Protein AF-A0A4R8T4J6-F1 (afdb_monomer)

Solvent-accessible surface area (backbone atoms only — not comparable to full-atom values): 53348 Å² total; per-residue (Å²): 131,82,80,77,54,70,53,28,21,39,77,60,28,18,33,37,63,72,43,72,39,89,65,37,41,33,67,32,26,32,84,75,47,72,23,28,22,37,53,50,52,23,36,32,33,46,96,50,31,28,36,38,86,89,57,74,43,44,28,37,40,18,10,41,41,58,71,55,74,54,88,41,38,48,69,54,66,99,44,46,85,35,45,42,32,33,50,50,71,26,73,98,78,74,55,29,30,28,56,32,73,36,86,92,52,40,90,54,96,63,69,66,54,96,71,76,84,60,97,65,91,71,54,72,55,50,77,58,67,97,69,67,50,72,33,31,39,42,41,76,51,83,72,35,61,43,49,60,32,91,90,55,60,82,80,85,79,76,82,91,80,84,90,81,92,85,87,91,84,87,93,82,83,89,87,83,88,86,89,83,86,90,86,88,85,88,91,90,86,88,88,92,88,89,90,86,93,90,86,84,89,86,86,86,89,83,85,82,89,88,83,87,82,90,87,86,89,79,89,88,88,88,88,90,75,82,75,55,60,66,51,53,53,51,51,50,52,48,50,52,54,47,50,54,50,52,48,52,49,47,55,48,50,60,54,51,64,66,53,77,80,68,81,82,85,89,80,97,78,96,82,81,84,82,70,88,84,59,79,49,73,66,54,67,50,49,77,75,67,73,86,80,84,96,79,82,82,78,91,88,90,79,83,87,88,82,87,84,88,89,83,91,84,87,83,86,86,88,89,88,83,87,88,90,89,81,91,88,86,86,90,85,92,86,84,87,86,85,87,90,88,85,91,85,83,90,88,85,90,88,86,85,85,75,97,73,87,81,74,82,77,64,83,87,54,52,73,56,51,44,50,50,44,22,33,72,62,37,71,77,45,52,75,45,48,91,56,56,73,89,86,85,80,82,88,84,90,83,91,83,84,85,84,88,82,90,85,90,76,88,77,46,81,90,70,47,87,70,81,86,71,64,66,85,79,70,59,67,55,67,68,42,48,50,51,29,51,51,42,22,58,70,38,45,39,56,74,51,49,50,64,60,65,72,62,52,50,52,55,50,54,49,31,68,74,39,66,90,75,51,52,66,48,56,52,22,28,49,29,14,42,44,30,36,17,55,60,43,46,52,56,67,51,27,36,74,67,63,76,42,54,41,67,61,49,47,54,51,27,45,54,49,23,52,47,30,41,55,72,59,43,51,94,74,55,80,57,66,51,50,53,40,16,51,53,37,41,56,60,35,34,74,80,72,53,57,48,57,61,47,27,57,48,34,53,48,52,51,49,53,39,51,75,64,32,39,34,33,46,74,73,37,65,90,47,52,47,44,60,31,44,46,38,26,29,36,40,56,44,48,54,53,49,30,43,52,27,19,54,68,29,36,40,65,43,61,72,57,66,80,68,62,46,66,40,61,81,60,72,43,43,40,64,91,71,60,52,86,86,42,92,62,73,72,79,58,51,79,54,63,40,64,29,41,42,47,48,54,52,49,60,51,52,53,50,41,59,74,68,40,66,42,68,71,56,84,57,73,95,66,58,60,65,65,49,50,53,54,48,53,55,47,50,52,50,51,33,74,46,42,52,74,86,47,62,61,85,46,49,66,46,38,50,34,52,40,51,50,54,29,50,54,27,51,58,60,43,54,66,73,35,76,90,66,48,93,56,91,82,66,78,78,49,73,70,54,46,53,49,41,35,55,30,26,44,51,34,51,49,41,52,47,48,50,68,67,38,74,79,37,56,53,39,40,59,62,50,67,75,60,65,60,60,72,42,54,53,47,31,40,57,35,35,53,73,45,56,71,53,75,75,37,53,59,41,52,53,50,53,34,49,46,49,73,67,35,80,74,58,38,95,82,51,81,50,68,64,52,51,32,53,48,45,45,47,48,56,21,47,55,45,29,44,52,47,22,62,72,74,68,53,82,65,78,76,81,49,75,49,52,54,54,54,33,58,77,67,72,51,72,87,82,132

InterPro domains:
  IPR007219 Xylanolytic transcriptional activator, regulatory domain [PF04082] (438-601)
  IPR007219 Xylanolytic transcriptional activator, regulatory domain [SM00906] (550-624)

pLDDT: mean 70.42, std 26.75, range [21.83, 98.69]

Structure (mmCIF, N/CA/C/O backbone):
data_AF-A0A4R8T4J6-F1
#
_entry.id   AF-A0A4R8T4J6-F1
#
loop_
_atom_site.group_PDB
_atom_site.id
_atom_site.type_symbol
_atom_site.label_atom_id
_atom_site.label_alt_id
_atom_site.label_comp_id
_atom_site.label_asym_id
_atom_site.label_entity_id
_atom_site.label_seq_id
_atom_site.pdbx_PDB_ins_code
_atom_site.Cartn_x
_atom_site.Cartn_y
_atom_site.Cartn_z
_atom_site.occupancy
_atom_site.B_iso_or_equiv
_atom_site.auth_seq_id
_atom_site.auth_comp_id
_atom_site.auth_asym_id
_atom_site.auth_atom_id
_atom_site.pdbx_PDB_model_num
ATOM 1 N N . MET A 1 1 ? 1.995 12.870 -57.092 1.00 40.19 1 MET A N 1
ATOM 2 C CA . MET A 1 1 ? 1.483 12.886 -55.705 1.00 40.19 1 MET A CA 1
ATOM 3 C C . MET A 1 1 ? 2.524 12.260 -54.796 1.00 40.19 1 MET A C 1
ATOM 5 O O . MET A 1 1 ? 3.271 11.408 -55.267 1.00 40.19 1 MET A O 1
ATOM 9 N N . SER A 1 2 ? 2.595 12.687 -53.537 1.00 48.00 2 SER A N 1
ATOM 10 C CA . SER A 1 2 ? 3.350 11.988 -52.490 1.00 48.00 2 SER A CA 1
ATOM 11 C C . SER A 1 2 ? 2.804 10.565 -52.332 1.00 48.00 2 SER A C 1
ATOM 13 O O . SER A 1 2 ? 1.596 10.375 -52.454 1.00 48.00 2 SER A O 1
ATOM 15 N N . ARG A 1 3 ? 3.649 9.570 -52.037 1.00 67.12 3 ARG A N 1
ATOM 16 C CA . ARG A 1 3 ? 3.141 8.298 -51.498 1.00 67.12 3 ARG A CA 1
ATOM 17 C C . ARG A 1 3 ? 2.671 8.552 -50.066 1.00 67.12 3 ARG A C 1
ATOM 19 O O . ARG A 1 3 ? 3.445 9.087 -49.273 1.00 67.12 3 ARG A O 1
ATOM 26 N N . ALA A 1 4 ? 1.433 8.174 -49.760 1.00 78.50 4 ALA A N 1
ATOM 27 C CA . ALA A 1 4 ? 0.907 8.191 -48.402 1.00 78.50 4 ALA A CA 1
ATOM 28 C C . ALA A 1 4 ? 1.795 7.336 -47.483 1.00 78.50 4 ALA A C 1
ATOM 30 O O . ALA A 1 4 ? 2.231 6.246 -47.861 1.00 78.50 4 ALA A O 1
ATOM 31 N N . ASN A 1 5 ? 2.100 7.847 -46.290 1.00 83.44 5 ASN A N 1
ATOM 32 C CA . ASN A 1 5 ? 3.001 7.183 -45.352 1.00 83.44 5 ASN A CA 1
ATOM 33 C C . ASN A 1 5 ? 2.189 6.324 -44.361 1.00 83.44 5 ASN A C 1
ATOM 35 O O . ASN A 1 5 ? 1.427 6.911 -43.591 1.00 83.44 5 ASN A O 1
ATOM 39 N N . PRO A 1 6 ? 2.353 4.983 -44.315 1.00 82.69 6 PRO A N 1
ATOM 40 C CA . PRO A 1 6 ? 1.641 4.126 -43.359 1.00 82.69 6 PRO A CA 1
ATOM 41 C C . PRO A 1 6 ? 2.048 4.370 -41.899 1.00 82.69 6 PRO A C 1
ATOM 43 O O . PRO A 1 6 ? 1.320 3.982 -40.990 1.00 82.69 6 PRO A O 1
ATOM 46 N N . PHE A 1 7 ? 3.189 5.022 -41.656 1.00 85.75 7 PHE A N 1
ATOM 47 C CA . PHE A 1 7 ? 3.655 5.383 -40.317 1.00 85.75 7 PHE A CA 1
ATOM 48 C C . PHE A 1 7 ? 3.093 6.718 -39.810 1.00 85.75 7 PHE A C 1
ATOM 50 O O . PHE A 1 7 ? 3.453 7.125 -38.713 1.00 85.75 7 PHE A O 1
ATOM 57 N N . ILE A 1 8 ? 2.228 7.405 -40.565 1.00 87.88 8 ILE A N 1
ATOM 58 C CA . ILE A 1 8 ? 1.563 8.650 -40.144 1.00 87.88 8 ILE A CA 1
ATOM 59 C C . ILE A 1 8 ? 0.053 8.426 -40.141 1.00 87.88 8 ILE A C 1
ATOM 61 O O . ILE A 1 8 ? -0.495 7.976 -41.144 1.00 87.88 8 ILE A O 1
ATOM 65 N N . THR A 1 9 ? -0.627 8.779 -39.049 1.00 91.62 9 THR A N 1
ATOM 66 C CA . THR A 1 9 ? -2.097 8.772 -39.034 1.00 91.62 9 THR A CA 1
ATOM 67 C C . THR A 1 9 ? -2.641 10.024 -39.718 1.00 91.62 9 THR A C 1
ATOM 69 O O . THR A 1 9 ? -2.338 11.150 -39.319 1.00 91.62 9 THR A O 1
ATOM 72 N N . ASN A 1 10 ? -3.414 9.826 -40.786 1.00 91.75 10 ASN A N 1
ATOM 73 C CA . ASN A 1 10 ? -4.117 10.884 -41.506 1.00 91.75 10 ASN A CA 1
ATOM 74 C C . ASN A 1 10 ? -5.468 10.367 -42.018 1.00 91.75 10 ASN A C 1
ATOM 76 O O . ASN A 1 10 ? -5.585 9.192 -42.365 1.00 91.75 10 ASN A O 1
ATOM 80 N N . GLY A 1 11 ? -6.471 11.244 -42.060 1.00 92.50 11 GLY A N 1
ATOM 81 C CA . GLY A 1 11 ? -7.850 10.921 -42.426 1.00 92.50 11 GLY A CA 1
ATOM 82 C C . GLY A 1 11 ? -8.876 11.729 -41.627 1.00 92.50 11 GLY A C 1
ATOM 83 O O . GLY A 1 11 ? -8.525 12.516 -40.752 1.00 92.50 11 GLY A O 1
ATOM 84 N N . THR A 1 12 ? -10.154 11.530 -41.938 1.00 95.56 12 THR A N 1
ATOM 85 C CA . THR A 1 12 ? -11.301 11.952 -41.112 1.00 95.56 12 THR A CA 1
ATOM 86 C C . THR A 1 12 ? -11.946 10.693 -40.546 1.00 95.56 12 THR A C 1
ATOM 88 O O . THR A 1 12 ? -11.950 9.684 -41.241 1.00 95.56 12 THR A O 1
ATOM 91 N N . CYS A 1 13 ? -12.480 10.744 -39.327 1.00 96.88 13 CYS A N 1
ATOM 92 C CA . CYS A 1 13 ? -13.193 9.627 -38.709 1.00 96.88 13 CYS A CA 1
ATOM 93 C C . CYS A 1 13 ? -14.694 9.917 -38.602 1.00 96.88 13 CYS A C 1
ATOM 95 O O . CYS A 1 13 ? -15.096 11.058 -38.360 1.00 96.88 13 CYS A O 1
ATOM 97 N N . TYR A 1 14 ? -15.497 8.867 -38.742 1.00 96.44 14 TYR A N 1
ATOM 98 C CA . TYR A 1 14 ? -16.953 8.866 -38.682 1.00 96.44 14 TYR A CA 1
ATOM 99 C C . TYR A 1 14 ? -17.433 7.795 -37.699 1.00 96.44 14 TYR A C 1
ATOM 101 O O . TYR A 1 14 ? -16.811 6.734 -37.587 1.00 96.44 14 TYR A O 1
ATOM 109 N N . HIS A 1 15 ? -18.529 8.061 -36.986 1.00 94.00 15 HIS A N 1
ATOM 110 C CA . HIS A 1 15 ? -19.123 7.102 -36.042 1.00 94.00 15 HIS A CA 1
ATOM 111 C C . HIS A 1 15 ? -20.403 6.430 -36.550 1.00 94.00 15 HIS A C 1
ATOM 113 O O . HIS A 1 15 ? -20.803 5.394 -36.022 1.00 94.00 15 HIS A O 1
ATOM 119 N N . SER A 1 16 ? -21.028 7.023 -37.557 1.00 93.44 16 SER A N 1
ATOM 120 C CA . SER A 1 16 ? -22.105 6.484 -38.385 1.00 93.44 16 SER A CA 1
ATOM 121 C C . SER A 1 16 ? -22.071 7.241 -39.722 1.00 93.44 16 SER A C 1
ATOM 123 O O . SER A 1 16 ? -21.254 8.152 -39.895 1.00 93.44 16 SER A O 1
ATOM 125 N N . ALA A 1 17 ? -22.909 6.866 -40.692 1.00 94.38 17 ALA A N 1
ATOM 126 C CA . ALA A 1 17 ? -22.890 7.466 -42.028 1.00 94.38 17 ALA A CA 1
ATOM 127 C C . ALA A 1 17 ? -23.053 9.003 -41.975 1.00 94.38 17 ALA A C 1
ATOM 129 O O . ALA A 1 17 ? -24.080 9.519 -41.541 1.00 94.38 17 ALA A O 1
ATOM 130 N N . GLY A 1 18 ? -22.029 9.733 -42.425 1.00 91.94 18 GLY A N 1
ATOM 131 C CA . GLY A 1 18 ? -21.959 11.198 -42.424 1.00 91.94 18 GLY A CA 1
ATOM 132 C C . GLY A 1 18 ? -21.515 11.870 -41.112 1.00 91.94 18 GLY A C 1
ATOM 133 O O . GLY A 1 18 ? -20.998 12.989 -41.176 1.00 91.94 18 GLY A O 1
ATOM 134 N N . GLU A 1 19 ? -21.638 11.215 -39.953 1.00 94.12 19 GLU A N 1
ATOM 135 C CA . GLU A 1 19 ? -21.404 11.836 -38.636 1.00 94.12 19 GLU A CA 1
ATOM 136 C C . GLU A 1 19 ? -19.932 11.777 -38.202 1.00 94.12 19 GLU A C 1
ATOM 138 O O . GLU A 1 19 ? -19.387 10.712 -37.898 1.00 94.12 19 GLU A O 1
ATOM 143 N N . LYS A 1 20 ? -19.274 12.944 -38.182 1.00 94.19 20 LYS A N 1
ATOM 144 C CA . LYS A 1 20 ? -17.819 13.102 -37.994 1.00 94.19 20 LYS A CA 1
ATOM 145 C C . LYS A 1 20 ? -17.393 13.204 -36.532 1.00 94.19 20 LYS A C 1
ATOM 147 O O . LYS A 1 20 ? -18.050 13.868 -35.735 1.00 94.19 20 LYS A O 1
ATOM 152 N N . VAL A 1 21 ? -16.212 12.665 -36.218 1.00 91.00 21 VAL A N 1
ATOM 153 C CA . VAL A 1 21 ? -15.573 12.796 -34.898 1.00 91.00 21 VAL A CA 1
ATOM 154 C C . VAL A 1 21 ? -14.119 13.256 -35.026 1.00 91.00 21 VAL A C 1
ATOM 156 O O . VAL A 1 21 ? -13.239 12.484 -35.402 1.00 91.00 21 VAL A O 1
ATOM 159 N N . ASP A 1 22 ? -13.851 14.510 -34.648 1.00 88.19 22 ASP A N 1
ATOM 160 C CA . ASP A 1 22 ? -12.497 15.089 -34.642 1.00 88.19 22 ASP A CA 1
ATOM 161 C C . ASP A 1 22 ? -11.601 14.528 -33.518 1.00 88.19 22 ASP A C 1
ATOM 163 O O . ASP A 1 22 ? -10.372 14.625 -33.583 1.00 88.19 22 ASP A O 1
ATOM 167 N N . GLU A 1 23 ? -12.182 13.956 -32.459 1.00 89.38 23 GLU A N 1
ATOM 168 C CA . GLU A 1 23 ? -11.441 13.407 -31.310 1.00 89.38 23 GLU A CA 1
ATOM 169 C C . GLU A 1 23 ? -10.761 12.055 -31.584 1.00 89.38 23 GLU A C 1
ATOM 171 O O . GLU A 1 23 ? -9.955 11.591 -30.772 1.00 89.38 23 GLU A O 1
ATOM 176 N N . TRP A 1 24 ? -11.052 11.431 -32.726 1.00 95.12 24 TRP A N 1
ATOM 177 C CA . TRP A 1 24 ? -10.518 10.127 -33.112 1.00 95.12 24 TRP A CA 1
ATOM 178 C C . TRP A 1 24 ? -9.480 10.244 -34.221 1.00 95.12 24 TRP A C 1
ATOM 180 O O . TRP A 1 24 ? -9.455 11.219 -34.972 1.00 95.12 24 TRP A O 1
ATOM 190 N N . LEU A 1 25 ? -8.620 9.232 -34.323 1.00 97.12 25 LEU A N 1
ATOM 191 C CA . LEU A 1 25 ? -7.635 9.087 -35.390 1.00 97.12 25 LEU A CA 1
ATOM 192 C C . LEU A 1 25 ? -7.783 7.702 -36.040 1.00 97.12 25 LEU A C 1
ATOM 194 O O . LEU A 1 25 ? -8.064 6.729 -35.330 1.00 97.12 25 LEU A O 1
ATOM 198 N N . PRO A 1 26 ? -7.563 7.576 -37.361 1.00 96.94 26 PRO A N 1
ATOM 199 C CA . PRO A 1 26 ? -7.523 6.275 -38.011 1.00 96.94 26 PRO A CA 1
ATOM 200 C C . PRO A 1 26 ? -6.313 5.457 -37.543 1.00 96.94 26 PRO A C 1
ATOM 202 O O . PRO A 1 26 ? -5.217 5.992 -37.336 1.00 96.94 26 PRO A O 1
ATOM 205 N N . CYS A 1 27 ? -6.521 4.145 -37.424 1.00 95.56 27 CYS A N 1
ATOM 206 C CA . CYS A 1 27 ? -5.526 3.125 -37.090 1.00 95.56 27 CYS A CA 1
ATOM 207 C C . CYS A 1 27 ? -4.525 2.931 -38.246 1.00 95.56 27 CYS A C 1
ATOM 209 O O . CYS A 1 27 ? -4.580 1.956 -38.994 1.00 95.56 27 CYS A O 1
ATOM 211 N N . GLY A 1 28 ? -3.641 3.914 -38.428 1.00 91.75 28 GLY A N 1
ATOM 212 C CA . GLY A 1 28 ? -2.785 4.063 -39.605 1.00 91.75 28 GLY A CA 1
ATOM 213 C C . GLY A 1 28 ? -3.265 5.195 -40.518 1.00 91.75 28 GLY A C 1
ATOM 214 O O . GLY A 1 28 ? -3.910 6.139 -40.069 1.00 91.75 28 GLY A O 1
ATOM 215 N N . ASN A 1 29 ? -2.933 5.123 -41.806 1.00 92.38 29 ASN A N 1
ATOM 216 C CA . ASN A 1 29 ? -3.268 6.164 -42.780 1.00 92.38 29 ASN A CA 1
ATOM 217 C C . ASN A 1 29 ? -4.492 5.769 -43.625 1.00 92.38 29 ASN A C 1
ATOM 219 O O . ASN A 1 29 ? -4.452 4.736 -44.296 1.00 92.38 29 ASN A O 1
ATOM 223 N N . ALA A 1 30 ? -5.544 6.591 -43.627 1.00 92.19 30 ALA A N 1
ATOM 224 C CA . ALA A 1 30 ? -6.751 6.376 -44.432 1.00 92.19 30 ALA A CA 1
ATOM 225 C C . ALA A 1 30 ? -6.534 6.653 -45.937 1.00 92.19 30 ALA A C 1
ATOM 227 O O . ALA A 1 30 ? -7.271 6.148 -46.777 1.00 92.19 30 ALA A O 1
ATOM 228 N N . GLU A 1 31 ? -5.472 7.377 -46.317 1.00 88.19 31 GLU A N 1
ATOM 229 C CA . GLU A 1 31 ? -5.049 7.493 -47.726 1.00 88.19 31 GLU A CA 1
ATOM 230 C C . GLU A 1 31 ? -4.575 6.144 -48.314 1.00 88.19 31 GLU A C 1
ATOM 232 O O . GLU A 1 31 ? -4.390 6.021 -49.524 1.00 88.19 31 GLU A O 1
ATOM 237 N N . LEU A 1 32 ? -4.376 5.123 -47.468 1.00 87.00 32 LEU A N 1
ATOM 238 C CA . LEU A 1 32 ? -4.048 3.741 -47.839 1.00 87.00 32 LEU A CA 1
ATOM 239 C C . LEU A 1 32 ? -5.281 2.822 -47.697 1.00 87.00 32 LEU A C 1
ATOM 241 O O . LEU A 1 32 ? -5.187 1.704 -47.178 1.00 87.00 32 LEU A O 1
ATOM 245 N N . GLY A 1 33 ? -6.442 3.327 -48.122 1.0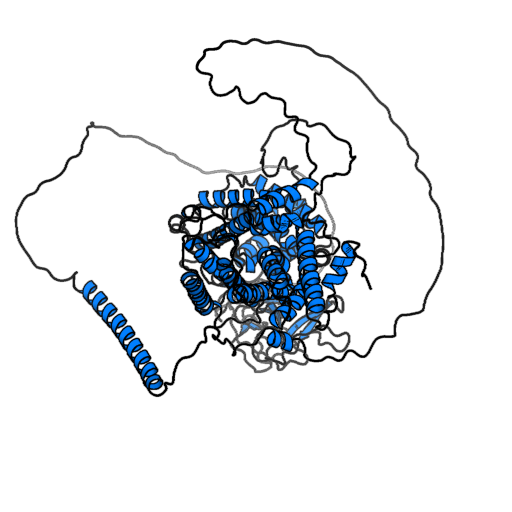0 90.44 33 GLY A N 1
ATOM 246 C CA . GLY A 1 33 ? -7.755 2.698 -47.953 1.00 90.44 33 GLY A CA 1
ATOM 247 C C . GLY A 1 33 ? -8.286 2.834 -46.527 1.00 90.44 33 GLY A C 1
ATOM 248 O O . GLY A 1 33 ? -7.547 3.204 -45.612 1.00 90.44 33 GLY A O 1
ATOM 249 N N . ASP A 1 34 ? -9.552 2.500 -46.310 1.00 94.44 34 ASP A N 1
ATOM 250 C CA . ASP A 1 34 ? -10.207 2.802 -45.040 1.00 94.44 34 ASP A CA 1
ATOM 251 C C . ASP A 1 34 ? -9.685 2.001 -43.840 1.00 94.44 34 ASP A C 1
ATOM 253 O O . ASP A 1 34 ? -9.088 0.923 -43.960 1.00 94.44 34 ASP A O 1
ATOM 257 N N . LYS A 1 35 ? -9.828 2.612 -42.662 1.00 95.31 35 LYS A N 1
ATOM 258 C CA . LYS A 1 35 ? -9.306 2.137 -41.378 1.00 95.31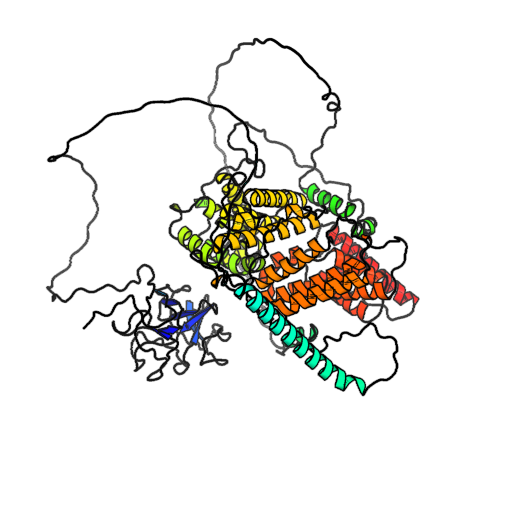 35 LYS A CA 1
ATOM 259 C C . LYS A 1 35 ? -10.375 2.283 -40.301 1.00 95.31 35 LYS A C 1
ATOM 261 O O . LYS A 1 35 ? -11.206 3.185 -40.361 1.00 95.31 35 LYS A O 1
ATOM 266 N N . THR A 1 36 ? -10.319 1.422 -39.290 1.00 97.00 36 THR A N 1
ATOM 267 C CA . THR A 1 36 ? -10.986 1.647 -37.999 1.00 97.00 36 THR A CA 1
ATOM 268 C C . THR A 1 36 ? -10.409 2.912 -37.344 1.00 97.00 36 THR A C 1
ATOM 270 O O . THR A 1 36 ? -9.251 3.260 -37.589 1.00 97.00 36 THR A O 1
ATOM 273 N N . CYS A 1 37 ? -11.200 3.605 -36.530 1.00 97.62 37 CYS A N 1
ATOM 274 C CA . CYS A 1 37 ? -10.812 4.806 -35.792 1.00 97.62 37 CYS A CA 1
ATOM 275 C C . CYS A 1 37 ? -11.010 4.618 -34.283 1.00 97.62 37 CYS A C 1
ATOM 277 O O . CYS A 1 37 ? -12.065 4.148 -33.860 1.00 97.62 37 CYS A O 1
ATOM 279 N N . CYS A 1 38 ? -10.030 5.064 -33.492 1.00 97.62 38 CYS A N 1
ATOM 280 C CA . CYS A 1 38 ? -10.050 5.060 -32.024 1.00 97.62 38 CYS A CA 1
ATOM 281 C C . CYS A 1 38 ? -9.703 6.459 -31.478 1.00 97.62 38 CYS A C 1
ATOM 283 O O . CYS A 1 38 ? -9.230 7.323 -32.223 1.00 97.62 38 CYS A O 1
ATOM 285 N N . GLN A 1 39 ? -9.914 6.702 -30.180 1.00 95.88 39 GLN A N 1
ATOM 286 C CA . GLN A 1 39 ? -9.585 7.979 -29.534 1.00 95.88 39 GLN A CA 1
ATOM 287 C C . GLN A 1 39 ? -8.088 8.324 -29.671 1.00 95.88 39 GLN A C 1
ATOM 289 O O . GLN A 1 39 ? -7.213 7.458 -29.649 1.00 95.88 39 GLN A O 1
ATOM 294 N N . ARG A 1 40 ? -7.775 9.620 -29.788 1.00 94.44 40 ARG A N 1
ATOM 295 C CA . ARG A 1 40 ? -6.399 10.149 -29.727 1.00 94.44 40 ARG A CA 1
ATOM 296 C C . ARG A 1 40 ? -5.641 9.612 -28.503 1.00 94.44 40 ARG A C 1
ATOM 298 O O . ARG A 1 40 ? -6.012 9.918 -27.373 1.00 94.44 40 ARG A O 1
ATOM 305 N N . GLY A 1 41 ? -4.540 8.899 -28.740 1.00 91.38 41 GLY A N 1
ATOM 306 C CA . GLY A 1 41 ? -3.703 8.287 -27.700 1.00 91.38 41 GLY A CA 1
ATOM 307 C C . GLY A 1 41 ? -4.065 6.846 -27.313 1.00 91.38 41 GLY A C 1
ATOM 308 O O . GLY A 1 41 ? -3.339 6.259 -26.512 1.00 91.38 41 GLY A O 1
ATOM 309 N N . ASP A 1 42 ? -5.121 6.258 -27.879 1.00 96.75 42 ASP A N 1
ATOM 310 C CA . ASP A 1 42 ? -5.523 4.876 -27.587 1.00 96.75 42 ASP A CA 1
ATOM 311 C C . ASP A 1 42 ? -4.817 3.838 -28.475 1.00 96.75 42 ASP A C 1
ATOM 313 O O . ASP A 1 42 ? -4.136 4.155 -29.457 1.00 96.75 42 ASP A O 1
ATOM 317 N N . LEU A 1 43 ? -4.980 2.569 -28.105 1.00 96.69 43 LEU A N 1
ATOM 318 C CA . LEU A 1 43 ? -4.387 1.422 -28.782 1.00 96.69 43 LEU A CA 1
ATOM 319 C C . LEU A 1 43 ? -5.437 0.729 -29.661 1.00 96.69 43 LEU A C 1
ATOM 321 O O . LEU A 1 43 ? -6.458 0.264 -29.158 1.00 96.69 43 LEU A O 1
ATOM 325 N N . CYS A 1 44 ? -5.191 0.647 -30.968 1.00 97.62 44 CYS A N 1
ATOM 326 C CA . CYS A 1 44 ? -6.013 -0.140 -31.886 1.00 97.62 44 CYS A CA 1
ATOM 327 C C . CYS A 1 44 ? -5.682 -1.634 -31.754 1.00 97.62 44 CYS A C 1
ATOM 329 O O . CYS A 1 44 ? -4.504 -2.002 -31.674 1.00 97.62 44 CYS A O 1
ATOM 331 N N . LEU A 1 45 ? -6.711 -2.482 -31.785 1.00 97.25 45 LEU A N 1
ATOM 332 C CA . LEU A 1 45 ? -6.632 -3.927 -31.559 1.00 97.25 45 LEU A CA 1
ATOM 333 C C . LEU A 1 45 ? -7.079 -4.748 -32.785 1.00 97.25 45 LEU A C 1
ATOM 335 O O . LEU A 1 45 ? -7.562 -4.200 -33.781 1.00 97.25 45 LEU A O 1
ATOM 339 N N . SER A 1 46 ? -6.983 -6.080 -32.684 1.00 94.69 46 SER A N 1
ATOM 340 C CA . SER A 1 46 ? -7.682 -7.017 -33.572 1.00 94.69 46 SER A CA 1
ATOM 341 C C . SER A 1 46 ? -9.204 -6.813 -33.543 1.00 94.69 46 SER A C 1
ATOM 343 O O . SER A 1 46 ? -9.765 -6.087 -32.716 1.00 94.69 46 SER A O 1
ATOM 345 N N . SER A 1 47 ? -9.891 -7.420 -34.515 1.00 95.06 47 SER A N 1
ATOM 346 C CA . SER A 1 47 ? -11.356 -7.398 -34.640 1.00 95.06 47 SER A CA 1
ATOM 347 C C . SER A 1 47 ? -12.016 -6.004 -34.704 1.00 95.06 47 SER A C 1
ATOM 349 O O . SER A 1 47 ? -13.234 -5.892 -34.572 1.00 95.06 47 SER A O 1
ATOM 351 N N . ARG A 1 48 ? -11.241 -4.954 -35.038 1.00 95.88 48 ARG A N 1
ATOM 352 C CA . ARG A 1 48 ? -11.671 -3.539 -35.161 1.00 95.88 48 ARG A CA 1
ATOM 353 C C . ARG A 1 48 ? -12.059 -2.900 -33.817 1.00 95.88 48 ARG A C 1
ATOM 355 O O . ARG A 1 48 ? -12.858 -1.965 -33.781 1.00 95.88 48 ARG A O 1
ATOM 362 N N . ALA A 1 49 ? -11.490 -3.401 -32.722 1.00 96.81 49 ALA A N 1
ATOM 363 C CA . ALA A 1 49 ? -11.661 -2.843 -31.386 1.00 96.81 49 ALA A CA 1
ATOM 364 C C . ALA A 1 49 ? -10.551 -1.842 -31.012 1.00 96.81 49 ALA A C 1
ATOM 366 O O . ALA A 1 49 ? -9.489 -1.769 -31.634 1.00 96.81 49 ALA A O 1
ATOM 367 N N . CYS A 1 50 ? -10.811 -1.083 -29.954 1.00 97.62 50 CYS A N 1
ATOM 368 C CA . CYS A 1 50 ? -9.939 -0.073 -29.371 1.00 97.62 50 CYS A CA 1
ATOM 369 C C . CYS A 1 50 ? -9.742 -0.364 -27.874 1.00 97.62 50 CYS A C 1
ATOM 371 O O . CYS A 1 50 ? -10.678 -0.820 -27.216 1.00 97.62 50 CYS A O 1
ATOM 373 N N . TYR A 1 51 ? -8.571 -0.058 -27.311 1.00 96.19 51 TYR A N 1
ATOM 374 C CA . TYR A 1 51 ? -8.324 -0.085 -25.864 1.00 96.19 51 TYR A CA 1
ATOM 375 C C . TYR A 1 51 ? -7.958 1.301 -25.331 1.00 96.19 51 TYR A C 1
ATOM 377 O O . TYR A 1 51 ? -6.989 1.919 -25.782 1.00 96.19 51 TYR A O 1
ATOM 385 N N . ASN A 1 52 ? -8.707 1.759 -24.324 1.00 94.94 52 ASN A N 1
ATOM 386 C CA . ASN A 1 52 ? -8.430 2.999 -23.614 1.00 94.94 52 ASN A CA 1
ATOM 387 C C . ASN A 1 52 ? -7.664 2.719 -22.315 1.00 94.94 52 ASN A C 1
ATOM 389 O O . ASN A 1 52 ? -8.252 2.349 -21.295 1.00 94.94 52 ASN A O 1
ATOM 393 N N . GLY A 1 53 ? -6.352 2.960 -22.323 1.00 77.44 53 GLY A N 1
ATOM 394 C CA . GLY A 1 53 ? -5.486 2.715 -21.162 1.00 77.44 53 GLY A CA 1
ATOM 395 C C . GLY A 1 53 ? -5.757 3.602 -19.939 1.00 77.44 53 GLY A C 1
ATOM 396 O O . GLY A 1 53 ? -5.286 3.283 -18.852 1.00 77.44 53 GLY A O 1
ATOM 397 N N . ARG A 1 54 ? -6.524 4.693 -20.085 1.00 85.31 54 ARG A N 1
ATOM 398 C CA . ARG A 1 54 ? -6.899 5.595 -18.981 1.00 85.31 54 ARG A CA 1
ATOM 399 C C . ARG A 1 54 ? -8.135 5.109 -18.220 1.00 85.31 54 ARG A C 1
ATOM 401 O O . ARG A 1 54 ? -8.217 5.318 -17.013 1.00 85.31 54 ARG A O 1
ATOM 408 N N . PHE A 1 55 ? -9.095 4.508 -18.918 1.00 84.44 55 PHE A N 1
ATOM 409 C CA . PHE A 1 55 ? -10.343 4.001 -18.341 1.00 84.44 55 PHE A CA 1
ATOM 410 C C . PHE A 1 55 ? -10.351 2.476 -18.155 1.00 84.44 55 PHE A C 1
ATOM 412 O O . PHE A 1 55 ? -11.245 1.961 -17.491 1.00 84.44 55 PHE A O 1
ATOM 419 N N . GLY A 1 56 ? -9.366 1.760 -18.711 1.00 83.38 56 GLY A N 1
ATOM 420 C CA . GLY A 1 56 ? -9.238 0.305 -18.593 1.00 83.38 56 GLY A CA 1
ATOM 421 C C . GLY A 1 56 ? -10.271 -0.476 -19.408 1.00 83.38 56 GLY A C 1
ATOM 422 O O . GLY A 1 56 ? -10.587 -1.608 -19.051 1.00 83.38 56 GLY A O 1
ATOM 423 N N . ILE A 1 57 ? -10.823 0.124 -20.470 1.00 90.00 57 ILE A N 1
ATOM 424 C CA . ILE A 1 57 ? -11.904 -0.467 -21.272 1.00 90.00 57 ILE A CA 1
ATOM 425 C C . ILE A 1 57 ? -11.459 -0.845 -22.684 1.00 90.00 57 ILE A C 1
ATOM 427 O O . ILE A 1 57 ? -10.707 -0.120 -23.337 1.00 90.00 57 ILE A O 1
ATOM 431 N N . THR A 1 58 ? -12.021 -1.947 -23.174 1.00 94.38 58 THR A N 1
ATOM 432 C CA . THR A 1 58 ? -12.074 -2.286 -24.599 1.00 94.38 58 THR A CA 1
ATOM 433 C C . THR A 1 58 ? -13.392 -1.757 -25.172 1.00 94.38 58 THR A C 1
ATOM 435 O O . THR A 1 58 ? -14.425 -1.832 -24.503 1.00 94.38 58 THR A O 1
ATOM 438 N N . TYR A 1 59 ? -13.383 -1.194 -26.380 1.00 94.94 59 TYR A N 1
ATOM 439 C CA . TYR A 1 59 ? -14.563 -0.570 -26.990 1.00 94.94 59 TYR A CA 1
ATOM 440 C C . TYR A 1 59 ? -14.557 -0.630 -28.524 1.00 94.94 59 TYR A C 1
ATOM 442 O O . TYR A 1 59 ? -13.520 -0.844 -29.152 1.00 94.94 59 TYR A O 1
ATOM 450 N N . LEU A 1 60 ? -15.729 -0.418 -29.122 1.00 95.12 60 LEU A N 1
ATOM 451 C CA . LEU A 1 60 ? -15.917 -0.092 -30.536 1.00 95.12 60 LEU A CA 1
ATOM 452 C C . LEU A 1 60 ? -16.203 1.402 -30.690 1.00 95.12 60 LEU A C 1
ATOM 454 O O . LEU A 1 60 ? -16.894 1.978 -29.851 1.00 95.12 60 LEU A O 1
ATOM 458 N N . ALA A 1 61 ? -15.729 2.009 -31.778 1.00 94.94 61 ALA A N 1
ATOM 459 C CA . ALA A 1 61 ? -15.978 3.415 -32.098 1.00 94.94 61 ALA A CA 1
ATOM 460 C C . ALA A 1 61 ? -16.423 3.609 -33.555 1.00 94.94 61 ALA A C 1
ATOM 462 O O . ALA A 1 61 ? -17.625 3.575 -33.828 1.00 94.94 61 ALA A O 1
ATOM 463 N N . GLY A 1 62 ? -15.484 3.792 -34.490 1.00 95.50 62 GLY A N 1
ATOM 464 C CA . GLY A 1 62 ? -15.824 4.137 -35.872 1.00 95.50 62 GLY A CA 1
ATOM 465 C C . GLY A 1 62 ? -14.760 3.795 -36.911 1.00 95.50 62 GLY A C 1
ATOM 466 O O . GLY A 1 62 ? -13.915 2.927 -36.692 1.00 95.50 62 GLY A O 1
ATOM 467 N N . CYS A 1 63 ? -14.806 4.472 -38.056 1.00 97.06 63 CYS A N 1
ATOM 468 C CA . CYS A 1 63 ? -13.912 4.254 -39.199 1.00 97.06 63 CYS A CA 1
ATOM 469 C C . CYS A 1 63 ? -13.712 5.529 -40.030 1.00 97.06 63 CYS A C 1
ATOM 471 O O . CYS A 1 63 ? -14.317 6.559 -39.745 1.00 97.06 63 CYS A O 1
ATOM 473 N N . SER A 1 64 ? -12.856 5.477 -41.052 1.00 96.81 64 SER A N 1
ATOM 474 C CA . SER A 1 64 ? -12.614 6.606 -41.961 1.00 96.81 64 SER A CA 1
ATOM 475 C C . SER A 1 64 ? -13.599 6.741 -43.128 1.00 96.81 64 SER A C 1
ATOM 477 O O . SER A 1 64 ? -13.614 7.786 -43.781 1.00 96.81 64 SER A O 1
ATOM 479 N N . ASP A 1 65 ? -14.434 5.728 -43.362 1.00 96.75 65 ASP A N 1
ATOM 480 C CA . ASP A 1 65 ? -15.411 5.714 -44.450 1.00 96.75 65 ASP A CA 1
ATOM 481 C C . ASP A 1 65 ? -16.604 6.643 -44.129 1.00 96.75 65 ASP A C 1
ATOM 483 O O . ASP A 1 65 ? -17.285 6.423 -43.121 1.00 96.75 65 ASP A O 1
ATOM 487 N N . PRO A 1 66 ? -16.897 7.661 -44.966 1.00 95.50 66 PRO A N 1
ATOM 488 C CA . PRO A 1 66 ? -18.036 8.556 -44.769 1.00 95.50 66 PRO A CA 1
ATOM 489 C C . PRO A 1 66 ? -19.407 7.877 -44.888 1.00 95.50 66 PRO A C 1
ATOM 491 O O . PRO A 1 66 ? -20.374 8.411 -44.345 1.00 95.50 66 PRO A O 1
ATOM 494 N N . GLU A 1 67 ? -19.524 6.745 -45.589 1.00 95.06 67 GLU A N 1
ATOM 495 C CA . GLU A 1 67 ? -20.788 6.009 -45.751 1.00 95.06 67 GLU A CA 1
ATOM 496 C C . GLU A 1 67 ? -20.994 4.934 -44.664 1.00 95.06 67 GLU A C 1
ATOM 498 O O . GLU A 1 67 ? -22.098 4.408 -44.530 1.00 95.06 67 GLU A O 1
ATOM 503 N N . TYR A 1 68 ? -19.970 4.656 -43.844 1.00 94.81 68 TYR A N 1
ATOM 504 C CA . TYR A 1 68 ? -19.959 3.623 -42.794 1.00 94.81 68 TYR A CA 1
ATOM 505 C C . TYR A 1 68 ? -20.340 2.213 -43.311 1.00 94.81 68 TYR A C 1
ATOM 507 O O . TYR A 1 68 ? -20.931 1.401 -42.601 1.00 94.81 68 TYR A O 1
ATOM 515 N N . ALA A 1 69 ? -20.007 1.918 -44.570 1.00 93.50 69 ALA A N 1
ATOM 516 C CA . ALA A 1 69 ? -20.316 0.675 -45.275 1.00 93.50 69 ALA A CA 1
ATOM 517 C C . ALA A 1 69 ? -19.084 -0.232 -45.484 1.00 93.50 69 ALA A C 1
ATOM 519 O O . ALA A 1 69 ? -19.233 -1.416 -45.793 1.00 93.50 69 ALA A O 1
ATOM 520 N N . HIS A 1 70 ? -17.868 0.300 -45.329 1.00 95.50 70 HIS A N 1
ATOM 521 C CA . HIS A 1 70 ? -16.617 -0.437 -45.494 1.00 95.50 70 HIS A CA 1
ATOM 522 C C . HIS A 1 70 ? -16.365 -1.448 -44.359 1.00 95.50 70 HIS A C 1
ATOM 524 O O . HIS A 1 70 ? -16.665 -1.199 -43.193 1.00 95.50 70 HIS A O 1
ATOM 530 N N . GLU A 1 71 ? -15.718 -2.577 -44.665 1.00 92.56 71 GLU A N 1
ATOM 531 C CA . GLU A 1 71 ? -15.470 -3.672 -43.707 1.00 92.56 71 GLU A CA 1
ATOM 532 C C . GLU A 1 71 ? -14.637 -3.274 -42.473 1.00 92.56 71 GLU A C 1
ATOM 534 O O . GLU A 1 71 ? -14.738 -3.903 -41.419 1.00 92.56 71 GLU A O 1
ATOM 539 N N . SER A 1 72 ? -13.849 -2.199 -42.564 1.00 92.31 72 SER A N 1
ATOM 540 C CA . SER A 1 72 ? -13.089 -1.639 -41.438 1.00 92.31 72 SER A CA 1
ATOM 541 C C . SER A 1 72 ? -13.963 -0.929 -40.395 1.00 92.31 72 SER A C 1
ATOM 543 O O . SER A 1 72 ? -13.467 -0.603 -39.314 1.00 92.31 72 SER A O 1
ATOM 545 N N . CYS A 1 73 ? -15.235 -0.671 -40.700 1.00 94.81 73 CYS A N 1
ATOM 546 C CA . CYS A 1 73 ? -16.193 -0.080 -39.776 1.00 94.81 73 CYS A CA 1
ATOM 547 C C . CYS A 1 73 ? -16.686 -1.129 -38.763 1.00 94.81 73 CYS A C 1
ATOM 549 O O . CYS A 1 73 ? -17.095 -2.223 -39.161 1.00 94.81 73 CYS A O 1
ATOM 551 N N . PRO A 1 74 ? -16.611 -0.850 -37.448 1.00 93.75 74 PRO A N 1
ATOM 552 C CA . PRO A 1 74 ? -17.075 -1.783 -36.431 1.00 93.75 74 PRO A CA 1
ATOM 553 C C . PRO A 1 74 ? -18.605 -1.764 -36.315 1.00 93.75 74 PRO A C 1
ATOM 555 O O . PRO A 1 74 ? -19.225 -0.696 -36.264 1.00 93.75 74 PRO A O 1
ATOM 558 N N . ASP A 1 75 ? -19.206 -2.951 -36.227 1.00 90.25 75 ASP A N 1
ATOM 559 C CA . ASP A 1 75 ? -20.642 -3.115 -35.997 1.00 90.25 75 ASP A CA 1
ATOM 560 C C . ASP A 1 75 ? -20.964 -2.970 -34.500 1.00 90.25 75 ASP A C 1
ATOM 562 O O . ASP A 1 75 ? -20.493 -3.748 -33.669 1.00 90.25 75 ASP A O 1
ATOM 566 N N . LYS A 1 76 ? -21.765 -1.955 -34.161 1.00 89.38 76 LYS A N 1
ATOM 567 C CA . LYS A 1 76 ? -22.246 -1.671 -32.796 1.00 89.38 76 LYS A CA 1
ATOM 568 C C . LYS A 1 76 ? -23.641 -2.259 -32.530 1.00 89.38 76 LYS A C 1
ATOM 570 O O . LYS A 1 76 ? -24.221 -2.009 -31.473 1.00 89.38 76 LYS A O 1
ATOM 575 N N . GLY A 1 77 ? -24.197 -3.032 -33.464 1.00 84.94 77 GLY A N 1
ATOM 576 C CA . GLY A 1 77 ? -25.502 -3.673 -33.345 1.00 84.94 77 GLY A CA 1
ATOM 577 C C . GLY A 1 77 ? -26.622 -2.653 -33.082 1.00 84.94 77 GLY A C 1
ATOM 578 O O . GLY A 1 77 ? -26.721 -1.667 -33.811 1.00 84.94 77 GLY A O 1
ATOM 579 N N . PRO A 1 78 ? -27.455 -2.830 -32.032 1.00 82.94 78 PRO A N 1
ATOM 580 C CA . PRO A 1 78 ? -28.527 -1.891 -31.679 1.00 82.94 78 PRO A CA 1
ATOM 581 C C . PRO A 1 78 ? -28.076 -0.456 -31.361 1.00 82.94 78 PRO A C 1
ATOM 583 O O . PRO A 1 78 ? -28.925 0.423 -31.240 1.00 82.94 78 PRO A O 1
ATOM 586 N N . TRP A 1 79 ? -26.771 -0.215 -31.201 1.00 85.56 79 TRP A N 1
ATOM 587 C CA . TRP A 1 79 ? -26.198 1.082 -30.837 1.00 85.56 79 TRP A CA 1
ATOM 588 C C . TRP A 1 79 ? -25.383 1.705 -31.983 1.00 85.56 79 TRP A C 1
ATOM 590 O O . TRP A 1 79 ? -24.423 2.432 -31.731 1.00 85.56 79 TRP A O 1
ATOM 600 N N . SER A 1 80 ? -25.764 1.441 -33.242 1.00 83.38 80 SER A N 1
ATOM 601 C CA . SER A 1 80 ? -25.200 2.062 -34.459 1.00 83.38 80 SER A CA 1
ATOM 602 C C . SER A 1 80 ? -25.004 3.575 -34.334 1.00 83.38 80 SER A C 1
ATOM 604 O O . SER A 1 80 ? -23.973 4.114 -34.736 1.00 83.38 80 SER A O 1
ATOM 606 N N . ASP A 1 81 ? -25.992 4.235 -33.734 1.00 82.62 81 ASP A N 1
ATOM 607 C CA . ASP A 1 81 ? -26.109 5.689 -33.660 1.00 82.62 81 ASP A CA 1
ATOM 608 C C . ASP A 1 81 ? -25.281 6.278 -32.503 1.00 82.62 81 ASP A C 1
ATOM 610 O O . ASP A 1 81 ? -24.983 7.473 -32.497 1.00 82.62 81 ASP A O 1
ATOM 614 N N . GLN A 1 82 ? -24.881 5.454 -31.524 1.00 88.31 82 GLN A N 1
ATOM 615 C CA . GLN A 1 82 ? -23.972 5.884 -30.461 1.00 88.31 82 GLN A CA 1
ATOM 616 C C . GLN A 1 82 ? -22.558 6.021 -31.045 1.00 88.31 82 GLN A C 1
ATOM 618 O O . GLN A 1 82 ? -22.121 5.146 -31.801 1.00 88.31 82 GLN A O 1
ATOM 623 N N . PRO A 1 83 ? -21.795 7.074 -30.696 1.00 91.44 83 PRO A N 1
ATOM 624 C CA . PRO A 1 83 ? -20.412 7.188 -31.130 1.00 91.44 83 PRO A CA 1
ATOM 625 C C . PRO A 1 83 ? -19.593 5.935 -30.805 1.00 91.44 83 PRO A C 1
ATOM 627 O O . PRO A 1 83 ? -18.975 5.355 -31.695 1.00 91.44 83 PRO A O 1
ATOM 630 N N . TRP A 1 84 ? -19.668 5.451 -29.567 1.00 93.31 84 TRP A N 1
ATOM 631 C CA . TRP A 1 84 ? -18.909 4.295 -29.104 1.00 93.31 84 TRP A CA 1
ATOM 632 C C . TRP A 1 84 ? -19.782 3.312 -28.315 1.00 93.31 84 TRP A C 1
ATOM 634 O O . TRP A 1 84 ? -20.854 3.667 -27.831 1.00 93.31 84 TRP A O 1
ATOM 644 N N . SER A 1 85 ? -19.306 2.076 -28.172 1.00 91.56 85 SER A N 1
ATOM 645 C CA . SER A 1 85 ? -19.907 1.048 -27.315 1.00 91.56 85 SER A CA 1
ATOM 646 C C . SER A 1 85 ? -18.798 0.274 -26.602 1.00 91.56 85 SER A C 1
ATOM 648 O O . SER A 1 85 ? -17.839 -0.162 -27.240 1.00 91.56 85 SER A O 1
ATOM 650 N N . GLY A 1 86 ? -18.898 0.127 -25.278 1.00 90.50 86 GLY A N 1
ATOM 651 C CA . GLY A 1 86 ? -17.977 -0.709 -24.504 1.00 90.50 86 GLY A CA 1
ATOM 652 C C . GLY A 1 86 ? -18.113 -2.191 -24.864 1.00 90.50 86 GLY A C 1
ATOM 653 O O . GLY A 1 86 ? -19.166 -2.625 -25.326 1.00 90.50 86 GLY A O 1
ATOM 654 N N . LEU A 1 87 ? -17.055 -2.970 -24.646 1.00 90.75 87 LEU A N 1
ATOM 655 C CA . LEU A 1 87 ? -17.006 -4.404 -24.934 1.00 90.75 87 LEU A CA 1
ATOM 656 C C . LEU A 1 87 ? -16.687 -5.221 -23.676 1.00 90.75 87 LEU A C 1
ATOM 658 O O . LEU A 1 87 ? -15.792 -4.866 -22.909 1.00 90.75 87 LEU A O 1
ATOM 662 N N . VAL A 1 88 ? -17.357 -6.365 -23.515 1.00 89.44 88 VAL A N 1
ATOM 663 C CA . VAL A 1 88 ? -17.041 -7.371 -22.484 1.00 89.44 88 VAL A CA 1
ATOM 664 C C . VAL A 1 88 ? -16.947 -8.771 -23.098 1.00 89.44 88 VAL A C 1
ATOM 666 O O . VAL A 1 88 ? -17.686 -9.105 -24.025 1.00 89.44 88 VAL A O 1
ATOM 669 N N . TYR A 1 89 ? -16.017 -9.592 -22.602 1.00 90.88 89 TYR A N 1
ATOM 670 C CA . TYR A 1 89 ? -15.769 -10.944 -23.107 1.00 90.88 89 TYR A CA 1
ATOM 671 C C . TYR A 1 89 ? -16.515 -12.016 -22.299 1.00 90.88 89 TYR A C 1
ATOM 673 O O . TYR A 1 89 ? -16.342 -12.143 -21.084 1.00 90.88 89 TYR A O 1
ATOM 681 N N . CYS A 1 90 ? -17.301 -12.844 -22.986 1.00 83.31 90 CYS A N 1
ATOM 682 C CA . CYS A 1 90 ? -18.196 -13.838 -22.397 1.00 83.31 90 CYS A CA 1
ATOM 683 C C . CYS A 1 90 ? -17.521 -15.192 -22.137 1.00 83.31 90 CYS A C 1
ATOM 685 O O . CYS A 1 90 ? -17.951 -16.248 -22.623 1.00 83.31 90 CYS A O 1
ATOM 687 N N . ASN A 1 91 ? -16.462 -15.161 -21.323 1.00 76.12 91 ASN A N 1
ATOM 688 C CA . ASN A 1 91 ? -15.784 -16.358 -20.825 1.00 76.12 91 ASN A CA 1
ATOM 689 C C . ASN A 1 91 ? -16.780 -17.298 -20.117 1.00 76.12 91 ASN A C 1
ATOM 691 O O . ASN A 1 91 ? -17.636 -16.852 -19.353 1.00 76.12 91 ASN A O 1
ATOM 695 N N . GLY A 1 92 ? -16.693 -18.601 -20.391 1.00 64.75 92 GLY A N 1
ATOM 696 C CA . GLY A 1 92 ? -17.548 -19.622 -19.773 1.00 64.75 92 GLY A CA 1
ATOM 697 C C . GLY A 1 92 ? -19.030 -19.600 -20.181 1.00 64.75 92 GLY A C 1
ATOM 698 O O . GLY A 1 92 ? -19.789 -20.435 -19.696 1.00 64.75 92 GLY A O 1
ATOM 699 N N . THR A 1 93 ? -19.458 -18.690 -21.067 1.00 67.25 93 THR A N 1
ATOM 700 C CA . THR A 1 93 ? -20.848 -18.623 -21.573 1.00 67.25 93 THR A CA 1
ATOM 701 C C . THR A 1 93 ? -20.953 -18.643 -23.098 1.00 67.25 93 THR A C 1
ATOM 703 O O . THR A 1 93 ? -21.910 -19.221 -23.614 1.00 67.25 93 THR A O 1
ATOM 706 N N . SER A 1 94 ? -19.982 -18.086 -23.832 1.00 71.50 94 SER A N 1
ATOM 707 C 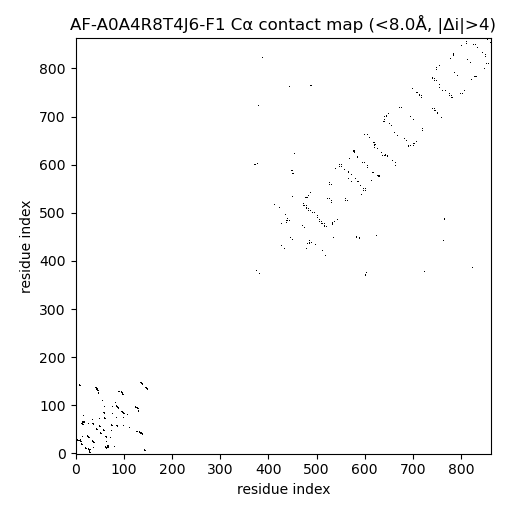CA . SER A 1 94 ? -19.887 -18.292 -25.290 1.00 71.50 94 SER A CA 1
ATOM 708 C C . SER A 1 94 ? -18.512 -18.097 -25.931 1.00 71.50 94 SER A C 1
ATOM 710 O O . SER A 1 94 ? -18.352 -18.501 -27.078 1.00 71.50 94 SER A O 1
ATOM 712 N N . ASN A 1 95 ? -17.522 -17.540 -25.223 1.00 83.44 95 ASN A N 1
ATOM 713 C CA . ASN A 1 95 ? -16.219 -17.154 -25.789 1.00 83.44 95 ASN A CA 1
ATOM 714 C C . ASN A 1 95 ? -16.330 -16.120 -26.932 1.00 83.44 95 ASN A C 1
ATOM 716 O O . ASN A 1 95 ? -15.560 -16.135 -27.888 1.00 83.44 95 ASN A O 1
ATOM 720 N N . GLU A 1 96 ? -17.303 -15.216 -26.821 1.00 89.94 96 GLU A N 1
ATOM 721 C CA . GLU A 1 96 ? -17.533 -14.097 -27.741 1.00 89.94 96 GLU A CA 1
ATOM 722 C C . GLU A 1 96 ? -17.337 -12.759 -27.017 1.00 89.94 96 GLU A C 1
ATOM 724 O O . GLU A 1 96 ? -17.478 -12.678 -25.794 1.00 89.94 96 GLU A O 1
ATOM 729 N N . TRP A 1 97 ? -17.097 -11.691 -27.775 1.00 91.06 97 TRP A N 1
ATOM 730 C CA . TRP A 1 97 ? -17.183 -10.318 -27.286 1.00 91.06 97 TRP A CA 1
ATOM 731 C C . TRP A 1 97 ? -18.586 -9.761 -27.545 1.00 91.06 97 TRP A C 1
ATOM 733 O O . TRP A 1 97 ? -19.110 -9.864 -28.659 1.00 91.06 97 TRP A O 1
ATOM 743 N N . VAL A 1 98 ? -19.200 -9.156 -26.527 1.00 89.19 98 VAL A N 1
ATOM 744 C CA . VAL A 1 98 ? -20.516 -8.507 -26.633 1.00 89.19 98 VAL A CA 1
ATOM 745 C C . VAL A 1 98 ? -20.412 -7.004 -26.409 1.00 89.19 98 VAL A C 1
ATOM 747 O O . VAL A 1 98 ? -19.624 -6.545 -25.581 1.00 89.19 98 VAL A O 1
ATOM 750 N N . GLY A 1 99 ? -21.214 -6.251 -27.163 1.00 87.50 99 GLY A N 1
ATOM 751 C CA . GLY A 1 99 ? -21.335 -4.801 -27.022 1.00 87.50 99 GLY A CA 1
ATOM 752 C C . GLY A 1 99 ? -22.195 -4.401 -25.824 1.00 87.50 99 GLY A C 1
ATOM 753 O O . GLY A 1 99 ? -23.095 -5.140 -25.412 1.00 87.50 99 GLY A O 1
ATOM 754 N N . CYS A 1 100 ? -21.930 -3.211 -25.294 1.00 82.62 100 CYS A N 1
ATOM 755 C CA . CYS A 1 100 ? -22.585 -2.651 -24.120 1.00 82.62 100 CYS A CA 1
ATOM 756 C C . CYS A 1 100 ? -23.143 -1.252 -24.408 1.00 82.62 100 CYS A C 1
ATOM 758 O O . CYS A 1 100 ? -22.432 -0.376 -24.914 1.00 82.62 100 CYS A O 1
ATOM 760 N N . GLU A 1 101 ? -24.400 -1.022 -24.034 1.00 80.81 101 GLU A N 1
ATOM 761 C CA . GLU A 1 101 ? -25.053 0.288 -24.107 1.00 80.81 101 GLU A CA 1
ATOM 762 C C . GLU A 1 101 ? -24.379 1.305 -23.177 1.00 80.81 101 GLU A C 1
ATOM 764 O O . GLU A 1 101 ? -24.077 0.973 -22.034 1.00 80.81 101 GLU A O 1
ATOM 769 N N . GLN A 1 102 ? -24.171 2.540 -23.645 1.00 84.00 102 GLN A N 1
ATOM 770 C CA . GLN A 1 102 ? -23.590 3.630 -22.846 1.00 84.00 102 GLN A CA 1
ATOM 771 C C . GLN A 1 102 ? -24.665 4.654 -22.452 1.00 84.00 102 GLN A C 1
ATOM 773 O O . GLN A 1 102 ? -24.584 5.836 -22.788 1.00 84.00 102 GLN A O 1
ATOM 778 N N . ALA A 1 103 ? -25.718 4.181 -21.780 1.00 72.06 103 ALA A N 1
ATOM 779 C CA . ALA A 1 103 ? -26.921 4.951 -21.460 1.00 72.06 103 ALA A CA 1
ATOM 780 C C . ALA A 1 103 ? -26.654 6.212 -20.612 1.00 72.06 103 ALA A C 1
ATOM 782 O O . ALA A 1 103 ? -27.392 7.192 -20.728 1.00 72.06 103 ALA A O 1
ATOM 783 N N . ALA A 1 104 ? -25.612 6.221 -19.774 1.00 67.94 104 ALA A N 1
ATOM 784 C CA . ALA A 1 104 ? -25.291 7.367 -18.929 1.00 67.94 104 ALA A CA 1
ATOM 785 C C . ALA A 1 104 ? -24.562 8.496 -19.682 1.00 67.94 104 ALA A C 1
ATOM 787 O O . ALA A 1 104 ? -24.766 9.671 -19.358 1.00 67.94 104 ALA A O 1
ATOM 788 N N . ARG A 1 105 ? -23.676 8.165 -20.639 1.00 73.06 105 ARG A N 1
ATOM 789 C CA . ARG A 1 105 ? -22.778 9.118 -21.339 1.00 73.06 105 ARG A CA 1
ATOM 790 C C . ARG A 1 105 ? -22.417 8.672 -22.774 1.00 73.06 105 ARG A C 1
ATOM 792 O O . ARG A 1 105 ? -21.236 8.504 -23.082 1.00 73.06 105 ARG A O 1
ATOM 799 N N . PRO A 1 106 ? -23.383 8.540 -23.701 1.00 76.69 106 PRO A N 1
ATOM 800 C CA . PRO A 1 106 ? -23.121 7.941 -25.016 1.00 76.69 106 PRO A CA 1
ATOM 801 C C . PRO A 1 106 ? -22.177 8.772 -25.903 1.00 76.69 106 PRO A C 1
ATOM 803 O O . PRO A 1 106 ? -21.493 8.233 -26.768 1.00 76.69 106 PRO A O 1
ATOM 806 N N . THR A 1 107 ? -22.101 10.090 -25.695 1.00 78.88 107 THR A N 1
ATOM 807 C CA . THR A 1 107 ? -21.356 11.025 -26.560 1.00 78.88 107 THR A CA 1
ATOM 808 C C . THR A 1 107 ? -19.898 11.262 -26.160 1.00 78.88 107 THR A C 1
ATOM 810 O O . THR A 1 107 ? -19.219 12.059 -26.802 1.00 78.88 107 THR A O 1
ATOM 813 N N . THR A 1 108 ? -19.403 10.659 -25.077 1.00 82.56 108 THR A N 1
ATOM 814 C CA . THR A 1 108 ? -18.048 10.934 -24.569 1.00 82.56 108 THR A CA 1
ATOM 815 C C . THR A 1 108 ? -17.440 9.667 -23.995 1.00 82.56 108 THR A C 1
ATOM 817 O O . THR A 1 108 ? -18.058 9.026 -23.151 1.00 82.56 108 THR A O 1
ATOM 820 N N . LEU A 1 109 ? -16.229 9.318 -24.432 1.00 85.25 109 LEU A N 1
ATOM 821 C CA . LEU A 1 109 ? -15.530 8.129 -23.952 1.00 85.25 109 LEU A CA 1
ATOM 822 C C . LEU A 1 109 ? -15.183 8.283 -22.460 1.00 85.25 109 LEU A C 1
ATOM 824 O O . LEU A 1 109 ? -14.468 9.208 -22.067 1.00 85.25 109 LEU A O 1
ATOM 828 N N . THR A 1 110 ? -15.701 7.377 -21.633 1.00 83.62 110 THR A N 1
ATOM 829 C CA . THR A 1 110 ? -15.434 7.284 -20.188 1.00 83.62 110 THR A CA 1
ATOM 830 C C . THR A 1 110 ? -15.222 5.822 -19.790 1.00 83.62 110 THR A C 1
ATOM 832 O O . THR A 1 110 ? -15.163 4.950 -20.650 1.00 83.62 110 THR A O 1
ATOM 835 N N . SER A 1 111 ? -15.150 5.516 -18.490 1.00 79.75 111 SER A N 1
ATOM 836 C CA . SER A 1 111 ? -15.489 4.169 -18.013 1.00 79.75 111 SER A CA 1
ATOM 837 C C . SER A 1 111 ? -16.849 3.748 -18.580 1.00 79.75 111 SER A C 1
ATOM 839 O O . SER A 1 111 ? -17.773 4.568 -18.588 1.00 79.75 111 SER A O 1
ATOM 841 N N . ALA A 1 112 ? -16.959 2.505 -19.047 1.00 70.31 112 ALA A N 1
ATOM 842 C CA . ALA A 1 112 ? -18.189 1.979 -19.627 1.00 70.31 112 ALA A CA 1
ATOM 843 C C . ALA A 1 112 ? -19.254 1.686 -18.561 1.00 70.31 112 ALA A C 1
ATOM 845 O O . ALA A 1 112 ? -18.924 1.315 -17.431 1.00 70.31 112 ALA A O 1
ATOM 846 N N . ASP A 1 113 ? -20.527 1.822 -18.936 1.00 76.56 113 ASP A N 1
ATOM 847 C CA . ASP A 1 113 ? -21.654 1.410 -18.096 1.00 76.56 113 ASP A CA 1
ATOM 848 C C . ASP A 1 113 ? -21.619 -0.109 -17.823 1.00 76.56 113 ASP A C 1
ATOM 850 O O . ASP A 1 113 ? -21.190 -0.914 -18.656 1.00 76.56 113 ASP A O 1
ATOM 854 N N . ALA A 1 114 ? -22.048 -0.512 -16.622 1.00 68.25 114 ALA A N 1
ATOM 855 C CA . ALA A 1 114 ? -21.815 -1.855 -16.086 1.00 68.25 114 ALA A CA 1
ATOM 856 C C . ALA A 1 114 ? -22.654 -2.950 -16.779 1.00 68.25 114 ALA A C 1
ATOM 858 O O . ALA A 1 114 ? -23.785 -3.239 -16.381 1.00 68.25 114 ALA A O 1
ATOM 859 N N . CYS A 1 115 ? -22.064 -3.600 -17.782 1.00 73.12 115 CYS A N 1
ATOM 860 C CA . CYS A 1 115 ? -22.658 -4.698 -18.541 1.00 73.12 115 CYS A CA 1
ATOM 861 C C . CYS A 1 115 ? -22.148 -6.090 -18.123 1.00 73.12 115 CYS A C 1
ATOM 863 O O . CYS A 1 115 ? -21.036 -6.257 -17.626 1.00 73.12 115 CYS A O 1
ATOM 865 N N . TRP A 1 116 ? -22.982 -7.108 -18.357 1.00 75.38 116 TRP A N 1
ATOM 866 C CA . TRP A 1 116 ? -22.736 -8.511 -18.006 1.00 75.38 116 TRP A CA 1
ATOM 867 C C . TRP A 1 116 ? -23.276 -9.411 -19.120 1.00 75.38 116 TRP A C 1
ATOM 869 O O . TRP A 1 116 ? -24.299 -9.081 -19.716 1.00 75.38 116 TRP A O 1
ATOM 879 N N . CYS A 1 117 ? -22.642 -10.557 -19.378 1.00 78.81 117 CYS A N 1
ATOM 880 C CA . CYS A 1 117 ? -23.065 -11.498 -20.421 1.00 78.81 117 CYS A CA 1
ATOM 881 C C . CYS A 1 117 ? -24.396 -12.200 -20.069 1.00 78.81 117 CYS A C 1
ATOM 883 O O . CYS A 1 117 ? -24.408 -13.037 -19.161 1.00 78.81 117 CYS A O 1
ATOM 885 N N . PRO A 1 118 ? -25.515 -11.921 -20.770 1.00 59.25 118 PRO A N 1
ATOM 886 C CA . PRO A 1 118 ? -26.805 -12.541 -20.479 1.00 59.25 118 PRO A CA 1
ATOM 887 C C . PRO A 1 118 ? -26.916 -13.931 -21.122 1.00 59.25 118 PRO A C 1
ATOM 889 O O . PRO A 1 118 ? -26.344 -14.193 -22.183 1.00 59.25 118 PRO A O 1
ATOM 892 N N . GLN A 1 119 ? -27.714 -14.819 -20.521 1.00 54.00 119 GLN A N 1
ATOM 893 C CA . GLN A 1 119 ? -27.959 -16.162 -21.070 1.00 54.00 119 GLN A CA 1
ATOM 894 C C . GLN A 1 119 ? -28.894 -16.167 -22.296 1.00 54.00 119 GLN A C 1
ATOM 896 O O . GLN A 1 119 ? -28.877 -17.122 -23.070 1.00 54.00 119 GLN A O 1
ATOM 901 N N . THR A 1 120 ? -29.683 -15.110 -22.508 1.00 54.75 120 THR A N 1
ATOM 902 C CA . THR A 1 120 ? -30.580 -14.936 -23.663 1.00 54.75 120 THR A CA 1
ATOM 903 C C . THR A 1 120 ? -30.554 -13.487 -24.160 1.00 54.75 120 THR A C 1
ATOM 905 O O . THR A 1 120 ? -30.351 -12.570 -23.371 1.00 54.75 120 THR A O 1
ATOM 908 N N . SER A 1 121 ? -30.743 -13.293 -25.475 1.00 58.69 121 SER A N 1
ATOM 909 C CA . SER A 1 121 ? -30.678 -11.997 -26.187 1.00 58.69 121 SER A CA 1
ATOM 910 C C . SER A 1 121 ? -29.447 -11.138 -25.842 1.00 58.69 121 SER A C 1
ATOM 912 O O . SER A 1 121 ? -29.517 -10.244 -25.004 1.00 58.69 121 SER A O 1
ATOM 914 N N . ARG A 1 122 ? -28.324 -11.392 -26.531 1.00 68.44 122 ARG A N 1
ATOM 915 C CA . ARG A 1 122 ? -27.076 -10.614 -26.430 1.00 68.44 122 ARG A CA 1
ATOM 916 C C . ARG A 1 122 ? -26.666 -10.045 -27.791 1.00 68.44 122 ARG A C 1
ATOM 918 O O . ARG A 1 122 ? -26.796 -10.739 -28.798 1.00 68.44 122 ARG A O 1
ATOM 925 N N . THR A 1 123 ? -26.123 -8.829 -27.810 1.00 73.19 123 THR A N 1
ATOM 926 C CA . THR A 1 123 ? -25.465 -8.250 -28.993 1.00 73.19 123 THR A CA 1
ATOM 927 C C . THR A 1 123 ? -24.038 -8.783 -29.073 1.00 73.19 123 THR A C 1
ATOM 929 O O . THR A 1 123 ? -23.140 -8.233 -28.438 1.00 73.19 123 THR A O 1
ATOM 932 N N . VAL A 1 124 ? -23.816 -9.863 -29.824 1.00 84.81 124 VAL A N 1
ATOM 933 C CA . VAL A 1 124 ? -22.453 -10.304 -30.164 1.00 84.81 124 VAL A CA 1
ATOM 934 C C . VAL A 1 124 ? -21.841 -9.277 -31.112 1.00 84.81 124 VAL A C 1
ATOM 936 O O . VAL A 1 124 ? -22.400 -9.022 -32.172 1.00 84.81 124 VAL A O 1
ATOM 939 N N . ALA A 1 125 ? -20.709 -8.695 -30.722 1.00 87.69 125 ALA A N 1
ATOM 940 C CA . ALA A 1 125 ? -19.941 -7.783 -31.562 1.00 87.69 125 ALA A CA 1
ATOM 941 C C . ALA A 1 125 ? -19.031 -8.567 -32.521 1.00 87.69 125 ALA A C 1
ATOM 943 O O . ALA A 1 125 ? -18.972 -8.280 -33.715 1.00 87.69 125 ALA A O 1
ATOM 944 N N . PHE A 1 126 ? -18.328 -9.576 -31.995 1.00 91.38 126 PHE A N 1
ATOM 945 C CA . PHE A 1 126 ? -17.498 -10.515 -32.755 1.00 91.38 126 PHE A CA 1
ATOM 946 C C . PHE A 1 126 ? -17.083 -11.714 -31.883 1.00 91.38 126 PHE A C 1
ATOM 948 O O . PHE A 1 126 ? -17.199 -11.686 -30.656 1.00 91.38 126 PHE A O 1
ATOM 955 N N . ALA A 1 127 ? -16.569 -12.767 -32.520 1.00 90.62 127 ALA A N 1
ATOM 956 C CA . ALA A 1 127 ? -15.906 -13.886 -31.855 1.00 90.62 127 ALA A CA 1
ATOM 957 C C . ALA A 1 127 ? -14.397 -13.806 -32.136 1.00 90.62 127 ALA A C 1
ATOM 959 O O . ALA A 1 127 ? -13.985 -13.830 -33.293 1.00 90.62 127 ALA A O 1
ATOM 960 N N . ASP A 1 128 ? -13.597 -13.678 -31.080 1.00 91.25 128 ASP A N 1
ATOM 961 C CA . ASP A 1 128 ? -12.131 -13.579 -31.096 1.00 91.25 128 ASP A CA 1
ATOM 962 C C . ASP A 1 128 ? -11.616 -14.042 -29.714 1.00 91.25 128 ASP A C 1
ATOM 964 O O . ASP A 1 128 ? -12.415 -14.307 -28.810 1.00 91.25 128 ASP A O 1
ATOM 968 N N . ALA A 1 129 ? -10.304 -14.158 -29.525 1.00 88.19 129 ALA A N 1
ATOM 969 C CA . ALA A 1 129 ? -9.701 -14.556 -28.257 1.00 88.19 129 ALA A CA 1
ATOM 970 C C . ALA A 1 129 ? -10.054 -13.604 -27.092 1.00 88.19 129 ALA A C 1
ATOM 972 O O . ALA A 1 129 ? -10.377 -12.431 -27.278 1.00 88.19 129 ALA A O 1
ATOM 973 N N . SER A 1 130 ? -9.923 -14.099 -25.855 1.00 86.31 130 SER A N 1
ATOM 974 C CA . SER A 1 130 ? -10.119 -13.310 -24.623 1.00 86.31 130 SER A CA 1
ATOM 975 C C . SER A 1 130 ? -9.095 -12.185 -24.426 1.00 86.31 130 SER A C 1
ATOM 977 O O . SER A 1 130 ? -9.285 -11.318 -23.573 1.00 86.31 130 SER A O 1
ATOM 979 N N . VAL A 1 131 ? -8.009 -12.209 -25.199 1.00 88.81 131 VAL A N 1
ATOM 980 C CA . VAL A 1 131 ? -6.999 -11.158 -25.310 1.00 88.81 131 VAL A CA 1
ATOM 981 C C . VAL A 1 131 ? -6.860 -10.861 -26.796 1.00 88.81 131 VAL A C 1
ATOM 983 O O . VAL A 1 131 ? -6.449 -11.732 -27.558 1.00 88.81 131 VAL A O 1
ATOM 986 N N . LEU A 1 132 ? -7.240 -9.651 -27.196 1.00 92.81 132 LEU A N 1
ATOM 987 C CA . LEU A 1 132 ? -7.134 -9.182 -28.576 1.00 92.81 132 LEU A CA 1
ATOM 988 C C . LEU A 1 132 ? -5.687 -8.794 -28.887 1.00 92.81 132 LEU A C 1
ATOM 990 O O . LEU A 1 132 ? -4.965 -8.324 -28.004 1.00 92.81 132 LEU A O 1
ATOM 994 N N . GLU A 1 133 ? -5.256 -8.972 -30.135 1.00 94.38 133 GLU A N 1
ATOM 995 C CA . GLU A 1 133 ? -3.905 -8.566 -30.525 1.00 94.38 133 GLU A CA 1
ATOM 996 C C . GLU A 1 133 ? -3.794 -7.041 -30.558 1.00 94.38 133 GLU A C 1
ATOM 998 O O . GLU A 1 133 ? -4.679 -6.352 -31.063 1.00 94.38 133 GLU A O 1
ATOM 1003 N N . ASN A 1 134 ? -2.677 -6.505 -30.073 1.00 94.12 134 ASN A N 1
ATOM 1004 C CA . ASN A 1 134 ? -2.354 -5.095 -30.246 1.00 94.12 134 ASN A CA 1
ATOM 1005 C C . ASN A 1 134 ? -1.887 -4.874 -31.694 1.00 94.12 134 ASN A C 1
ATOM 1007 O O . ASN A 1 134 ? -0.953 -5.541 -32.135 1.00 94.12 134 ASN A O 1
ATOM 1011 N N . VAL A 1 135 ? -2.478 -3.916 -32.415 1.00 94.06 135 VAL A N 1
ATOM 1012 C CA . VAL A 1 135 ? -2.175 -3.662 -33.838 1.00 94.06 135 VAL A CA 1
ATOM 1013 C C . VAL A 1 135 ? -1.344 -2.391 -34.012 1.00 94.06 135 VAL A C 1
ATOM 1015 O O . VAL A 1 135 ? -0.252 -2.422 -34.586 1.00 94.06 135 VAL A O 1
ATOM 1018 N N . VAL A 1 136 ? -1.833 -1.255 -33.500 1.00 94.81 136 VAL A N 1
ATOM 1019 C CA . VAL A 1 136 ? -1.160 0.045 -33.652 1.00 94.81 136 VAL A CA 1
ATOM 1020 C C . VAL A 1 136 ? -1.528 1.020 -32.534 1.00 94.81 136 VAL A C 1
ATOM 1022 O O . VAL A 1 136 ? -2.700 1.254 -32.253 1.00 94.81 136 VAL A O 1
ATOM 1025 N N . GLN A 1 137 ? -0.515 1.606 -31.898 1.00 95.19 137 GLN A N 1
ATOM 1026 C CA . GLN A 1 137 ? -0.669 2.656 -30.892 1.00 95.19 137 GLN A CA 1
ATOM 1027 C C . GLN A 1 137 ? -0.794 4.020 -31.583 1.00 95.19 137 GLN A C 1
ATOM 1029 O O . GLN A 1 137 ? 0.072 4.408 -32.380 1.00 95.19 137 GLN A O 1
ATOM 1034 N N . LEU A 1 138 ? -1.858 4.760 -31.262 1.00 95.69 138 LEU A N 1
ATOM 1035 C CA . LEU A 1 138 ? -2.113 6.083 -31.825 1.00 95.69 138 LEU A CA 1
ATOM 1036 C C . LEU A 1 138 ? -1.355 7.189 -31.070 1.00 95.69 138 LEU A C 1
ATOM 1038 O O . LEU A 1 138 ? -1.208 7.120 -29.847 1.00 95.69 138 LEU A O 1
ATOM 1042 N N . PRO A 1 139 ? -0.918 8.253 -31.768 1.00 92.56 139 PRO A N 1
ATOM 1043 C CA . PRO A 1 139 ? -0.489 9.500 -31.146 1.00 92.56 139 PRO A CA 1
ATOM 1044 C C . PRO A 1 139 ? -1.696 10.317 -30.650 1.00 92.56 139 PRO A C 1
ATOM 1046 O O . PRO A 1 139 ? -2.853 10.006 -30.925 1.00 92.56 139 PRO A O 1
ATOM 1049 N N . THR A 1 140 ? -1.436 11.427 -29.960 1.00 91.69 140 THR A N 1
ATOM 1050 C CA . THR A 1 140 ? -2.478 12.355 -29.478 1.00 91.69 140 THR A CA 1
ATOM 1051 C C . THR A 1 140 ? -2.940 13.385 -30.525 1.00 91.69 140 THR A C 1
ATOM 1053 O O . THR A 1 140 ? -3.897 14.130 -30.289 1.00 91.69 140 THR A O 1
ATOM 1056 N N . ALA A 1 141 ? -2.294 13.438 -31.696 1.00 88.81 141 ALA A N 1
ATOM 1057 C CA . ALA A 1 141 ? -2.571 14.410 -32.754 1.00 88.81 141 ALA A CA 1
ATOM 1058 C C . ALA A 1 141 ? -2.500 13.802 -34.167 1.00 88.81 141 ALA A C 1
ATOM 1060 O O . ALA A 1 141 ? -1.592 13.033 -34.484 1.00 88.81 141 ALA A O 1
ATOM 1061 N N . LEU A 1 142 ? -3.432 14.217 -35.031 1.00 89.75 142 LEU A N 1
ATOM 1062 C CA . LEU A 1 142 ? -3.455 13.894 -36.462 1.00 89.75 142 LEU A CA 1
ATOM 1063 C C . LEU A 1 142 ? -2.168 14.377 -37.157 1.00 89.75 142 LEU A C 1
ATOM 1065 O O . LEU A 1 142 ? -1.578 15.380 -36.753 1.00 89.75 142 LEU A O 1
ATOM 1069 N N . GLY A 1 143 ? -1.715 13.661 -38.186 1.00 86.44 143 GLY A N 1
ATOM 1070 C CA . GLY A 1 143 ? -0.469 13.951 -38.903 1.00 86.44 143 GLY A CA 1
ATOM 1071 C C . GLY A 1 143 ? 0.809 13.557 -38.148 1.00 86.44 143 GLY A C 1
ATOM 1072 O O . GLY A 1 143 ? 1.904 13.738 -38.678 1.00 86.44 143 GLY A O 1
ATOM 1073 N N . SER A 1 144 ? 0.690 13.001 -36.938 1.00 89.31 144 SER A N 1
ATOM 1074 C CA . SER A 1 144 ? 1.821 12.475 -36.161 1.00 89.31 144 SER A CA 1
ATOM 1075 C C . SER A 1 144 ? 2.099 11.003 -36.483 1.00 89.31 144 SER A C 1
ATOM 1077 O O . SER A 1 144 ? 1.287 10.316 -37.110 1.00 89.31 144 SER A O 1
ATOM 1079 N N . SER A 1 145 ? 3.257 10.505 -36.047 1.00 86.62 145 SER A N 1
ATOM 1080 C CA . SER A 1 145 ? 3.649 9.111 -36.257 1.00 86.62 145 SER A CA 1
ATOM 1081 C C . SER A 1 145 ? 2.843 8.130 -35.401 1.00 86.62 145 SER A C 1
ATOM 1083 O O . SER A 1 145 ? 2.666 8.366 -34.206 1.00 86.62 145 SER A O 1
ATOM 1085 N N . VAL A 1 146 ? 2.425 7.009 -35.991 1.00 87.75 146 VAL A N 1
ATOM 1086 C CA . VAL A 1 146 ? 1.859 5.850 -35.278 1.00 87.75 146 VAL A CA 1
ATOM 1087 C C . VAL A 1 146 ? 2.942 4.816 -34.962 1.00 87.75 146 VAL A C 1
ATOM 1089 O O . VAL A 1 146 ? 3.929 4.711 -35.693 1.00 87.75 146 VAL A O 1
ATOM 1092 N N . ILE A 1 147 ? 2.748 4.027 -33.902 1.00 89.31 147 ILE A N 1
ATOM 1093 C CA . ILE A 1 147 ? 3.659 2.935 -33.528 1.00 89.31 147 ILE A CA 1
ATOM 1094 C C . ILE A 1 147 ? 2.957 1.603 -33.811 1.00 89.31 147 ILE A C 1
ATOM 1096 O O . ILE A 1 147 ? 2.067 1.184 -33.072 1.00 89.31 147 ILE A O 1
ATOM 1100 N N . TRP A 1 148 ? 3.340 0.962 -34.915 1.00 89.31 148 TRP A N 1
ATOM 1101 C CA . TRP A 1 148 ? 2.864 -0.371 -35.296 1.00 89.31 148 TRP A CA 1
ATOM 1102 C C . TRP A 1 148 ? 3.477 -1.448 -34.404 1.00 89.31 148 TRP A C 1
ATOM 1104 O O . TRP A 1 148 ? 4.659 -1.378 -34.063 1.00 89.31 148 TRP A O 1
ATOM 1114 N N . GLN A 1 149 ? 2.682 -2.458 -34.066 1.00 89.69 149 GLN A N 1
ATOM 1115 C CA . GLN A 1 149 ? 3.142 -3.610 -33.297 1.00 89.69 149 GLN A CA 1
ATOM 1116 C C . GLN A 1 149 ? 3.876 -4.626 -34.197 1.00 89.69 149 GLN A C 1
ATOM 1118 O O . GLN A 1 149 ? 3.678 -4.624 -35.420 1.00 89.69 149 GLN A O 1
ATOM 1123 N N . PRO A 1 150 ? 4.742 -5.495 -33.636 1.00 79.06 150 PRO A N 1
ATOM 1124 C CA . PRO A 1 150 ? 5.435 -6.528 -34.405 1.00 79.06 150 PRO A CA 1
ATOM 1125 C C . PRO A 1 150 ? 4.457 -7.398 -35.209 1.00 79.06 150 PRO A C 1
ATOM 1127 O O . PRO A 1 150 ? 3.418 -7.805 -34.703 1.00 79.06 150 PRO A O 1
ATOM 1130 N N . GLY A 1 151 ? 4.776 -7.659 -36.479 1.00 81.12 151 GLY A N 1
ATOM 1131 C CA . GLY A 1 151 ? 3.906 -8.398 -37.408 1.00 81.12 151 GLY A CA 1
ATOM 1132 C C . GLY A 1 151 ? 2.811 -7.562 -38.087 1.00 81.12 151 GLY A C 1
ATOM 1133 O O . GLY A 1 151 ? 2.465 -7.856 -39.227 1.00 81.12 151 GLY A O 1
ATOM 1134 N N . HIS A 1 152 ? 2.340 -6.475 -37.465 1.00 86.31 152 HIS A N 1
ATOM 1135 C CA . HIS A 1 152 ? 1.225 -5.649 -37.966 1.00 86.31 152 HIS A CA 1
ATOM 1136 C C . HIS A 1 152 ? 1.637 -4.480 -38.881 1.00 86.31 152 HIS A C 1
ATOM 1138 O O . HIS A 1 152 ? 0.790 -3.727 -39.354 1.00 86.31 152 HIS A O 1
ATOM 1144 N N . VAL A 1 153 ? 2.933 -4.316 -39.172 1.00 82.19 153 VAL A N 1
ATOM 1145 C CA . VAL A 1 153 ? 3.452 -3.243 -40.043 1.00 82.19 153 VAL A CA 1
ATOM 1146 C C . VAL A 1 153 ? 2.948 -3.410 -41.494 1.00 82.19 153 VAL A C 1
ATOM 1148 O O . VAL A 1 153 ? 3.242 -4.434 -42.116 1.00 82.19 153 VAL A O 1
ATOM 1151 N N . PRO A 1 154 ? 2.271 -2.408 -42.098 1.00 79.00 154 PRO A N 1
ATOM 1152 C CA . PRO A 1 154 ? 1.761 -2.513 -43.464 1.00 79.00 154 PRO A CA 1
ATOM 1153 C C . PRO A 1 154 ? 2.857 -2.761 -44.510 1.00 79.00 154 PRO A C 1
ATOM 1155 O O . PRO A 1 154 ? 3.822 -2.001 -44.627 1.00 79.00 154 PRO A O 1
ATOM 1158 N N . SER A 1 155 ? 2.675 -3.802 -45.325 1.00 60.66 155 SER A N 1
ATOM 1159 C CA . SER A 1 155 ? 3.600 -4.142 -46.410 1.00 60.66 155 SER A CA 1
ATOM 1160 C C . SER A 1 155 ? 3.573 -3.092 -47.526 1.00 60.66 155 SER A C 1
ATOM 1162 O O . SER A 1 155 ? 2.559 -2.887 -48.191 1.00 60.66 155 SER A O 1
ATOM 1164 N N . LEU A 1 156 ? 4.714 -2.440 -47.764 1.00 56.47 156 LEU A N 1
ATOM 1165 C CA . LEU A 1 156 ? 4.896 -1.436 -48.818 1.00 56.47 156 LEU A CA 1
ATOM 1166 C C . LEU A 1 156 ? 4.969 -2.094 -50.209 1.00 56.47 156 LEU A C 1
ATOM 1168 O O . LEU A 1 156 ? 6.053 -2.389 -50.714 1.00 56.47 156 LEU A O 1
ATOM 1172 N N . ILE A 1 157 ? 3.809 -2.313 -50.832 1.00 44.97 157 ILE A N 1
ATOM 1173 C CA . ILE A 1 157 ? 3.691 -2.979 -52.138 1.00 44.97 157 ILE A CA 1
ATOM 1174 C C . ILE A 1 157 ? 4.455 -2.220 -53.249 1.00 44.97 157 ILE A C 1
ATOM 1176 O O . ILE A 1 157 ? 4.317 -1.006 -53.451 1.00 44.97 157 ILE A O 1
ATOM 1180 N N . GLN A 1 158 ? 5.288 -2.970 -53.978 1.00 39.44 158 GLN A N 1
ATOM 1181 C CA . GLN A 1 158 ? 5.967 -2.537 -55.203 1.00 39.44 158 GLN A CA 1
ATOM 1182 C C . GLN A 1 158 ? 4.979 -2.474 -56.388 1.00 39.44 158 GLN A C 1
ATOM 1184 O O . GLN A 1 158 ? 3.976 -3.181 -56.365 1.00 39.44 158 GLN A O 1
ATOM 1189 N N . PRO A 1 159 ? 5.220 -1.624 -57.407 1.00 36.91 159 PRO A N 1
ATOM 1190 C CA . PRO A 1 159 ? 4.300 -1.474 -58.538 1.00 36.91 159 PRO A CA 1
ATOM 1191 C C . PRO A 1 159 ? 4.175 -2.749 -59.386 1.00 36.91 159 PRO A C 1
ATOM 1193 O O . PRO A 1 159 ? 5.052 -3.613 -59.369 1.00 36.91 159 PRO A O 1
ATOM 1196 N N . ASP A 1 160 ? 3.081 -2.823 -60.142 1.00 32.56 160 ASP A N 1
ATOM 1197 C CA . ASP A 1 160 ? 2.601 -4.012 -60.846 1.00 32.56 160 ASP A CA 1
ATOM 1198 C C . ASP A 1 160 ? 3.631 -4.710 -61.745 1.00 32.56 160 ASP A C 1
ATOM 1200 O O . ASP A 1 160 ? 4.282 -4.095 -62.591 1.00 32.56 160 ASP A O 1
ATOM 1204 N N . THR A 1 161 ? 3.635 -6.043 -61.685 1.00 31.44 161 THR A N 1
ATOM 1205 C CA . THR A 1 161 ? 3.869 -6.882 -62.869 1.00 31.44 161 THR A CA 1
ATOM 1206 C C . THR A 1 161 ? 2.773 -7.945 -62.961 1.00 31.44 161 THR A C 1
ATOM 1208 O O . THR A 1 161 ? 2.376 -8.544 -61.964 1.00 31.44 161 THR A O 1
ATOM 1211 N N . THR A 1 162 ? 2.219 -8.123 -64.161 1.00 28.98 162 THR A N 1
ATOM 1212 C CA . THR A 1 162 ? 1.037 -8.956 -64.429 1.00 28.98 162 THR A CA 1
ATOM 1213 C C . THR A 1 162 ? 1.343 -10.464 -64.397 1.00 28.98 162 THR A C 1
ATOM 1215 O O . THR A 1 162 ? 2.489 -10.873 -64.595 1.00 28.98 162 THR A O 1
ATOM 1218 N N . PRO A 1 163 ? 0.336 -11.323 -64.139 1.00 42.81 163 PRO A N 1
ATOM 1219 C CA . PRO A 1 163 ? 0.567 -12.723 -63.792 1.00 42.81 163 PRO A CA 1
ATOM 1220 C C . PRO A 1 163 ? 0.940 -13.598 -64.994 1.00 42.81 163 PRO A C 1
ATOM 1222 O O . PRO A 1 163 ? 0.429 -13.424 -66.099 1.00 42.81 163 PRO A O 1
ATOM 1225 N N . THR A 1 164 ? 1.753 -14.626 -64.741 1.00 29.31 164 THR A N 1
ATOM 1226 C CA . THR A 1 164 ? 1.931 -15.782 -65.636 1.00 29.31 164 THR A CA 1
ATOM 1227 C C . THR A 1 164 ? 1.633 -17.060 -64.852 1.00 29.31 164 THR A C 1
ATOM 1229 O O . THR A 1 164 ? 2.204 -17.287 -63.789 1.00 29.31 164 THR A O 1
ATOM 1232 N N . SER A 1 165 ? 0.712 -17.881 -65.355 1.00 32.41 165 SER A N 1
ATOM 1233 C CA . SER A 1 165 ? 0.276 -19.140 -64.737 1.00 32.41 165 SER A CA 1
ATOM 1234 C C . SER A 1 165 ? 1.216 -20.301 -65.103 1.00 32.41 165 SER A C 1
ATOM 1236 O O . SER A 1 165 ? 1.739 -20.365 -66.213 1.00 32.41 165 SER A O 1
ATOM 1238 N N . THR A 1 166 ? 1.508 -21.235 -64.192 1.00 29.34 166 THR A N 1
ATOM 1239 C CA . THR A 1 166 ? 0.921 -22.599 -64.057 1.00 29.34 166 THR A CA 1
ATOM 1240 C C . THR A 1 166 ? 1.955 -23.488 -63.304 1.00 29.34 166 THR A C 1
ATOM 1242 O O . THR A 1 166 ? 3.069 -23.020 -63.075 1.00 29.34 166 THR A O 1
ATOM 1245 N N . PRO A 1 167 ? 1.695 -24.774 -62.982 1.00 37.38 167 PRO A N 1
ATOM 1246 C CA . PRO A 1 167 ? 0.713 -25.320 -62.034 1.00 37.38 167 PRO A CA 1
ATOM 1247 C C . PRO A 1 167 ? 1.396 -26.156 -60.896 1.00 37.38 167 PRO A C 1
ATOM 1249 O O . PRO A 1 167 ? 2.613 -26.330 -60.922 1.00 37.38 167 PRO A O 1
ATOM 1252 N N . PRO A 1 168 ? 0.671 -26.689 -59.883 1.00 49.53 168 PRO A N 1
ATOM 1253 C CA . PRO A 1 168 ? 1.291 -27.255 -58.667 1.00 49.53 168 PRO A CA 1
ATOM 1254 C C . PRO A 1 168 ? 1.426 -28.797 -58.623 1.00 49.53 168 PRO A C 1
ATOM 1256 O O . PRO A 1 168 ? 0.537 -29.523 -59.070 1.00 49.53 168 PRO A O 1
ATOM 1259 N N . THR A 1 169 ? 2.499 -29.317 -58.002 1.00 29.84 169 THR A N 1
ATOM 1260 C CA . THR A 1 169 ? 2.633 -30.711 -57.485 1.00 29.84 169 THR A CA 1
ATOM 1261 C C . THR A 1 169 ? 3.765 -30.797 -56.408 1.00 29.84 169 THR A C 1
ATOM 1263 O O . THR A 1 169 ? 4.353 -29.753 -56.128 1.00 29.84 169 THR A O 1
ATOM 1266 N N . PRO A 1 170 ? 4.001 -31.910 -55.662 1.00 35.44 170 PRO A N 1
ATOM 1267 C CA . PRO A 1 170 ? 3.815 -31.922 -54.197 1.00 35.44 170 PRO A CA 1
ATOM 1268 C C . PRO A 1 170 ? 5.117 -32.228 -53.385 1.00 35.44 170 PRO A C 1
ATOM 1270 O O . PRO A 1 170 ? 6.185 -32.332 -53.987 1.00 35.44 170 PRO A O 1
ATOM 1273 N N . PRO A 1 171 ? 5.093 -32.353 -52.033 1.00 51.72 171 PRO A N 1
ATOM 1274 C CA . PRO A 1 171 ? 6.318 -32.344 -51.218 1.00 51.72 171 PRO A CA 1
ATOM 1275 C C . PRO A 1 171 ? 6.963 -33.725 -50.979 1.00 51.72 171 PRO A C 1
ATOM 1277 O O . PRO A 1 171 ? 6.267 -34.728 -50.823 1.00 51.72 171 PRO A O 1
ATOM 1280 N N . ALA A 1 172 ? 8.296 -33.739 -50.838 1.00 28.09 172 ALA A N 1
ATOM 1281 C CA . ALA A 1 172 ? 9.088 -34.829 -50.251 1.00 28.09 172 ALA A CA 1
ATOM 1282 C C . ALA A 1 172 ? 10.396 -34.263 -49.638 1.00 28.09 172 ALA A C 1
ATOM 1284 O O . ALA A 1 172 ? 11.160 -33.603 -50.333 1.00 28.09 172 ALA A O 1
ATOM 1285 N N . THR A 1 173 ? 10.542 -34.239 -48.309 1.00 28.00 173 THR A N 1
ATOM 1286 C CA . THR A 1 173 ? 11.269 -35.204 -47.440 1.00 28.00 173 THR A CA 1
ATOM 1287 C C . THR A 1 173 ? 12.805 -35.056 -47.394 1.00 28.00 173 THR A C 1
ATOM 1289 O O . THR A 1 173 ? 13.490 -35.104 -48.405 1.00 28.00 173 THR A O 1
ATOM 1292 N N . SER A 1 174 ? 13.310 -34.928 -46.160 1.00 33.16 174 SER A N 1
ATOM 1293 C CA . SER A 1 174 ? 14.691 -35.045 -45.639 1.00 33.16 174 SER A CA 1
ATOM 1294 C C . SER A 1 174 ? 15.829 -35.597 -46.520 1.00 33.16 174 SER A C 1
ATOM 1296 O O . SER A 1 174 ? 15.692 -36.681 -47.084 1.00 33.16 174 SER A O 1
ATOM 1298 N N . LEU A 1 175 ? 17.030 -35.015 -46.360 1.00 27.22 175 LEU A N 1
ATOM 1299 C CA . LEU A 1 175 ? 18.243 -35.740 -45.916 1.00 27.22 175 LEU A CA 1
ATOM 1300 C C . LEU A 1 175 ? 19.369 -34.775 -45.469 1.00 27.22 175 LEU A C 1
ATOM 1302 O O . LEU A 1 175 ? 19.389 -33.607 -45.844 1.00 27.22 175 LEU A O 1
ATOM 1306 N N . THR A 1 176 ? 20.300 -35.280 -44.657 1.00 29.73 176 THR A N 1
ATOM 1307 C CA . THR A 1 176 ? 21.543 -34.629 -44.182 1.00 29.73 176 THR A CA 1
ATOM 1308 C C . THR A 1 176 ? 22.749 -35.539 -44.516 1.00 29.73 176 THR A C 1
ATOM 1310 O O . THR A 1 176 ? 22.540 -36.616 -45.076 1.00 29.73 176 THR A O 1
ATOM 1313 N N . PRO A 1 177 ? 23.991 -35.218 -44.104 1.00 50.78 177 PRO A N 1
ATOM 1314 C CA . PRO A 1 177 ? 24.828 -34.071 -44.479 1.00 50.78 177 PRO A CA 1
ATOM 1315 C C . PRO A 1 177 ? 26.096 -34.521 -45.264 1.00 50.78 177 PRO A C 1
ATOM 1317 O O . PRO A 1 177 ? 26.310 -35.716 -45.457 1.00 50.78 177 PRO A O 1
ATOM 1320 N N . GLY A 1 178 ? 26.981 -33.600 -45.678 1.00 27.56 178 GLY A N 1
ATOM 1321 C CA . GLY A 1 178 ? 28.290 -33.972 -46.251 1.00 27.56 178 GLY A CA 1
ATOM 1322 C C . GLY A 1 178 ? 29.268 -32.807 -46.481 1.00 27.56 178 GLY A C 1
ATOM 1323 O O . GLY A 1 178 ? 28.872 -31.747 -46.959 1.00 27.56 178 GLY A O 1
ATOM 1324 N N . ASP A 1 179 ? 30.544 -33.015 -46.146 1.00 27.53 179 ASP A N 1
ATOM 1325 C CA . ASP A 1 179 ? 31.635 -32.028 -46.222 1.00 27.53 179 ASP A CA 1
ATOM 1326 C C . ASP A 1 179 ? 32.332 -31.955 -47.599 1.00 27.53 179 ASP A C 1
ATOM 1328 O O . ASP A 1 179 ? 32.452 -32.975 -48.275 1.00 27.53 179 ASP A O 1
ATOM 1332 N N . THR A 1 180 ? 32.903 -30.792 -47.971 1.00 29.02 180 THR A N 1
ATOM 1333 C CA . THR A 1 180 ? 34.377 -30.558 -48.111 1.00 29.02 180 THR A CA 1
ATOM 1334 C C . THR A 1 180 ? 34.779 -29.331 -48.975 1.00 29.02 180 THR A C 1
ATOM 1336 O O . THR A 1 180 ? 34.739 -29.365 -50.194 1.00 29.02 180 THR A O 1
ATOM 1339 N N . SER A 1 181 ? 35.285 -28.281 -48.305 1.00 27.36 181 SER A N 1
ATOM 1340 C CA . SER A 1 181 ? 36.542 -27.518 -48.563 1.00 27.36 181 SER A CA 1
ATOM 1341 C C . SER A 1 181 ? 36.988 -26.962 -49.949 1.00 27.36 181 SER A C 1
ATOM 1343 O O . SER A 1 181 ? 36.947 -27.646 -50.963 1.00 27.36 181 SER A O 1
ATOM 1345 N N . VAL A 1 182 ? 37.713 -25.819 -49.878 1.00 27.61 182 VAL A N 1
ATOM 1346 C CA . VAL A 1 182 ? 38.600 -25.172 -50.901 1.00 27.61 182 VAL A CA 1
ATOM 1347 C C . VAL A 1 182 ? 37.821 -24.437 -52.029 1.00 27.61 182 VAL A C 1
ATOM 1349 O O . VAL A 1 182 ? 36.868 -24.974 -52.567 1.00 27.61 182 VAL A O 1
ATOM 1352 N N . THR A 1 183 ? 38.081 -23.175 -52.429 1.00 26.98 183 THR A N 1
ATOM 1353 C CA . THR A 1 183 ? 39.355 -22.431 -52.633 1.00 26.98 183 THR A CA 1
ATOM 1354 C C . THR A 1 183 ? 39.195 -20.898 -52.458 1.00 26.98 183 THR A C 1
ATOM 1356 O O . THR A 1 183 ? 38.108 -20.373 -52.679 1.00 26.98 183 THR A O 1
ATOM 1359 N N . SER A 1 184 ? 40.280 -20.167 -52.147 1.00 28.42 184 SER A N 1
ATOM 1360 C CA . SER A 1 184 ? 40.350 -18.680 -52.102 1.00 28.42 184 SER A CA 1
ATOM 1361 C C . SER A 1 184 ? 40.879 -18.045 -53.409 1.00 28.42 184 SER A C 1
ATOM 1363 O O . SER A 1 184 ? 41.431 -18.759 -54.247 1.00 28.42 184 SER A O 1
ATOM 1365 N N . PRO A 1 185 ? 40.772 -16.708 -53.585 1.00 40.03 185 PRO A N 1
ATOM 1366 C CA . PRO A 1 185 ? 41.981 -15.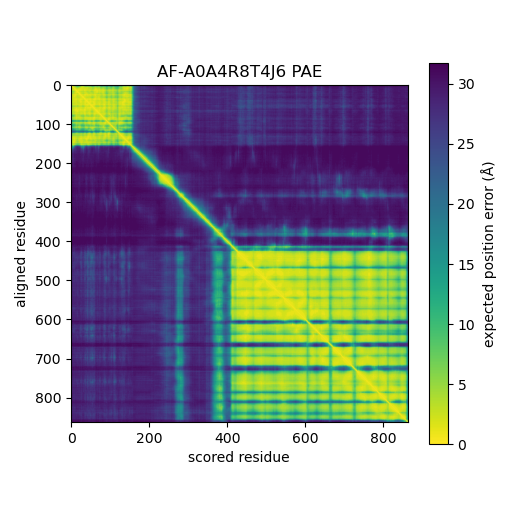843 -53.548 1.00 40.03 185 PRO A CA 1
ATOM 1367 C C . PRO A 1 185 ? 41.802 -14.536 -52.719 1.00 40.03 185 PRO A C 1
ATOM 1369 O O . PRO A 1 185 ? 40.749 -13.914 -52.757 1.00 40.03 185 PRO A O 1
ATOM 1372 N N . THR A 1 186 ? 42.756 -14.154 -51.853 1.00 27.47 186 THR A N 1
ATOM 1373 C CA . THR A 1 186 ? 43.858 -13.170 -52.101 1.00 27.47 186 THR A CA 1
ATOM 1374 C C . THR A 1 186 ? 43.384 -11.693 -52.123 1.00 27.47 186 THR A C 1
ATOM 1376 O O . THR A 1 186 ? 42.833 -11.254 -53.122 1.00 27.47 186 THR A O 1
ATOM 1379 N N . VAL A 1 187 ? 43.417 -10.909 -51.027 1.00 28.91 187 VAL A N 1
ATOM 1380 C CA . VAL A 1 187 ? 44.559 -10.304 -50.267 1.00 28.91 187 VAL A CA 1
ATOM 1381 C C . VAL A 1 187 ? 45.217 -9.076 -50.934 1.00 28.91 187 VAL A C 1
ATOM 1383 O O . VAL A 1 187 ? 45.939 -9.238 -51.911 1.00 28.91 187 VAL A O 1
ATOM 1386 N N . VAL A 1 188 ? 45.083 -7.885 -50.309 1.00 26.11 188 VAL A N 1
ATOM 1387 C CA . VAL A 1 188 ? 46.010 -6.721 -50.409 1.00 26.11 188 VAL A CA 1
ATOM 1388 C C . VAL A 1 188 ? 46.001 -5.886 -49.104 1.00 26.11 188 VAL A C 1
ATOM 1390 O O . VAL A 1 188 ? 44.957 -5.369 -48.725 1.00 26.11 188 VAL A O 1
ATOM 1393 N N . GLN A 1 189 ? 47.164 -5.725 -48.453 1.00 30.97 189 GLN A N 1
ATOM 1394 C CA . GLN A 1 189 ? 47.542 -4.762 -47.380 1.00 30.97 189 GLN A CA 1
ATOM 1395 C C . GLN A 1 189 ? 49.052 -4.972 -47.059 1.00 30.97 189 GLN A C 1
ATOM 1397 O O . GLN A 1 189 ? 49.565 -6.028 -47.435 1.00 30.97 189 GLN A O 1
ATOM 1402 N N . PRO A 1 190 ? 49.761 -4.128 -46.267 1.00 54.50 190 PRO A N 1
ATOM 1403 C CA . PRO A 1 190 ? 49.727 -2.666 -46.069 1.00 54.50 190 PRO A CA 1
ATOM 1404 C C . PRO A 1 190 ? 51.155 -2.041 -46.242 1.00 54.50 190 PRO A C 1
ATOM 1406 O O . PRO A 1 190 ? 52.051 -2.705 -46.764 1.00 54.50 190 PRO A O 1
ATOM 1409 N N . PRO A 1 191 ? 51.401 -0.773 -45.836 1.00 43.69 191 PRO A N 1
ATOM 1410 C CA . PRO A 1 191 ? 52.504 -0.457 -44.880 1.00 43.69 191 PRO A CA 1
ATOM 1411 C C . PRO A 1 191 ? 52.116 0.640 -43.841 1.00 43.69 191 PRO A C 1
ATOM 1413 O O . PRO A 1 191 ? 51.430 1.587 -44.205 1.00 43.69 191 PRO A O 1
ATOM 1416 N N . THR A 1 192 ? 52.308 0.525 -42.512 1.00 29.70 192 THR A N 1
ATOM 1417 C CA . THR A 1 192 ? 53.515 0.515 -41.618 1.00 29.70 192 THR A CA 1
ATOM 1418 C C . THR A 1 192 ? 54.064 1.897 -41.157 1.00 29.70 192 THR A C 1
ATOM 1420 O O . THR A 1 192 ? 53.814 2.923 -41.775 1.00 29.70 192 THR A O 1
ATOM 1423 N N . SER A 1 193 ? 54.728 1.921 -39.984 1.00 32.16 193 SER A N 1
ATOM 1424 C CA . SER A 1 193 ? 55.071 3.075 -39.097 1.00 32.16 193 SER A CA 1
ATOM 1425 C C . SER A 1 193 ? 56.575 3.023 -38.661 1.00 32.16 193 SER A C 1
ATOM 1427 O O . SER A 1 193 ? 57.316 2.342 -39.371 1.00 32.16 193 SER A O 1
ATOM 1429 N N . PRO A 1 194 ? 57.104 3.539 -37.505 1.00 51.09 194 PRO A N 1
ATOM 1430 C CA . PRO A 1 194 ? 56.768 4.695 -36.628 1.00 51.09 194 PRO A CA 1
ATOM 1431 C C . PRO A 1 194 ? 57.843 5.849 -36.414 1.00 51.09 194 PRO A C 1
ATOM 1433 O O . PRO A 1 194 ? 57.808 6.770 -37.221 1.00 51.09 194 PRO A O 1
ATOM 1436 N N . PRO A 1 195 ? 58.687 5.945 -35.334 1.00 56.91 195 PRO A N 1
ATOM 1437 C CA . PRO A 1 195 ? 58.835 7.110 -34.398 1.00 56.91 195 PRO A CA 1
ATOM 1438 C C . PRO A 1 195 ? 60.262 7.791 -34.456 1.00 56.91 195 PRO A C 1
ATOM 1440 O O . PRO A 1 195 ? 60.863 7.610 -35.514 1.00 56.91 195 PRO A O 1
ATOM 1443 N N . PRO A 1 196 ? 60.894 8.515 -33.456 1.00 51.38 196 PRO A N 1
ATOM 1444 C CA . PRO A 1 196 ? 60.569 8.800 -32.023 1.00 51.38 196 PRO A CA 1
ATOM 1445 C C . PRO A 1 196 ? 61.008 10.154 -31.331 1.00 51.38 196 PRO A C 1
ATOM 1447 O O . PRO A 1 196 ? 61.755 10.946 -31.883 1.00 51.38 196 PRO A O 1
ATOM 1450 N N . LEU A 1 197 ? 60.591 10.313 -30.050 1.00 31.16 197 LEU A N 1
ATOM 1451 C CA . LEU A 1 197 ? 61.197 10.978 -28.844 1.00 31.16 197 LEU A CA 1
ATOM 1452 C C . LEU A 1 197 ? 61.814 12.415 -28.826 1.00 31.16 197 LEU A C 1
ATOM 1454 O O . LEU A 1 197 ? 62.609 12.791 -29.677 1.00 31.16 197 LEU A O 1
ATOM 1458 N N . GLY A 1 198 ? 61.616 13.128 -27.692 1.00 27.47 198 GLY A N 1
ATOM 1459 C CA . GLY A 1 198 ? 62.460 14.265 -27.246 1.00 27.47 198 GLY A CA 1
ATOM 1460 C C . GLY A 1 198 ? 62.011 15.008 -25.957 1.00 27.47 198 GLY A C 1
ATOM 1461 O O . GLY A 1 198 ? 61.006 15.707 -25.967 1.00 27.47 198 GLY A O 1
ATOM 1462 N N . GLN A 1 199 ? 62.789 14.908 -24.868 1.00 30.52 199 GLN A N 1
ATOM 1463 C CA . GLN A 1 199 ? 62.767 15.732 -23.624 1.00 30.52 199 GLN A CA 1
ATOM 1464 C C . GLN A 1 199 ? 64.234 16.191 -23.354 1.00 30.52 199 GLN A C 1
ATOM 1466 O O . GLN A 1 199 ? 65.104 15.563 -23.970 1.00 30.52 199 GLN A O 1
ATOM 1471 N N . PRO A 1 200 ? 64.588 17.201 -22.503 1.00 42.00 200 PRO A N 1
ATOM 1472 C CA . PRO A 1 200 ? 64.333 17.191 -21.039 1.00 42.00 200 PRO A CA 1
ATOM 1473 C C . PRO A 1 200 ? 64.326 18.587 -20.315 1.00 42.00 200 PRO A C 1
ATOM 1475 O O . PRO A 1 200 ? 64.291 19.627 -20.965 1.00 42.00 200 PRO A O 1
ATOM 1478 N N . THR A 1 201 ? 64.474 18.581 -18.969 1.00 28.50 201 THR A N 1
ATOM 1479 C CA . THR A 1 201 ? 65.020 19.652 -18.064 1.00 28.50 201 THR A CA 1
ATOM 1480 C C . THR A 1 201 ? 64.206 20.963 -17.843 1.00 28.50 201 THR A C 1
ATOM 1482 O O . THR A 1 201 ? 63.528 21.420 -18.751 1.00 28.50 201 THR A O 1
ATOM 1485 N N . ASP A 1 202 ? 64.197 21.629 -16.664 1.00 26.98 202 ASP A N 1
ATOM 1486 C CA . ASP A 1 202 ? 64.962 21.407 -15.409 1.00 26.98 202 ASP A CA 1
ATOM 1487 C C . ASP A 1 202 ? 64.337 21.972 -14.085 1.00 26.98 202 ASP A C 1
ATOM 1489 O O . ASP A 1 202 ? 63.475 22.842 -14.109 1.00 26.98 202 ASP A O 1
ATOM 1493 N N . THR A 1 203 ? 64.886 21.518 -12.941 1.00 28.11 203 THR A N 1
ATOM 1494 C CA . THR A 1 203 ? 65.097 22.206 -11.629 1.00 28.11 203 THR A CA 1
ATOM 1495 C C . THR A 1 203 ? 63.923 22.648 -10.703 1.00 28.11 203 THR A C 1
ATOM 1497 O O . THR A 1 203 ? 63.402 23.755 -10.761 1.00 28.11 203 THR A O 1
ATOM 1500 N N . ALA A 1 204 ? 63.646 21.783 -9.712 1.00 27.30 204 ALA A N 1
ATOM 1501 C CA . ALA A 1 204 ? 63.612 21.990 -8.239 1.00 27.30 204 ALA A CA 1
ATOM 1502 C C . ALA A 1 204 ? 62.905 23.180 -7.495 1.00 27.30 204 ALA A C 1
ATOM 1504 O O . ALA A 1 204 ? 63.426 24.284 -7.409 1.00 27.30 204 ALA A O 1
ATOM 1505 N N . ALA A 1 205 ? 61.907 22.791 -6.673 1.00 27.47 205 ALA A N 1
ATOM 1506 C CA . ALA A 1 205 ? 61.837 22.937 -5.191 1.00 27.47 205 ALA A CA 1
ATOM 1507 C C . ALA A 1 205 ? 61.396 24.236 -4.434 1.00 27.47 205 ALA A C 1
ATOM 1509 O O . ALA A 1 205 ? 61.652 25.364 -4.824 1.00 27.47 205 ALA A O 1
ATOM 1510 N N . ALA A 1 206 ? 60.849 23.971 -3.225 1.00 27.97 206 ALA A N 1
ATOM 1511 C CA . ALA A 1 206 ? 60.791 24.790 -1.988 1.00 27.97 206 ALA A CA 1
ATOM 1512 C C . ALA A 1 206 ? 59.642 25.811 -1.707 1.00 27.97 206 ALA A C 1
ATOM 1514 O O . ALA A 1 206 ? 59.756 27.000 -1.956 1.00 27.97 206 ALA A O 1
ATOM 1515 N N . GLN A 1 207 ? 58.619 25.309 -0.990 1.00 26.75 207 GLN A N 1
ATOM 1516 C CA . GLN A 1 207 ? 58.046 25.812 0.289 1.00 26.75 207 GLN A CA 1
ATOM 1517 C C . GLN A 1 207 ? 57.427 27.230 0.486 1.00 26.75 207 GLN A C 1
ATOM 1519 O O . GLN A 1 207 ? 57.947 28.268 0.106 1.00 26.75 207 GLN A O 1
ATOM 1524 N N . SER A 1 208 ? 56.373 27.218 1.324 1.00 26.88 208 SER A N 1
ATOM 1525 C CA . SER A 1 208 ? 55.880 28.271 2.245 1.00 26.88 208 SER A CA 1
ATOM 1526 C C . SER A 1 208 ? 55.339 29.615 1.715 1.00 26.88 208 SER A C 1
ATOM 1528 O O . SER A 1 208 ? 56.059 30.558 1.415 1.00 26.88 208 SER A O 1
ATOM 1530 N N . SER A 1 209 ? 54.012 29.717 1.817 1.00 27.56 209 SER A N 1
ATOM 1531 C CA . SER A 1 209 ? 53.185 30.904 2.099 1.00 27.56 209 SER A CA 1
ATOM 1532 C C . SER A 1 209 ? 53.840 32.133 2.763 1.00 27.56 209 SER A C 1
ATOM 1534 O O . SER A 1 209 ? 54.456 32.002 3.821 1.00 27.56 209 SER A O 1
ATOM 1536 N N . SER A 1 210 ? 53.453 33.341 2.325 1.00 26.38 210 SER A N 1
ATOM 1537 C CA . SER A 1 210 ? 52.677 34.289 3.164 1.00 26.38 210 SER A CA 1
ATOM 1538 C C . SER A 1 210 ? 52.186 35.525 2.372 1.00 26.38 210 SER A C 1
ATOM 1540 O O . SER A 1 210 ? 52.387 35.632 1.166 1.00 26.38 210 SER A O 1
ATOM 1542 N N . SER A 1 211 ? 51.430 36.397 3.042 1.00 27.81 211 SER A N 1
ATOM 1543 C CA . SER A 1 211 ? 50.531 37.426 2.499 1.00 27.81 211 SER A CA 1
ATOM 1544 C C . SER A 1 211 ? 51.079 38.865 2.445 1.00 27.81 211 SER A C 1
ATOM 1546 O O . SER A 1 211 ? 51.637 39.326 3.436 1.00 27.81 211 SER A O 1
ATOM 1548 N N . GLY A 1 212 ? 50.644 39.639 1.438 1.00 26.02 212 GLY A N 1
ATOM 1549 C CA . GLY A 1 212 ? 50.048 40.978 1.658 1.00 26.02 212 GLY A CA 1
ATOM 1550 C C . GLY A 1 212 ? 50.889 42.251 1.408 1.00 26.02 212 GLY A C 1
ATOM 1551 O O . GLY A 1 212 ? 52.085 42.285 1.663 1.00 26.02 212 GLY A O 1
ATOM 1552 N N . GLY A 1 213 ? 50.204 43.328 0.977 1.00 25.09 213 GLY A N 1
ATOM 1553 C CA . GLY A 1 213 ? 50.742 44.685 0.708 1.00 25.09 213 GLY A CA 1
ATOM 1554 C C . GLY A 1 213 ? 50.884 44.977 -0.802 1.00 25.09 213 GLY A C 1
ATOM 1555 O O . GLY A 1 213 ? 51.521 44.190 -1.486 1.00 25.09 213 GLY A O 1
ATOM 1556 N N . MET A 1 214 ? 50.262 45.968 -1.474 1.00 28.70 214 MET A N 1
ATOM 1557 C CA . MET A 1 214 ? 49.885 47.379 -1.184 1.00 28.70 214 MET A CA 1
ATOM 1558 C C . MET A 1 214 ? 51.087 48.327 -0.998 1.00 28.70 214 MET A C 1
ATOM 1560 O O . MET A 1 214 ? 51.991 47.986 -0.251 1.00 28.70 214 MET A O 1
ATOM 1564 N N . SER A 1 215 ? 51.144 49.550 -1.560 1.00 27.58 215 SER A N 1
ATOM 1565 C CA . SER A 1 215 ? 50.318 50.287 -2.564 1.00 27.58 215 SER A CA 1
ATOM 1566 C C . SER A 1 215 ? 51.156 51.485 -3.113 1.00 27.58 215 SER A C 1
ATOM 1568 O O . SER A 1 215 ? 52.308 51.603 -2.712 1.00 27.58 215 SER A O 1
ATOM 1570 N N . SER A 1 216 ? 50.749 52.418 -3.993 1.00 29.09 216 SER A N 1
ATOM 1571 C CA . SER A 1 216 ? 49.475 52.806 -4.651 1.00 29.09 216 SER A CA 1
ATOM 1572 C C . SER A 1 216 ? 49.783 53.490 -6.012 1.00 29.09 216 SER A C 1
ATOM 1574 O O . SER A 1 216 ? 50.950 53.721 -6.317 1.00 29.09 216 SER A O 1
ATOM 1576 N N . SER A 1 217 ? 48.823 53.791 -6.902 1.00 28.88 217 SER A N 1
ATOM 1577 C CA . SER A 1 217 ? 48.211 55.138 -7.106 1.00 28.88 217 SER A CA 1
ATOM 1578 C C . SER A 1 217 ? 47.746 55.251 -8.585 1.00 28.88 217 SER A C 1
ATOM 1580 O O . SER A 1 217 ? 48.271 54.515 -9.413 1.00 28.88 217 SER A O 1
ATOM 1582 N N . ALA A 1 218 ? 46.812 56.105 -9.033 1.00 29.53 218 ALA A N 1
ATOM 1583 C CA . ALA A 1 218 ? 45.654 56.744 -8.390 1.00 29.53 218 ALA A CA 1
ATOM 1584 C C . ALA A 1 218 ? 44.605 57.168 -9.464 1.00 29.53 218 ALA A C 1
ATOM 1586 O O . ALA A 1 218 ? 44.992 57.550 -10.559 1.00 29.53 218 ALA A O 1
ATOM 1587 N N . ILE A 1 219 ? 43.307 57.089 -9.110 1.00 32.03 219 ILE A N 1
ATOM 1588 C CA . ILE A 1 219 ? 42.140 57.947 -9.478 1.00 32.03 219 ILE A CA 1
ATOM 1589 C C . ILE A 1 219 ? 42.125 58.599 -10.892 1.00 32.03 219 ILE A C 1
ATOM 1591 O O . ILE A 1 219 ? 43.006 59.384 -11.211 1.00 32.03 219 ILE A O 1
ATOM 1595 N N . GLY A 1 220 ? 41.102 58.465 -11.755 1.00 27.38 220 GLY A N 1
ATOM 1596 C CA . GLY A 1 220 ? 39.705 57.991 -11.598 1.00 27.38 220 GLY A CA 1
ATOM 1597 C C . GLY A 1 220 ? 38.689 59.071 -12.058 1.00 27.38 220 GLY A C 1
ATOM 1598 O O . GLY A 1 220 ? 39.067 60.229 -12.169 1.00 27.38 220 GLY A O 1
ATOM 1599 N N . ALA A 1 221 ? 37.395 58.825 -12.317 1.00 33.53 221 ALA A N 1
ATOM 1600 C CA . ALA A 1 221 ? 36.601 57.592 -12.474 1.00 33.53 221 ALA A CA 1
ATOM 1601 C C . ALA A 1 221 ? 35.185 57.937 -13.038 1.00 33.53 221 ALA A C 1
ATOM 1603 O O . ALA A 1 221 ? 34.716 59.055 -12.836 1.00 33.53 221 ALA A O 1
ATOM 1604 N N . ILE A 1 222 ? 34.466 56.988 -13.666 1.00 31.83 222 ILE A N 1
ATOM 1605 C CA . ILE A 1 222 ? 33.011 57.071 -13.968 1.00 31.83 222 ILE A CA 1
ATOM 1606 C C . ILE A 1 222 ? 32.314 55.790 -13.480 1.00 31.83 222 ILE A C 1
ATOM 1608 O O . ILE A 1 222 ? 32.849 54.694 -13.632 1.00 31.83 222 ILE A O 1
ATOM 1612 N N . ILE A 1 223 ? 31.126 55.930 -12.879 1.00 40.75 223 ILE A N 1
ATOM 1613 C CA . ILE A 1 223 ? 30.361 54.853 -12.227 1.00 40.75 223 ILE A CA 1
ATOM 1614 C C . ILE A 1 223 ? 28.890 54.951 -12.654 1.00 40.75 223 ILE A C 1
ATOM 1616 O O . ILE A 1 223 ? 28.300 56.021 -12.533 1.00 40.75 223 ILE A O 1
ATOM 1620 N N . GLY A 1 224 ? 28.268 53.840 -13.074 1.00 33.41 224 GLY A N 1
ATOM 1621 C CA . GLY A 1 224 ? 26.811 53.792 -13.271 1.00 33.41 224 GLY A CA 1
ATOM 1622 C C . GLY A 1 224 ? 26.293 52.645 -14.144 1.00 33.41 224 GLY A C 1
ATOM 1623 O O . GLY A 1 224 ? 26.117 52.832 -15.340 1.00 33.41 224 GLY A O 1
ATOM 1624 N N . ALA A 1 225 ? 25.995 51.484 -13.542 1.00 36.50 225 ALA A N 1
ATOM 1625 C CA . ALA A 1 225 ? 25.177 50.430 -14.175 1.00 36.50 225 ALA A CA 1
ATOM 1626 C C . ALA A 1 225 ? 24.600 49.408 -13.168 1.00 36.50 225 ALA A C 1
ATOM 1628 O O . ALA A 1 225 ? 23.408 49.115 -13.177 1.00 36.50 225 ALA A O 1
ATOM 1629 N N . VAL A 1 226 ? 25.439 48.859 -12.280 1.00 42.50 226 VAL A N 1
ATOM 1630 C CA . VAL A 1 226 ? 25.167 47.546 -11.647 1.00 42.50 226 VAL A CA 1
ATOM 1631 C C . VAL A 1 226 ? 24.283 47.597 -10.385 1.00 42.50 226 VAL A C 1
ATOM 1633 O O . VAL A 1 226 ? 23.655 46.601 -10.041 1.00 42.50 226 VAL A O 1
ATOM 1636 N N . LEU A 1 227 ? 24.160 48.742 -9.702 1.00 39.16 227 LEU A N 1
ATOM 1637 C CA . LEU A 1 227 ? 23.395 48.840 -8.441 1.00 39.16 227 LEU A CA 1
ATOM 1638 C C . LEU A 1 227 ? 21.894 49.160 -8.608 1.00 39.16 227 LEU A C 1
ATOM 1640 O O . LEU A 1 227 ? 21.155 49.116 -7.628 1.00 39.16 227 LEU A O 1
ATOM 1644 N N . GLY A 1 228 ? 21.420 49.457 -9.824 1.00 35.38 228 GLY A N 1
ATOM 1645 C CA . GLY A 1 228 ? 20.013 49.813 -10.060 1.00 35.38 228 GLY A CA 1
ATOM 1646 C C . GLY A 1 228 ? 19.049 48.621 -9.999 1.00 35.38 228 GLY A C 1
ATOM 1647 O O . GLY A 1 228 ? 18.038 48.670 -9.298 1.00 35.38 228 GLY A O 1
ATOM 1648 N N . GLY A 1 229 ? 19.368 47.533 -10.711 1.00 39.69 229 GLY A N 1
ATOM 1649 C CA . GLY A 1 229 ? 18.451 46.402 -10.912 1.00 39.69 229 GLY A CA 1
ATOM 1650 C C . GLY A 1 229 ? 18.012 45.723 -9.611 1.00 39.69 229 GLY A C 1
ATOM 1651 O O . GLY A 1 229 ? 16.817 45.537 -9.382 1.00 39.69 229 GLY A O 1
ATOM 1652 N N . SER A 1 230 ? 18.960 45.425 -8.720 1.00 48.56 230 SER A N 1
ATOM 1653 C CA . SER A 1 230 ? 18.688 44.754 -7.442 1.00 48.56 230 SER A CA 1
ATOM 1654 C C . SER A 1 230 ? 17.753 45.562 -6.537 1.00 48.56 230 SER A C 1
ATOM 1656 O O . SER A 1 230 ? 16.871 44.988 -5.899 1.00 48.56 230 SER A O 1
ATOM 1658 N N . VAL A 1 231 ? 17.900 46.893 -6.513 1.00 50.09 231 VAL A N 1
ATOM 1659 C CA . VAL A 1 231 ? 17.031 47.782 -5.726 1.00 50.09 231 VAL A CA 1
ATOM 1660 C C . VAL A 1 231 ? 15.635 47.853 -6.339 1.00 50.09 231 VAL A C 1
ATOM 1662 O O . VAL A 1 231 ? 14.658 47.745 -5.604 1.00 50.09 231 VAL A O 1
ATOM 1665 N N . VAL A 1 232 ? 15.510 47.957 -7.667 1.00 54.69 232 VAL A N 1
ATOM 1666 C CA . VAL A 1 232 ? 14.198 47.958 -8.340 1.00 54.69 232 VAL A CA 1
ATOM 1667 C C . VAL A 1 232 ? 13.449 46.644 -8.102 1.00 54.69 232 VAL A C 1
ATOM 1669 O O . VAL A 1 232 ? 12.267 46.682 -7.771 1.00 54.69 232 VAL A O 1
ATOM 1672 N N . ILE A 1 233 ? 14.122 45.490 -8.176 1.00 60.44 233 ILE A N 1
ATOM 1673 C CA . ILE A 1 233 ? 13.504 44.181 -7.902 1.00 60.44 233 ILE A CA 1
ATOM 1674 C C . ILE A 1 233 ? 13.069 44.071 -6.431 1.00 60.44 233 ILE A C 1
ATOM 1676 O O . ILE A 1 233 ? 11.944 43.644 -6.163 1.00 60.44 233 ILE A O 1
ATOM 1680 N N . PHE A 1 234 ? 13.894 44.513 -5.473 1.00 60.66 234 PHE A N 1
ATOM 1681 C CA . PHE A 1 234 ? 13.507 44.525 -4.055 1.00 60.66 234 PHE A CA 1
ATOM 1682 C C . PHE A 1 234 ? 12.353 45.490 -3.760 1.00 60.66 234 PHE A C 1
ATOM 1684 O O . PHE A 1 234 ? 11.434 45.124 -3.031 1.00 60.66 234 PHE A O 1
ATOM 1691 N N . VAL A 1 235 ? 12.355 46.694 -4.340 1.00 67.94 235 VAL A N 1
ATOM 1692 C CA . VAL A 1 235 ? 11.274 47.678 -4.172 1.00 67.94 235 VAL A CA 1
ATOM 1693 C C . VAL A 1 235 ? 9.982 47.185 -4.819 1.00 67.94 235 VAL A C 1
ATOM 1695 O O . VAL A 1 235 ? 8.927 47.309 -4.201 1.00 67.94 235 VAL A O 1
ATOM 1698 N N . LEU A 1 236 ? 10.038 46.567 -6.003 1.00 64.00 236 LEU A N 1
ATOM 1699 C CA . LEU A 1 236 ? 8.868 45.997 -6.673 1.00 64.00 236 LEU A CA 1
ATOM 1700 C C . LEU A 1 236 ? 8.308 44.797 -5.894 1.00 64.00 236 LEU A C 1
ATOM 1702 O O . LEU A 1 236 ? 7.109 44.747 -5.630 1.00 64.00 236 LEU A O 1
ATOM 1706 N N . GLY A 1 237 ? 9.167 43.877 -5.444 1.00 61.31 237 GLY A N 1
ATOM 1707 C CA . GLY A 1 237 ? 8.776 42.748 -4.594 1.00 61.31 237 GLY A CA 1
ATOM 1708 C C . GLY A 1 237 ? 8.198 43.191 -3.245 1.00 61.31 237 GLY A C 1
ATOM 1709 O O . GLY A 1 237 ? 7.201 42.634 -2.783 1.00 61.31 237 GLY A O 1
ATOM 1710 N N . TRP A 1 238 ? 8.757 44.243 -2.638 1.00 73.88 238 TRP A N 1
ATOM 1711 C CA . TRP A 1 238 ? 8.224 44.865 -1.424 1.00 73.88 238 TRP A CA 1
ATOM 1712 C C . TRP A 1 238 ? 6.885 45.564 -1.676 1.00 73.88 238 TRP A C 1
ATOM 1714 O O . TRP A 1 238 ? 5.968 45.391 -0.877 1.00 73.88 238 TRP A O 1
ATOM 1724 N N . PHE A 1 239 ? 6.714 46.273 -2.797 1.00 64.62 239 PHE A N 1
ATOM 1725 C CA . PHE A 1 239 ? 5.432 46.875 -3.177 1.00 64.62 239 PHE A CA 1
ATOM 1726 C C . PHE A 1 239 ? 4.358 45.823 -3.453 1.00 64.62 239 PHE A C 1
ATOM 1728 O O . PHE A 1 239 ? 3.238 45.984 -2.980 1.00 64.62 239 PHE A O 1
ATOM 1735 N N . ILE A 1 240 ? 4.679 44.731 -4.153 1.00 65.31 240 ILE A N 1
ATOM 1736 C CA . ILE A 1 240 ? 3.752 43.612 -4.384 1.00 65.31 240 ILE A CA 1
ATOM 1737 C C . ILE A 1 240 ? 3.374 42.970 -3.044 1.00 65.31 240 ILE A C 1
ATOM 1739 O O . ILE A 1 240 ? 2.190 42.866 -2.727 1.00 65.31 240 ILE A O 1
ATOM 1743 N N . ARG A 1 241 ? 4.357 42.632 -2.198 1.00 59.41 241 ARG A N 1
ATOM 1744 C CA . ARG A 1 241 ? 4.121 42.050 -0.866 1.00 59.41 241 ARG A CA 1
ATOM 1745 C C . ARG A 1 241 ? 3.287 42.972 0.028 1.00 59.41 241 ARG A C 1
ATOM 1747 O O . ARG A 1 241 ? 2.364 42.495 0.685 1.00 59.41 241 ARG A O 1
ATOM 1754 N N . ARG A 1 242 ? 3.565 44.279 0.020 1.00 62.69 242 ARG A N 1
ATOM 1755 C CA . ARG A 1 242 ? 2.810 45.296 0.765 1.00 62.69 242 ARG A CA 1
ATOM 1756 C C . ARG A 1 242 ? 1.396 45.466 0.214 1.00 62.69 242 ARG A C 1
ATOM 1758 O O . ARG A 1 242 ? 0.463 45.502 1.000 1.00 62.69 242 ARG A O 1
ATOM 1765 N N . ARG A 1 243 ? 1.208 45.475 -1.109 1.00 57.22 243 ARG A N 1
ATOM 1766 C CA . ARG A 1 243 ? -0.114 45.561 -1.754 1.00 57.22 243 ARG A CA 1
ATOM 1767 C C . ARG A 1 243 ? -0.958 44.312 -1.486 1.00 57.22 243 ARG A C 1
ATOM 1769 O O . ARG A 1 243 ? -2.145 44.448 -1.224 1.00 57.22 243 ARG A O 1
ATOM 1776 N N . CYS A 1 244 ? -0.357 43.121 -1.435 1.00 54.06 244 CYS A N 1
ATOM 1777 C CA . CYS A 1 244 ? -1.022 41.901 -0.964 1.00 54.06 244 CYS A CA 1
ATOM 1778 C C . CYS A 1 244 ? -1.356 41.945 0.538 1.00 54.06 244 CYS A C 1
ATOM 1780 O O . CYS A 1 244 ? -2.407 41.450 0.938 1.00 54.06 244 CYS A O 1
ATOM 1782 N N . GLN A 1 245 ? -0.500 42.535 1.381 1.00 58.09 245 GLN A N 1
ATOM 1783 C CA . GLN A 1 245 ? -0.802 42.731 2.805 1.00 58.09 245 GLN A CA 1
ATOM 1784 C C . GLN A 1 245 ? -1.907 43.773 3.030 1.00 58.09 245 GLN A C 1
ATOM 1786 O O . GLN A 1 245 ? -2.775 43.546 3.866 1.00 58.09 245 GLN A O 1
ATOM 1791 N N . ASP A 1 246 ? -1.925 44.867 2.269 1.00 59.62 246 ASP A N 1
ATOM 1792 C CA . ASP A 1 246 ? -2.967 45.892 2.353 1.00 59.62 246 ASP A CA 1
ATOM 1793 C C . ASP A 1 246 ? -4.296 45.413 1.735 1.00 59.62 246 ASP A C 1
ATOM 1795 O O . ASP A 1 246 ? -5.350 45.756 2.264 1.00 59.62 246 ASP A O 1
ATOM 1799 N N . ASN A 1 247 ? -4.287 44.548 0.708 1.00 51.56 247 ASN A N 1
ATOM 1800 C CA . ASN A 1 247 ? -5.500 43.842 0.264 1.00 51.56 247 ASN A CA 1
ATOM 1801 C C . ASN A 1 247 ? -6.032 42.900 1.350 1.00 51.56 247 ASN A C 1
ATOM 1803 O O . ASN A 1 247 ? -7.196 43.016 1.713 1.00 51.56 247 ASN A O 1
ATOM 1807 N N . ARG A 1 248 ? -5.181 42.059 1.957 1.00 49.22 248 ARG A N 1
ATOM 1808 C CA . ARG A 1 248 ? -5.597 41.191 3.076 1.00 49.22 248 ARG A CA 1
ATOM 1809 C C . ARG A 1 248 ? -6.103 41.979 4.282 1.00 49.22 248 ARG A C 1
ATOM 1811 O O . ARG A 1 248 ? -7.044 41.552 4.936 1.00 49.22 248 ARG A O 1
ATOM 1818 N N . ARG A 1 249 ? -5.532 43.155 4.561 1.00 52.69 249 ARG A N 1
ATOM 1819 C CA . ARG A 1 249 ? -6.048 44.074 5.589 1.00 52.69 249 ARG A CA 1
ATOM 1820 C C . ARG A 1 249 ? -7.388 44.689 5.206 1.00 52.69 249 ARG A C 1
ATOM 1822 O O . ARG A 1 249 ? -8.220 44.854 6.085 1.00 52.69 249 ARG A O 1
ATOM 1829 N N . ARG A 1 250 ? -7.623 45.008 3.929 1.00 49.34 250 ARG A N 1
ATOM 1830 C CA . ARG A 1 250 ? -8.938 45.460 3.442 1.00 49.34 250 ARG A CA 1
ATOM 1831 C C . ARG A 1 250 ? -9.974 44.348 3.555 1.00 49.34 250 ARG A C 1
ATOM 1833 O O . ARG A 1 250 ? -11.014 44.592 4.143 1.00 49.34 250 ARG A O 1
ATOM 1840 N N . GLU A 1 251 ? -9.651 43.134 3.118 1.00 46.91 251 GLU A N 1
ATOM 1841 C CA . GLU A 1 251 ? -10.479 41.932 3.294 1.00 46.91 251 GLU A CA 1
ATOM 1842 C C . GLU A 1 251 ? -10.803 41.696 4.784 1.00 46.91 251 GLU A C 1
ATOM 1844 O O . GLU A 1 251 ? -11.964 41.520 5.141 1.00 46.91 251 GLU A O 1
ATOM 1849 N N . GLN A 1 252 ? -9.814 41.795 5.682 1.00 44.25 252 GLN A N 1
ATOM 1850 C CA . GLN A 1 252 ? -10.029 41.671 7.130 1.00 44.25 252 GLN A CA 1
ATOM 1851 C C . GLN A 1 252 ? -10.836 42.828 7.741 1.00 44.25 252 GLN A C 1
ATOM 1853 O O . GLN A 1 252 ? -11.670 42.572 8.602 1.00 44.25 252 GLN A O 1
ATOM 1858 N N . HIS A 1 253 ? -10.649 44.079 7.310 1.00 42.12 253 HIS A N 1
ATOM 1859 C CA . HIS A 1 253 ? -11.486 45.203 7.756 1.00 42.12 253 HIS A CA 1
ATOM 1860 C C . HIS A 1 253 ? -12.918 45.116 7.214 1.00 42.12 253 HIS A C 1
ATOM 1862 O O . HIS A 1 253 ? -13.847 45.552 7.887 1.00 42.12 253 HIS A O 1
ATOM 1868 N N . GLN A 1 254 ? -13.103 44.545 6.025 1.00 40.31 254 GLN A N 1
ATOM 1869 C CA . GLN A 1 254 ? -14.407 44.365 5.395 1.00 40.31 254 GLN A CA 1
ATOM 1870 C C . GLN A 1 254 ? -15.187 43.208 6.038 1.00 40.31 254 GLN A C 1
ATOM 1872 O O . GLN A 1 254 ? -16.390 43.330 6.210 1.00 40.31 254 GLN A O 1
ATOM 1877 N N . LEU A 1 255 ? -14.501 42.156 6.504 1.00 40.75 255 LEU A N 1
ATOM 1878 C CA . LEU A 1 255 ? -15.077 41.122 7.378 1.00 40.75 255 LEU A CA 1
ATOM 1879 C C . LEU A 1 255 ? -15.364 41.658 8.797 1.00 40.75 255 LEU A C 1
ATOM 1881 O O . LEU A 1 255 ? -16.463 41.491 9.318 1.00 40.75 255 LEU A O 1
ATOM 1885 N N . SER A 1 256 ? -14.405 42.365 9.405 1.00 35.94 256 SER A N 1
ATOM 1886 C CA . SER A 1 256 ? -14.536 42.919 10.763 1.00 35.94 256 SER A CA 1
ATOM 1887 C C . SER A 1 256 ? -15.602 44.018 10.880 1.00 35.94 256 SER A C 1
ATOM 1889 O O . SER A 1 256 ? -16.099 44.257 11.980 1.00 35.94 256 SER A O 1
ATOM 1891 N N . GLY A 1 257 ? -15.941 44.700 9.780 1.00 34.56 257 GLY A N 1
ATOM 1892 C CA . GLY A 1 257 ? -16.954 45.759 9.754 1.00 34.56 257 GLY A CA 1
ATOM 1893 C C . GLY A 1 257 ? -18.391 45.255 9.926 1.00 34.56 257 GLY A C 1
ATOM 1894 O O . GLY A 1 257 ? -19.232 45.997 10.438 1.00 34.56 257 GLY A O 1
ATOM 1895 N N . ASP A 1 258 ? -18.664 44.000 9.556 1.00 35.78 258 ASP A N 1
ATOM 1896 C CA . ASP A 1 258 ? -19.979 43.373 9.736 1.00 35.78 258 ASP A CA 1
ATOM 1897 C C . ASP A 1 258 ? -20.124 42.680 11.108 1.00 35.78 258 ASP A C 1
ATOM 1899 O O . ASP A 1 258 ? -21.229 42.634 11.657 1.00 35.78 258 ASP A O 1
ATOM 1903 N N . GLU A 1 259 ? -19.027 42.223 11.728 1.00 32.97 259 GLU A N 1
ATOM 1904 C CA . GLU A 1 259 ? -19.055 41.632 13.080 1.00 32.97 259 GLU A CA 1
ATOM 1905 C C . GLU A 1 259 ? -19.365 42.653 14.192 1.00 32.97 259 GLU A C 1
ATOM 1907 O O . GLU A 1 259 ? -20.056 42.328 15.162 1.00 32.97 259 GLU A O 1
ATOM 1912 N N . GLU A 1 260 ? -18.907 43.906 14.076 1.00 31.58 260 GLU A N 1
ATOM 1913 C CA . GLU A 1 260 ? -18.985 44.879 15.183 1.00 31.58 260 GLU A CA 1
ATOM 1914 C C . GLU A 1 260 ? -20.428 45.288 15.568 1.00 31.58 260 GLU A C 1
ATOM 1916 O O . GLU A 1 260 ? -20.662 45.841 16.645 1.00 31.58 260 GLU A O 1
ATOM 1921 N N . LYS A 1 261 ? -21.434 44.934 14.755 1.00 32.06 261 LYS A N 1
ATOM 1922 C CA . LYS A 1 261 ? -22.860 45.178 15.043 1.00 32.06 261 LYS A CA 1
ATOM 1923 C C . LYS A 1 261 ? -23.569 44.076 15.843 1.00 32.06 261 LYS A C 1
ATOM 1925 O O . LYS A 1 261 ? -24.752 44.247 16.146 1.00 32.06 261 LYS A O 1
ATOM 1930 N N . ARG A 1 262 ? -22.913 42.966 16.216 1.00 31.59 262 ARG A N 1
ATOM 1931 C CA . ARG A 1 262 ? -23.535 41.901 17.037 1.00 31.59 262 ARG A CA 1
ATOM 1932 C C . ARG A 1 262 ? -22.631 41.388 18.163 1.00 31.59 262 ARG A C 1
ATOM 1934 O O . ARG A 1 262 ? -21.900 40.421 18.004 1.00 31.59 262 ARG A O 1
ATOM 1941 N N . LYS A 1 263 ? -22.797 41.963 19.359 1.00 29.33 263 LYS A N 1
ATOM 1942 C CA . LYS A 1 263 ? -22.420 41.333 20.640 1.00 29.33 263 LYS A CA 1
ATOM 1943 C C . LYS A 1 263 ? -23.683 41.037 21.447 1.00 29.33 263 LYS A C 1
ATOM 1945 O O . LYS A 1 263 ? -24.541 41.911 21.570 1.00 29.33 263 LYS A O 1
ATOM 1950 N N . PRO A 1 264 ? -23.778 39.842 22.046 1.00 29.17 264 PRO A N 1
ATOM 1951 C CA . PRO A 1 264 ? -23.846 39.819 23.506 1.00 29.17 264 PRO A CA 1
ATOM 1952 C C . PRO A 1 264 ? -22.924 38.777 24.170 1.00 29.17 264 PRO A C 1
ATOM 1954 O O . PRO A 1 264 ? -22.280 37.958 23.531 1.00 29.17 264 PRO A O 1
ATOM 1957 N N . LYS A 1 265 ? -22.871 38.900 25.499 1.00 26.16 265 LYS A N 1
ATOM 1958 C CA . LYS A 1 265 ? -22.104 38.182 26.533 1.00 26.16 265 LYS A CA 1
ATOM 1959 C C . LYS A 1 265 ? -21.703 36.713 26.268 1.00 26.16 265 LYS A C 1
ATOM 1961 O O . LYS A 1 265 ? -22.525 35.881 25.913 1.00 26.16 265 LYS A O 1
ATOM 1966 N N . MET A 1 266 ? -20.457 36.422 26.648 1.00 31.75 266 MET A N 1
ATOM 1967 C CA . MET A 1 266 ? -19.828 35.106 26.847 1.00 31.75 266 MET A CA 1
ATOM 1968 C C . MET A 1 266 ? -20.586 34.194 27.833 1.00 31.75 266 MET A C 1
ATOM 1970 O O . MET A 1 266 ? -20.923 34.638 28.935 1.00 31.75 266 MET A O 1
ATOM 1974 N N . PRO A 1 267 ? -20.744 32.905 27.484 1.00 26.27 267 PRO A N 1
ATOM 1975 C CA . PRO A 1 267 ? -20.527 31.810 28.432 1.00 26.27 267 PRO A CA 1
ATOM 1976 C C . PRO A 1 267 ? -19.629 30.692 27.848 1.00 26.27 267 PRO A C 1
ATOM 1978 O O . PRO A 1 267 ? -18.964 30.863 26.830 1.00 26.27 267 PRO A O 1
ATOM 1981 N N . SER A 1 268 ? -19.552 29.566 28.556 1.00 27.05 268 SER A N 1
ATOM 1982 C CA . SER A 1 268 ? -18.606 28.461 28.370 1.00 27.05 268 SER A CA 1
ATOM 1983 C C . SER A 1 268 ? -18.945 27.487 27.230 1.00 27.05 268 SER A C 1
ATOM 1985 O O . SER A 1 268 ? -19.700 26.540 27.446 1.00 27.05 268 SER A O 1
ATOM 1987 N N . GLU A 1 269 ? -18.288 27.621 26.076 1.00 24.41 269 GLU A N 1
ATOM 1988 C CA . GLU A 1 269 ? -18.210 26.561 25.059 1.00 24.41 269 GLU A CA 1
ATOM 1989 C C . GLU A 1 269 ? -16.777 26.410 24.525 1.00 24.41 269 GLU A C 1
ATOM 1991 O O . GLU A 1 269 ? -16.203 27.336 23.959 1.00 24.41 269 GLU A O 1
ATOM 1996 N N . LEU A 1 270 ? -16.197 25.218 24.699 1.00 26.95 270 LEU A N 1
ATOM 1997 C CA . LEU A 1 270 ? -14.894 24.818 24.138 1.00 26.95 270 LEU A CA 1
ATOM 1998 C C . LEU A 1 270 ? -15.030 23.520 23.310 1.00 26.95 270 LEU A C 1
ATOM 2000 O O . LEU A 1 270 ? -14.104 22.722 23.202 1.00 26.95 270 LEU A O 1
ATOM 2004 N N . ALA A 1 271 ? -16.234 23.289 22.774 1.00 27.14 271 ALA A N 1
ATOM 2005 C CA . ALA A 1 271 ? -16.682 22.009 22.225 1.00 27.14 271 ALA A CA 1
ATOM 2006 C C . ALA A 1 271 ? -17.469 22.152 20.903 1.00 27.14 271 ALA A C 1
ATOM 2008 O O . ALA A 1 271 ? -18.358 21.352 20.626 1.00 27.14 271 ALA A O 1
ATOM 2009 N N . ALA A 1 272 ? -17.153 23.161 20.080 1.00 25.81 272 ALA A N 1
ATOM 2010 C CA . ALA A 1 272 ? -17.833 23.394 18.803 1.00 25.81 272 ALA A CA 1
ATOM 2011 C C . ALA A 1 272 ? -16.887 23.893 17.690 1.00 25.81 272 ALA A C 1
ATOM 2013 O O . ALA A 1 272 ? -16.718 25.090 17.480 1.00 25.81 272 ALA A O 1
ATOM 2014 N N . PHE A 1 273 ? -16.337 22.957 16.910 1.00 23.27 273 PHE A N 1
ATOM 2015 C CA . PHE A 1 273 ? -16.005 23.190 15.498 1.00 23.27 273 PHE A CA 1
ATOM 2016 C C . PHE A 1 273 ? -16.840 22.207 14.658 1.00 23.27 273 PHE A C 1
ATOM 2018 O O . PHE A 1 273 ? -16.410 21.074 14.430 1.00 23.27 273 PHE A O 1
ATOM 2025 N N . PRO A 1 274 ? -18.072 22.580 14.263 1.00 29.56 274 PRO A N 1
ATOM 2026 C CA . PRO A 1 274 ? -18.978 21.667 13.578 1.00 29.56 274 PRO A CA 1
ATOM 2027 C C . PRO A 1 274 ? -18.576 21.495 12.108 1.00 29.56 274 PRO A C 1
ATOM 2029 O O . PRO A 1 274 ? -18.725 22.407 11.298 1.00 29.56 274 PRO A O 1
ATOM 2032 N N . TRP A 1 275 ? -18.145 20.290 11.734 1.00 36.69 275 TRP A N 1
ATOM 2033 C CA . TRP A 1 275 ? -17.939 19.877 10.337 1.00 36.69 275 TRP A CA 1
ATOM 2034 C C . TRP A 1 275 ? -19.247 19.427 9.652 1.00 36.69 275 TRP A C 1
ATOM 2036 O O . TRP A 1 275 ? -19.219 18.675 8.683 1.00 36.69 275 TRP A O 1
ATOM 2046 N N . ALA A 1 276 ? -20.398 19.903 10.143 1.00 26.20 276 ALA A N 1
ATOM 2047 C CA . ALA A 1 276 ? -21.760 19.444 9.838 1.00 26.20 276 ALA A CA 1
ATOM 2048 C C . ALA A 1 276 ? -22.289 19.840 8.435 1.00 26.20 276 ALA A C 1
ATOM 2050 O O . ALA A 1 276 ? -23.437 20.247 8.282 1.00 26.20 276 ALA A O 1
ATOM 2051 N N . GLY A 1 277 ? -21.432 19.755 7.417 1.00 26.92 277 GLY A N 1
ATOM 2052 C CA . GLY A 1 277 ? -21.731 20.010 6.004 1.00 26.92 277 GLY A CA 1
ATOM 2053 C C . GLY A 1 277 ? -21.006 19.061 5.040 1.00 26.92 277 GLY A C 1
ATOM 2054 O O . GLY A 1 277 ? -20.988 19.314 3.839 1.00 26.92 277 GLY A O 1
ATOM 2055 N N . MET A 1 278 ? -20.393 17.990 5.552 1.00 31.84 278 MET A N 1
ATOM 2056 C CA . MET A 1 278 ? -19.967 16.824 4.772 1.00 31.84 278 MET A CA 1
ATOM 2057 C C . MET A 1 278 ? -20.662 15.580 5.331 1.00 31.84 278 MET A C 1
ATOM 2059 O O . MET A 1 278 ? -20.847 15.517 6.550 1.00 31.84 278 MET A O 1
ATOM 2063 N N . PRO A 1 279 ? -21.026 14.604 4.478 1.00 27.50 279 PRO A N 1
ATOM 2064 C CA . PRO A 1 279 ? -21.781 13.437 4.907 1.00 27.50 279 PRO A CA 1
ATOM 2065 C C . PRO A 1 279 ? -21.051 12.667 6.006 1.00 27.50 279 PRO A C 1
ATOM 2067 O O . PRO A 1 279 ? -19.851 12.384 5.918 1.00 27.50 279 PRO A O 1
ATOM 2070 N N . SER A 1 280 ? -21.796 12.317 7.049 1.00 34.12 280 SER A N 1
ATOM 2071 C CA . SER A 1 280 ? -21.345 11.390 8.078 1.00 34.12 280 SER A CA 1
ATOM 2072 C C . SER A 1 280 ? -21.061 10.006 7.482 1.00 34.12 280 SER A C 1
ATOM 2074 O O . SER A 1 280 ? -21.522 9.656 6.394 1.00 34.12 280 SER A O 1
ATOM 2076 N N . VAL A 1 281 ? -20.342 9.158 8.224 1.00 39.09 281 VAL A N 1
ATOM 2077 C CA . VAL A 1 281 ? -20.114 7.758 7.811 1.00 39.09 281 VAL A CA 1
ATOM 2078 C C . VAL A 1 281 ? -21.444 7.011 7.594 1.00 39.09 281 VAL A C 1
ATOM 2080 O O . VAL A 1 281 ? -21.518 6.156 6.719 1.00 39.09 281 VAL A O 1
ATOM 2083 N N . ALA A 1 282 ? -22.516 7.393 8.301 1.00 33.28 282 ALA A N 1
ATOM 2084 C CA . ALA A 1 282 ? -23.853 6.836 8.100 1.00 33.28 282 ALA A CA 1
ATOM 2085 C C . ALA A 1 282 ? -24.486 7.249 6.755 1.00 33.28 282 ALA A C 1
ATOM 2087 O O . ALA A 1 282 ? -25.185 6.448 6.144 1.00 33.28 282 ALA A O 1
ATOM 2088 N N . GLU A 1 283 ? -24.213 8.455 6.249 1.00 32.47 283 GLU A N 1
ATOM 2089 C CA . GLU A 1 283 ? -24.663 8.897 4.918 1.00 32.47 283 GLU A CA 1
ATOM 2090 C C . GLU A 1 283 ? -23.861 8.223 3.793 1.00 32.47 283 GLU A C 1
ATOM 2092 O O . GLU A 1 283 ? -24.441 7.822 2.785 1.00 32.47 283 GLU A O 1
ATOM 2097 N N . LEU A 1 284 ? -22.557 7.995 3.995 1.00 35.25 284 LEU A N 1
ATOM 2098 C CA . LEU A 1 284 ? -21.743 7.165 3.092 1.00 35.25 284 LEU A CA 1
ATOM 2099 C C . LEU A 1 284 ? -22.226 5.701 3.069 1.00 35.25 284 LEU A C 1
ATOM 2101 O O . LEU A 1 284 ? -22.228 5.065 2.018 1.00 35.25 284 LEU A O 1
ATOM 2105 N N . GLN A 1 285 ? -22.700 5.172 4.202 1.00 36.22 285 GLN A N 1
ATOM 2106 C CA . GLN A 1 285 ? -23.339 3.852 4.276 1.00 36.22 285 GLN A CA 1
ATOM 2107 C C . GLN A 1 285 ? -24.763 3.838 3.682 1.00 36.22 285 GLN A C 1
ATOM 2109 O O . GLN A 1 285 ? -25.184 2.812 3.144 1.00 36.22 285 GLN A O 1
ATOM 2114 N N . ALA A 1 286 ? -25.505 4.950 3.738 1.00 30.59 286 ALA A N 1
ATOM 2115 C CA . ALA A 1 286 ? -26.880 5.041 3.237 1.00 30.59 286 ALA A CA 1
ATOM 2116 C C . ALA A 1 286 ? -26.973 4.841 1.715 1.00 30.59 286 ALA A C 1
ATOM 2118 O O . ALA A 1 286 ? -27.892 4.165 1.251 1.00 30.59 286 ALA A O 1
ATOM 2119 N N . GLY A 1 287 ? -25.986 5.324 0.950 1.00 29.41 287 GLY A N 1
ATOM 2120 C CA . GLY A 1 287 ? -25.885 5.071 -0.497 1.00 29.41 287 GLY A CA 1
ATOM 2121 C C . GLY A 1 287 ? -25.788 3.582 -0.874 1.00 29.41 287 GLY A C 1
ATOM 2122 O O . GLY A 1 287 ? -26.107 3.210 -1.997 1.00 29.41 287 GLY A O 1
ATOM 2123 N N . SER A 1 288 ? -25.420 2.716 0.077 1.00 29.33 288 SER A N 1
ATOM 2124 C CA . SER A 1 288 ? -25.320 1.258 -0.094 1.00 29.33 288 SER A CA 1
ATOM 2125 C C . SER A 1 288 ? -26.614 0.501 0.272 1.00 29.33 288 SER A C 1
ATOM 2127 O O . SER A 1 288 ? -26.682 -0.720 0.146 1.00 29.33 288 SER A O 1
ATOM 2129 N N . ARG A 1 289 ? -27.665 1.194 0.744 1.00 28.83 289 ARG A N 1
ATOM 2130 C CA . ARG A 1 289 ? -28.936 0.583 1.197 1.00 28.83 289 ARG A CA 1
ATOM 2131 C C . ARG A 1 289 ? -30.150 0.985 0.342 1.00 28.83 289 ARG A C 1
ATOM 2133 O O . ARG A 1 289 ? -31.256 1.157 0.850 1.00 28.83 289 ARG A O 1
ATOM 2140 N N . GLY A 1 290 ? -29.945 1.087 -0.974 1.00 22.98 290 GLY A N 1
ATOM 2141 C CA . GLY A 1 290 ? -31.004 1.228 -1.983 1.00 22.98 290 GLY A CA 1
ATOM 2142 C C . GLY A 1 290 ? -31.652 -0.119 -2.339 1.00 22.98 290 GLY A C 1
ATOM 2143 O O . GLY A 1 290 ? -31.049 -0.939 -3.019 1.00 22.98 290 GLY A O 1
ATOM 2144 N N . ALA A 1 291 ? -32.873 -0.335 -1.852 1.00 25.58 291 ALA A N 1
ATOM 2145 C CA . ALA A 1 291 ? -33.677 -1.561 -1.924 1.00 25.58 291 ALA A CA 1
ATOM 2146 C C . ALA A 1 291 ? -33.558 -2.469 -3.178 1.00 25.58 291 ALA A C 1
ATOM 2148 O O . ALA A 1 291 ? -33.933 -2.082 -4.283 1.00 25.58 291 ALA A O 1
ATOM 2149 N N . VAL A 1 292 ? -33.273 -3.757 -2.939 1.00 23.42 292 VAL A N 1
ATOM 2150 C CA . VAL A 1 292 ? -33.852 -4.890 -3.691 1.00 23.42 292 VAL A CA 1
ATOM 2151 C C . VAL A 1 292 ? -34.467 -5.863 -2.678 1.00 23.42 292 VAL A C 1
ATOM 2153 O O . VAL A 1 292 ? -33.913 -6.078 -1.600 1.00 23.42 292 VAL A O 1
ATOM 2156 N N . ASN A 1 293 ? -35.652 -6.396 -2.982 1.00 23.53 293 ASN A N 1
ATOM 2157 C CA . ASN A 1 293 ? -36.503 -7.091 -2.014 1.00 23.53 293 ASN A CA 1
ATOM 2158 C C . ASN A 1 293 ? -36.200 -8.604 -1.944 1.00 23.53 293 ASN A C 1
ATOM 2160 O O . ASN A 1 293 ? -36.355 -9.312 -2.938 1.00 23.53 293 ASN A O 1
ATOM 2164 N N . LEU A 1 294 ? -35.802 -9.113 -0.772 1.00 24.06 294 LEU A N 1
ATOM 2165 C CA . LEU A 1 294 ? -35.470 -10.530 -0.558 1.00 24.06 294 LEU A CA 1
ATOM 2166 C C . LEU A 1 294 ? -36.715 -11.382 -0.266 1.00 24.06 294 LEU A C 1
ATOM 2168 O O . LEU A 1 294 ? -36.979 -11.748 0.879 1.00 24.06 294 LEU A O 1
ATOM 2172 N N . GLN A 1 295 ? -37.458 -11.750 -1.313 1.00 24.30 295 GLN A N 1
ATOM 2173 C CA . GLN A 1 295 ? -38.477 -12.799 -1.216 1.00 24.30 295 GLN A CA 1
ATOM 2174 C C . GLN A 1 295 ? -38.708 -13.527 -2.552 1.00 24.30 295 GLN A C 1
ATOM 2176 O O . GLN A 1 295 ? -39.651 -13.202 -3.258 1.00 24.30 295 GLN A O 1
ATOM 2181 N N . TRP A 1 296 ? -37.860 -14.515 -2.867 1.00 22.77 296 TRP A N 1
ATOM 2182 C CA . TRP A 1 296 ? -38.146 -15.759 -3.620 1.00 22.77 296 TRP A CA 1
ATOM 2183 C C . TRP A 1 296 ? -36.902 -16.678 -3.544 1.00 22.77 296 TRP A C 1
ATOM 2185 O O . TRP A 1 296 ? -35.816 -16.197 -3.235 1.00 22.77 296 TRP A O 1
ATOM 2195 N N . GLN A 1 297 ? -37.060 -17.984 -3.806 1.00 22.34 297 GLN A N 1
ATOM 2196 C CA . GLN A 1 297 ? -36.032 -19.049 -3.705 1.00 22.34 297 GLN A CA 1
ATOM 2197 C C . GLN A 1 297 ? -35.636 -19.525 -2.285 1.00 22.34 297 GLN A C 1
ATOM 2199 O O . GLN A 1 297 ? -34.472 -19.564 -1.892 1.00 22.34 297 GLN A O 1
ATOM 2204 N N . ARG A 1 298 ? -36.623 -20.068 -1.563 1.00 23.48 298 ARG A N 1
ATOM 2205 C CA . ARG A 1 298 ? -36.511 -21.484 -1.151 1.00 23.48 298 ARG A CA 1
ATOM 2206 C C . ARG A 1 298 ? -37.226 -22.341 -2.204 1.00 23.48 298 ARG A C 1
ATOM 2208 O O . ARG A 1 298 ? -37.958 -21.779 -3.010 1.00 23.48 298 ARG A O 1
ATOM 2215 N N . GLU A 1 299 ? -37.006 -23.656 -2.167 1.00 24.80 299 GLU A N 1
ATOM 2216 C CA . GLU A 1 299 ? -37.550 -24.647 -3.118 1.00 24.80 299 GLU A CA 1
ATOM 2217 C C . GLU A 1 299 ? -36.999 -24.527 -4.554 1.00 24.80 299 GLU A C 1
ATOM 2219 O O . GLU A 1 299 ? -37.652 -23.982 -5.431 1.00 24.80 299 GLU A O 1
ATOM 2224 N N . VAL A 1 300 ? -35.791 -25.060 -4.789 1.00 26.20 300 VAL A N 1
ATOM 2225 C CA . VAL A 1 300 ? -35.515 -26.192 -5.712 1.00 26.20 300 VAL A CA 1
ATOM 2226 C C . VAL A 1 300 ? -34.140 -26.758 -5.329 1.00 26.20 300 VAL A C 1
ATOM 2228 O O . VAL A 1 300 ? -33.142 -26.084 -5.549 1.00 26.20 300 VAL A O 1
ATOM 2231 N N . PHE A 1 301 ? -34.110 -27.958 -4.738 1.00 23.94 301 PHE A N 1
ATOM 2232 C CA . PHE A 1 301 ? -33.078 -29.012 -4.855 1.00 23.94 301 PHE A CA 1
ATOM 2233 C C . PHE A 1 301 ? -33.292 -30.053 -3.743 1.00 23.94 301 PHE A C 1
ATOM 2235 O O . PHE A 1 301 ? -32.622 -30.043 -2.713 1.00 23.94 301 PHE A O 1
ATOM 2242 N N . ASP A 1 302 ? -34.251 -30.951 -3.967 1.00 22.12 302 ASP A N 1
ATOM 2243 C CA . ASP A 1 302 ? -34.311 -32.259 -3.311 1.00 22.12 302 ASP A CA 1
ATOM 2244 C C . ASP A 1 302 ? -34.827 -33.299 -4.325 1.00 22.12 302 ASP A C 1
ATOM 2246 O O . ASP A 1 302 ? -35.517 -32.948 -5.285 1.00 22.12 302 ASP A O 1
ATOM 2250 N N . ASP A 1 303 ? -34.474 -34.555 -4.067 1.00 21.83 303 ASP A N 1
ATOM 2251 C CA . ASP A 1 303 ? -34.731 -35.792 -4.814 1.00 21.83 303 ASP A CA 1
ATOM 2252 C C . ASP A 1 303 ? -34.105 -35.954 -6.225 1.00 21.83 303 ASP A C 1
ATOM 2254 O O . ASP A 1 303 ? -33.821 -35.010 -6.958 1.00 21.83 303 ASP A O 1
ATOM 2258 N N . SER A 1 304 ? -33.912 -37.227 -6.599 1.00 24.81 304 SER A N 1
ATOM 2259 C CA . SER A 1 304 ? -33.233 -37.755 -7.794 1.00 24.81 304 SER A CA 1
ATOM 2260 C C . SER A 1 304 ? -31.701 -37.515 -7.843 1.00 24.81 304 SER A C 1
ATOM 2262 O O . SER A 1 304 ? -31.231 -36.407 -8.063 1.00 24.81 304 SER A O 1
ATOM 2264 N N . ASN A 1 305 ? -30.836 -38.534 -7.709 1.00 24.67 305 ASN A N 1
ATOM 2265 C CA . ASN A 1 305 ? -31.121 -39.970 -7.599 1.00 24.67 305 ASN A CA 1
ATOM 2266 C C . ASN A 1 305 ? -30.019 -40.757 -6.850 1.00 24.67 305 ASN A C 1
ATOM 2268 O O . ASN A 1 305 ? -28.914 -40.263 -6.632 1.00 24.67 305 ASN A O 1
ATOM 2272 N N . ARG A 1 306 ? -30.323 -42.003 -6.459 1.00 24.36 306 ARG A N 1
ATOM 2273 C CA . ARG A 1 306 ? -29.461 -42.909 -5.677 1.00 24.36 306 ARG A CA 1
ATOM 2274 C C . ARG A 1 306 ? -28.991 -44.123 -6.493 1.00 24.36 306 ARG A C 1
ATOM 2276 O O . ARG A 1 306 ? -29.734 -44.646 -7.316 1.00 24.36 306 ARG A O 1
ATOM 2283 N N . GLY A 1 307 ? -27.833 -44.674 -6.119 1.00 23.59 307 GLY A N 1
ATOM 2284 C CA . GLY A 1 307 ? -27.333 -45.982 -6.579 1.00 23.59 307 GLY A CA 1
ATOM 2285 C C . GLY A 1 307 ? -26.416 -45.915 -7.812 1.00 23.59 307 GLY A C 1
ATOM 2286 O O . GLY A 1 307 ? -26.433 -44.936 -8.543 1.00 23.59 307 GLY A O 1
ATOM 2287 N N . VAL A 1 308 ? -25.567 -46.915 -8.084 1.00 26.08 308 VAL A N 1
ATOM 2288 C CA . VAL A 1 308 ? -25.461 -48.270 -7.491 1.00 26.08 308 VAL A CA 1
ATOM 2289 C C . VAL A 1 308 ? -23.996 -48.614 -7.131 1.00 26.08 308 VAL A C 1
ATOM 2291 O O . VAL A 1 308 ? -23.054 -47.963 -7.568 1.00 26.08 308 VAL A O 1
ATOM 2294 N N . SER A 1 309 ? -23.819 -49.612 -6.264 1.00 24.55 309 SER A N 1
ATOM 2295 C CA . SER A 1 309 ? -22.592 -50.005 -5.553 1.00 24.55 309 SER A CA 1
ATOM 2296 C C . SER A 1 309 ? -21.588 -50.899 -6.303 1.00 24.55 309 SER A C 1
ATOM 2298 O O . SER A 1 309 ? -22.005 -51.816 -7.009 1.00 24.55 309 SER A O 1
ATOM 2300 N N . GLY A 1 310 ? -20.315 -50.844 -5.875 1.00 23.89 310 GLY A N 1
ATOM 2301 C CA . GLY A 1 310 ? -19.626 -52.049 -5.361 1.00 23.89 310 GLY A CA 1
ATOM 2302 C C . GLY A 1 310 ? -18.231 -52.394 -5.917 1.00 23.89 310 GLY A C 1
ATOM 2303 O O . GLY A 1 310 ? -17.997 -52.295 -7.115 1.00 23.89 310 GLY A O 1
ATOM 2304 N N . GLY A 1 311 ? -17.339 -52.905 -5.047 1.00 24.52 311 GLY A N 1
ATOM 2305 C CA . GLY A 1 311 ? -16.153 -53.685 -5.454 1.00 24.52 311 GLY A CA 1
ATOM 2306 C C . GLY A 1 311 ? -14.852 -53.455 -4.663 1.00 24.52 311 GLY A C 1
ATOM 2307 O O . GLY A 1 311 ? -14.058 -52.593 -5.019 1.00 24.52 311 GLY A O 1
ATOM 2308 N N . ASP A 1 312 ? -14.566 -54.289 -3.656 1.00 24.77 312 ASP A N 1
ATOM 2309 C CA . ASP A 1 312 ? -13.229 -54.401 -3.039 1.00 24.77 312 ASP A CA 1
ATOM 2310 C C . ASP A 1 312 ? -12.185 -55.052 -3.968 1.00 24.77 312 ASP A C 1
ATOM 2312 O O . ASP A 1 312 ? -12.520 -56.015 -4.665 1.00 24.77 312 ASP A O 1
ATOM 2316 N N . ARG A 1 313 ? -10.897 -54.665 -3.831 1.00 25.23 313 ARG A N 1
ATOM 2317 C CA . ARG A 1 313 ? -9.751 -55.581 -3.541 1.00 25.23 313 ARG A CA 1
ATOM 2318 C C . ARG A 1 313 ? -8.371 -54.894 -3.521 1.00 25.23 313 ARG A C 1
ATOM 2320 O O . ARG A 1 313 ? -8.037 -54.107 -4.396 1.00 25.23 313 ARG A O 1
ATOM 2327 N N . LYS A 1 314 ? -7.511 -55.318 -2.580 1.00 25.83 314 LYS A N 1
ATOM 2328 C CA . LYS A 1 314 ? -6.032 -55.201 -2.650 1.00 25.83 314 LYS A CA 1
ATOM 2329 C C . LYS A 1 314 ? -5.443 -56.428 -3.373 1.00 25.83 314 LYS A C 1
ATOM 2331 O O . LYS A 1 314 ? -6.029 -57.508 -3.261 1.00 25.83 314 LYS A O 1
ATOM 2336 N N . PRO A 1 315 ? -4.271 -56.316 -4.027 1.00 28.73 315 PRO A N 1
ATOM 2337 C CA . PRO A 1 315 ? -3.062 -56.974 -3.480 1.00 28.73 315 PRO A CA 1
ATOM 2338 C C . PRO A 1 315 ? -1.756 -56.154 -3.689 1.00 28.73 315 PRO A C 1
ATOM 2340 O O . PRO A 1 315 ? -1.602 -55.474 -4.690 1.00 28.73 315 PRO A O 1
ATOM 2343 N N . LYS A 1 316 ? -0.891 -56.022 -2.669 1.00 24.08 316 LYS A N 1
ATOM 2344 C CA . LYS A 1 316 ? 0.375 -56.770 -2.404 1.00 24.08 316 LYS A CA 1
ATOM 2345 C C . LYS A 1 316 ? 1.574 -56.491 -3.342 1.00 24.08 316 LYS A C 1
ATOM 2347 O O . LYS A 1 316 ? 1.483 -56.646 -4.550 1.00 24.08 316 LYS A O 1
ATOM 2352 N N . THR A 1 317 ? 2.722 -56.213 -2.716 1.00 25.03 317 THR A N 1
ATOM 2353 C CA . THR A 1 317 ? 4.097 -56.251 -3.262 1.00 25.03 317 THR A CA 1
ATOM 2354 C C . THR A 1 317 ? 4.609 -57.682 -3.503 1.00 25.03 317 THR A C 1
ATOM 2356 O O . THR A 1 317 ? 4.002 -58.649 -3.029 1.00 25.03 317 THR A O 1
ATOM 2359 N N . PRO A 1 318 ? 5.755 -57.823 -4.198 1.00 27.97 318 PRO A N 1
ATOM 2360 C CA . PRO A 1 318 ? 6.930 -58.415 -3.532 1.00 27.97 318 PRO A CA 1
ATOM 2361 C C . PRO A 1 318 ? 8.260 -57.656 -3.773 1.00 27.97 318 PRO A C 1
ATOM 2363 O O . PRO A 1 318 ? 8.320 -56.709 -4.551 1.00 27.97 318 PRO A O 1
ATOM 2366 N N . MET A 1 319 ? 9.322 -58.084 -3.076 1.00 22.58 319 MET A N 1
ATOM 2367 C CA . MET A 1 319 ? 10.718 -57.614 -3.190 1.00 22.58 319 MET A CA 1
ATOM 2368 C C . MET A 1 319 ? 11.586 -58.593 -4.002 1.00 22.58 319 MET A C 1
ATOM 2370 O O . MET A 1 319 ? 11.334 -59.792 -3.919 1.00 22.58 319 MET A O 1
ATOM 2374 N N . ALA A 1 320 ? 12.643 -58.091 -4.658 1.00 24.81 320 ALA A N 1
ATOM 2375 C CA . ALA A 1 320 ? 13.916 -58.768 -5.000 1.00 24.81 320 ALA A CA 1
ATOM 2376 C C . ALA A 1 320 ? 14.831 -57.766 -5.758 1.00 24.81 320 ALA A C 1
ATOM 2378 O O . ALA A 1 320 ? 14.297 -56.899 -6.443 1.00 24.81 320 ALA A O 1
ATOM 2379 N N . GLU A 1 321 ? 16.170 -57.790 -5.728 1.00 24.20 321 GLU A N 1
ATOM 2380 C CA . GLU A 1 321 ? 17.156 -58.387 -4.803 1.00 24.20 321 GLU A CA 1
ATOM 2381 C C . GLU A 1 321 ? 18.513 -57.644 -4.957 1.00 24.20 321 GLU A C 1
ATOM 2383 O O . GLU A 1 321 ? 18.647 -56.780 -5.824 1.00 24.20 321 GLU A O 1
ATOM 2388 N N . LEU A 1 322 ? 19.510 -57.942 -4.110 1.00 22.45 322 LEU A N 1
ATOM 2389 C CA . LEU A 1 322 ? 20.871 -57.366 -4.182 1.00 22.45 322 LEU A CA 1
ATOM 2390 C C . LEU A 1 322 ? 21.815 -58.231 -5.057 1.00 22.45 322 LEU A C 1
ATOM 2392 O O . LEU A 1 322 ? 21.467 -59.367 -5.381 1.00 22.45 322 LEU A O 1
ATOM 2396 N N . PRO A 1 323 ? 23.021 -57.744 -5.416 1.00 29.19 323 PRO A N 1
ATOM 2397 C CA . PRO A 1 323 ? 24.206 -58.233 -4.688 1.00 29.19 323 PRO A CA 1
ATOM 2398 C C . PRO A 1 323 ? 25.323 -57.191 -4.441 1.00 29.19 323 PRO A C 1
ATOM 2400 O O . PRO A 1 323 ? 25.365 -56.118 -5.038 1.00 29.19 323 PRO A O 1
ATOM 2403 N N . GLU A 1 324 ? 26.244 -57.539 -3.538 1.00 25.62 324 GLU A N 1
ATOM 2404 C CA . GLU A 1 324 ? 27.391 -56.730 -3.087 1.00 25.62 324 GLU A CA 1
ATOM 2405 C C . GLU A 1 324 ? 28.680 -56.983 -3.900 1.00 25.62 324 GLU A C 1
ATOM 2407 O O . GLU A 1 324 ? 28.814 -58.018 -4.551 1.00 25.62 324 GLU A O 1
ATOM 2412 N N . THR A 1 325 ? 29.678 -56.091 -3.783 1.00 27.33 325 THR A N 1
ATOM 2413 C CA . THR A 1 325 ? 31.134 -56.403 -3.670 1.00 27.33 325 THR A CA 1
ATOM 2414 C C . THR A 1 325 ? 31.963 -55.108 -3.485 1.00 27.33 325 THR A C 1
ATOM 2416 O O . THR A 1 325 ? 31.494 -54.026 -3.822 1.00 27.33 325 THR A O 1
ATOM 2419 N N . VAL A 1 326 ? 33.233 -55.147 -3.054 1.00 24.23 326 VAL A N 1
ATOM 2420 C CA . VAL A 1 326 ? 33.717 -55.329 -1.660 1.00 24.23 326 VAL A CA 1
ATOM 2421 C C . VAL A 1 326 ? 35.213 -54.920 -1.575 1.00 24.23 326 VAL A C 1
ATOM 2423 O O . VAL A 1 326 ? 35.974 -55.336 -2.440 1.00 24.23 326 VAL A O 1
ATOM 2426 N N . GLN A 1 327 ? 35.632 -54.194 -0.511 1.00 24.62 327 GLN A N 1
ATOM 2427 C CA . GLN A 1 327 ? 37.047 -53.999 -0.053 1.00 24.62 327 GLN A CA 1
ATOM 2428 C C . GLN A 1 327 ? 38.015 -53.204 -1.001 1.00 24.62 327 GLN A C 1
ATOM 2430 O O . GLN A 1 327 ? 37.714 -53.036 -2.175 1.00 24.62 327 GLN A O 1
ATOM 2435 N N . ASP A 1 328 ? 39.165 -52.602 -0.611 1.00 24.62 328 ASP A N 1
ATOM 2436 C CA . ASP A 1 328 ? 39.839 -52.332 0.693 1.00 24.62 328 ASP A CA 1
ATOM 2437 C C . ASP A 1 328 ? 40.888 -51.155 0.599 1.00 24.62 328 ASP A C 1
ATOM 2439 O O . ASP A 1 328 ? 40.932 -50.447 -0.404 1.00 24.62 328 ASP A O 1
ATOM 2443 N N . LEU A 1 329 ? 41.793 -51.023 1.598 1.00 24.64 329 LEU A N 1
ATOM 2444 C CA . LEU A 1 329 ? 43.159 -50.415 1.595 1.00 24.64 329 LEU A CA 1
ATOM 2445 C C . LEU A 1 329 ? 43.427 -48.963 2.098 1.00 24.64 329 LEU A C 1
ATOM 2447 O O . LEU A 1 329 ? 43.936 -48.091 1.401 1.00 24.64 329 LEU A O 1
ATOM 2451 N N . VAL A 1 330 ? 43.281 -48.769 3.414 1.00 22.84 330 VAL A N 1
ATOM 2452 C CA . VAL A 1 330 ? 44.415 -48.601 4.376 1.00 22.84 330 VAL A CA 1
ATOM 2453 C C . VAL A 1 330 ? 45.603 -47.620 4.068 1.00 22.84 330 VAL A C 1
ATOM 2455 O O . VAL A 1 330 ? 46.691 -48.032 3.684 1.00 22.84 330 VAL A O 1
ATOM 2458 N N . ALA A 1 331 ? 45.457 -46.361 4.527 1.00 23.52 331 ALA A N 1
ATOM 2459 C CA . ALA A 1 331 ? 46.273 -45.665 5.570 1.00 23.52 331 ALA A CA 1
ATOM 2460 C C . ALA A 1 331 ? 47.720 -45.064 5.389 1.00 23.52 331 ALA A C 1
ATOM 2462 O O . ALA A 1 331 ? 48.584 -45.602 4.713 1.00 23.52 331 ALA A O 1
ATOM 2463 N N . ARG A 1 332 ? 48.001 -44.041 6.251 1.00 27.03 332 ARG A N 1
ATOM 2464 C CA . ARG A 1 332 ? 49.249 -43.688 7.030 1.00 27.03 332 ARG A CA 1
ATOM 2465 C C . ARG A 1 332 ? 50.024 -42.350 6.801 1.00 27.03 332 ARG A C 1
ATOM 2467 O O . ARG A 1 332 ? 50.913 -42.259 5.971 1.00 27.03 332 ARG A O 1
ATOM 2474 N N . ARG A 1 333 ? 49.870 -41.451 7.800 1.00 25.42 333 ARG A N 1
ATOM 2475 C CA . ARG A 1 333 ? 50.893 -40.682 8.589 1.00 25.42 333 ARG A CA 1
ATOM 2476 C C . ARG A 1 333 ? 51.985 -39.797 7.924 1.00 25.42 333 ARG A C 1
ATOM 2478 O O . ARG A 1 333 ? 52.949 -40.322 7.377 1.00 25.42 333 ARG A O 1
ATOM 2485 N N . LYS A 1 334 ? 52.010 -38.510 8.334 1.00 25.52 334 LYS A N 1
ATOM 2486 C CA . LYS A 1 334 ? 53.068 -37.757 9.100 1.00 25.52 334 LYS A CA 1
ATOM 2487 C C . LYS A 1 334 ? 52.501 -36.342 9.408 1.00 25.52 334 LYS A C 1
ATOM 2489 O O . LYS A 1 334 ? 51.790 -35.826 8.562 1.00 25.52 334 LYS A O 1
ATOM 2494 N N . VAL A 1 335 ? 52.534 -35.723 10.601 1.00 24.33 335 VAL A N 1
ATOM 2495 C CA . VAL A 1 335 ? 53.569 -35.434 11.635 1.00 24.33 335 VAL A CA 1
ATOM 2496 C C . VAL A 1 335 ? 54.400 -34.156 11.357 1.00 24.33 335 VAL A C 1
ATOM 2498 O O . VAL A 1 335 ? 55.474 -34.235 10.778 1.00 24.33 335 VAL A O 1
ATOM 2501 N N . VAL A 1 336 ? 53.846 -33.002 11.785 1.00 26.95 336 VAL A N 1
ATOM 2502 C CA . VAL A 1 336 ? 54.405 -31.963 12.709 1.00 26.95 336 VAL A CA 1
ATOM 2503 C C . VAL A 1 336 ? 55.891 -31.557 12.545 1.00 26.95 336 VAL A C 1
ATOM 2505 O O . VAL A 1 336 ? 56.760 -32.409 12.724 1.00 26.95 336 VAL A O 1
ATOM 2508 N N . PRO A 1 337 ? 56.202 -30.252 12.316 1.00 25.84 337 PRO A N 1
ATOM 2509 C CA . PRO A 1 337 ? 56.624 -29.380 13.441 1.00 25.84 337 PRO A CA 1
ATOM 2510 C C . PRO A 1 337 ? 56.205 -27.879 13.418 1.00 25.84 337 PRO A C 1
ATOM 2512 O O . PRO A 1 337 ? 56.112 -27.242 12.375 1.00 25.84 337 PRO A O 1
ATOM 2515 N N . GLN A 1 338 ? 56.039 -27.312 14.624 1.00 25.39 338 GLN A N 1
ATOM 2516 C CA . GLN A 1 338 ? 56.225 -25.885 15.007 1.00 25.39 338 GLN A CA 1
ATOM 2517 C C . GLN A 1 338 ? 57.680 -25.700 15.534 1.00 25.39 338 GLN A C 1
ATOM 2519 O O . GLN A 1 338 ? 58.290 -26.746 15.781 1.00 25.39 338 GLN A O 1
ATOM 2524 N N . PRO A 1 339 ? 58.286 -24.493 15.749 1.00 34.78 339 PRO A N 1
ATOM 2525 C CA . PRO A 1 339 ? 57.768 -23.280 16.448 1.00 34.78 339 PRO A CA 1
ATOM 2526 C C . PRO A 1 339 ? 58.279 -21.952 15.766 1.00 34.78 339 PRO A C 1
ATOM 2528 O O . PRO A 1 339 ? 58.527 -22.043 14.564 1.00 34.78 339 PRO A O 1
ATOM 2531 N N . PRO A 1 340 ? 58.467 -20.742 16.386 1.00 28.27 340 PRO A N 1
ATOM 2532 C CA . PRO A 1 340 ? 58.311 -20.283 17.783 1.00 28.27 340 PRO A CA 1
ATOM 2533 C C . PRO A 1 340 ? 57.520 -18.964 18.012 1.00 28.27 340 PRO A C 1
ATOM 2535 O O . PRO A 1 340 ? 56.870 -18.435 17.117 1.00 28.27 340 PRO A O 1
ATOM 2538 N N . LYS A 1 341 ? 57.547 -18.472 19.265 1.00 26.73 341 LYS A N 1
ATOM 2539 C CA . LYS A 1 341 ? 56.799 -17.314 19.799 1.00 26.73 341 LYS A CA 1
ATOM 2540 C C . LYS A 1 341 ? 57.712 -16.137 20.187 1.00 26.73 341 LYS A C 1
ATOM 2542 O O . LYS A 1 341 ? 58.825 -16.374 20.644 1.00 26.73 341 LYS A O 1
ATOM 2547 N N . ALA A 1 342 ? 57.156 -14.923 20.148 1.00 25.50 342 ALA A N 1
ATOM 2548 C CA . ALA A 1 342 ? 57.427 -13.796 21.058 1.00 25.50 342 ALA A CA 1
ATOM 2549 C C . ALA A 1 342 ? 56.207 -12.843 20.966 1.00 25.50 342 ALA A C 1
ATOM 2551 O O . ALA A 1 342 ? 55.908 -12.342 19.889 1.00 25.50 342 ALA A O 1
ATOM 2552 N N . ASP A 1 343 ? 55.283 -12.818 21.929 1.00 25.95 343 ASP A N 1
ATOM 2553 C CA . ASP A 1 343 ? 55.330 -12.132 23.238 1.00 25.95 343 ASP A CA 1
ATOM 2554 C C . ASP A 1 343 ? 55.089 -10.610 23.184 1.00 25.95 343 ASP A C 1
ATOM 2556 O O . ASP A 1 343 ? 56.025 -9.831 23.030 1.00 25.95 343 ASP A O 1
ATOM 2560 N N . ALA A 1 344 ? 53.834 -10.193 23.437 1.00 26.31 344 ALA A N 1
ATOM 2561 C CA . ALA A 1 344 ? 53.503 -9.081 24.346 1.00 26.31 344 ALA A CA 1
ATOM 2562 C C . ALA A 1 344 ? 51.982 -8.935 24.622 1.00 26.31 344 ALA A C 1
ATOM 2564 O O . ALA A 1 344 ? 51.185 -8.786 23.704 1.00 26.31 344 ALA A O 1
ATOM 2565 N N . LYS A 1 345 ? 51.627 -8.812 25.914 1.00 25.56 345 LYS A N 1
ATOM 2566 C CA . LYS A 1 345 ? 50.392 -8.196 26.469 1.00 25.56 345 LYS A CA 1
ATOM 2567 C C . LYS A 1 345 ? 49.029 -8.876 26.233 1.00 25.56 345 LYS A C 1
ATOM 2569 O O . LYS A 1 345 ? 48.112 -8.311 25.644 1.00 25.56 345 LYS A O 1
ATOM 2574 N N . ASP A 1 346 ? 48.837 -9.984 26.944 1.00 29.08 346 ASP A N 1
ATOM 2575 C CA . ASP A 1 346 ? 47.536 -10.346 27.530 1.00 29.08 346 ASP A CA 1
ATOM 2576 C C . ASP A 1 346 ? 46.972 -9.222 28.428 1.00 29.08 346 ASP A C 1
ATOM 2578 O O . ASP A 1 346 ? 47.679 -8.756 29.327 1.00 29.08 346 ASP A O 1
ATOM 2582 N N . LYS A 1 347 ? 45.679 -8.869 28.283 1.00 28.55 347 LYS A N 1
ATOM 2583 C CA . LYS A 1 347 ? 44.835 -8.440 29.432 1.00 28.55 347 LYS A CA 1
ATOM 2584 C C . LYS A 1 347 ? 43.299 -8.477 29.251 1.00 28.55 347 LYS A C 1
ATOM 2586 O O . LYS A 1 347 ? 42.606 -7.892 30.079 1.00 28.55 347 LYS A O 1
ATOM 2591 N N . TRP A 1 348 ? 42.747 -9.141 28.226 1.00 26.06 348 TRP A N 1
ATOM 2592 C CA . TRP A 1 348 ? 41.292 -9.097 27.942 1.00 26.06 348 TRP A CA 1
ATOM 2593 C C . TRP A 1 348 ? 40.582 -10.451 27.711 1.00 26.06 348 TRP A C 1
ATOM 2595 O O . TRP A 1 348 ? 39.384 -10.451 27.454 1.00 26.06 348 TRP A O 1
ATOM 2605 N N . LEU A 1 349 ? 41.248 -11.607 27.864 1.00 26.75 349 LEU A N 1
ATOM 2606 C CA . LEU A 1 349 ? 40.615 -12.936 27.713 1.00 26.75 349 LEU A CA 1
ATOM 2607 C C . LEU A 1 349 ? 40.727 -13.829 28.969 1.00 26.75 349 LEU A C 1
ATOM 2609 O O . LEU A 1 349 ? 41.370 -14.874 28.951 1.00 26.75 349 LEU A O 1
ATOM 2613 N N . ARG A 1 350 ? 40.056 -13.445 30.067 1.00 25.86 350 ARG A N 1
ATOM 2614 C CA . ARG A 1 350 ? 39.735 -14.346 31.205 1.00 25.86 350 ARG A CA 1
ATOM 2615 C C . ARG A 1 350 ? 38.352 -14.068 31.817 1.00 25.86 350 ARG A C 1
ATOM 2617 O O . ARG A 1 350 ? 38.214 -13.942 33.028 1.00 25.86 350 ARG A O 1
ATOM 2624 N N . ALA A 1 351 ? 37.335 -13.950 30.966 1.00 26.81 351 ALA A N 1
ATOM 2625 C CA . ALA A 1 351 ? 35.932 -13.784 31.374 1.00 26.81 351 ALA A CA 1
ATOM 2626 C C . ALA A 1 351 ? 34.954 -14.580 30.478 1.00 26.81 351 ALA A C 1
ATOM 2628 O O . ALA A 1 351 ? 33.785 -14.231 30.375 1.00 26.81 351 ALA A O 1
ATOM 2629 N N . ALA A 1 352 ? 35.444 -15.620 29.790 1.00 27.66 352 ALA A N 1
ATOM 2630 C CA . ALA A 1 352 ? 34.712 -16.334 28.736 1.00 27.66 352 ALA A CA 1
ATOM 2631 C C . ALA A 1 352 ? 34.896 -17.869 28.793 1.00 27.66 352 ALA A C 1
ATOM 2633 O O . ALA A 1 352 ? 34.935 -18.532 27.762 1.00 27.66 352 ALA A O 1
ATOM 2634 N N . THR A 1 353 ? 35.032 -18.434 29.999 1.00 28.70 353 THR A N 1
ATOM 2635 C CA . THR A 1 353 ? 35.048 -19.892 30.237 1.00 28.70 353 THR A CA 1
ATOM 2636 C C . THR A 1 353 ? 34.351 -20.231 31.558 1.00 28.70 353 THR A C 1
ATOM 2638 O O . THR A 1 353 ? 34.997 -20.404 32.592 1.00 28.70 353 THR A O 1
ATOM 2641 N N . SER A 1 354 ? 33.025 -20.320 31.519 1.00 24.72 354 SER A N 1
ATOM 2642 C CA . SER A 1 354 ? 32.203 -20.996 32.529 1.00 24.72 354 SER A CA 1
ATOM 2643 C C . SER A 1 354 ? 31.035 -21.655 31.805 1.00 24.72 354 SER A C 1
ATOM 2645 O O . SER A 1 354 ? 30.357 -20.975 31.032 1.00 24.72 354 SER A O 1
ATOM 2647 N N . ASP A 1 355 ? 30.818 -22.951 32.017 1.00 31.75 355 ASP A N 1
ATOM 2648 C CA . ASP A 1 355 ? 29.824 -23.721 31.270 1.00 31.75 355 ASP A CA 1
ATOM 2649 C C . ASP A 1 355 ? 28.396 -23.191 31.464 1.00 31.75 355 ASP A C 1
ATOM 2651 O O . ASP A 1 355 ? 27.800 -23.312 32.533 1.00 31.75 355 ASP A O 1
ATOM 2655 N N . ALA A 1 356 ? 27.828 -22.658 30.383 1.00 23.72 356 ALA A N 1
ATOM 2656 C CA . ALA A 1 356 ? 26.406 -22.386 30.242 1.00 23.72 356 ALA A CA 1
ATOM 2657 C C . ALA A 1 356 ? 25.891 -23.215 29.059 1.00 23.72 356 ALA A C 1
ATOM 2659 O O . ALA A 1 356 ? 26.063 -22.850 27.895 1.00 23.72 356 ALA A O 1
ATOM 2660 N N . THR A 1 357 ? 25.304 -24.376 29.351 1.00 24.00 357 THR A N 1
ATOM 2661 C CA . THR A 1 357 ? 24.799 -25.310 28.338 1.00 24.00 357 THR A CA 1
ATOM 2662 C C . THR A 1 357 ? 23.543 -24.756 27.666 1.00 24.00 357 THR A C 1
ATOM 2664 O O . THR A 1 357 ? 22.421 -24.962 28.128 1.00 24.00 357 THR A O 1
ATOM 2667 N N . TRP A 1 358 ? 23.739 -24.045 26.552 1.00 22.66 358 TRP A N 1
ATOM 2668 C CA . TRP A 1 358 ? 22.659 -23.491 25.736 1.00 22.66 358 TRP A CA 1
ATOM 2669 C C . TRP A 1 358 ? 21.755 -24.603 25.189 1.00 22.66 358 TRP A C 1
ATOM 2671 O O . TRP A 1 358 ? 22.084 -25.288 24.217 1.00 22.66 358 TRP A O 1
ATOM 2681 N N . LYS A 1 359 ? 20.596 -24.792 25.826 1.00 22.36 359 LYS A N 1
ATOM 2682 C CA . LYS A 1 359 ? 19.520 -25.634 25.302 1.00 22.36 359 LYS A CA 1
ATOM 2683 C C . LYS A 1 359 ? 18.863 -24.898 24.139 1.00 22.36 359 LYS A C 1
ATOM 2685 O O . LYS A 1 359 ? 18.321 -23.817 24.335 1.00 22.36 359 LYS A O 1
ATOM 2690 N N . SER A 1 360 ? 18.883 -25.499 22.952 1.00 25.34 360 SER A N 1
ATOM 2691 C CA . SER A 1 360 ? 18.120 -24.982 21.814 1.00 25.34 360 SER A CA 1
ATOM 2692 C C . SER A 1 360 ? 16.625 -25.042 22.124 1.00 25.34 360 SER A C 1
ATOM 2694 O O . SER A 1 360 ? 16.087 -26.125 22.352 1.00 25.34 360 SER A O 1
ATOM 2696 N N . THR A 1 361 ? 15.955 -23.894 22.096 1.00 25.14 361 THR A N 1
ATOM 2697 C CA . THR A 1 361 ? 14.505 -23.804 21.890 1.00 25.14 361 THR A CA 1
ATOM 2698 C C . THR A 1 361 ? 14.136 -24.248 20.466 1.00 25.14 361 THR A C 1
ATOM 2700 O O . THR A 1 361 ? 15.003 -24.302 19.586 1.00 25.14 361 THR A O 1
ATOM 2703 N N . SER A 1 362 ? 12.867 -24.616 20.249 1.00 25.12 362 SER A N 1
ATOM 2704 C CA . SER A 1 362 ? 12.314 -24.908 18.916 1.00 25.12 362 SER A CA 1
ATOM 2705 C C . SER A 1 362 ? 11.919 -23.612 18.183 1.00 25.12 362 SER A C 1
ATOM 2707 O O . SER A 1 362 ? 11.849 -22.555 18.821 1.00 25.12 362 SER A O 1
ATOM 2709 N N . PRO A 1 363 ? 11.647 -23.662 16.862 1.00 31.86 363 PRO A N 1
ATOM 2710 C CA . PRO A 1 363 ? 11.226 -22.488 16.091 1.00 31.86 363 PRO A CA 1
ATOM 2711 C C . PRO A 1 363 ? 9.953 -21.810 16.620 1.00 31.86 363 PRO A C 1
ATOM 2713 O O . PRO A 1 363 ? 9.818 -20.598 16.507 1.00 31.86 363 PRO A O 1
ATOM 2716 N N . ASP A 1 364 ? 9.057 -22.558 17.267 1.00 28.25 364 ASP A N 1
ATOM 2717 C CA . ASP A 1 364 ? 7.753 -22.076 17.760 1.00 28.25 364 ASP A CA 1
ATOM 2718 C C . ASP A 1 364 ? 7.862 -21.086 18.940 1.00 28.25 364 ASP A C 1
ATOM 2720 O O . ASP A 1 364 ? 6.875 -20.480 19.362 1.00 28.25 364 ASP A O 1
ATOM 2724 N N . ALA A 1 365 ? 9.065 -20.921 19.500 1.00 27.98 365 ALA A N 1
ATOM 2725 C CA . ALA A 1 365 ? 9.324 -20.041 20.635 1.00 27.98 365 ALA A CA 1
ATOM 2726 C C . ALA A 1 365 ? 9.601 -18.573 20.248 1.00 27.98 365 ALA A C 1
ATOM 2728 O O . ALA A 1 365 ? 9.543 -17.711 21.125 1.00 27.98 365 ALA A O 1
ATOM 2729 N N . SER A 1 366 ? 9.901 -18.257 18.979 1.00 37.22 366 SER A N 1
ATOM 2730 C CA . SER A 1 366 ? 10.334 -16.902 18.577 1.00 37.22 366 SER A CA 1
ATOM 2731 C C . SER A 1 366 ? 9.252 -15.837 18.764 1.00 37.22 366 SER A C 1
ATOM 2733 O O . SER A 1 366 ? 9.519 -14.804 19.375 1.00 37.22 366 SER A O 1
ATOM 2735 N N . GLY A 1 367 ? 8.013 -16.121 18.345 1.00 32.62 367 GLY A N 1
ATOM 2736 C CA . GLY A 1 367 ? 6.899 -15.166 18.428 1.00 32.62 367 GLY A CA 1
ATOM 2737 C C . GLY A 1 367 ? 6.547 -14.724 19.856 1.00 32.62 367 GLY A C 1
ATOM 2738 O O . GLY A 1 367 ? 6.009 -13.636 20.047 1.00 32.62 367 GLY A O 1
ATOM 2739 N N . HIS A 1 368 ? 6.906 -15.518 20.871 1.00 36.22 368 HIS A N 1
ATOM 2740 C CA . HIS A 1 368 ? 6.790 -15.105 22.271 1.00 36.22 368 HIS A CA 1
ATOM 2741 C C . HIS A 1 368 ? 7.862 -14.066 22.646 1.00 36.22 368 HIS A C 1
ATOM 2743 O O . HIS A 1 368 ? 7.551 -13.097 23.330 1.00 36.22 368 HIS A O 1
ATOM 2749 N N . ALA A 1 369 ? 9.100 -14.216 22.160 1.00 34.66 369 ALA A N 1
ATOM 2750 C CA . ALA A 1 369 ? 10.230 -13.364 22.534 1.00 34.66 369 ALA A CA 1
ATOM 2751 C C . ALA A 1 369 ? 10.118 -11.928 21.987 1.00 34.66 369 ALA A C 1
ATOM 2753 O O . ALA A 1 369 ? 10.311 -10.976 22.745 1.00 34.66 369 ALA A O 1
ATOM 2754 N N . ALA A 1 370 ? 9.740 -11.747 20.717 1.00 35.97 370 ALA A N 1
ATOM 2755 C CA . ALA A 1 370 ? 9.517 -10.408 20.155 1.00 35.97 370 ALA A CA 1
ATOM 2756 C C . ALA A 1 370 ? 8.367 -9.681 20.887 1.00 35.97 370 ALA A C 1
ATOM 2758 O O . ALA A 1 370 ? 8.459 -8.496 21.224 1.00 35.97 370 ALA A O 1
ATOM 2759 N N . PHE A 1 371 ? 7.297 -10.410 21.236 1.00 40.12 371 PHE A N 1
ATOM 2760 C CA . PHE A 1 371 ? 6.195 -9.853 22.021 1.00 40.12 371 PHE A CA 1
ATOM 2761 C C . PHE A 1 371 ? 6.573 -9.597 23.492 1.00 40.12 371 PHE A C 1
ATOM 2763 O O . PHE A 1 371 ? 6.089 -8.627 24.074 1.00 40.12 371 PHE A O 1
ATOM 2770 N N . ASP A 1 372 ? 7.468 -10.388 24.097 1.00 38.84 372 ASP A N 1
ATOM 2771 C CA . ASP A 1 372 ? 8.065 -10.087 25.407 1.00 38.84 372 ASP A CA 1
ATOM 2772 C C . ASP A 1 372 ? 8.834 -8.757 25.369 1.00 38.84 372 ASP A C 1
ATOM 2774 O O . ASP A 1 372 ? 8.708 -7.945 26.290 1.00 38.84 372 ASP A O 1
ATOM 2778 N N . VAL A 1 373 ? 9.601 -8.492 24.306 1.00 41.31 373 VAL A N 1
ATOM 2779 C CA . VAL A 1 373 ? 10.345 -7.232 24.139 1.00 41.31 373 VAL A CA 1
ATOM 2780 C C . VAL A 1 373 ? 9.391 -6.046 23.958 1.00 41.31 373 VAL A C 1
ATOM 2782 O O . VAL A 1 373 ? 9.500 -5.076 24.715 1.00 41.31 373 VAL A O 1
ATOM 2785 N N . TYR A 1 374 ? 8.404 -6.137 23.056 1.00 38.31 374 TYR A N 1
ATOM 2786 C CA . TYR A 1 374 ? 7.382 -5.094 22.861 1.00 38.31 374 TYR A CA 1
ATOM 2787 C C . TYR A 1 374 ? 6.582 -4.806 24.143 1.00 38.31 374 TYR A C 1
ATOM 2789 O O . TYR A 1 374 ? 6.397 -3.644 24.515 1.00 38.31 374 TYR A O 1
ATOM 2797 N N . ARG A 1 375 ? 6.179 -5.845 24.886 1.00 42.81 375 ARG A N 1
ATOM 2798 C CA . ARG A 1 375 ? 5.455 -5.716 26.164 1.00 42.81 375 ARG A CA 1
ATOM 2799 C C . ARG A 1 375 ? 6.282 -5.023 27.248 1.00 42.81 375 ARG A C 1
ATOM 2801 O O . ARG A 1 375 ? 5.742 -4.221 28.009 1.00 42.81 375 ARG A O 1
ATOM 2808 N N . ASN A 1 376 ? 7.577 -5.331 27.326 1.00 38.84 376 ASN A N 1
ATOM 2809 C CA . ASN A 1 376 ? 8.470 -4.797 28.353 1.00 38.84 376 ASN A CA 1
ATOM 2810 C C . ASN A 1 376 ? 8.974 -3.376 28.039 1.00 38.84 376 ASN A C 1
ATOM 2812 O O . ASN A 1 376 ? 9.238 -2.609 28.969 1.00 38.84 376 ASN A O 1
ATOM 2816 N N . SER A 1 377 ? 9.090 -2.989 26.763 1.00 38.25 377 SER A N 1
ATOM 2817 C CA . SER A 1 377 ? 9.469 -1.621 26.380 1.00 38.25 377 SER A CA 1
ATOM 2818 C C . SER A 1 377 ? 8.277 -0.652 26.377 1.00 38.25 377 SER A C 1
ATOM 2820 O O . SER A 1 377 ? 8.423 0.515 26.767 1.00 38.25 377 SER A O 1
ATOM 2822 N N . ASN A 1 378 ? 7.082 -1.121 26.003 1.00 46.31 378 ASN A N 1
ATOM 2823 C CA . ASN A 1 378 ? 5.897 -0.287 25.841 1.00 46.31 378 ASN A CA 1
ATOM 2824 C C . ASN A 1 378 ? 4.947 -0.353 27.054 1.00 46.31 378 ASN A C 1
ATOM 2826 O O . ASN A 1 378 ? 4.205 -1.309 27.277 1.00 46.31 378 ASN A O 1
ATOM 2830 N N . LYS A 1 379 ? 4.939 0.730 27.839 1.00 52.03 379 LYS A N 1
ATOM 2831 C CA . LYS A 1 379 ? 4.312 0.798 29.174 1.00 52.03 379 LYS A CA 1
ATOM 2832 C C . LYS A 1 379 ? 2.789 0.618 29.192 1.00 52.03 379 LYS A C 1
ATOM 2834 O O . LYS A 1 379 ? 2.256 0.340 30.261 1.00 52.03 379 LYS A O 1
ATOM 2839 N N . LEU A 1 380 ? 2.104 0.758 28.054 1.00 49.00 380 LEU A N 1
ATOM 2840 C CA . LEU A 1 380 ? 0.669 0.472 27.936 1.00 49.00 380 LEU A CA 1
ATOM 2841 C C . LEU A 1 380 ? 0.378 -1.040 28.040 1.00 49.00 380 LEU A C 1
ATOM 2843 O O . LEU A 1 380 ? -0.623 -1.448 28.629 1.00 49.00 380 LEU A O 1
ATOM 2847 N N . TRP A 1 381 ? 1.293 -1.875 27.545 1.00 52.50 381 TRP A N 1
ATOM 2848 C CA . TRP A 1 381 ? 1.194 -3.337 27.589 1.00 52.50 381 TRP A CA 1
ATOM 2849 C C . TRP A 1 381 ? 1.696 -3.914 28.911 1.00 52.50 381 TRP A C 1
ATOM 2851 O O . TRP A 1 381 ? 1.177 -4.927 29.373 1.00 52.50 381 TRP A O 1
ATOM 2861 N N . ALA A 1 382 ? 2.613 -3.221 29.591 1.00 51.53 382 ALA A N 1
ATOM 2862 C CA . ALA A 1 382 ? 2.994 -3.550 30.964 1.00 51.53 382 ALA A CA 1
ATOM 2863 C C . ALA A 1 382 ? 1.784 -3.547 31.928 1.00 51.53 382 ALA A C 1
ATOM 2865 O O . ALA A 1 382 ? 1.715 -4.396 32.816 1.00 51.53 382 ALA A O 1
ATOM 2866 N N . SER A 1 383 ? 0.787 -2.671 31.727 1.00 48.34 383 SER A N 1
ATOM 2867 C CA . SER A 1 383 ? -0.486 -2.695 32.478 1.00 48.34 383 SER A CA 1
ATOM 2868 C C . SER A 1 383 ? -1.446 -3.835 32.102 1.00 48.34 383 SER A C 1
ATOM 2870 O O . SER A 1 383 ? -2.400 -4.072 32.837 1.00 48.34 383 SER A O 1
ATOM 2872 N N . LEU A 1 384 ? -1.190 -4.563 31.010 1.00 47.12 384 LEU A N 1
ATOM 2873 C CA . LEU A 1 384 ? -1.938 -5.763 30.606 1.00 47.12 384 LEU A CA 1
ATOM 2874 C C . LEU A 1 384 ? -1.236 -7.069 31.011 1.00 47.12 384 LEU A C 1
ATOM 2876 O O . LEU A 1 384 ? -1.743 -8.149 30.728 1.00 47.12 384 LEU A O 1
ATOM 2880 N N . SER A 1 385 ? -0.099 -6.993 31.710 1.00 52.59 385 SER A N 1
ATOM 2881 C CA . SER A 1 385 ? 0.642 -8.166 32.202 1.00 52.59 385 SER A CA 1
ATOM 2882 C C . SER A 1 385 ? -0.215 -9.122 33.043 1.00 52.59 385 SER A C 1
ATOM 2884 O O . SER A 1 385 ? -0.086 -10.328 32.891 1.00 52.59 385 SER A O 1
ATOM 2886 N N . GLY A 1 386 ? -1.147 -8.607 33.853 1.00 51.00 386 GLY A N 1
ATOM 2887 C CA . GLY A 1 386 ? -2.084 -9.429 34.633 1.00 51.00 386 GLY A CA 1
ATOM 2888 C C . GLY A 1 386 ? -3.155 -10.168 33.816 1.00 51.00 386 GLY A C 1
ATOM 2889 O O . GLY A 1 386 ? -3.850 -11.009 34.374 1.00 51.00 386 GLY A O 1
ATOM 2890 N N . GLU A 1 387 ? -3.294 -9.874 32.519 1.00 48.06 387 GLU A N 1
ATOM 2891 C CA . GLU A 1 387 ? -4.192 -10.586 31.595 1.00 48.06 387 GLU A CA 1
ATOM 2892 C C . GLU A 1 387 ? -3.477 -11.701 30.810 1.00 48.06 387 GLU A C 1
ATOM 2894 O O . GLU A 1 387 ? -4.120 -12.559 30.200 1.00 48.06 387 GLU A O 1
ATOM 2899 N N . LEU A 1 388 ? -2.142 -11.699 30.831 1.00 46.38 388 LEU A N 1
ATOM 2900 C CA . LEU A 1 388 ? -1.268 -12.665 30.172 1.00 46.38 388 LEU A CA 1
ATOM 2901 C C . LEU A 1 388 ? -0.806 -13.705 31.202 1.00 46.38 388 LEU A C 1
ATOM 2903 O O . LEU A 1 388 ? 0.165 -13.489 31.920 1.00 46.38 388 LEU A O 1
ATOM 2907 N N . GLY A 1 389 ? -1.526 -14.826 31.293 1.00 41.25 389 GLY A N 1
ATOM 2908 C CA . GLY A 1 389 ? -1.185 -15.916 32.215 1.00 41.25 389 GLY A CA 1
ATOM 2909 C C . GLY A 1 389 ? 0.136 -16.623 31.875 1.00 41.25 389 GLY A C 1
ATOM 2910 O O . GLY A 1 389 ? 0.533 -16.679 30.713 1.00 41.25 389 GLY A O 1
ATOM 2911 N N . ASP A 1 390 ? 0.788 -17.207 32.887 1.00 34.94 390 ASP A N 1
ATOM 2912 C CA . ASP A 1 390 ? 2.090 -17.890 32.779 1.00 34.94 390 ASP A CA 1
ATOM 2913 C C . ASP A 1 390 ? 2.055 -19.151 31.886 1.00 34.94 390 ASP A C 1
ATOM 2915 O O . ASP A 1 390 ? 1.886 -20.282 32.352 1.00 34.94 390 ASP A O 1
ATOM 2919 N N . THR A 1 391 ? 2.279 -18.993 30.581 1.00 33.03 391 THR A N 1
ATOM 2920 C CA . THR A 1 391 ? 2.345 -20.104 29.615 1.00 33.03 391 THR A CA 1
ATOM 2921 C C . THR A 1 391 ? 3.702 -20.821 29.640 1.00 33.03 391 THR A C 1
ATOM 2923 O O . THR A 1 391 ? 4.508 -20.689 28.720 1.00 33.03 391 THR A O 1
ATOM 2926 N N . THR A 1 392 ? 3.970 -21.610 30.687 1.00 29.89 392 THR A N 1
ATOM 2927 C CA . THR A 1 392 ? 5.256 -22.317 30.885 1.00 29.89 392 THR A CA 1
ATOM 2928 C C . THR A 1 392 ? 5.166 -23.850 30.805 1.00 29.89 392 THR A C 1
ATOM 2930 O O . THR A 1 392 ? 5.499 -24.563 31.749 1.00 29.89 392 THR A O 1
ATOM 2933 N N . SER A 1 393 ? 4.791 -24.406 29.644 1.00 25.38 393 SER A N 1
ATOM 2934 C CA . SER A 1 393 ? 5.123 -25.811 29.316 1.00 25.38 393 SER A CA 1
ATOM 2935 C C . SER A 1 393 ? 5.131 -26.114 27.802 1.00 25.38 393 SER A C 1
ATOM 2937 O O . SER A 1 393 ? 4.118 -25.908 27.139 1.00 25.38 393 SER A O 1
ATOM 2939 N N . PRO A 1 394 ? 6.245 -26.622 27.232 1.00 29.14 394 PRO A N 1
ATOM 2940 C CA . PRO A 1 394 ? 6.285 -27.117 25.856 1.00 29.14 394 PRO A CA 1
ATOM 2941 C C . PRO A 1 394 ? 5.941 -28.623 25.769 1.00 29.14 394 PRO A C 1
ATOM 2943 O O . PRO A 1 394 ? 6.365 -29.396 26.639 1.00 29.14 394 PRO A O 1
ATOM 2946 N N . PRO A 1 395 ? 5.246 -29.079 24.707 1.00 28.30 395 PRO A N 1
ATOM 2947 C CA . PRO A 1 395 ? 5.139 -30.499 24.360 1.00 28.30 395 PRO A CA 1
ATOM 2948 C C . PRO A 1 395 ? 6.502 -31.130 24.017 1.00 28.30 395 PRO A C 1
ATOM 2950 O O . PRO A 1 395 ? 7.500 -30.433 23.831 1.00 28.30 395 PRO A O 1
ATOM 2953 N N . LYS A 1 396 ? 6.549 -32.464 23.923 1.00 27.75 396 LYS A N 1
ATOM 2954 C CA . LYS A 1 396 ? 7.771 -33.238 23.646 1.00 27.75 396 LYS A CA 1
ATOM 2955 C C . LYS A 1 396 ? 7.680 -34.069 22.360 1.00 27.75 396 LYS A C 1
ATOM 2957 O O . LYS A 1 396 ? 6.598 -34.303 21.838 1.00 27.75 396 LYS A O 1
ATOM 2962 N N . ASP A 1 397 ? 8.856 -34.564 21.969 1.00 27.12 397 ASP A N 1
ATOM 2963 C CA . ASP A 1 397 ? 9.126 -35.702 21.080 1.00 27.12 397 ASP A CA 1
ATOM 2964 C C . ASP A 1 397 ? 9.052 -35.477 19.555 1.00 27.12 397 ASP A C 1
ATOM 2966 O O . ASP A 1 397 ? 8.112 -35.876 18.873 1.00 27.12 397 ASP A O 1
ATOM 2970 N N . GLN A 1 398 ? 10.172 -34.990 19.001 1.00 25.91 398 GLN A N 1
ATOM 2971 C CA . GLN A 1 398 ? 10.726 -35.477 17.726 1.00 25.91 398 GLN A CA 1
ATOM 2972 C C . GLN A 1 398 ? 12.255 -35.691 17.844 1.00 25.91 398 GLN A C 1
ATOM 2974 O O . GLN A 1 398 ? 12.900 -35.007 18.646 1.00 25.91 398 GLN A O 1
ATOM 2979 N N . PRO A 1 399 ? 12.856 -36.639 17.093 1.00 28.39 399 PRO A N 1
ATOM 2980 C CA . PRO A 1 399 ? 14.281 -36.969 17.182 1.00 28.39 399 PRO A CA 1
ATOM 2981 C C . PRO A 1 399 ? 15.186 -36.157 16.231 1.00 28.39 399 PRO A C 1
ATOM 2983 O O . PRO A 1 399 ? 14.800 -35.766 15.134 1.00 28.39 399 PRO A O 1
ATOM 2986 N N . SER A 1 400 ? 16.450 -36.012 16.633 1.00 26.41 400 SER A N 1
ATOM 2987 C CA . SER A 1 400 ? 17.541 -35.320 15.916 1.00 26.41 400 SER A CA 1
ATOM 2988 C C . SER A 1 400 ? 18.680 -36.305 15.568 1.00 26.41 400 SER A C 1
ATOM 2990 O O . SER A 1 400 ? 18.713 -37.399 16.133 1.00 26.41 400 SER A O 1
ATOM 2992 N N . PRO A 1 401 ? 19.755 -35.904 14.854 1.00 39.34 401 PRO A N 1
ATOM 2993 C CA . PRO A 1 401 ? 19.824 -35.134 13.605 1.00 39.34 401 PRO A CA 1
ATOM 2994 C C . PRO A 1 401 ? 20.729 -35.818 12.540 1.00 39.34 401 PRO A C 1
ATOM 2996 O O . PRO A 1 401 ? 21.539 -36.693 12.853 1.00 39.34 401 PRO A O 1
ATOM 2999 N N . VAL A 1 402 ? 20.697 -35.349 11.285 1.00 26.77 402 VAL A N 1
ATOM 3000 C CA . VAL A 1 402 ? 21.677 -35.748 10.245 1.00 26.77 402 VAL A CA 1
ATOM 3001 C C . VAL A 1 402 ? 22.901 -34.810 10.247 1.00 26.77 402 VAL A C 1
ATOM 3003 O O . VAL A 1 402 ? 22.817 -33.640 10.622 1.00 26.77 402 VAL A O 1
ATOM 3006 N N . LYS A 1 403 ? 24.080 -35.342 9.894 1.00 29.33 403 LYS A N 1
ATOM 3007 C CA . LYS A 1 403 ? 25.391 -34.680 10.049 1.00 29.33 403 LYS A CA 1
ATOM 3008 C C . LYS A 1 403 ? 25.675 -33.635 8.960 1.00 29.33 403 LYS A C 1
ATOM 3010 O O . LYS A 1 403 ? 25.360 -33.847 7.795 1.00 29.33 403 LYS A O 1
ATOM 3015 N N . ARG A 1 404 ? 26.384 -32.560 9.331 1.00 29.41 404 ARG A N 1
ATOM 3016 C CA . ARG A 1 404 ? 26.990 -31.602 8.385 1.00 29.41 404 ARG A CA 1
ATOM 3017 C C . ARG A 1 404 ? 28.195 -32.214 7.661 1.00 29.41 404 ARG A C 1
ATOM 3019 O O . ARG A 1 404 ? 28.961 -32.961 8.268 1.00 29.41 404 ARG A O 1
ATOM 3026 N N . ILE A 1 405 ? 28.423 -31.779 6.423 1.00 28.86 405 ILE A N 1
ATOM 3027 C CA . ILE A 1 405 ? 29.700 -31.884 5.701 1.00 28.86 405 ILE A CA 1
ATOM 3028 C C . ILE A 1 405 ? 30.129 -30.457 5.319 1.00 28.86 405 ILE A C 1
ATOM 3030 O O . ILE A 1 405 ? 29.281 -29.619 5.019 1.00 28.86 405 ILE A O 1
ATOM 3034 N N . HIS A 1 406 ? 31.429 -30.159 5.375 1.00 33.06 406 HIS A N 1
ATOM 3035 C CA . HIS A 1 406 ? 31.989 -28.864 4.970 1.00 33.06 406 HIS A CA 1
ATOM 3036 C C . HIS A 1 406 ? 32.450 -28.892 3.511 1.00 33.06 406 HIS A C 1
ATOM 3038 O O . HIS A 1 406 ? 33.295 -29.713 3.181 1.00 33.06 406 HIS A O 1
ATOM 3044 N N . HIS A 1 407 ? 32.028 -27.910 2.713 1.00 29.14 407 HIS A N 1
ATOM 3045 C CA . HIS A 1 407 ? 32.821 -27.307 1.633 1.00 29.14 407 HIS A CA 1
ATOM 3046 C C . HIS A 1 407 ? 32.433 -25.822 1.497 1.00 29.14 407 HIS A C 1
ATOM 3048 O O . HIS A 1 407 ? 31.410 -25.402 2.039 1.00 29.14 407 HIS A O 1
ATOM 3054 N N . SER A 1 408 ? 33.281 -25.004 0.866 1.00 40.19 408 SER A N 1
ATOM 3055 C CA . SER A 1 408 ? 33.215 -23.537 0.959 1.00 40.19 408 SER A CA 1
ATOM 3056 C C . SER A 1 408 ? 33.145 -22.828 -0.395 1.00 40.19 408 SER A C 1
ATOM 3058 O O . SER A 1 408 ? 34.117 -22.855 -1.150 1.00 40.19 408 SER A O 1
ATOM 3060 N N . ALA A 1 409 ? 32.059 -22.090 -0.624 1.00 37.06 409 ALA A N 1
ATOM 3061 C CA . ALA A 1 409 ? 31.983 -20.939 -1.526 1.00 37.06 409 ALA A CA 1
ATOM 3062 C C . ALA A 1 409 ? 30.848 -20.002 -1.054 1.00 37.06 409 ALA A C 1
ATOM 3064 O O . ALA A 1 409 ? 29.876 -20.478 -0.477 1.00 37.06 409 ALA A O 1
ATOM 3065 N N . GLN A 1 410 ? 31.010 -18.687 -1.258 1.00 42.97 410 GLN A N 1
ATOM 3066 C CA . GLN A 1 410 ? 29.982 -17.628 -1.145 1.00 42.97 410 GLN A CA 1
ATOM 3067 C C . GLN A 1 410 ? 28.880 -17.816 -0.073 1.00 42.97 410 GLN A C 1
ATOM 3069 O O . GLN A 1 410 ? 27.708 -18.023 -0.375 1.00 42.97 410 GLN A O 1
ATOM 3074 N N . THR A 1 411 ? 29.228 -17.658 1.208 1.00 39.12 411 THR A N 1
ATOM 3075 C CA . THR A 1 411 ? 28.237 -17.629 2.298 1.00 39.12 411 THR A CA 1
ATOM 3076 C C . THR A 1 411 ? 27.569 -16.256 2.435 1.00 39.12 411 THR A C 1
ATOM 3078 O O . THR A 1 411 ? 28.046 -15.411 3.198 1.00 39.12 411 THR A O 1
ATOM 3081 N N . ASN A 1 412 ? 26.426 -16.047 1.777 1.00 55.81 412 ASN A N 1
ATOM 3082 C CA . ASN A 1 412 ? 25.498 -14.983 2.170 1.00 55.81 412 ASN A CA 1
ATOM 3083 C C . ASN A 1 412 ? 24.817 -15.373 3.489 1.00 55.81 412 ASN A C 1
ATOM 3085 O O . ASN A 1 412 ? 23.824 -16.094 3.512 1.00 55.81 412 ASN A O 1
ATOM 3089 N N . PHE A 1 413 ? 25.371 -14.895 4.608 1.00 61.00 413 PHE A N 1
ATOM 3090 C CA . PHE A 1 413 ? 24.943 -15.252 5.970 1.00 61.00 413 PHE A CA 1
ATOM 3091 C C . PHE A 1 413 ? 23.441 -15.027 6.238 1.00 61.00 413 PHE A C 1
ATOM 3093 O O . PHE A 1 413 ? 22.867 -15.704 7.082 1.00 61.00 413 PHE A O 1
ATOM 3100 N N . ILE A 1 414 ? 22.810 -14.103 5.505 1.00 76.62 414 ILE A N 1
ATOM 3101 C CA . ILE A 1 414 ? 21.396 -13.723 5.653 1.00 76.62 414 ILE A CA 1
ATOM 3102 C C . ILE A 1 414 ? 20.439 -14.794 5.103 1.00 76.62 414 ILE A C 1
ATOM 3104 O O . ILE A 1 414 ? 19.395 -15.026 5.702 1.00 76.62 414 ILE A O 1
ATOM 3108 N N . PHE A 1 415 ? 20.796 -15.451 3.994 1.00 78.31 415 PHE A N 1
ATOM 3109 C CA . PHE A 1 415 ? 19.931 -16.409 3.284 1.00 78.31 415 PHE A CA 1
ATOM 3110 C C . PHE A 1 415 ? 20.433 -17.860 3.359 1.00 78.31 415 PHE A C 1
ATOM 3112 O O . PHE A 1 415 ? 19.788 -18.769 2.847 1.00 78.31 415 PHE A O 1
ATOM 3119 N N . GLY A 1 416 ? 21.587 -18.096 3.990 1.00 68.44 416 GLY A N 1
ATOM 3120 C CA . GLY A 1 416 ? 22.180 -19.427 4.107 1.00 68.44 416 GLY A CA 1
ATOM 3121 C C . GLY A 1 416 ? 22.715 -19.993 2.778 1.00 68.44 416 GLY A C 1
ATOM 3122 O O . GLY A 1 416 ? 22.861 -19.270 1.791 1.00 68.44 416 GLY A O 1
ATOM 3123 N N . PRO A 1 417 ? 23.081 -21.288 2.751 1.00 61.47 417 PRO A N 1
ATOM 3124 C CA . PRO A 1 417 ? 23.569 -21.955 1.548 1.00 61.47 417 PRO A CA 1
ATOM 3125 C C . PRO A 1 417 ? 22.401 -22.331 0.624 1.00 61.47 417 PRO A C 1
ATOM 3127 O O . PRO A 1 417 ? 21.803 -23.398 0.761 1.00 61.47 417 PRO A O 1
ATOM 3130 N N . GLN A 1 418 ? 22.098 -21.458 -0.333 1.00 65.38 418 GLN A N 1
ATOM 3131 C CA . GLN A 1 418 ? 21.088 -21.704 -1.361 1.00 65.38 418 GLN A CA 1
ATOM 3132 C C . GLN A 1 418 ? 21.569 -22.797 -2.335 1.00 65.38 418 GLN A C 1
ATOM 3134 O O . GLN A 1 418 ? 22.594 -22.639 -3.001 1.00 65.38 418 GLN A O 1
ATOM 3139 N N . GLN A 1 419 ? 20.842 -23.917 -2.424 1.00 62.09 419 GLN A N 1
ATOM 3140 C CA . GLN A 1 419 ? 21.060 -24.912 -3.481 1.00 62.09 419 GLN A CA 1
ATOM 3141 C C . GLN A 1 419 ? 20.521 -24.335 -4.790 1.00 62.09 419 GLN A C 1
ATOM 3143 O O . GLN A 1 419 ? 19.326 -24.074 -4.878 1.00 62.09 419 GLN A O 1
ATOM 3148 N N . TRP A 1 420 ? 21.383 -24.096 -5.778 1.00 54.06 420 TRP A N 1
ATOM 3149 C CA . TRP A 1 420 ? 20.992 -23.413 -7.013 1.00 54.06 420 TRP A CA 1
ATOM 3150 C C . TRP A 1 420 ? 20.129 -24.306 -7.913 1.00 54.06 420 TRP A C 1
ATOM 3152 O O . TRP A 1 420 ? 20.581 -25.358 -8.366 1.00 54.06 420 TRP A O 1
ATOM 3162 N N . GLN A 1 421 ? 18.904 -23.858 -8.184 1.00 61.03 421 GLN A N 1
ATOM 3163 C CA . GLN A 1 421 ? 18.062 -24.343 -9.276 1.00 61.03 421 GLN A CA 1
ATOM 3164 C C . GLN A 1 421 ? 18.165 -23.367 -10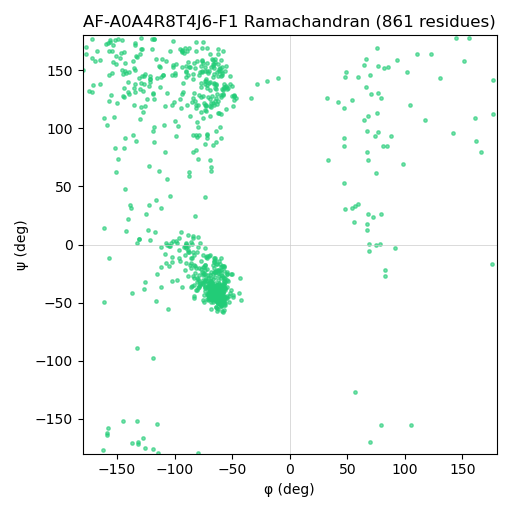.459 1.00 61.03 421 GLN A C 1
ATOM 3166 O O . GLN A 1 421 ? 18.459 -22.185 -10.271 1.00 61.03 421 GLN A O 1
ATOM 3171 N N . SER A 1 422 ? 17.913 -23.853 -11.674 1.00 58.91 422 SER A N 1
ATOM 3172 C CA . SER A 1 422 ? 17.814 -23.019 -12.878 1.00 58.91 422 SER A CA 1
ATOM 3173 C C . SER A 1 422 ? 16.709 -21.958 -12.727 1.00 58.91 422 SER A C 1
ATOM 3175 O O . SER A 1 422 ? 15.601 -22.318 -12.320 1.00 58.91 422 SER A O 1
ATOM 3177 N N . PRO A 1 423 ? 16.939 -20.677 -13.080 1.00 58.09 423 PRO A N 1
ATOM 3178 C CA . PRO A 1 423 ? 15.889 -19.653 -13.036 1.00 58.09 423 PRO A CA 1
ATOM 3179 C C . PRO A 1 423 ? 14.675 -20.011 -13.904 1.00 58.09 423 PRO A C 1
ATOM 3181 O O . PRO A 1 423 ? 13.536 -19.779 -13.504 1.00 58.09 423 PRO A O 1
ATOM 3184 N N . ASP A 1 424 ? 14.922 -20.693 -15.024 1.00 62.38 424 ASP A N 1
ATOM 3185 C CA . ASP A 1 424 ? 13.962 -21.273 -15.971 1.00 62.38 424 ASP A CA 1
ATOM 3186 C C . ASP A 1 424 ? 12.886 -22.154 -15.301 1.00 62.38 424 ASP A C 1
ATOM 3188 O O . ASP A 1 424 ? 11.798 -22.321 -15.843 1.00 62.38 424 ASP A O 1
ATOM 3192 N N . THR A 1 425 ? 13.175 -22.728 -14.125 1.00 70.19 425 THR A N 1
ATOM 3193 C CA . THR A 1 425 ? 12.242 -23.568 -13.345 1.00 70.19 425 THR A CA 1
ATOM 3194 C C . THR A 1 425 ? 11.587 -22.839 -12.163 1.00 70.19 425 THR A C 1
ATOM 3196 O O . THR A 1 425 ? 10.852 -23.456 -11.395 1.00 70.19 425 THR A O 1
ATOM 3199 N N . LEU A 1 426 ? 11.865 -21.542 -11.989 1.00 85.19 426 LEU A N 1
ATOM 3200 C CA . LEU A 1 426 ? 11.342 -20.697 -10.906 1.00 85.19 426 LEU A CA 1
ATOM 3201 C C . LEU A 1 426 ? 10.441 -19.563 -11.408 1.00 85.19 426 LEU A C 1
ATOM 3203 O O . LEU A 1 426 ? 9.574 -19.109 -10.657 1.00 85.19 426 LEU A O 1
ATOM 3207 N N . HIS A 1 427 ? 10.612 -19.120 -12.657 1.00 89.38 427 HIS A N 1
ATOM 3208 C CA . HIS A 1 427 ? 9.616 -18.283 -13.329 1.00 89.38 427 HIS A CA 1
ATOM 3209 C C . HIS A 1 427 ? 8.349 -19.091 -13.638 1.00 89.38 427 HIS A C 1
ATOM 3211 O O . HIS A 1 427 ? 8.450 -20.247 -14.051 1.00 89.38 427 HIS A O 1
ATOM 3217 N N . PRO A 1 428 ? 7.154 -18.503 -13.471 1.00 90.25 428 PRO A N 1
ATOM 3218 C CA . PRO A 1 428 ? 5.920 -19.110 -13.942 1.00 90.25 428 PRO A CA 1
ATOM 3219 C C . PRO A 1 428 ? 5.746 -18.871 -15.454 1.00 90.25 428 PRO A C 1
ATOM 3221 O O . PRO A 1 428 ? 6.575 -18.234 -16.107 1.00 90.25 428 PRO A O 1
ATOM 3224 N N . SER A 1 429 ? 4.646 -19.363 -16.033 1.00 88.88 429 SER A N 1
ATOM 3225 C CA . SER A 1 429 ? 4.327 -19.073 -17.439 1.00 88.88 429 SER A CA 1
ATOM 3226 C C . SER A 1 429 ? 4.169 -17.565 -17.679 1.00 88.88 429 SER A C 1
ATOM 3228 O O . SER A 1 429 ? 3.682 -16.853 -16.804 1.00 88.88 429 SER A O 1
ATOM 3230 N N . ALA A 1 430 ? 4.492 -17.064 -18.878 1.00 87.31 430 ALA A N 1
ATOM 3231 C CA . ALA A 1 430 ? 4.415 -15.625 -19.181 1.00 87.31 430 ALA A CA 1
ATOM 3232 C C . ALA A 1 430 ? 3.030 -14.999 -18.894 1.00 87.31 430 ALA A C 1
ATOM 3234 O O . ALA A 1 430 ? 2.939 -13.845 -18.478 1.00 87.31 430 ALA A O 1
ATOM 3235 N N . VAL A 1 431 ? 1.951 -15.782 -19.030 1.00 88.06 431 VAL A N 1
ATOM 3236 C CA . VAL A 1 431 ? 0.585 -15.385 -18.648 1.00 88.06 431 VAL A CA 1
ATOM 3237 C C . VAL A 1 431 ? 0.458 -15.191 -17.131 1.00 88.06 431 VAL A C 1
ATOM 3239 O O . VAL A 1 431 ? -0.090 -14.186 -16.685 1.00 88.06 431 VAL A O 1
ATOM 3242 N N . GLN A 1 432 ? 0.974 -16.121 -16.325 1.00 90.88 432 GLN A N 1
ATOM 3243 C CA . GLN A 1 432 ? 0.998 -16.004 -14.862 1.00 90.88 432 GLN A CA 1
ATOM 3244 C C . GLN A 1 432 ? 1.946 -14.880 -14.402 1.00 90.88 432 GLN A C 1
ATOM 3246 O O . GLN A 1 432 ? 1.575 -14.117 -13.513 1.00 90.88 432 GLN A O 1
ATOM 3251 N N . SER A 1 433 ? 3.102 -14.695 -15.050 1.00 91.31 433 SER A N 1
ATOM 3252 C CA . SER A 1 433 ? 4.009 -13.557 -14.824 1.00 91.31 433 SER A CA 1
ATOM 3253 C C . SER A 1 433 ? 3.306 -12.216 -15.044 1.00 91.31 433 SER A C 1
ATOM 3255 O O . SER A 1 433 ? 3.395 -11.320 -14.203 1.00 91.31 433 SER A O 1
ATOM 3257 N N . PHE A 1 434 ? 2.537 -12.088 -16.131 1.00 91.06 434 PHE A N 1
ATOM 3258 C CA . PHE A 1 434 ? 1.735 -10.896 -16.400 1.00 91.06 434 PHE A CA 1
ATOM 3259 C C . PHE A 1 434 ? 0.609 -10.711 -15.369 1.00 91.06 434 PHE A C 1
ATOM 3261 O O . PHE A 1 434 ? 0.450 -9.608 -14.849 1.00 91.06 434 PHE A O 1
ATOM 3268 N N . LYS A 1 435 ? -0.124 -11.774 -14.990 1.00 93.25 435 LYS A N 1
ATOM 3269 C CA . LYS A 1 435 ? -1.132 -11.715 -13.907 1.00 93.25 435 LYS A CA 1
ATOM 3270 C C . LYS A 1 435 ? -0.521 -11.228 -12.583 1.00 93.25 435 LYS A C 1
ATOM 3272 O O . LYS A 1 435 ? -1.101 -10.365 -11.929 1.00 93.25 435 LYS A O 1
ATOM 3277 N N . LEU A 1 436 ? 0.654 -11.739 -12.205 1.00 96.00 436 LEU A N 1
ATOM 3278 C CA . LEU A 1 436 ? 1.391 -11.321 -11.004 1.00 96.00 436 LEU A CA 1
ATOM 3279 C C . LEU A 1 436 ? 1.818 -9.851 -11.082 1.00 96.00 436 LEU A C 1
ATOM 3281 O O . LEU A 1 436 ? 1.663 -9.113 -10.109 1.00 96.00 436 LEU A O 1
ATOM 3285 N N . PHE A 1 437 ? 2.298 -9.402 -12.242 1.00 96.12 437 PHE A N 1
ATOM 3286 C CA . PHE A 1 437 ? 2.666 -8.005 -12.455 1.00 96.12 437 PHE A CA 1
ATOM 3287 C C . PHE A 1 437 ? 1.449 -7.059 -12.393 1.00 96.12 437 PHE A C 1
ATOM 3289 O O . PHE A 1 437 ? 1.520 -6.010 -11.754 1.00 96.12 437 PHE A O 1
ATOM 3296 N N . GLN A 1 438 ? 0.297 -7.449 -12.949 1.00 95.25 438 GLN A N 1
ATOM 3297 C CA . GLN A 1 438 ? -0.952 -6.679 -12.837 1.00 95.25 438 GLN A CA 1
ATOM 3298 C C . GLN A 1 438 ? -1.503 -6.647 -11.402 1.00 95.25 438 GLN A C 1
ATOM 3300 O O . GLN A 1 438 ? -1.960 -5.599 -10.936 1.00 95.25 438 GLN A O 1
ATOM 3305 N N . ALA A 1 439 ? -1.401 -7.754 -10.659 1.00 97.06 439 ALA A N 1
ATOM 3306 C CA . ALA A 1 439 ? -1.721 -7.784 -9.233 1.00 97.06 439 ALA A CA 1
ATOM 3307 C C . ALA A 1 439 ? -0.795 -6.849 -8.432 1.00 97.06 439 ALA A C 1
ATOM 3309 O O . ALA A 1 439 ? -1.265 -6.098 -7.580 1.00 97.06 439 ALA A O 1
ATOM 3310 N N . PHE A 1 440 ? 0.504 -6.806 -8.748 1.00 98.38 440 PHE A N 1
ATOM 3311 C CA . PHE A 1 440 ? 1.435 -5.837 -8.166 1.00 98.38 440 PHE A CA 1
ATOM 3312 C C . PHE A 1 440 ? 1.053 -4.381 -8.484 1.00 98.38 440 PHE A C 1
ATOM 3314 O O . PHE A 1 440 ? 0.976 -3.564 -7.561 1.00 98.38 440 PHE A O 1
ATOM 3321 N N . LEU A 1 441 ? 0.777 -4.048 -9.750 1.00 96.38 441 LEU A N 1
ATOM 3322 C CA . LEU A 1 441 ? 0.384 -2.692 -10.156 1.00 96.38 441 LEU A CA 1
ATOM 3323 C C . LEU A 1 441 ? -0.931 -2.232 -9.513 1.00 96.38 441 LEU A C 1
ATOM 3325 O O . LEU A 1 441 ? -1.062 -1.059 -9.173 1.00 96.38 441 LEU A O 1
ATOM 3329 N N . THR A 1 442 ? -1.877 -3.147 -9.301 1.00 95.62 442 THR A N 1
ATOM 3330 C CA . THR A 1 442 ? -3.191 -2.831 -8.720 1.00 95.62 442 THR A CA 1
ATOM 3331 C C . THR A 1 442 ? -3.151 -2.771 -7.190 1.00 95.62 442 THR A C 1
ATOM 3333 O O . THR A 1 442 ? -3.692 -1.847 -6.584 1.00 95.62 442 THR A O 1
ATOM 3336 N N . ASN A 1 443 ? -2.494 -3.738 -6.543 1.00 97.75 443 ASN A N 1
ATOM 3337 C CA . ASN A 1 443 ? -2.603 -3.955 -5.097 1.00 97.75 443 ASN A CA 1
ATOM 3338 C C . ASN A 1 443 ? -1.445 -3.323 -4.305 1.00 97.75 443 ASN A C 1
ATOM 3340 O O . ASN A 1 443 ? -1.618 -2.956 -3.140 1.00 97.75 443 ASN A O 1
ATOM 3344 N N . VAL A 1 444 ? -0.249 -3.226 -4.903 1.00 98.19 444 VAL A N 1
ATOM 3345 C CA . VAL A 1 444 ? 1.011 -2.950 -4.184 1.00 98.19 444 VAL A CA 1
ATOM 3346 C C . VAL A 1 444 ? 1.643 -1.622 -4.594 1.00 98.19 444 VAL A C 1
ATOM 3348 O O . VAL A 1 444 ? 2.012 -0.818 -3.732 1.00 98.19 444 VAL A O 1
ATOM 3351 N N . HIS A 1 445 ? 1.762 -1.363 -5.897 1.00 97.88 445 HIS A N 1
ATOM 3352 C CA . HIS A 1 445 ? 2.361 -0.140 -6.439 1.00 97.88 445 HIS A CA 1
ATOM 3353 C C . HIS A 1 445 ? 1.720 1.158 -5.913 1.00 97.88 445 HIS A C 1
ATOM 3355 O O . HIS A 1 445 ? 2.484 2.029 -5.479 1.00 97.88 445 HIS A O 1
ATOM 3361 N N . PRO A 1 446 ? 0.377 1.297 -5.821 1.00 97.12 446 PRO A N 1
ATOM 3362 C CA . PRO A 1 446 ? -0.265 2.550 -5.408 1.00 97.12 446 PRO A CA 1
ATOM 3363 C C . PRO A 1 446 ? 0.041 2.943 -3.957 1.00 97.12 446 PRO A C 1
ATOM 3365 O O . PRO A 1 446 ? -0.019 4.115 -3.595 1.00 97.12 446 PRO A O 1
ATOM 3368 N N . LEU A 1 447 ? 0.392 1.962 -3.117 1.00 97.19 447 LEU A N 1
ATOM 3369 C CA . LEU A 1 447 ? 0.644 2.155 -1.687 1.00 97.19 447 LEU A CA 1
ATOM 3370 C C . LEU A 1 447 ? 2.129 2.340 -1.336 1.00 97.19 447 LEU A C 1
ATOM 3372 O O . LEU A 1 447 ? 2.462 2.542 -0.162 1.00 97.19 447 LEU A O 1
ATOM 3376 N N . THR A 1 448 ? 3.021 2.205 -2.323 1.00 96.19 448 THR A N 1
ATOM 3377 C CA . THR A 1 448 ? 4.467 2.036 -2.098 1.00 96.19 448 THR A CA 1
ATOM 3378 C C . THR A 1 448 ? 5.346 2.865 -3.033 1.00 96.19 448 THR A C 1
ATOM 3380 O O . THR A 1 448 ? 6.340 3.414 -2.563 1.00 96.19 448 THR A O 1
ATOM 3383 N N . LYS A 1 449 ? 5.008 2.949 -4.330 1.00 97.12 449 LYS A N 1
ATOM 3384 C CA . LYS A 1 449 ? 5.707 3.732 -5.372 1.00 97.12 449 LYS A CA 1
ATOM 3385 C C . LYS A 1 449 ? 7.240 3.562 -5.409 1.00 97.12 449 LYS A C 1
ATOM 3387 O O . LYS A 1 449 ? 7.969 4.463 -5.815 1.00 97.12 449 LYS A O 1
ATOM 3392 N N . ILE A 1 450 ? 7.721 2.377 -5.013 1.00 98.19 450 ILE A N 1
ATOM 3393 C CA . ILE A 1 450 ? 9.147 1.992 -4.976 1.00 98.19 450 ILE A CA 1
ATOM 3394 C C . ILE A 1 450 ? 9.760 1.986 -6.381 1.00 98.19 450 ILE A C 1
ATOM 3396 O O . ILE A 1 450 ? 10.896 2.421 -6.560 1.00 98.19 450 ILE A O 1
ATOM 3400 N N . VAL A 1 451 ? 9.003 1.503 -7.366 1.00 97.69 451 VAL A N 1
ATOM 3401 C CA . VAL A 1 451 ? 9.379 1.438 -8.785 1.00 97.69 451 VAL A CA 1
ATOM 3402 C C . VAL A 1 451 ? 8.549 2.417 -9.607 1.00 97.69 451 VAL A C 1
ATOM 3404 O O . VAL A 1 451 ? 7.461 2.815 -9.186 1.00 97.69 451 VAL A O 1
ATOM 3407 N N . HIS A 1 452 ? 9.039 2.781 -10.790 1.00 97.31 452 HIS A N 1
ATOM 3408 C CA . HIS A 1 452 ? 8.238 3.505 -11.767 1.00 97.31 452 HIS A CA 1
ATOM 3409 C C . HIS A 1 452 ? 7.355 2.508 -12.522 1.00 97.31 452 HIS A C 1
ATOM 3411 O O . HIS A 1 452 ? 7.886 1.585 -13.136 1.00 97.31 452 HIS A O 1
ATOM 3417 N N . GLY A 1 453 ? 6.029 2.664 -12.449 1.00 94.00 453 GLY A N 1
ATOM 3418 C CA . GLY A 1 453 ? 5.090 1.679 -13.008 1.00 94.00 453 GLY A CA 1
ATOM 3419 C C . GLY A 1 453 ? 5.296 1.435 -14.512 1.00 94.00 453 GLY A C 1
ATOM 3420 O O . GLY A 1 453 ? 5.606 0.307 -14.892 1.00 94.00 453 GLY A O 1
ATOM 3421 N N . PRO A 1 454 ? 5.207 2.484 -15.357 1.00 93.12 454 PRO A N 1
ATOM 3422 C CA . PRO A 1 454 ? 5.386 2.373 -16.805 1.00 93.12 454 PRO A CA 1
ATOM 3423 C C . PRO A 1 454 ? 6.740 1.794 -17.238 1.00 93.12 454 PRO A C 1
ATOM 3425 O O . PRO A 1 454 ? 6.771 0.905 -18.082 1.00 93.12 454 PRO A O 1
ATOM 3428 N N . SER A 1 455 ? 7.856 2.244 -16.650 1.00 92.38 455 SER A N 1
ATOM 3429 C CA . SER A 1 455 ? 9.190 1.776 -17.068 1.00 92.38 455 SER A CA 1
ATOM 3430 C C . SER A 1 455 ? 9.437 0.317 -16.695 1.00 92.38 455 SER A C 1
ATOM 3432 O O . SER A 1 455 ? 9.882 -0.453 -17.536 1.00 92.38 455 SER A O 1
ATOM 3434 N N . VAL A 1 456 ? 9.070 -0.104 -15.478 1.00 93.44 456 VAL A N 1
ATOM 3435 C CA . VAL A 1 456 ? 9.231 -1.518 -15.103 1.00 93.44 456 VAL A CA 1
ATOM 3436 C C . VAL A 1 456 ? 8.251 -2.409 -15.873 1.00 93.44 456 VAL A C 1
ATOM 3438 O O . VAL A 1 456 ? 8.576 -3.559 -16.136 1.00 93.44 456 VAL A O 1
ATOM 3441 N N . GLN A 1 457 ? 7.097 -1.898 -16.320 1.00 90.38 457 GLN A N 1
ATOM 3442 C CA . GLN A 1 457 ? 6.231 -2.635 -17.247 1.00 90.38 457 GLN A CA 1
ATOM 3443 C C . GLN A 1 457 ? 6.911 -2.881 -18.603 1.00 90.38 457 GLN A C 1
ATOM 3445 O O . GLN A 1 457 ? 6.821 -3.988 -19.126 1.00 90.38 457 GLN A O 1
ATOM 3450 N N . GLU A 1 458 ? 7.603 -1.885 -19.160 1.00 90.19 458 GLU A N 1
ATOM 3451 C CA . GLU A 1 458 ? 8.382 -2.024 -20.399 1.00 90.19 458 GLU A CA 1
ATOM 3452 C C . GLU A 1 458 ? 9.522 -3.048 -20.230 1.00 90.19 458 GLU A C 1
ATOM 3454 O O . GLU A 1 458 ? 9.640 -3.979 -21.027 1.00 90.19 458 GLU A O 1
ATOM 3459 N N . GLU A 1 459 ? 10.291 -2.950 -19.139 1.00 90.31 459 GLU A N 1
ATOM 3460 C CA . GLU A 1 459 ? 11.370 -3.893 -18.803 1.00 90.31 459 GLU A CA 1
ATOM 3461 C C . GLU A 1 459 ? 10.858 -5.334 -18.604 1.00 90.31 459 GLU A C 1
ATOM 3463 O O . GLU A 1 459 ? 11.456 -6.283 -19.114 1.00 90.31 459 GLU A O 1
ATOM 3468 N N . VAL A 1 460 ? 9.727 -5.515 -17.909 1.00 87.31 460 VAL A N 1
ATOM 3469 C CA . VAL A 1 460 ? 9.097 -6.831 -17.687 1.00 87.31 460 VAL A CA 1
ATOM 3470 C C . VAL A 1 460 ? 8.568 -7.426 -18.990 1.00 87.31 460 VAL A C 1
ATOM 3472 O O . VAL A 1 460 ? 8.782 -8.609 -19.240 1.00 87.31 460 VAL A O 1
ATOM 3475 N N . LEU A 1 461 ? 7.908 -6.638 -19.843 1.00 86.25 461 LEU A N 1
ATOM 3476 C CA . LEU A 1 461 ? 7.418 -7.129 -21.135 1.00 86.25 461 LEU A CA 1
ATOM 3477 C C . LEU A 1 461 ? 8.574 -7.519 -22.069 1.00 86.25 461 LEU A C 1
ATOM 3479 O O . LEU A 1 461 ? 8.471 -8.533 -22.757 1.00 86.25 461 LEU A O 1
ATOM 3483 N N . GLY A 1 462 ? 9.693 -6.787 -22.037 1.00 86.56 462 GLY A N 1
ATOM 3484 C CA . GLY A 1 462 ? 10.928 -7.175 -22.725 1.00 86.56 462 GLY A CA 1
ATOM 3485 C C . GLY A 1 462 ? 11.497 -8.504 -22.214 1.00 86.56 462 GLY A C 1
ATOM 3486 O O . GLY A 1 462 ? 11.762 -9.405 -23.009 1.00 86.56 462 GLY A O 1
ATOM 3487 N N . ALA A 1 463 ? 11.608 -8.670 -20.893 1.00 85.94 463 ALA A N 1
ATOM 3488 C CA . ALA A 1 463 ? 12.101 -9.904 -20.272 1.00 85.94 463 ALA A CA 1
ATOM 3489 C C . ALA A 1 463 ? 11.190 -11.128 -20.505 1.00 85.94 463 ALA A C 1
ATOM 3491 O O . ALA A 1 463 ? 11.674 -12.257 -20.535 1.00 85.94 463 ALA A O 1
ATOM 3492 N N . LEU A 1 464 ? 9.881 -10.928 -20.697 1.00 81.81 464 LEU A N 1
ATOM 3493 C CA . LEU A 1 464 ? 8.952 -11.999 -21.081 1.00 81.81 464 LEU A CA 1
ATOM 3494 C C . LEU A 1 464 ? 9.012 -12.348 -22.580 1.00 81.81 464 LEU A C 1
ATOM 3496 O O . LEU A 1 464 ? 8.594 -13.444 -22.952 1.00 81.81 464 LEU A O 1
ATOM 3500 N N . ALA A 1 465 ? 9.527 -11.450 -23.427 1.00 83.75 465 ALA A N 1
ATOM 3501 C CA . ALA A 1 465 ? 9.735 -11.695 -24.855 1.00 83.75 465 ALA A CA 1
ATOM 3502 C C . ALA A 1 465 ? 11.081 -12.386 -25.151 1.00 83.75 465 ALA A C 1
ATOM 3504 O O . ALA A 1 465 ? 11.133 -13.253 -26.023 1.00 83.75 465 ALA A O 1
ATOM 3505 N N . ASP A 1 466 ? 12.144 -12.050 -24.410 1.00 82.00 466 ASP A N 1
ATOM 3506 C CA . ASP A 1 466 ? 13.429 -12.766 -24.430 1.00 82.00 466 ASP A CA 1
ATOM 3507 C C . ASP A 1 466 ? 13.954 -13.026 -23.000 1.00 82.00 466 ASP A C 1
ATOM 3509 O O . ASP A 1 466 ? 14.733 -12.232 -22.457 1.00 82.00 466 ASP A O 1
ATOM 3513 N N . PRO A 1 467 ? 13.570 -14.162 -22.383 1.00 76.94 467 PRO A N 1
ATOM 3514 C CA . PRO A 1 467 ? 14.050 -14.544 -21.056 1.00 76.94 467 PRO A CA 1
ATOM 3515 C C . PRO A 1 467 ? 15.566 -14.774 -20.976 1.00 76.94 467 PRO A C 1
ATOM 3517 O O . PRO A 1 467 ? 16.134 -14.688 -19.888 1.00 76.94 467 PRO A O 1
ATOM 3520 N N . TYR A 1 468 ? 16.239 -15.056 -22.098 1.00 75.75 468 TYR A N 1
ATOM 3521 C CA . TYR A 1 468 ? 17.677 -15.347 -22.125 1.00 75.75 468 TYR A CA 1
ATOM 3522 C C . TYR A 1 468 ? 18.544 -14.079 -22.132 1.00 75.75 468 TYR A C 1
ATOM 3524 O O . TYR A 1 468 ? 19.721 -14.145 -21.774 1.00 75.75 468 TYR A O 1
ATOM 3532 N N . ALA A 1 469 ? 17.970 -12.927 -22.495 1.00 78.62 469 ALA A N 1
ATOM 3533 C CA . ALA A 1 469 ? 18.629 -11.620 -22.456 1.00 78.62 469 ALA A CA 1
ATOM 3534 C C . ALA A 1 469 ? 18.454 -10.861 -21.120 1.00 78.62 469 ALA A C 1
ATOM 3536 O O . ALA A 1 469 ? 19.002 -9.770 -20.958 1.00 78.62 469 ALA A O 1
ATOM 3537 N N . MET A 1 470 ? 17.694 -11.405 -20.163 1.00 87.06 470 MET A N 1
ATOM 3538 C CA . MET A 1 470 ? 17.324 -10.712 -18.924 1.00 87.06 470 MET A CA 1
ATOM 3539 C C . MET A 1 470 ? 18.518 -10.449 -17.985 1.00 87.06 470 MET A C 1
ATOM 3541 O O . MET A 1 470 ? 19.243 -11.359 -17.579 1.00 87.06 470 MET A O 1
ATOM 3545 N N . GLU A 1 471 ? 18.684 -9.191 -17.558 1.00 90.88 471 GLU A N 1
ATOM 3546 C CA . GLU A 1 471 ? 19.684 -8.810 -16.552 1.00 90.88 471 GLU A CA 1
ATOM 3547 C C . GLU A 1 471 ? 19.389 -9.456 -15.186 1.00 90.88 471 GLU A C 1
ATOM 3549 O O . GLU A 1 471 ? 18.259 -9.431 -14.697 1.00 90.88 471 GLU A O 1
ATOM 3554 N N . ALA A 1 472 ? 20.424 -9.951 -14.499 1.00 91.88 472 ALA A N 1
ATOM 3555 C CA . ALA A 1 472 ? 20.274 -10.607 -13.195 1.00 91.88 472 ALA A CA 1
ATOM 3556 C C . ALA A 1 472 ? 19.684 -9.695 -12.095 1.00 91.88 472 ALA A C 1
ATOM 3558 O O . ALA A 1 472 ? 19.053 -10.209 -11.166 1.00 91.88 472 ALA A O 1
ATOM 3559 N N . ASP A 1 473 ? 19.878 -8.375 -12.211 1.00 94.50 473 ASP A N 1
ATOM 3560 C CA . ASP A 1 473 ? 19.324 -7.347 -11.318 1.00 94.50 473 ASP A CA 1
ATOM 3561 C C . ASP A 1 473 ? 17.837 -7.064 -11.611 1.00 94.50 473 ASP A C 1
ATOM 3563 O O . ASP A 1 473 ? 17.056 -6.847 -10.682 1.00 94.50 473 ASP A O 1
ATOM 3567 N N . LEU A 1 474 ? 17.424 -7.136 -12.884 1.00 94.94 474 LEU A N 1
ATOM 3568 C CA . LEU A 1 474 ? 16.016 -7.068 -13.289 1.00 94.94 474 LEU A CA 1
ATOM 3569 C C . LEU A 1 474 ? 15.268 -8.338 -12.865 1.00 94.94 474 LEU A C 1
ATOM 3571 O O . LEU A 1 474 ? 14.194 -8.241 -12.279 1.00 94.94 474 LEU A O 1
ATOM 3575 N N . GLU A 1 475 ? 15.858 -9.522 -13.053 1.00 93.88 475 GLU A N 1
ATOM 3576 C CA . GLU A 1 475 ? 15.260 -10.776 -12.578 1.00 93.88 475 GLU A CA 1
ATOM 3577 C C . GLU A 1 475 ? 15.054 -10.770 -11.051 1.00 93.88 475 GLU A C 1
ATOM 3579 O O . GLU A 1 475 ? 14.022 -11.211 -10.544 1.00 93.88 475 GLU A O 1
ATOM 3584 N N . CYS A 1 476 ? 16.015 -10.212 -10.308 1.00 94.94 476 CYS A N 1
ATOM 3585 C CA . CYS A 1 476 ? 15.912 -10.026 -8.863 1.00 94.94 476 CYS A CA 1
ATOM 3586 C C . CYS A 1 476 ? 14.714 -9.137 -8.477 1.00 94.94 476 CYS A C 1
ATOM 3588 O O . CYS A 1 476 ? 13.973 -9.461 -7.548 1.00 94.94 476 CYS A O 1
ATOM 3590 N N . LEU A 1 477 ? 14.474 -8.056 -9.228 1.00 97.94 477 LEU A N 1
ATOM 3591 C CA . LEU A 1 477 ? 13.296 -7.203 -9.056 1.00 97.94 477 LEU A CA 1
ATOM 3592 C C . LEU A 1 477 ? 11.993 -7.938 -9.408 1.00 97.94 477 LEU A C 1
ATOM 3594 O O . LEU A 1 477 ? 11.008 -7.806 -8.681 1.00 97.94 477 LEU A O 1
ATOM 3598 N N . ILE A 1 478 ? 11.999 -8.745 -10.469 1.00 97.25 478 ILE A N 1
ATOM 3599 C CA . ILE A 1 478 ? 10.848 -9.526 -10.938 1.00 97.25 478 ILE A CA 1
ATOM 3600 C C . ILE A 1 478 ? 10.414 -10.578 -9.905 1.00 97.25 478 ILE A C 1
ATOM 3602 O O . ILE A 1 478 ? 9.236 -10.611 -9.544 1.00 97.25 478 ILE A O 1
ATOM 3606 N N . PHE A 1 479 ? 11.334 -11.369 -9.340 1.00 97.25 479 PHE A N 1
ATOM 3607 C CA . PHE A 1 479 ? 10.976 -12.323 -8.279 1.00 97.25 479 PHE A CA 1
ATOM 3608 C C . PHE A 1 479 ? 10.445 -11.624 -7.016 1.00 97.25 479 PHE A C 1
ATOM 3610 O O . PHE A 1 479 ? 9.442 -12.069 -6.449 1.00 97.25 479 PHE A O 1
ATOM 3617 N N . SER A 1 480 ? 11.029 -10.483 -6.625 1.00 98.38 480 SER A N 1
ATOM 3618 C CA . SER A 1 480 ? 10.495 -9.663 -5.530 1.00 98.38 480 SER A CA 1
ATOM 3619 C C . SER A 1 480 ? 9.078 -9.149 -5.806 1.00 98.38 480 SER A C 1
ATOM 3621 O O . SER A 1 480 ? 8.268 -9.075 -4.879 1.00 98.38 480 SER A O 1
ATOM 3623 N N . ILE A 1 481 ? 8.765 -8.804 -7.062 1.00 98.56 481 ILE A N 1
ATOM 3624 C CA . ILE A 1 481 ? 7.424 -8.401 -7.506 1.00 98.56 481 ILE A CA 1
ATOM 3625 C C . ILE A 1 481 ? 6.445 -9.581 -7.423 1.00 98.56 481 ILE A C 1
ATOM 3627 O O . ILE A 1 481 ? 5.365 -9.419 -6.854 1.00 98.56 481 ILE A O 1
ATOM 3631 N N . TYR A 1 482 ? 6.816 -10.772 -7.906 1.00 98.00 482 TYR A N 1
ATOM 3632 C CA . TYR A 1 482 ? 5.974 -11.971 -7.798 1.00 98.00 482 TYR A CA 1
ATOM 3633 C C . TYR A 1 482 ? 5.654 -12.314 -6.335 1.00 98.00 482 TYR A C 1
ATOM 3635 O O . TYR A 1 482 ? 4.500 -12.579 -5.998 1.00 98.00 482 TYR A O 1
ATOM 3643 N N . LEU A 1 483 ? 6.648 -12.245 -5.441 1.00 98.44 483 LEU A N 1
ATOM 3644 C CA . LEU A 1 483 ? 6.460 -12.523 -4.018 1.00 98.44 483 LEU A CA 1
ATOM 3645 C C . LEU A 1 483 ? 5.460 -11.556 -3.360 1.00 98.44 483 LEU A C 1
ATOM 3647 O O . LEU A 1 483 ? 4.523 -12.002 -2.696 1.00 98.44 483 LEU A O 1
ATOM 3651 N N . ILE A 1 484 ? 5.628 -10.239 -3.538 1.00 98.38 484 ILE A N 1
ATOM 3652 C CA . ILE A 1 484 ? 4.718 -9.256 -2.925 1.00 98.38 484 ILE A CA 1
ATOM 3653 C C . ILE A 1 484 ? 3.327 -9.261 -3.586 1.00 98.38 484 ILE A C 1
ATOM 3655 O O . ILE A 1 484 ? 2.330 -9.021 -2.904 1.00 98.38 484 ILE A O 1
ATOM 3659 N N . ALA A 1 485 ? 3.230 -9.607 -4.876 1.00 98.38 485 ALA A N 1
ATOM 3660 C CA . ALA A 1 485 ? 1.953 -9.830 -5.550 1.00 98.38 485 ALA A CA 1
ATOM 3661 C C . ALA A 1 485 ? 1.176 -10.984 -4.895 1.00 98.38 485 ALA A C 1
ATOM 3663 O O . ALA A 1 485 ? 0.031 -10.788 -4.494 1.00 98.38 485 ALA A O 1
ATOM 3664 N N . VAL A 1 486 ? 1.808 -12.144 -4.679 1.00 98.19 486 VAL A N 1
ATOM 3665 C CA . VAL A 1 486 ? 1.183 -13.293 -3.992 1.00 98.19 486 VAL A CA 1
ATOM 3666 C C . VAL A 1 486 ? 0.826 -12.966 -2.538 1.00 98.19 486 VAL A C 1
ATOM 3668 O O . VAL A 1 486 ? -0.241 -13.356 -2.065 1.00 98.19 486 VAL A O 1
ATOM 3671 N N . VAL A 1 487 ? 1.655 -12.195 -1.822 1.00 96.56 487 VAL A N 1
ATOM 3672 C CA . VAL A 1 487 ? 1.292 -11.675 -0.488 1.00 96.56 487 VAL A CA 1
ATOM 3673 C C . VAL A 1 487 ? -0.012 -10.867 -0.536 1.00 96.56 487 VAL A C 1
ATOM 3675 O O . VAL A 1 487 ? -0.816 -10.998 0.390 1.00 96.56 487 VAL A O 1
ATOM 3678 N N . SER A 1 488 ? -0.253 -10.101 -1.606 1.00 97.06 488 SER A N 1
ATOM 3679 C CA . SER A 1 488 ? -1.432 -9.234 -1.754 1.00 97.06 488 SER A CA 1
ATOM 3680 C C . SER A 1 488 ? -2.751 -9.939 -2.112 1.00 97.06 488 SER A C 1
ATOM 3682 O O . SER A 1 488 ? -3.807 -9.367 -1.856 1.00 97.06 488 SER A O 1
ATOM 3684 N N . LEU A 1 489 ? -2.701 -11.152 -2.678 1.00 95.94 489 LEU A N 1
ATOM 3685 C CA . LEU A 1 489 ? -3.872 -11.932 -3.115 1.00 95.94 489 LEU A CA 1
ATOM 3686 C C . LEU A 1 489 ? -4.444 -12.810 -1.989 1.00 95.94 489 LEU A C 1
ATOM 3688 O O . LEU A 1 489 ? -3.721 -13.187 -1.065 1.00 95.94 489 LEU A O 1
ATOM 3692 N N . SER A 1 490 ? -5.718 -13.193 -2.060 1.00 93.06 490 SER A N 1
ATOM 3693 C CA . SER A 1 490 ? -6.281 -14.269 -1.228 1.00 93.06 490 SER A CA 1
ATOM 3694 C C . SER A 1 490 ? -5.858 -15.667 -1.724 1.00 93.06 490 SER A C 1
ATOM 3696 O O . SER A 1 490 ? -5.281 -15.809 -2.799 1.00 93.06 490 SER A O 1
ATOM 3698 N N . ASP A 1 491 ? -6.112 -16.721 -0.944 1.00 93.12 491 ASP A N 1
ATOM 3699 C CA . ASP A 1 491 ? -5.760 -18.101 -1.332 1.00 93.12 491 ASP A CA 1
ATOM 3700 C C . ASP A 1 491 ? -6.713 -18.668 -2.410 1.00 93.12 491 ASP A C 1
ATOM 3702 O O . ASP A 1 491 ? -6.335 -19.500 -3.237 1.00 93.12 491 ASP A O 1
ATOM 3706 N N . GLU A 1 492 ? -7.941 -18.153 -2.470 1.00 94.75 492 GLU A N 1
ATOM 3707 C CA . GLU A 1 492 ? -8.889 -18.369 -3.567 1.00 94.75 492 GLU A CA 1
ATOM 3708 C C . GLU A 1 492 ? -8.431 -17.644 -4.842 1.00 94.75 492 GLU A C 1
ATOM 3710 O O . GLU A 1 492 ? -8.447 -18.226 -5.925 1.00 94.75 492 GLU A O 1
ATOM 3715 N N . GLU A 1 493 ? -7.977 -16.393 -4.712 1.00 93.88 493 GLU A N 1
ATOM 3716 C CA . GLU A 1 493 ? -7.448 -15.592 -5.821 1.00 93.88 493 GLU A CA 1
ATOM 3717 C C . GLU A 1 493 ? -6.147 -16.195 -6.378 1.00 93.88 493 GLU A C 1
ATOM 3719 O O . GLU A 1 493 ? -5.986 -16.251 -7.596 1.00 93.88 493 GLU A O 1
ATOM 3724 N N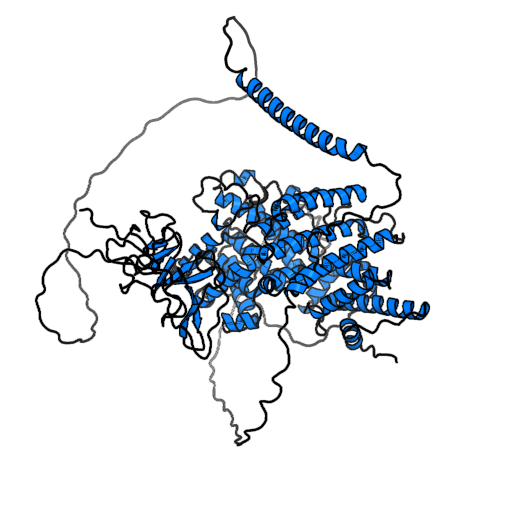 . CYS A 1 494 ? -5.262 -16.733 -5.529 1.00 94.50 494 CYS A N 1
ATOM 3725 C CA . CYS A 1 494 ? -4.090 -17.494 -5.973 1.00 94.50 494 CYS A CA 1
ATOM 3726 C C . CYS A 1 494 ? -4.486 -18.721 -6.805 1.00 94.50 494 CYS A C 1
ATOM 3728 O O . CYS A 1 494 ? -4.002 -18.849 -7.927 1.00 94.50 494 CYS A O 1
ATOM 3730 N N . ARG A 1 495 ? -5.416 -19.569 -6.338 1.00 93.94 495 ARG A N 1
ATOM 3731 C CA . ARG A 1 495 ? -5.862 -20.737 -7.126 1.00 93.94 495 ARG A CA 1
ATOM 3732 C C . ARG A 1 495 ? -6.555 -20.347 -8.432 1.00 93.94 495 ARG A C 1
ATOM 3734 O O . ARG A 1 495 ? -6.363 -21.018 -9.437 1.00 93.94 495 ARG A O 1
ATOM 3741 N N . ALA A 1 496 ? -7.334 -19.265 -8.442 1.00 91.94 496 ALA A N 1
ATOM 3742 C CA . ALA A 1 496 ? -8.048 -18.802 -9.636 1.00 91.94 496 ALA A CA 1
ATOM 3743 C C . ALA A 1 496 ? -7.144 -18.104 -10.675 1.00 91.94 496 ALA A C 1
ATOM 3745 O O . ALA A 1 496 ? -7.474 -18.068 -11.862 1.00 91.94 496 ALA A O 1
ATOM 3746 N N . LEU A 1 497 ? -6.020 -17.518 -10.249 1.00 88.50 497 LEU A N 1
ATOM 3747 C CA . LEU A 1 497 ? -5.099 -16.789 -11.128 1.00 88.50 497 LEU A CA 1
ATOM 3748 C C . LEU A 1 497 ? -3.847 -17.595 -11.498 1.00 88.50 497 LEU A C 1
ATOM 3750 O O . LEU A 1 497 ? -3.315 -17.391 -12.590 1.00 88.50 497 LEU A O 1
ATOM 3754 N N . LEU A 1 498 ? -3.373 -18.471 -10.614 1.00 90.62 498 LEU A N 1
ATOM 3755 C CA . LEU A 1 498 ? -2.051 -19.106 -10.669 1.00 90.62 498 LEU A CA 1
ATOM 3756 C C . LEU A 1 498 ? -2.100 -20.635 -10.496 1.00 90.62 498 LEU A C 1
ATOM 3758 O O . LEU A 1 498 ? -1.052 -21.266 -10.418 1.00 90.62 498 LEU A O 1
ATOM 3762 N N . ASP A 1 499 ? -3.298 -21.224 -10.422 1.00 90.62 499 ASP A N 1
ATOM 3763 C CA . ASP A 1 499 ? -3.560 -22.670 -10.508 1.00 90.62 499 ASP A CA 1
ATOM 3764 C C . ASP A 1 499 ? -3.063 -23.539 -9.318 1.00 90.62 499 ASP A C 1
ATOM 3766 O O . ASP A 1 499 ? -3.416 -24.715 -9.227 1.00 90.62 499 ASP A O 1
ATOM 3770 N N . GLU A 1 500 ? -2.340 -22.964 -8.348 1.00 90.50 500 GLU A N 1
ATOM 3771 C CA . GLU A 1 500 ? -1.886 -23.611 -7.096 1.00 90.50 500 GLU A CA 1
ATOM 3772 C C . GLU A 1 500 ? -2.250 -22.770 -5.849 1.00 90.50 500 GLU A C 1
ATOM 3774 O O . GLU A 1 500 ? -2.794 -21.667 -5.960 1.00 90.50 500 GLU A O 1
ATOM 3779 N N . SER A 1 501 ? -1.947 -23.255 -4.637 1.00 94.12 501 SER A N 1
ATOM 3780 C CA . SER A 1 501 ? -2.218 -22.503 -3.400 1.00 94.12 501 SER A CA 1
ATOM 3781 C C . SER A 1 501 ? -1.329 -21.263 -3.231 1.00 94.12 501 SER A C 1
ATOM 3783 O O . SER A 1 501 ? -0.269 -21.115 -3.851 1.00 94.12 501 SER A O 1
ATOM 3785 N N . LYS A 1 502 ? -1.734 -20.368 -2.322 1.00 94.44 502 LYS A N 1
ATOM 3786 C CA . LYS A 1 502 ? -0.903 -19.246 -1.877 1.00 94.44 502 LYS A CA 1
ATOM 3787 C C . LYS A 1 502 ? 0.357 -19.713 -1.142 1.00 94.44 502 LYS A C 1
ATOM 3789 O O . LYS A 1 502 ? 1.393 -19.071 -1.284 1.00 94.44 502 LYS A O 1
ATOM 3794 N N . GLU A 1 503 ? 0.299 -20.803 -0.376 1.00 93.06 503 GLU A N 1
ATOM 3795 C CA . GLU A 1 503 ? 1.444 -21.299 0.404 1.00 93.06 503 GLU A CA 1
ATOM 3796 C C . GLU A 1 503 ? 2.594 -21.766 -0.503 1.00 93.06 503 GLU A C 1
ATOM 3798 O O . GLU A 1 503 ? 3.735 -21.331 -0.330 1.00 93.06 503 GLU A O 1
ATOM 3803 N N . GLU A 1 504 ? 2.282 -22.565 -1.526 1.00 91.94 504 GLU A N 1
ATOM 3804 C CA . GLU A 1 504 ? 3.247 -23.063 -2.519 1.00 91.94 504 GLU A CA 1
ATOM 3805 C C . GLU A 1 504 ? 3.920 -21.905 -3.274 1.00 91.94 504 GLU A C 1
ATOM 3807 O O . GLU A 1 504 ? 5.148 -21.845 -3.390 1.00 91.94 504 GLU A O 1
ATOM 3812 N N . HIS A 1 505 ? 3.124 -20.921 -3.700 1.00 93.62 505 HIS A N 1
ATOM 3813 C CA . HIS A 1 505 ? 3.610 -19.714 -4.362 1.00 93.62 505 HIS A CA 1
ATOM 3814 C C . HIS A 1 505 ? 4.488 -18.827 -3.465 1.00 93.62 505 HIS A C 1
ATOM 3816 O O . HIS A 1 505 ? 5.522 -18.326 -3.918 1.00 93.62 505 HIS A O 1
ATOM 3822 N N . LEU A 1 506 ? 4.111 -18.638 -2.195 1.00 93.25 506 LEU A N 1
ATOM 3823 C CA . LEU A 1 506 ? 4.920 -17.892 -1.228 1.00 93.25 506 LEU A CA 1
ATOM 3824 C C . LEU A 1 506 ? 6.263 -18.584 -0.984 1.00 93.25 506 LEU A C 1
ATOM 3826 O O . LEU A 1 506 ? 7.291 -17.909 -0.974 1.00 93.25 506 LEU A O 1
ATOM 3830 N N . ALA A 1 507 ? 6.275 -19.911 -0.833 1.00 89.31 507 ALA A N 1
ATOM 3831 C CA . ALA A 1 507 ? 7.504 -20.682 -0.676 1.00 89.31 507 ALA A CA 1
ATOM 3832 C C . ALA A 1 507 ? 8.413 -20.556 -1.914 1.00 89.31 507 ALA A C 1
ATOM 3834 O O . ALA A 1 507 ? 9.591 -20.213 -1.772 1.00 89.31 507 ALA A O 1
ATOM 3835 N N . ARG A 1 508 ? 7.857 -20.750 -3.122 1.00 92.31 508 ARG A N 1
ATOM 3836 C CA . ARG A 1 508 ? 8.582 -20.656 -4.401 1.00 92.31 508 ARG A CA 1
ATOM 3837 C C . ARG A 1 508 ? 9.218 -19.282 -4.603 1.00 92.31 508 ARG A C 1
ATOM 3839 O O . ARG A 1 508 ? 10.435 -19.193 -4.769 1.00 92.31 508 ARG A O 1
ATOM 3846 N N . TYR A 1 509 ? 8.429 -18.205 -4.570 1.00 95.25 509 TYR A N 1
ATOM 3847 C CA . TYR A 1 509 ? 8.947 -16.868 -4.886 1.00 95.25 509 TYR A CA 1
ATOM 3848 C C . TYR A 1 509 ? 9.779 -16.261 -3.759 1.00 95.25 509 TYR A C 1
ATOM 3850 O O . TYR A 1 509 ? 10.660 -15.449 -4.041 1.00 95.25 509 TYR A O 1
ATOM 3858 N N . ARG A 1 510 ? 9.592 -16.688 -2.503 1.00 93.69 510 ARG A N 1
ATOM 3859 C CA . ARG A 1 510 ? 10.519 -16.340 -1.421 1.00 93.69 510 ARG A CA 1
ATOM 3860 C C . ARG A 1 510 ? 11.902 -16.911 -1.707 1.00 93.69 510 ARG A C 1
ATOM 3862 O O . ARG A 1 510 ? 12.856 -16.144 -1.781 1.00 93.69 510 ARG A O 1
ATOM 3869 N N . TYR A 1 511 ? 11.996 -18.222 -1.926 1.00 91.56 511 TYR A N 1
ATOM 3870 C CA . TYR A 1 511 ? 13.256 -18.888 -2.262 1.00 91.56 511 TYR A CA 1
ATOM 3871 C C . TYR A 1 511 ? 13.901 -18.284 -3.523 1.00 91.56 511 TYR A C 1
ATOM 3873 O O . TYR A 1 511 ? 15.082 -17.941 -3.494 1.00 91.56 511 TYR A O 1
ATOM 3881 N N . ALA A 1 512 ? 13.127 -18.052 -4.591 1.00 92.56 512 ALA A N 1
ATOM 3882 C CA . ALA A 1 512 ? 13.636 -17.430 -5.816 1.00 92.56 512 ALA A CA 1
ATOM 3883 C C . ALA A 1 512 ? 14.182 -16.007 -5.577 1.00 92.56 512 ALA A C 1
ATOM 3885 O O . ALA A 1 512 ? 15.252 -15.664 -6.079 1.00 92.56 512 ALA A O 1
ATOM 3886 N N . THR A 1 513 ? 13.510 -15.203 -4.744 1.00 95.25 513 THR A N 1
ATOM 3887 C CA . THR A 1 513 ? 13.975 -13.857 -4.364 1.00 95.25 513 THR A CA 1
ATOM 3888 C C . THR A 1 513 ? 15.252 -13.909 -3.517 1.00 95.25 513 THR A C 1
ATOM 3890 O O . THR A 1 513 ? 16.212 -13.194 -3.803 1.00 95.25 513 THR A O 1
ATOM 3893 N N . GLU A 1 514 ? 15.308 -14.779 -2.501 1.00 92.94 514 GLU A N 1
ATOM 3894 C CA . GLU A 1 514 ? 16.496 -14.981 -1.653 1.00 92.94 514 GLU A CA 1
ATOM 3895 C C . GLU A 1 514 ? 17.709 -15.470 -2.478 1.00 92.94 514 GLU A C 1
ATOM 3897 O O . GLU A 1 514 ? 18.844 -15.024 -2.263 1.00 92.94 514 GLU A O 1
ATOM 3902 N N . ALA A 1 515 ? 17.479 -16.339 -3.469 1.00 90.31 515 ALA A N 1
ATOM 3903 C CA . ALA A 1 515 ? 18.495 -16.830 -4.398 1.00 90.31 515 ALA A CA 1
ATOM 3904 C C . ALA A 1 515 ? 18.962 -15.752 -5.397 1.00 90.31 515 ALA A C 1
ATOM 3906 O O . ALA A 1 515 ? 20.169 -15.593 -5.601 1.00 90.31 515 ALA A O 1
ATOM 3907 N N . ALA A 1 516 ? 18.047 -14.969 -5.977 1.00 92.62 516 ALA A N 1
ATOM 3908 C CA . ALA A 1 516 ? 18.387 -13.891 -6.906 1.00 92.62 516 ALA A CA 1
ATOM 3909 C C . ALA A 1 516 ? 19.163 -12.757 -6.212 1.00 92.62 516 ALA A C 1
ATOM 3911 O O . ALA A 1 516 ? 20.240 -12.385 -6.684 1.00 92.62 516 ALA A O 1
ATOM 3912 N N . LEU A 1 517 ? 18.704 -12.297 -5.037 1.00 93.62 517 LEU A N 1
ATOM 3913 C CA . LEU A 1 517 ? 19.434 -11.348 -4.179 1.00 93.62 517 LEU A CA 1
ATOM 3914 C C . LEU A 1 517 ? 20.833 -11.870 -3.817 1.00 93.62 517 LEU A C 1
ATOM 3916 O O . LEU A 1 517 ? 21.802 -11.108 -3.795 1.00 93.62 517 LEU A O 1
ATOM 3920 N N . SER A 1 518 ? 20.957 -13.176 -3.559 1.00 91.25 518 SER A N 1
ATOM 3921 C CA . SER A 1 518 ? 22.251 -13.803 -3.275 1.00 91.25 518 SER A CA 1
ATOM 3922 C C . SER A 1 518 ? 23.201 -13.762 -4.473 1.00 91.25 518 SER A C 1
ATOM 3924 O O . SER A 1 518 ? 24.379 -13.444 -4.303 1.00 91.25 518 SER A O 1
ATOM 3926 N N . ARG A 1 519 ? 22.695 -14.070 -5.673 1.00 89.31 519 ARG A N 1
ATOM 3927 C CA . ARG A 1 519 ? 23.466 -14.139 -6.924 1.00 89.31 519 ARG A CA 1
ATOM 3928 C C . ARG A 1 519 ? 24.022 -12.778 -7.353 1.00 89.31 519 ARG A C 1
ATOM 3930 O O . ARG A 1 519 ? 25.137 -12.729 -7.861 1.00 89.31 519 ARG A O 1
ATOM 3937 N N . VAL A 1 520 ? 23.283 -11.691 -7.118 1.00 91.00 520 VAL A N 1
ATOM 3938 C CA . VAL A 1 520 ? 23.713 -10.317 -7.455 1.00 91.00 520 VAL A CA 1
ATOM 3939 C C . VAL A 1 520 ? 24.605 -9.661 -6.387 1.00 91.00 520 VAL A C 1
ATOM 3941 O O . VAL A 1 520 ? 24.902 -8.473 -6.481 1.00 91.00 520 VAL A O 1
ATOM 3944 N N . ASP A 1 521 ? 25.027 -10.409 -5.353 1.00 88.81 521 ASP A N 1
ATOM 3945 C CA . ASP A 1 521 ? 25.802 -9.900 -4.205 1.00 88.81 521 ASP A CA 1
ATOM 3946 C C . ASP A 1 521 ? 25.174 -8.602 -3.652 1.00 88.81 521 ASP A C 1
ATOM 3948 O O . ASP A 1 521 ? 25.817 -7.554 -3.555 1.00 88.81 521 ASP A O 1
ATOM 3952 N N . PHE A 1 522 ? 23.865 -8.643 -3.348 1.00 93.31 522 PHE A N 1
ATOM 3953 C CA . PHE A 1 522 ? 23.061 -7.447 -3.039 1.00 93.31 522 PHE A CA 1
ATOM 3954 C C . PHE A 1 522 ? 23.656 -6.573 -1.920 1.00 93.31 522 PHE A C 1
ATOM 3956 O O . PHE A 1 522 ? 23.565 -5.345 -1.958 1.00 93.31 522 PHE A O 1
ATOM 3963 N N . LEU A 1 523 ? 24.348 -7.192 -0.955 1.00 89.56 523 LEU A N 1
ATOM 3964 C CA . LEU A 1 523 ? 25.083 -6.509 0.111 1.00 89.56 523 LEU A CA 1
ATOM 3965 C C . LEU A 1 523 ? 26.175 -5.570 -0.410 1.00 89.56 523 LEU A C 1
ATOM 3967 O O . LEU A 1 523 ? 26.525 -4.607 0.277 1.00 89.56 523 LEU A O 1
ATOM 3971 N N . ARG A 1 524 ? 26.717 -5.816 -1.604 1.00 88.94 524 ARG A N 1
ATOM 3972 C CA . ARG A 1 524 ? 27.788 -5.043 -2.248 1.00 88.94 524 ARG A CA 1
ATOM 3973 C C . ARG A 1 524 ? 27.332 -4.284 -3.495 1.00 88.94 524 ARG A C 1
ATOM 3975 O O . ARG A 1 524 ? 27.986 -3.296 -3.821 1.00 88.94 524 ARG A O 1
ATOM 3982 N N . SER A 1 525 ? 26.209 -4.661 -4.112 1.00 92.00 525 SER A N 1
ATOM 3983 C CA . SER A 1 525 ? 25.598 -3.906 -5.217 1.00 92.00 525 SER A CA 1
ATOM 3984 C C . SER A 1 525 ? 25.299 -2.441 -4.847 1.00 92.00 525 SER A C 1
ATOM 3986 O O . SER A 1 525 ? 25.042 -2.088 -3.689 1.00 92.00 525 SER A O 1
ATOM 3988 N N . THR A 1 526 ? 25.355 -1.566 -5.847 1.00 94.38 526 THR A N 1
ATOM 3989 C CA . THR A 1 526 ? 24.953 -0.150 -5.767 1.00 94.38 526 THR A CA 1
ATOM 3990 C C . THR A 1 526 ? 23.883 0.206 -6.799 1.00 94.38 526 THR A C 1
ATOM 3992 O O . THR A 1 526 ? 23.625 1.390 -7.024 1.00 94.38 526 THR A O 1
ATOM 3995 N N . ASP A 1 527 ? 23.283 -0.803 -7.430 1.00 96.19 527 ASP A N 1
ATOM 3996 C CA . ASP A 1 527 ? 22.190 -0.625 -8.377 1.00 96.19 527 ASP A CA 1
ATOM 3997 C C . ASP A 1 527 ? 20.855 -0.316 -7.667 1.00 96.19 527 ASP A C 1
ATOM 3999 O O . ASP A 1 527 ? 20.613 -0.730 -6.527 1.00 96.19 527 ASP A O 1
ATOM 4003 N N . LEU A 1 528 ? 19.990 0.458 -8.332 1.00 97.44 528 LEU A N 1
ATOM 4004 C CA . LEU A 1 528 ? 18.707 0.872 -7.766 1.00 97.44 528 LEU A CA 1
ATOM 4005 C C . LEU A 1 528 ? 17.646 -0.236 -7.841 1.00 97.44 528 LEU A C 1
ATOM 4007 O O . LEU A 1 528 ? 16.904 -0.375 -6.867 1.00 97.44 528 LEU A O 1
ATOM 4011 N N . LYS A 1 529 ? 17.620 -1.057 -8.905 1.00 97.25 529 LYS A N 1
ATOM 4012 C CA . LYS A 1 529 ? 16.713 -2.212 -9.034 1.00 97.25 529 LYS A CA 1
ATOM 4013 C C . LYS A 1 529 ? 16.957 -3.202 -7.903 1.00 97.25 529 LYS A C 1
ATOM 4015 O O . LYS A 1 529 ? 16.005 -3.640 -7.269 1.00 97.25 529 LYS A O 1
ATOM 4020 N N . VAL A 1 530 ? 18.218 -3.481 -7.562 1.00 98.31 530 VAL A N 1
ATOM 4021 C CA . VAL A 1 530 ? 18.572 -4.391 -6.452 1.00 98.31 530 VAL A CA 1
ATOM 4022 C C . VAL A 1 530 ? 18.102 -3.857 -5.091 1.00 98.31 530 VAL A C 1
ATOM 4024 O O . VAL A 1 530 ? 17.599 -4.617 -4.260 1.00 98.31 530 VAL A O 1
ATOM 4027 N N . LEU A 1 531 ? 18.192 -2.543 -4.853 1.00 98.62 531 LEU A N 1
ATOM 4028 C CA . LEU A 1 531 ? 17.645 -1.929 -3.637 1.00 98.62 531 LEU A CA 1
ATOM 4029 C C . LEU A 1 531 ? 16.104 -1.920 -3.633 1.00 98.62 531 LEU A C 1
ATOM 4031 O O . LEU A 1 531 ? 15.495 -2.147 -2.585 1.00 98.62 531 LEU A O 1
ATOM 4035 N N . GLN A 1 532 ? 15.464 -1.686 -4.782 1.00 98.69 532 GLN A N 1
ATOM 4036 C CA . GLN A 1 532 ? 14.008 -1.766 -4.950 1.00 98.69 532 GLN A CA 1
ATOM 4037 C C . GLN A 1 532 ? 13.505 -3.196 -4.703 1.00 98.69 532 GLN A C 1
ATOM 4039 O O . GLN A 1 532 ? 12.582 -3.384 -3.912 1.00 98.69 532 GLN A O 1
ATOM 4044 N N . ALA A 1 533 ? 14.174 -4.196 -5.282 1.00 98.69 533 ALA A N 1
ATOM 4045 C CA . ALA A 1 533 ? 13.926 -5.621 -5.096 1.00 98.69 533 ALA A CA 1
ATOM 4046 C C . ALA A 1 533 ? 14.012 -6.012 -3.618 1.00 98.69 533 ALA A C 1
ATOM 4048 O O . ALA A 1 533 ? 13.074 -6.605 -3.082 1.00 98.69 533 ALA A O 1
ATOM 4049 N N . PHE A 1 534 ? 15.087 -5.616 -2.927 1.00 98.56 534 PHE A N 1
ATOM 4050 C CA . PHE A 1 534 ? 15.222 -5.865 -1.493 1.00 98.56 534 PHE A CA 1
ATOM 4051 C C . PHE A 1 534 ? 14.133 -5.138 -0.685 1.00 98.56 534 PHE A C 1
ATOM 4053 O O . PHE A 1 534 ? 13.551 -5.723 0.221 1.00 98.56 534 PHE A O 1
ATOM 4060 N N . THR A 1 535 ? 13.764 -3.903 -1.042 1.00 98.56 535 THR A N 1
ATOM 4061 C CA . THR A 1 535 ? 12.698 -3.156 -0.342 1.00 98.56 535 THR A CA 1
ATOM 4062 C C . THR A 1 535 ? 11.312 -3.798 -0.524 1.00 98.56 535 THR A C 1
ATOM 4064 O O . THR A 1 535 ? 10.533 -3.846 0.429 1.00 98.56 535 THR A O 1
ATOM 4067 N N . LEU A 1 536 ? 11.006 -4.342 -1.708 1.00 98.69 536 LEU A N 1
ATOM 4068 C CA . LEU A 1 536 ? 9.785 -5.122 -1.964 1.00 98.69 536 LEU A CA 1
ATOM 4069 C C . LEU A 1 536 ? 9.789 -6.459 -1.205 1.00 98.69 536 LEU A C 1
ATOM 4071 O O . LEU A 1 536 ? 8.787 -6.818 -0.589 1.00 98.69 536 LEU A O 1
ATOM 4075 N N . TYR A 1 537 ? 10.933 -7.143 -1.157 1.00 98.31 537 TYR A N 1
ATOM 4076 C CA . TYR A 1 537 ? 11.123 -8.345 -0.343 1.00 98.31 537 TYR A CA 1
ATOM 4077 C C . TYR A 1 537 ? 10.876 -8.072 1.154 1.00 98.31 537 TYR A C 1
ATOM 4079 O O . TYR A 1 537 ? 10.165 -8.831 1.811 1.00 98.31 537 TYR A O 1
ATOM 4087 N N . LEU A 1 538 ? 11.356 -6.945 1.697 1.00 96.69 538 LEU A N 1
ATOM 4088 C CA . LEU A 1 538 ? 11.077 -6.553 3.087 1.00 96.69 538 LEU A CA 1
ATOM 4089 C C . LEU A 1 538 ? 9.610 -6.172 3.338 1.00 96.69 538 LEU A C 1
ATOM 4091 O O . LEU A 1 538 ? 9.109 -6.383 4.443 1.00 96.69 538 LEU A O 1
ATOM 4095 N N . LEU A 1 539 ? 8.891 -5.654 2.336 1.00 96.31 539 LEU A N 1
ATOM 4096 C CA . LEU A 1 539 ? 7.438 -5.486 2.441 1.00 96.31 539 LEU A CA 1
ATOM 4097 C C . LEU A 1 539 ? 6.719 -6.836 2.536 1.00 96.31 539 LEU A C 1
ATOM 4099 O O . LEU A 1 539 ? 5.789 -6.958 3.332 1.00 96.31 539 LEU A O 1
ATOM 4103 N N . ALA A 1 540 ? 7.173 -7.846 1.788 1.00 95.69 540 ALA A N 1
ATOM 4104 C CA . ALA A 1 540 ? 6.620 -9.195 1.857 1.00 95.69 540 ALA A CA 1
ATOM 4105 C C . ALA A 1 540 ? 6.948 -9.869 3.198 1.00 95.69 540 ALA A C 1
ATOM 4107 O O . ALA A 1 540 ? 6.067 -10.466 3.816 1.00 95.69 540 ALA A O 1
ATOM 4108 N N . LEU A 1 541 ? 8.176 -9.707 3.709 1.00 90.44 541 LEU A N 1
ATOM 4109 C CA . LEU A 1 541 ? 8.590 -10.280 4.994 1.00 90.44 541 LEU A CA 1
ATOM 4110 C C . LEU A 1 541 ? 7.759 -9.812 6.194 1.00 90.44 541 LEU A C 1
ATOM 4112 O O . LEU A 1 541 ? 7.668 -10.561 7.162 1.00 90.44 541 LEU A O 1
ATOM 4116 N N . ARG A 1 542 ? 7.065 -8.667 6.124 1.00 86.75 542 ARG A N 1
ATOM 4117 C CA . ARG A 1 542 ? 6.086 -8.260 7.154 1.00 86.75 542 ARG A CA 1
ATOM 4118 C C . ARG A 1 542 ? 4.956 -9.283 7.371 1.00 86.75 542 ARG A C 1
ATOM 4120 O O . ARG A 1 542 ? 4.301 -9.254 8.406 1.00 86.75 542 ARG A O 1
ATOM 4127 N N . HIS A 1 543 ? 4.740 -10.183 6.413 1.00 84.88 543 HIS A N 1
ATOM 4128 C CA . HIS A 1 543 ? 3.756 -11.264 6.478 1.00 84.88 543 HIS A CA 1
ATOM 4129 C C . HIS A 1 543 ? 4.384 -12.659 6.640 1.00 84.88 543 HIS A C 1
ATOM 4131 O O . HIS A 1 543 ? 3.653 -13.629 6.811 1.00 84.88 543 HIS A O 1
ATOM 4137 N N . LEU A 1 544 ? 5.716 -12.778 6.538 1.00 83.50 544 LEU A N 1
ATOM 4138 C CA . LEU A 1 544 ? 6.430 -14.051 6.324 1.00 83.50 544 LEU A CA 1
ATOM 4139 C C . LEU A 1 544 ? 7.632 -14.257 7.268 1.00 83.50 544 LEU A C 1
ATOM 4141 O O . LEU A 1 544 ? 8.362 -15.245 7.135 1.00 83.50 544 LEU A O 1
ATOM 4145 N N . ALA A 1 545 ? 7.898 -13.315 8.172 1.00 80.62 545 ALA A N 1
ATOM 4146 C CA . ALA A 1 545 ? 9.027 -13.343 9.094 1.00 80.62 545 ALA A CA 1
ATOM 4147 C C . ALA A 1 545 ? 8.680 -12.699 10.443 1.00 80.62 545 ALA A C 1
ATOM 4149 O O . ALA A 1 545 ? 7.692 -11.982 10.585 1.00 80.62 545 ALA A O 1
ATOM 4150 N N . ASP A 1 546 ? 9.538 -12.961 11.426 1.00 78.88 546 ASP A N 1
ATOM 4151 C CA . ASP A 1 546 ? 9.501 -12.324 12.738 1.00 78.88 546 ASP A CA 1
ATOM 4152 C C . ASP A 1 546 ? 9.803 -10.812 12.644 1.00 78.88 546 ASP A C 1
ATOM 4154 O O . ASP A 1 546 ? 10.598 -10.375 11.803 1.00 78.88 546 ASP A O 1
ATOM 4158 N N . ASN A 1 547 ? 9.180 -10.008 13.511 1.00 77.94 547 ASN A N 1
ATOM 4159 C CA . ASN A 1 547 ? 9.324 -8.551 13.501 1.00 77.94 547 ASN A CA 1
ATOM 4160 C C . ASN A 1 547 ? 10.750 -8.095 13.845 1.00 77.94 547 ASN A C 1
ATOM 4162 O O . ASN A 1 547 ? 11.258 -7.189 13.180 1.00 77.94 547 ASN A O 1
ATOM 4166 N N . ASP A 1 548 ? 11.429 -8.757 14.788 1.00 78.88 548 ASP A N 1
ATOM 4167 C CA . ASP A 1 548 ? 12.807 -8.417 15.164 1.00 78.88 548 ASP A CA 1
ATOM 4168 C C . ASP A 1 548 ? 13.756 -8.652 13.976 1.00 78.88 548 ASP A C 1
ATOM 4170 O O . ASP A 1 548 ? 14.643 -7.843 13.686 1.00 78.88 548 ASP A O 1
ATOM 4174 N N . VAL A 1 549 ? 13.530 -9.741 13.231 1.00 83.69 549 VAL A N 1
ATOM 4175 C CA . VAL A 1 549 ? 14.275 -10.068 12.005 1.00 83.69 549 VAL A CA 1
ATOM 4176 C C . VAL A 1 549 ? 13.990 -9.039 10.910 1.00 83.69 549 VAL A C 1
ATOM 4178 O O . VAL A 1 549 ? 14.928 -8.558 10.270 1.00 83.69 549 VAL A O 1
ATOM 4181 N N . LEU A 1 550 ? 12.725 -8.652 10.717 1.00 85.25 550 LEU A N 1
ATOM 4182 C CA . LEU A 1 550 ? 12.353 -7.599 9.772 1.00 85.25 550 LEU A CA 1
ATOM 4183 C C . LEU A 1 550 ? 13.053 -6.274 10.108 1.00 85.25 550 LEU A C 1
ATOM 4185 O O . LEU A 1 550 ? 13.636 -5.666 9.214 1.00 85.25 550 LEU A O 1
ATOM 4189 N N . TRP A 1 551 ? 13.049 -5.848 11.374 1.00 85.56 551 TRP A N 1
ATOM 4190 C CA . TRP A 1 551 ? 13.672 -4.593 11.808 1.00 85.56 551 TRP A CA 1
ATOM 4191 C C . TRP A 1 551 ? 15.195 -4.572 11.597 1.00 85.56 551 TRP A C 1
ATOM 4193 O O . TRP A 1 551 ? 15.758 -3.577 11.132 1.00 85.56 551 TRP A O 1
ATOM 4203 N N . LEU A 1 552 ? 15.884 -5.689 11.847 1.00 87.81 552 LEU A N 1
ATOM 4204 C CA . LEU A 1 552 ? 17.313 -5.803 11.531 1.00 87.81 552 LEU A CA 1
ATOM 4205 C C . LEU A 1 552 ? 17.582 -5.676 10.019 1.00 87.81 552 LEU A C 1
ATOM 4207 O O . LEU A 1 552 ? 18.578 -5.068 9.611 1.00 87.81 552 LEU A O 1
ATOM 4211 N N . LEU A 1 553 ? 16.685 -6.199 9.178 1.00 91.75 553 LEU A N 1
ATOM 4212 C CA . LEU A 1 553 ? 16.804 -6.125 7.722 1.00 91.75 553 LEU A CA 1
ATOM 4213 C C . LEU A 1 553 ? 16.383 -4.758 7.139 1.00 91.75 553 LEU A C 1
ATOM 4215 O O . LEU A 1 553 ? 16.993 -4.311 6.165 1.00 91.75 553 LEU A O 1
ATOM 4219 N N . THR A 1 554 ? 15.433 -4.032 7.740 1.00 91.94 554 THR A N 1
ATOM 4220 C CA . THR A 1 554 ? 15.143 -2.632 7.361 1.00 91.94 554 THR A CA 1
ATOM 4221 C C . THR A 1 554 ? 16.290 -1.699 7.743 1.00 91.94 554 THR A C 1
ATOM 4223 O O . THR A 1 554 ? 16.653 -0.810 6.964 1.00 91.94 554 THR A O 1
ATOM 4226 N N . GLY A 1 555 ? 16.959 -1.973 8.868 1.00 90.38 555 GLY A N 1
ATOM 4227 C CA . GLY A 1 555 ? 18.220 -1.331 9.227 1.00 90.38 555 GLY A CA 1
ATOM 4228 C C . GLY A 1 555 ? 19.303 -1.554 8.164 1.00 90.38 555 GLY A C 1
ATOM 4229 O O . GLY A 1 555 ? 19.998 -0.610 7.781 1.00 90.38 555 GLY A O 1
ATOM 4230 N N . LEU A 1 556 ? 19.412 -2.772 7.618 1.00 93.38 556 LEU A N 1
ATOM 4231 C CA . LEU A 1 556 ? 20.314 -3.087 6.503 1.00 93.38 556 LEU A CA 1
ATOM 4232 C C . LEU A 1 556 ? 19.945 -2.329 5.214 1.00 93.38 556 LEU A C 1
ATOM 4234 O O . LEU A 1 556 ? 20.824 -1.692 4.630 1.00 93.38 556 LEU A O 1
ATOM 4238 N N . ALA A 1 557 ? 18.672 -2.323 4.802 1.00 95.56 557 ALA A N 1
ATOM 4239 C CA . ALA A 1 557 ? 18.213 -1.563 3.630 1.00 95.56 557 ALA A CA 1
ATOM 4240 C C . ALA A 1 557 ? 18.525 -0.062 3.771 1.00 95.56 557 ALA A C 1
ATOM 4242 O O . ALA A 1 557 ? 19.030 0.571 2.841 1.00 95.56 557 ALA A O 1
ATOM 4243 N N . THR A 1 558 ? 18.335 0.487 4.974 1.00 94.12 558 THR A N 1
ATOM 4244 C CA . THR A 1 558 ? 18.704 1.867 5.316 1.00 94.12 558 THR A CA 1
ATOM 4245 C C . THR A 1 558 ? 20.207 2.113 5.135 1.00 94.12 558 THR A C 1
ATOM 4247 O O . THR A 1 558 ? 20.595 3.155 4.605 1.00 94.12 558 THR A O 1
ATOM 4250 N N . ARG A 1 559 ? 21.083 1.160 5.496 1.00 92.56 559 ARG A N 1
ATOM 4251 C CA . ARG A 1 559 ? 22.537 1.279 5.253 1.00 92.56 559 ARG A CA 1
ATOM 4252 C C . ARG A 1 559 ? 22.922 1.145 3.779 1.00 92.56 559 ARG A C 1
ATOM 4254 O O . ARG A 1 559 ? 23.809 1.877 3.339 1.00 92.56 559 ARG A O 1
ATOM 4261 N N . MET A 1 560 ? 22.260 0.278 3.011 1.00 94.94 560 MET A N 1
ATOM 4262 C CA . MET A 1 560 ? 22.461 0.171 1.557 1.00 94.94 560 MET A CA 1
ATOM 4263 C C . MET A 1 560 ? 22.105 1.494 0.863 1.00 94.94 560 MET A C 1
ATOM 4265 O O . MET A 1 560 ? 22.936 2.077 0.166 1.00 94.94 560 MET A O 1
ATOM 4269 N N . ALA A 1 561 ? 20.922 2.035 1.155 1.00 96.00 561 ALA A N 1
ATOM 4270 C CA . ALA A 1 561 ? 20.469 3.325 0.648 1.00 96.00 561 ALA A CA 1
ATOM 4271 C C . ALA A 1 561 ? 21.389 4.488 1.082 1.00 96.00 561 ALA A C 1
ATOM 4273 O O . ALA A 1 561 ? 21.732 5.347 0.266 1.00 96.00 561 ALA A O 1
ATOM 4274 N N . GLN A 1 562 ? 21.871 4.495 2.333 1.00 93.94 562 GLN A N 1
ATOM 4275 C CA . GLN A 1 562 ? 22.856 5.479 2.801 1.00 93.94 562 GLN A CA 1
ATOM 4276 C C . GLN A 1 562 ? 24.193 5.389 2.044 1.00 93.94 562 GLN A C 1
ATOM 4278 O O . GLN A 1 562 ? 24.740 6.435 1.688 1.00 93.94 562 GLN A O 1
ATOM 4283 N N . ARG A 1 563 ? 24.697 4.180 1.737 1.00 93.69 563 ARG A N 1
ATOM 4284 C CA . ARG A 1 563 ? 25.889 3.980 0.883 1.00 93.69 563 ARG A CA 1
ATOM 4285 C C . ARG A 1 563 ? 25.673 4.527 -0.529 1.00 93.69 563 ARG A C 1
ATOM 4287 O O . ARG A 1 563 ? 26.580 5.130 -1.087 1.00 93.69 563 ARG A O 1
ATOM 4294 N N . MET A 1 564 ? 24.473 4.348 -1.077 1.00 95.00 564 MET A N 1
ATOM 4295 C CA . MET A 1 564 ? 24.060 4.832 -2.401 1.00 95.00 564 MET A CA 1
ATOM 4296 C C . MET A 1 564 ? 23.665 6.325 -2.428 1.00 95.00 564 MET A C 1
ATOM 4298 O O . MET A 1 564 ? 23.164 6.806 -3.441 1.00 95.00 564 MET A O 1
ATOM 4302 N N . GLY A 1 565 ? 23.858 7.065 -1.328 1.00 94.25 565 GLY A N 1
ATOM 4303 C CA . GLY A 1 565 ? 23.604 8.509 -1.257 1.00 94.25 565 GLY A CA 1
ATOM 4304 C C . GLY A 1 565 ? 22.134 8.925 -1.107 1.00 94.25 565 GLY A C 1
ATOM 4305 O O . GLY A 1 565 ? 21.866 10.113 -0.974 1.00 94.25 565 GLY A O 1
ATOM 4306 N N . LEU A 1 566 ? 21.177 7.991 -1.035 1.00 96.31 566 LEU A N 1
ATOM 4307 C CA . LEU A 1 566 ? 19.728 8.286 -1.041 1.00 96.31 566 LEU A CA 1
ATOM 4308 C C . LEU A 1 566 ? 19.248 9.186 0.115 1.00 96.31 566 LEU A C 1
ATOM 4310 O O . LEU A 1 566 ? 18.192 9.799 0.010 1.00 96.31 566 LEU A O 1
ATOM 4314 N N . HIS A 1 567 ? 20.032 9.282 1.190 1.00 93.44 567 HIS A N 1
ATOM 4315 C CA . HIS A 1 567 ? 19.820 10.147 2.358 1.00 93.44 567 HIS A CA 1
ATOM 4316 C C . HIS A 1 567 ? 20.349 11.590 2.213 1.00 93.44 567 HIS A C 1
ATOM 4318 O O . HIS A 1 567 ? 20.274 12.362 3.171 1.00 93.44 567 HIS A O 1
ATOM 4324 N N . ARG A 1 568 ? 20.942 11.960 1.070 1.00 93.38 568 ARG A N 1
ATOM 4325 C CA . ARG A 1 568 ? 21.466 13.312 0.835 1.00 93.38 568 ARG A CA 1
ATOM 4326 C C . ARG A 1 568 ? 20.961 13.873 -0.482 1.00 93.38 568 ARG A C 1
ATOM 4328 O O . ARG A 1 568 ? 21.324 13.382 -1.549 1.00 93.38 568 ARG A O 1
ATOM 4335 N N . GLU A 1 569 ? 20.222 14.974 -0.414 1.00 94.06 569 GLU A N 1
ATOM 4336 C CA . GLU A 1 569 ? 19.739 15.700 -1.591 1.00 94.06 569 GLU A CA 1
ATOM 4337 C C . GLU A 1 569 ? 20.901 16.250 -2.437 1.00 94.06 569 GLU A C 1
ATOM 4339 O O . GLU A 1 569 ? 20.746 16.448 -3.638 1.00 94.06 569 GLU A O 1
ATOM 4344 N N . SER A 1 570 ? 22.078 16.478 -1.843 1.00 94.88 570 SER A N 1
ATOM 4345 C CA . SER A 1 570 ? 23.293 16.873 -2.572 1.00 94.88 570 SER A CA 1
ATOM 4346 C C . SER A 1 570 ? 23.800 15.796 -3.535 1.00 94.88 570 SER A C 1
ATOM 4348 O O . SER A 1 570 ? 24.121 16.127 -4.668 1.00 94.88 570 SER A O 1
ATOM 4350 N N . SER A 1 571 ? 23.776 14.512 -3.163 1.00 95.00 571 SER A N 1
ATOM 4351 C CA . SER A 1 571 ? 24.139 13.410 -4.076 1.00 95.00 571 SER A CA 1
ATOM 4352 C C . SER A 1 571 ? 23.044 13.032 -5.083 1.00 95.00 571 SER A C 1
ATOM 4354 O O . SER A 1 571 ? 23.236 12.109 -5.869 1.00 95.00 571 SER A O 1
ATOM 4356 N N . LEU A 1 572 ? 21.903 13.730 -5.074 1.00 95.38 572 LEU A N 1
ATOM 4357 C CA . LEU A 1 572 ? 20.842 13.587 -6.078 1.00 95.38 572 LEU A CA 1
ATOM 4358 C C . LEU A 1 572 ? 20.840 14.735 -7.108 1.00 95.38 572 LEU A C 1
ATOM 4360 O O . LEU A 1 572 ? 19.972 14.755 -7.974 1.00 95.38 572 LEU A O 1
ATOM 4364 N N . GLN A 1 573 ? 21.772 15.696 -7.016 1.00 91.12 573 GLN A N 1
ATOM 4365 C CA . GLN A 1 573 ? 21.844 16.851 -7.928 1.00 91.12 573 GLN A CA 1
ATOM 4366 C C . GLN A 1 573 ? 22.566 16.546 -9.247 1.00 91.12 573 GLN A C 1
ATOM 4368 O O . GLN A 1 573 ? 22.214 17.133 -10.264 1.00 91.12 573 GLN A O 1
ATOM 4373 N N . ASP A 1 574 ? 23.511 15.603 -9.240 1.00 89.12 574 ASP A N 1
ATOM 4374 C CA . ASP A 1 574 ? 24.288 15.194 -10.423 1.00 89.12 574 ASP A CA 1
ATOM 4375 C C . ASP A 1 574 ? 23.614 14.062 -11.234 1.00 89.12 574 ASP A C 1
ATOM 4377 O O . ASP A 1 574 ? 24.220 13.485 -12.136 1.00 89.12 574 ASP A O 1
ATOM 4381 N N . LEU A 1 575 ? 22.370 13.704 -10.892 1.00 95.00 575 LEU A N 1
ATOM 4382 C CA . LEU A 1 575 ? 21.587 12.634 -11.522 1.00 95.00 575 LEU A CA 1
ATOM 4383 C C . LEU A 1 575 ? 20.511 13.203 -12.457 1.00 95.00 575 LEU A C 1
ATOM 4385 O O . LEU A 1 575 ? 20.170 14.385 -12.381 1.00 95.00 575 LEU A O 1
ATOM 4389 N N . SER A 1 576 ? 19.913 12.353 -13.301 1.00 96.31 576 SER A N 1
ATOM 4390 C CA . SER A 1 576 ? 18.713 12.757 -14.041 1.00 96.31 576 SER A CA 1
ATOM 4391 C C . SER A 1 576 ? 17.573 13.113 -13.064 1.00 96.31 576 SER A C 1
ATOM 4393 O O . SER A 1 576 ? 17.508 12.557 -11.958 1.00 96.31 576 SER A O 1
ATOM 4395 N N . PRO A 1 577 ? 16.635 14.006 -13.436 1.00 96.88 577 PRO A N 1
ATOM 4396 C CA . PRO A 1 577 ? 15.479 14.314 -12.594 1.00 96.88 577 PRO A CA 1
ATOM 4397 C C . PRO A 1 577 ? 14.647 13.066 -12.260 1.00 96.88 577 PRO A C 1
ATOM 4399 O O . PRO A 1 577 ? 14.145 12.958 -11.141 1.00 96.88 577 PRO A O 1
ATOM 4402 N N . PHE A 1 578 ? 14.564 12.115 -13.200 1.00 96.94 578 PHE A N 1
ATOM 4403 C CA . PHE A 1 578 ? 13.910 10.818 -13.029 1.00 96.94 578 PHE A CA 1
ATOM 4404 C C . PHE A 1 578 ? 14.601 9.969 -11.952 1.00 96.94 578 PHE A C 1
ATOM 4406 O O . PHE A 1 578 ? 13.972 9.584 -10.967 1.00 96.94 578 PHE A O 1
ATOM 4413 N N . ASP A 1 579 ? 15.912 9.742 -12.085 1.00 97.00 579 ASP A N 1
ATOM 4414 C CA . ASP A 1 579 ? 16.708 8.955 -11.135 1.00 97.00 579 ASP A CA 1
ATOM 4415 C C . ASP A 1 579 ? 16.698 9.569 -9.737 1.00 97.00 579 ASP A C 1
ATOM 4417 O O . ASP A 1 579 ? 16.569 8.859 -8.737 1.00 97.00 579 ASP A O 1
ATOM 4421 N N . ALA A 1 580 ? 16.824 10.896 -9.657 1.00 97.69 580 ALA A N 1
ATOM 4422 C CA . ALA A 1 580 ? 16.753 11.634 -8.406 1.00 97.69 580 ALA A CA 1
ATOM 4423 C C . ALA A 1 580 ? 15.394 11.430 -7.719 1.00 97.69 580 ALA A C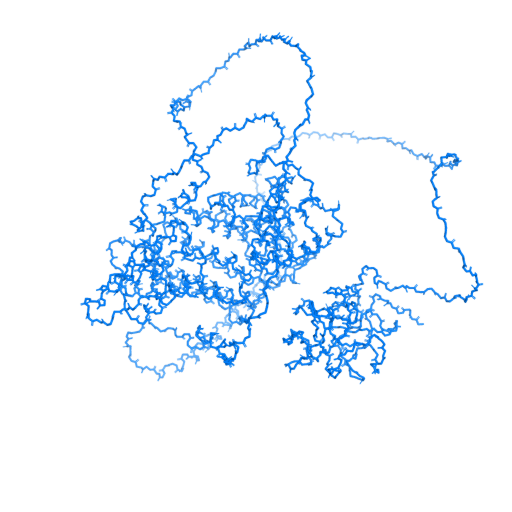 1
ATOM 4425 O O . ALA A 1 580 ? 15.344 11.196 -6.512 1.00 97.69 580 ALA A O 1
ATOM 4426 N N . GLU A 1 581 ? 14.293 11.475 -8.472 1.00 97.94 581 GLU A N 1
ATOM 4427 C CA . GLU A 1 581 ? 12.947 11.291 -7.931 1.00 97.94 581 GLU A CA 1
ATOM 4428 C C . GLU A 1 581 ? 12.658 9.842 -7.527 1.00 97.94 581 GLU A C 1
ATOM 4430 O O . GLU A 1 581 ? 12.163 9.607 -6.422 1.00 97.94 581 GLU A O 1
ATOM 4435 N N . MET A 1 582 ? 13.060 8.858 -8.333 1.00 98.31 582 MET A N 1
ATOM 4436 C CA . MET A 1 582 ? 12.953 7.448 -7.950 1.00 98.31 582 MET A CA 1
ATOM 4437 C C . MET A 1 582 ? 13.779 7.136 -6.695 1.00 98.31 582 MET A C 1
ATOM 4439 O O . MET A 1 582 ? 13.314 6.421 -5.805 1.00 98.31 582 MET A O 1
ATOM 4443 N N . ARG A 1 583 ? 14.954 7.756 -6.541 1.00 98.38 583 ARG A N 1
ATOM 4444 C CA . ARG A 1 583 ? 15.772 7.665 -5.321 1.00 98.38 583 ARG A CA 1
ATOM 4445 C C . ARG A 1 583 ? 15.104 8.316 -4.103 1.00 98.38 583 ARG A C 1
ATOM 4447 O O . ARG A 1 583 ? 15.178 7.730 -3.022 1.00 98.38 583 ARG A O 1
ATOM 4454 N N . ARG A 1 584 ? 14.387 9.442 -4.253 1.00 97.94 584 ARG A N 1
ATOM 4455 C CA . ARG A 1 584 ? 13.542 10.007 -3.173 1.00 97.94 584 ARG A CA 1
ATOM 4456 C C . ARG A 1 584 ? 12.416 9.049 -2.786 1.00 97.94 584 ARG A C 1
ATOM 4458 O O . ARG A 1 584 ? 12.233 8.792 -1.596 1.00 97.94 584 ARG A O 1
ATOM 4465 N N . ARG A 1 585 ? 11.678 8.507 -3.763 1.00 98.00 585 ARG A N 1
ATOM 4466 C CA . ARG A 1 585 ? 10.565 7.566 -3.533 1.00 98.00 585 ARG A CA 1
ATOM 4467 C C . ARG A 1 585 ? 11.026 6.330 -2.747 1.00 98.00 585 ARG A C 1
ATOM 4469 O O . ARG A 1 585 ? 10.456 6.030 -1.698 1.00 98.00 585 ARG A O 1
ATOM 4476 N N . VAL A 1 586 ? 12.117 5.689 -3.181 1.00 98.44 586 VAL A N 1
ATOM 4477 C CA . VAL A 1 586 ? 12.729 4.542 -2.481 1.00 98.44 586 VAL A CA 1
ATOM 4478 C C . VAL A 1 586 ? 13.197 4.920 -1.071 1.00 98.44 586 VAL A C 1
ATOM 4480 O O . VAL A 1 586 ? 12.891 4.198 -0.122 1.00 98.44 586 VAL A O 1
ATOM 4483 N N . TRP A 1 587 ? 13.883 6.058 -0.896 1.00 97.62 587 TRP A N 1
ATOM 4484 C CA . TRP A 1 587 ? 14.373 6.496 0.419 1.00 97.62 587 TRP A CA 1
ATOM 4485 C C . TRP A 1 587 ? 13.251 6.630 1.451 1.00 97.62 587 TRP A C 1
ATOM 4487 O O . TRP A 1 587 ? 13.317 6.041 2.532 1.00 97.62 587 TRP A O 1
ATOM 4497 N N . TRP A 1 588 ? 12.195 7.370 1.111 1.00 96.44 588 TRP A N 1
ATOM 4498 C CA . TRP A 1 588 ? 11.100 7.619 2.044 1.00 96.44 588 TRP A CA 1
ATOM 4499 C C . TRP A 1 588 ? 10.297 6.360 2.365 1.00 96.44 588 TRP A C 1
ATOM 4501 O O . TRP A 1 588 ? 9.864 6.203 3.508 1.00 96.44 588 TRP A O 1
ATOM 4511 N N . GLN A 1 589 ? 10.158 5.430 1.417 1.00 96.31 589 GLN A N 1
ATOM 4512 C CA . GLN A 1 589 ? 9.498 4.154 1.681 1.00 96.31 589 GLN A CA 1
ATOM 4513 C C . GLN A 1 589 ? 10.338 3.226 2.578 1.00 96.31 589 GLN A C 1
ATOM 4515 O O . GLN A 1 589 ? 9.768 2.573 3.452 1.00 96.31 589 GLN A O 1
ATOM 4520 N N . ILE A 1 590 ? 11.674 3.217 2.448 1.00 95.94 590 ILE A N 1
ATOM 4521 C CA . ILE A 1 590 ? 12.567 2.513 3.390 1.00 95.94 590 ILE A CA 1
ATOM 4522 C C . ILE A 1 590 ? 12.423 3.100 4.802 1.00 95.94 590 ILE A C 1
ATOM 4524 O O . ILE A 1 590 ? 12.237 2.347 5.754 1.00 95.94 590 ILE A O 1
ATOM 4528 N N . ILE A 1 591 ? 12.427 4.430 4.946 1.00 92.38 591 ILE A N 1
ATOM 4529 C CA . ILE A 1 591 ? 12.275 5.105 6.248 1.00 92.38 591 ILE A CA 1
ATOM 4530 C C . ILE A 1 591 ? 10.902 4.835 6.893 1.00 92.38 591 ILE A C 1
ATOM 4532 O O . ILE A 1 591 ? 10.816 4.640 8.107 1.00 92.38 591 ILE A O 1
ATOM 4536 N N . ILE A 1 592 ? 9.824 4.774 6.103 1.00 90.38 592 ILE A N 1
ATOM 4537 C CA . ILE A 1 592 ? 8.487 4.372 6.577 1.00 90.38 592 ILE A CA 1
ATOM 4538 C C . ILE A 1 592 ? 8.485 2.911 7.050 1.00 90.38 592 ILE A C 1
ATOM 4540 O O . ILE A 1 592 ? 7.888 2.600 8.085 1.00 90.38 592 ILE A O 1
ATOM 4544 N N . LEU A 1 593 ? 9.139 2.018 6.303 1.00 90.94 593 LEU A N 1
ATOM 4545 C CA . LEU A 1 593 ? 9.189 0.592 6.614 1.00 90.94 593 LEU A CA 1
ATOM 4546 C C . LEU A 1 593 ? 10.016 0.310 7.876 1.00 90.94 593 LEU A C 1
ATOM 4548 O O . LEU A 1 593 ? 9.537 -0.405 8.752 1.00 90.94 593 LEU A O 1
ATOM 4552 N N . ASP A 1 594 ? 11.193 0.929 8.003 1.00 88.06 594 ASP A N 1
ATOM 4553 C CA . ASP A 1 594 ? 12.064 0.831 9.181 1.00 88.06 594 ASP A CA 1
ATOM 4554 C C . ASP A 1 594 ? 11.386 1.380 10.440 1.00 88.06 594 ASP A C 1
ATOM 4556 O O . ASP A 1 594 ? 11.369 0.723 11.480 1.00 88.06 594 ASP A O 1
ATOM 4560 N N . GLY A 1 595 ? 10.718 2.535 10.327 1.00 83.00 595 GLY A N 1
ATOM 4561 C CA . GLY A 1 595 ? 9.927 3.100 11.417 1.00 83.00 595 GLY A CA 1
ATOM 4562 C C . GLY A 1 595 ? 8.817 2.159 11.897 1.00 83.00 595 GLY A C 1
ATOM 4563 O O . GLY A 1 595 ? 8.654 1.975 13.104 1.00 83.00 595 GLY A O 1
ATOM 4564 N N . ARG A 1 596 ? 8.071 1.524 10.979 1.00 83.25 596 ARG A N 1
ATOM 4565 C CA . ARG A 1 596 ? 7.019 0.559 11.350 1.00 83.25 596 ARG A CA 1
ATOM 4566 C C . ARG A 1 596 ? 7.602 -0.731 11.931 1.00 83.25 596 ARG A C 1
ATOM 4568 O O . ARG A 1 596 ? 7.058 -1.222 12.915 1.00 83.25 596 ARG A O 1
ATOM 4575 N N . ALA A 1 597 ? 8.694 -1.256 11.374 1.00 83.44 597 ALA A N 1
ATOM 4576 C CA . ALA A 1 597 ? 9.356 -2.449 11.899 1.00 83.44 597 ALA A CA 1
ATOM 4577 C C . ALA A 1 597 ? 9.884 -2.211 13.326 1.00 83.44 597 ALA A C 1
ATOM 4579 O O . ALA A 1 597 ? 9.602 -3.005 14.223 1.00 83.44 597 ALA A O 1
ATOM 4580 N N . ALA A 1 598 ? 10.532 -1.066 13.572 1.00 80.50 598 ALA A N 1
ATOM 4581 C CA . ALA A 1 598 ? 10.962 -0.660 14.908 1.00 80.50 598 ALA A CA 1
ATOM 4582 C C . ALA A 1 598 ? 9.781 -0.556 15.891 1.00 80.50 598 ALA A C 1
ATOM 4584 O O . ALA A 1 598 ? 9.870 -1.066 17.006 1.00 80.50 598 ALA A O 1
ATOM 4585 N N . GLN A 1 599 ? 8.660 0.049 15.468 1.00 75.94 599 GLN A N 1
ATOM 4586 C CA . GLN A 1 599 ? 7.455 0.182 16.297 1.00 75.94 599 GLN A CA 1
ATOM 4587 C C . GLN A 1 599 ? 6.916 -1.177 16.768 1.00 75.94 599 GLN A C 1
ATOM 4589 O O . GLN A 1 599 ? 6.629 -1.336 17.952 1.00 75.94 599 GLN A O 1
ATOM 4594 N N . VAL A 1 600 ? 6.761 -2.140 15.852 1.00 73.38 600 VAL A N 1
ATOM 4595 C CA . VAL A 1 600 ? 6.154 -3.450 16.159 1.00 73.38 600 VAL A CA 1
ATOM 4596 C C . VAL A 1 600 ? 7.114 -4.346 16.952 1.00 73.38 600 VAL A C 1
ATOM 4598 O O . VAL A 1 600 ? 6.673 -5.064 17.841 1.00 73.38 600 VAL A O 1
ATOM 4601 N N . SER A 1 601 ? 8.425 -4.225 16.721 1.00 71.00 601 SER A N 1
ATOM 4602 C CA . SER A 1 601 ? 9.477 -4.922 17.491 1.00 71.00 601 SER A CA 1
ATOM 4603 C C . SER A 1 601 ? 9.698 -4.338 18.899 1.00 71.00 601 SER A C 1
ATOM 4605 O O . SER A 1 601 ? 10.567 -4.778 19.646 1.00 71.00 601 SER A O 1
ATOM 4607 N N . GLY A 1 602 ? 8.988 -3.263 19.267 1.00 65.44 602 GLY A N 1
ATOM 4608 C CA . GLY A 1 602 ? 9.207 -2.558 20.536 1.00 65.44 602 GLY A CA 1
ATOM 4609 C C . GLY A 1 602 ? 10.547 -1.836 20.638 1.00 65.44 602 GLY A C 1
ATOM 4610 O O . GLY A 1 602 ? 10.928 -1.405 21.731 1.00 65.44 602 GLY A O 1
ATOM 4611 N N . ALA A 1 603 ? 11.254 -1.698 19.518 1.00 62.91 603 ALA A N 1
ATOM 4612 C CA . ALA A 1 603 ? 12.505 -0.979 19.429 1.00 62.91 603 ALA A CA 1
ATOM 4613 C C . ALA A 1 603 ? 12.265 0.538 19.438 1.00 62.91 603 ALA A C 1
ATOM 4615 O O . ALA A 1 603 ? 11.204 1.057 19.086 1.00 62.91 603 ALA A O 1
ATOM 4616 N N . SER A 1 604 ? 13.306 1.277 19.813 1.00 55.88 604 SER A N 1
ATOM 4617 C CA . SER A 1 604 ? 13.320 2.733 19.702 1.00 55.88 604 SER A CA 1
ATOM 4618 C C . SER A 1 604 ? 13.143 3.150 18.239 1.00 55.88 604 SER A C 1
ATOM 4620 O O . SER A 1 604 ? 14.056 2.963 17.432 1.00 55.88 604 SER A O 1
ATOM 4622 N N . MET A 1 605 ? 12.003 3.767 17.904 1.00 52.78 605 MET A N 1
ATOM 4623 C CA . MET A 1 605 ? 11.787 4.458 16.624 1.00 52.78 605 MET A CA 1
ATOM 4624 C C . MET A 1 605 ? 12.670 5.717 16.550 1.00 52.78 605 MET A C 1
ATOM 4626 O O . MET A 1 605 ? 12.186 6.845 16.609 1.00 52.78 605 MET A O 1
ATOM 4630 N N . ASN A 1 606 ? 13.989 5.556 16.493 1.00 50.62 606 ASN A N 1
ATOM 4631 C CA . ASN A 1 606 ? 14.913 6.681 16.446 1.00 50.62 606 ASN A CA 1
ATOM 4632 C C . ASN A 1 606 ? 16.196 6.364 15.661 1.00 50.62 606 ASN A C 1
ATOM 4634 O O . ASN A 1 606 ? 17.284 6.303 16.248 1.00 50.62 606 ASN A O 1
ATOM 4638 N N . PRO A 1 607 ? 16.116 6.296 14.320 1.00 48.78 607 PRO A N 1
ATOM 4639 C CA . PRO A 1 607 ? 17.197 6.797 13.489 1.00 48.78 607 PRO A CA 1
ATOM 4640 C C . PRO A 1 607 ? 17.354 8.290 13.826 1.00 48.78 607 PRO A C 1
ATOM 4642 O O . PRO A 1 607 ? 16.653 9.144 13.284 1.00 48.78 607 PRO A O 1
ATOM 4645 N N . ALA A 1 608 ? 18.231 8.604 14.787 1.00 53.50 608 ALA A N 1
ATOM 4646 C CA . ALA A 1 608 ? 18.477 9.972 15.242 1.00 53.50 608 ALA A CA 1
ATOM 4647 C C . ALA A 1 608 ? 18.690 10.888 14.031 1.00 53.50 608 ALA A C 1
ATOM 4649 O O . ALA A 1 608 ? 19.520 10.567 13.189 1.00 53.50 608 ALA A O 1
ATOM 4650 N N . ALA A 1 609 ? 17.948 12.000 13.949 1.00 53.66 609 ALA A N 1
ATOM 4651 C CA . ALA A 1 609 ? 17.547 12.671 12.696 1.00 53.66 609 ALA A CA 1
ATOM 4652 C C . ALA A 1 609 ? 18.612 12.837 11.583 1.00 53.66 609 ALA A C 1
ATOM 4654 O O . ALA A 1 609 ? 18.265 12.810 10.406 1.00 53.66 609 ALA A O 1
ATOM 4655 N N . HIS A 1 610 ? 19.901 12.932 11.922 1.00 58.16 610 HIS A N 1
ATOM 4656 C CA . HIS A 1 610 ? 21.014 12.876 10.963 1.00 58.16 610 HIS A CA 1
ATOM 4657 C C . HIS A 1 610 ? 21.063 11.590 10.102 1.00 58.16 610 HIS A C 1
ATOM 4659 O O . HIS A 1 610 ? 21.703 11.590 9.056 1.00 58.16 610 HIS A O 1
ATOM 4665 N N . LEU A 1 611 ? 20.404 10.504 10.524 1.00 62.91 611 LEU A N 1
ATOM 4666 C CA . LEU A 1 611 ? 20.278 9.241 9.786 1.00 62.91 611 LEU A CA 1
ATOM 4667 C C . LEU A 1 611 ? 19.156 9.262 8.734 1.00 62.91 611 LEU A C 1
ATOM 4669 O O . LEU A 1 611 ? 19.249 8.516 7.760 1.00 62.91 611 LEU A O 1
ATOM 4673 N N . VAL A 1 612 ? 18.140 10.118 8.911 1.00 75.81 612 VAL A N 1
ATOM 4674 C CA . VAL A 1 612 ? 17.077 10.381 7.916 1.00 75.81 612 VAL A CA 1
ATOM 4675 C C . VAL A 1 612 ? 17.578 11.338 6.822 1.00 75.81 612 VAL A C 1
ATOM 4677 O O . VAL A 1 612 ? 17.134 11.261 5.678 1.00 75.81 612 VAL A O 1
ATOM 4680 N N . GLY A 1 613 ? 18.560 12.183 7.154 1.00 84.31 613 GLY A N 1
ATOM 4681 C CA . GLY A 1 613 ? 19.273 13.019 6.190 1.00 84.31 613 GLY A CA 1
ATOM 4682 C C . GLY A 1 613 ? 18.514 14.279 5.762 1.00 84.31 613 GLY A C 1
ATOM 4683 O O . GLY A 1 613 ? 17.692 14.793 6.520 1.00 84.31 613 GLY A O 1
ATOM 4684 N N . ASP A 1 614 ? 18.829 14.802 4.572 1.00 90.38 614 ASP A N 1
ATOM 4685 C CA . ASP A 1 614 ? 18.260 16.053 4.029 1.00 90.38 614 ASP A CA 1
ATOM 4686 C C . ASP A 1 614 ? 17.519 15.897 2.683 1.00 90.38 614 ASP A C 1
ATOM 4688 O O . ASP A 1 614 ? 17.027 16.884 2.129 1.00 90.38 614 ASP A O 1
ATOM 4692 N N . THR A 1 615 ? 17.387 14.660 2.190 1.00 93.75 615 THR A N 1
ATOM 4693 C CA . THR A 1 615 ? 16.613 14.285 0.994 1.00 93.75 615 THR A CA 1
ATOM 4694 C C . THR A 1 615 ? 15.210 14.885 1.010 1.00 93.75 615 THR A C 1
ATOM 4696 O O . THR A 1 615 ? 14.459 14.719 1.974 1.00 93.75 615 THR A O 1
ATOM 4699 N N . LYS A 1 616 ? 14.816 15.559 -0.078 1.00 94.62 616 LYS A N 1
ATOM 4700 C CA . LYS A 1 616 ? 13.478 16.160 -0.189 1.00 94.62 616 LYS A CA 1
ATOM 4701 C C . LYS A 1 616 ? 12.390 15.083 -0.199 1.00 94.62 616 LYS A C 1
ATOM 4703 O O . LYS A 1 616 ? 12.626 13.931 -0.560 1.00 94.62 616 LYS A O 1
ATOM 4708 N N . GLN A 1 617 ? 11.175 15.474 0.178 1.00 94.88 617 GLN A N 1
ATOM 4709 C CA . GLN A 1 617 ? 9.981 14.647 -0.017 1.00 94.88 617 GLN A CA 1
ATOM 4710 C C . GLN A 1 617 ? 9.756 14.400 -1.528 1.00 94.88 617 GLN A C 1
ATOM 4712 O O . GLN A 1 617 ? 10.100 15.284 -2.319 1.00 94.88 617 GLN A O 1
ATOM 4717 N N . PRO A 1 618 ? 9.172 13.257 -1.939 1.00 95.56 618 PRO A N 1
ATOM 4718 C CA . PRO A 1 618 ? 8.838 12.990 -3.337 1.00 95.56 618 PRO A CA 1
ATOM 4719 C C . PRO A 1 618 ? 7.810 13.986 -3.892 1.00 95.56 618 PRO A C 1
ATOM 4721 O O . PRO A 1 618 ? 7.008 14.558 -3.144 1.00 95.56 618 PRO A O 1
ATOM 4724 N N . ALA A 1 619 ? 7.806 14.173 -5.208 1.00 94.62 619 ALA A N 1
ATOM 4725 C CA . ALA A 1 619 ? 6.883 15.059 -5.902 1.00 94.62 619 ALA A CA 1
ATOM 4726 C C . ALA A 1 619 ? 5.457 14.475 -5.964 1.00 94.62 619 ALA A C 1
ATOM 4728 O O . ALA A 1 619 ? 5.259 13.284 -6.196 1.00 94.62 619 ALA A O 1
ATOM 4729 N N . ASN A 1 620 ? 4.446 15.336 -5.793 1.00 93.69 620 ASN A N 1
ATOM 4730 C CA . ASN A 1 620 ? 3.036 14.991 -6.006 1.00 93.69 620 ASN A CA 1
ATOM 4731 C C . ASN A 1 620 ? 2.722 15.073 -7.510 1.00 93.69 620 ASN A C 1
ATOM 4733 O O . ASN A 1 620 ? 2.254 16.105 -7.989 1.00 93.69 620 ASN A O 1
ATOM 4737 N N . VAL A 1 621 ? 3.069 14.021 -8.245 1.00 93.31 621 VAL A N 1
ATOM 4738 C CA . VAL A 1 621 ? 2.900 13.862 -9.700 1.00 93.31 621 VAL A CA 1
ATOM 4739 C C . VAL A 1 621 ? 2.363 12.460 -9.987 1.00 93.31 621 VAL A C 1
ATOM 4741 O O . VAL A 1 621 ? 2.539 11.562 -9.157 1.00 93.31 621 VAL A O 1
ATOM 4744 N N . ASN A 1 622 ? 1.728 12.255 -11.139 1.00 92.88 622 ASN A N 1
ATOM 4745 C CA . ASN A 1 622 ? 1.359 10.911 -11.579 1.00 92.88 622 ASN A CA 1
ATOM 4746 C C . ASN A 1 622 ? 2.607 10.190 -12.116 1.00 92.88 622 ASN A C 1
ATOM 4748 O O . ASN A 1 622 ? 3.583 10.837 -12.501 1.00 92.88 622 ASN A O 1
ATOM 4752 N N . ASP A 1 623 ? 2.602 8.859 -12.162 1.00 90.44 623 ASP A N 1
ATOM 4753 C CA . ASP A 1 623 ? 3.690 8.113 -12.810 1.00 90.44 623 ASP A CA 1
ATOM 4754 C C . ASP A 1 623 ? 3.679 8.377 -14.328 1.00 90.44 623 ASP A C 1
ATOM 4756 O O . ASP A 1 623 ? 4.730 8.577 -14.920 1.00 90.44 623 ASP A O 1
ATOM 4760 N N . GLY A 1 624 ? 2.504 8.537 -14.950 1.00 90.56 624 GLY A N 1
ATOM 47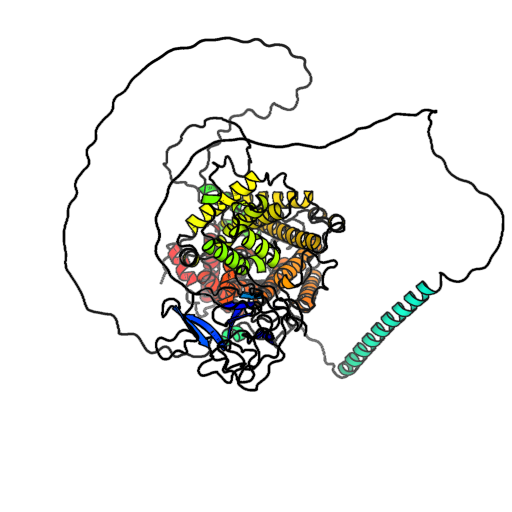61 C CA . GLY A 1 624 ? 2.398 8.935 -16.364 1.00 90.56 624 GLY A CA 1
ATOM 4762 C C . GLY A 1 624 ? 2.997 10.312 -16.713 1.00 90.56 624 GLY A C 1
ATOM 4763 O O . GLY A 1 624 ? 3.215 10.587 -17.890 1.00 90.56 624 GLY A O 1
ATOM 4764 N N . ASP A 1 625 ? 3.295 11.161 -15.720 1.00 89.94 625 ASP A N 1
ATOM 4765 C CA . ASP A 1 625 ? 3.985 12.448 -15.915 1.00 89.94 625 ASP A CA 1
ATOM 4766 C C . ASP A 1 625 ? 5.528 12.312 -15.873 1.00 89.94 625 ASP A C 1
ATOM 4768 O O . ASP A 1 625 ? 6.246 13.292 -16.099 1.00 89.94 625 ASP A O 1
ATOM 4772 N N . LEU A 1 626 ? 6.059 11.127 -15.545 1.00 91.62 626 LEU A N 1
ATOM 4773 C CA . LEU A 1 626 ? 7.491 10.845 -15.429 1.00 91.62 626 LEU A CA 1
ATOM 4774 C C . LEU A 1 626 ? 7.980 9.998 -16.610 1.00 91.62 626 LEU A C 1
ATOM 4776 O O . LEU A 1 626 ? 7.431 8.945 -16.919 1.00 91.62 626 LEU A O 1
ATOM 4780 N N . VAL A 1 627 ? 9.073 10.427 -17.245 1.00 91.06 627 VAL A N 1
ATOM 4781 C CA . VAL A 1 627 ? 9.733 9.683 -18.331 1.00 91.06 627 VAL A CA 1
ATOM 4782 C C . VAL A 1 627 ? 11.249 9.665 -18.108 1.00 91.06 627 VAL A C 1
ATOM 4784 O O . VAL A 1 627 ? 11.800 10.709 -17.758 1.00 91.06 627 VAL A O 1
ATOM 4787 N N . PRO A 1 628 ? 11.966 8.544 -18.327 1.00 90.94 628 PRO A N 1
ATOM 4788 C CA . PRO A 1 628 ? 13.410 8.466 -18.057 1.00 90.94 628 PRO A CA 1
ATOM 4789 C C . PRO A 1 628 ? 14.267 9.525 -18.774 1.00 90.94 628 PRO A C 1
ATOM 4791 O O . PRO A 1 628 ? 15.301 9.942 -18.262 1.00 90.94 628 PRO A O 1
ATOM 4794 N N . SER A 1 629 ? 13.823 10.004 -19.939 1.00 91.56 629 SER A N 1
ATOM 4795 C CA . SER A 1 629 ? 14.497 11.020 -20.763 1.00 91.56 629 SER A CA 1
ATOM 4796 C C . SER A 1 629 ? 14.222 12.479 -20.352 1.00 91.56 629 SER A C 1
ATOM 4798 O O . SER A 1 629 ? 14.632 13.408 -21.052 1.00 91.56 629 SER A O 1
ATOM 4800 N N . MET A 1 630 ? 13.518 12.714 -19.240 1.00 91.38 630 MET A N 1
ATOM 4801 C CA . MET A 1 630 ? 13.106 14.050 -18.793 1.00 91.38 630 MET A CA 1
ATOM 4802 C C . MET A 1 630 ? 14.282 14.968 -18.407 1.00 91.38 630 MET A C 1
ATOM 4804 O O . MET A 1 630 ? 15.163 14.598 -17.635 1.00 91.38 630 MET A O 1
ATOM 4808 N N . SER A 1 631 ? 14.254 16.220 -18.872 1.00 91.69 631 SER A N 1
ATOM 4809 C CA . SER A 1 631 ? 15.264 17.244 -18.545 1.00 91.69 631 SER A CA 1
ATOM 4810 C C . SER A 1 631 ? 14.937 18.081 -17.300 1.00 91.69 631 SER A C 1
ATOM 4812 O O . SER A 1 631 ? 15.822 18.725 -16.739 1.00 91.69 631 SER A O 1
ATOM 4814 N N . ALA A 1 632 ? 13.683 18.062 -16.837 1.00 92.31 632 ALA A N 1
ATOM 4815 C CA . ALA A 1 632 ? 13.229 18.702 -15.604 1.00 92.31 632 ALA A CA 1
ATOM 4816 C C . ALA A 1 632 ? 12.029 17.943 -15.014 1.00 92.31 632 ALA A C 1
ATOM 4818 O O . ALA A 1 632 ? 11.295 17.278 -15.742 1.00 92.31 632 ALA A O 1
ATOM 4819 N N . LEU A 1 633 ? 11.816 18.058 -13.699 1.00 91.31 633 LEU A N 1
ATOM 4820 C CA . LEU A 1 633 ? 10.646 17.484 -13.025 1.00 91.31 633 LEU A CA 1
ATOM 4821 C C . LEU A 1 633 ? 9.366 18.284 -13.356 1.00 91.31 633 LEU A C 1
ATOM 4823 O O . LEU A 1 633 ? 9.433 19.519 -13.356 1.00 91.31 633 LEU A O 1
ATOM 4827 N N . PRO A 1 634 ? 8.203 17.632 -13.568 1.00 91.81 634 PRO A N 1
ATOM 4828 C CA . PRO A 1 634 ? 6.919 18.317 -13.635 1.00 91.81 634 PRO A CA 1
ATOM 4829 C C . PRO A 1 634 ? 6.651 19.159 -12.385 1.00 91.81 634 PRO A C 1
ATOM 4831 O O . PRO A 1 634 ? 7.120 18.858 -11.282 1.00 91.81 634 PRO A O 1
ATOM 4834 N N . ALA A 1 635 ? 5.846 20.209 -12.542 1.00 89.25 635 ALA A N 1
ATOM 4835 C CA . ALA A 1 635 ? 5.340 20.952 -11.398 1.00 89.25 635 ALA A CA 1
ATOM 4836 C C . A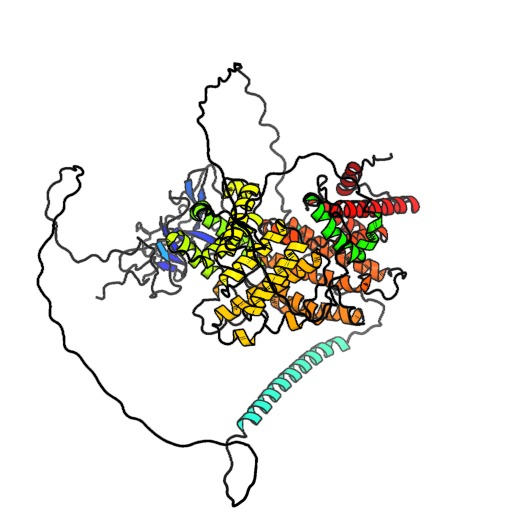LA A 1 635 ? 4.431 20.040 -10.558 1.00 89.25 635 ALA A C 1
ATOM 4838 O O . ALA A 1 635 ? 3.475 19.470 -11.078 1.00 89.25 635 ALA A O 1
ATOM 4839 N N . ALA A 1 636 ? 4.715 19.919 -9.258 1.00 87.81 636 ALA A N 1
ATOM 4840 C CA . ALA A 1 636 ? 3.889 19.127 -8.351 1.00 87.81 636 ALA A CA 1
ATOM 4841 C C . ALA A 1 636 ? 2.438 19.642 -8.350 1.00 87.81 636 ALA A C 1
ATOM 4843 O O . ALA A 1 636 ? 2.200 20.838 -8.158 1.00 87.81 636 ALA A O 1
ATOM 4844 N N . SER A 1 637 ? 1.480 18.737 -8.550 1.00 85.06 637 SER A N 1
ATOM 4845 C CA . SER A 1 637 ? 0.067 19.083 -8.679 1.00 85.06 637 SER A CA 1
ATOM 4846 C C . SER A 1 637 ? -0.512 19.650 -7.379 1.00 85.06 637 SER A C 1
ATOM 4848 O O . SER A 1 637 ? -0.086 19.305 -6.272 1.00 85.06 637 SER A O 1
ATOM 4850 N N . ALA A 1 638 ? -1.535 20.493 -7.531 1.00 78.94 638 ALA A N 1
ATOM 4851 C CA . ALA A 1 638 ? -2.410 20.957 -6.455 1.00 78.94 638 ALA A CA 1
ATOM 4852 C C . ALA A 1 638 ? -3.643 20.047 -6.238 1.00 78.94 638 ALA A C 1
ATOM 4854 O O . ALA A 1 638 ? -4.475 20.343 -5.382 1.00 78.94 638 ALA A O 1
ATOM 4855 N N . SER A 1 639 ? -3.777 18.969 -7.020 1.00 79.94 639 SER A N 1
ATOM 4856 C CA . SER A 1 639 ? -4.774 17.904 -6.856 1.00 79.94 639 SER A CA 1
ATOM 4857 C C . SER A 1 639 ? -4.165 16.656 -6.206 1.00 79.94 639 SER A C 1
ATOM 4859 O O . SER A 1 639 ? -2.947 16.550 -6.039 1.00 79.94 639 SER A O 1
ATOM 4861 N N . ALA A 1 640 ? -5.003 15.660 -5.914 1.00 87.00 640 ALA A N 1
ATOM 4862 C CA . ALA A 1 640 ? -4.525 14.285 -5.808 1.00 87.00 640 ALA A CA 1
ATOM 4863 C C . ALA A 1 640 ? -3.879 13.824 -7.133 1.00 87.00 640 ALA A C 1
ATOM 4865 O O . ALA A 1 640 ? -4.200 14.337 -8.208 1.00 87.00 640 ALA A O 1
ATOM 4866 N N . THR A 1 641 ? -2.951 12.881 -7.014 1.00 92.31 641 THR A N 1
ATOM 4867 C CA . THR A 1 641 ? -2.211 12.200 -8.089 1.00 92.31 641 THR A CA 1
ATOM 4868 C C . THR A 1 641 ? -1.968 10.757 -7.647 1.00 92.31 641 THR A C 1
ATOM 4870 O O . THR A 1 641 ? -2.233 10.432 -6.485 1.00 92.31 641 THR A O 1
ATOM 4873 N N . ASP A 1 642 ? -1.375 9.916 -8.493 1.00 92.50 642 ASP A N 1
ATOM 4874 C CA . ASP A 1 642 ? -0.935 8.562 -8.107 1.00 92.50 642 ASP A CA 1
ATOM 4875 C C . ASP A 1 642 ? -0.083 8.510 -6.822 1.00 92.50 642 ASP A C 1
ATOM 4877 O O . ASP A 1 642 ? -0.018 7.483 -6.146 1.00 92.50 642 ASP A O 1
ATOM 4881 N N . MET A 1 643 ? 0.602 9.607 -6.486 1.00 94.94 643 MET A N 1
ATOM 4882 C CA . MET A 1 643 ? 1.440 9.724 -5.294 1.00 94.94 643 MET A CA 1
ATOM 4883 C C . MET A 1 643 ? 0.670 10.069 -4.013 1.00 94.94 643 MET A C 1
ATOM 4885 O O . MET A 1 643 ? 1.264 10.008 -2.937 1.00 94.94 643 MET A O 1
ATOM 4889 N N . VAL A 1 644 ? -0.623 10.419 -4.075 1.00 95.06 644 VAL A N 1
ATOM 4890 C CA . VAL A 1 644 ? -1.365 11.067 -2.972 1.00 95.06 644 VAL A CA 1
ATOM 4891 C C . VAL A 1 644 ? -1.262 10.329 -1.633 1.00 95.06 644 VAL A C 1
ATOM 4893 O O . VAL A 1 644 ? -0.991 10.953 -0.607 1.00 95.06 644 VAL A O 1
ATOM 4896 N N . PHE A 1 645 ? -1.401 9.002 -1.629 1.00 96.50 645 PHE A N 1
ATOM 4897 C CA . PHE A 1 645 ? -1.330 8.177 -0.422 1.00 96.50 645 PHE A CA 1
ATOM 4898 C C . PHE A 1 645 ? 0.075 8.193 0.205 1.00 96.50 645 PHE A C 1
ATOM 4900 O O . PHE A 1 645 ? 0.227 8.427 1.409 1.00 96.50 645 PHE A O 1
ATOM 4907 N N . CYS A 1 646 ? 1.112 8.020 -0.619 1.00 97.00 646 CYS A N 1
ATOM 4908 C CA . CYS A 1 646 ? 2.509 8.118 -0.202 1.00 97.00 646 CYS A CA 1
ATOM 4909 C C . CYS A 1 646 ? 2.849 9.540 0.269 1.00 97.00 646 CYS A C 1
ATOM 4911 O O . CYS A 1 646 ? 3.425 9.706 1.342 1.00 97.00 646 CYS A O 1
ATOM 4913 N N . SER A 1 647 ? 2.445 10.573 -0.474 1.00 95.75 647 SER A N 1
ATOM 4914 C CA . SER A 1 647 ? 2.676 11.975 -0.122 1.00 95.75 647 SER A CA 1
ATOM 4915 C C . SER A 1 647 ? 2.022 12.353 1.208 1.00 95.75 647 SER A C 1
ATOM 4917 O O . SER A 1 647 ? 2.709 12.905 2.061 1.00 95.75 647 SER A O 1
ATOM 4919 N N . VAL A 1 648 ? 0.751 12.000 1.442 1.00 95.75 648 VAL A N 1
ATOM 4920 C CA . VAL A 1 648 ? 0.058 12.216 2.729 1.00 95.75 648 VAL A CA 1
ATOM 4921 C C . VAL A 1 648 ? 0.803 11.526 3.877 1.00 95.75 648 VAL A C 1
ATOM 4923 O O . VAL A 1 648 ? 1.080 12.158 4.899 1.00 95.75 648 VAL A O 1
ATOM 4926 N N . ARG A 1 649 ? 1.195 10.256 3.699 1.00 94.38 649 ARG A N 1
ATOM 4927 C CA . ARG A 1 649 ? 1.954 9.490 4.702 1.00 94.38 649 ARG A CA 1
ATOM 4928 C C . ARG A 1 649 ? 3.301 10.139 5.034 1.00 94.38 649 ARG A C 1
ATOM 4930 O O . ARG A 1 649 ? 3.651 10.257 6.208 1.00 94.38 649 ARG A O 1
ATOM 4937 N N . ILE A 1 650 ? 4.040 10.577 4.016 1.00 94.12 650 ILE A N 1
ATOM 4938 C CA . ILE A 1 650 ? 5.356 11.214 4.158 1.00 94.12 650 ILE A CA 1
ATOM 4939 C C . ILE A 1 650 ? 5.228 12.595 4.816 1.00 94.12 650 ILE A C 1
ATOM 4941 O O . ILE A 1 650 ? 6.031 12.932 5.684 1.00 94.12 650 ILE A O 1
ATOM 4945 N N . ASP A 1 651 ? 4.213 13.390 4.468 1.00 92.81 651 ASP A N 1
ATOM 4946 C CA . ASP A 1 651 ? 4.018 14.736 5.025 1.00 92.81 651 ASP A CA 1
ATOM 4947 C C . ASP A 1 651 ? 3.661 14.707 6.525 1.00 92.81 651 ASP A C 1
ATOM 4949 O O . ASP A 1 651 ? 4.096 15.578 7.282 1.00 92.81 651 ASP A O 1
ATOM 4953 N N . ILE A 1 652 ? 2.940 13.669 6.970 1.00 92.31 652 ILE A N 1
ATOM 4954 C CA . ILE A 1 652 ? 2.657 13.400 8.389 1.00 92.31 652 ILE A CA 1
ATOM 4955 C C . ILE A 1 652 ? 3.902 12.836 9.098 1.00 92.31 652 ILE A C 1
ATOM 4957 O O . ILE A 1 652 ? 4.293 13.346 10.150 1.00 92.31 652 ILE A O 1
ATOM 4961 N N . GLY A 1 653 ? 4.573 11.835 8.515 1.00 88.44 653 GLY A N 1
ATOM 4962 C CA . GLY A 1 653 ? 5.765 11.208 9.103 1.00 88.44 653 GLY A CA 1
ATOM 4963 C C . GLY A 1 653 ? 6.924 12.188 9.328 1.00 88.44 653 GLY A C 1
ATOM 4964 O O . GLY A 1 653 ? 7.523 12.207 10.404 1.00 88.44 653 GLY A O 1
ATOM 4965 N N . VAL A 1 654 ? 7.182 13.075 8.360 1.00 87.81 654 VAL A N 1
ATOM 4966 C CA . VAL A 1 654 ? 8.180 14.153 8.477 1.00 87.81 654 VAL A CA 1
ATOM 4967 C C . VAL A 1 654 ? 7.854 15.099 9.636 1.00 87.81 654 VAL A C 1
ATOM 4969 O O . VAL A 1 654 ? 8.747 15.462 10.404 1.00 87.81 654 VAL A O 1
ATOM 4972 N N . TRP A 1 655 ? 6.584 15.470 9.820 1.00 88.81 655 TRP A N 1
ATOM 4973 C CA . TRP A 1 655 ? 6.173 16.309 10.948 1.00 88.81 655 TRP A CA 1
ATOM 4974 C C . TRP A 1 655 ? 6.355 15.586 12.295 1.00 88.81 655 TRP A C 1
ATOM 4976 O O . TRP A 1 655 ? 6.867 16.181 13.244 1.00 88.81 655 TRP A O 1
ATOM 4986 N N . MET A 1 656 ? 6.043 14.286 12.380 1.00 81.75 656 MET A N 1
ATOM 4987 C CA . MET A 1 656 ? 6.254 13.484 13.599 1.00 81.75 656 MET A CA 1
ATOM 4988 C C . MET A 1 656 ? 7.733 13.416 14.012 1.00 81.75 656 MET A C 1
ATOM 4990 O O . MET A 1 656 ? 8.048 13.513 15.204 1.00 81.75 656 MET A O 1
ATOM 4994 N N . MET A 1 657 ? 8.641 13.303 13.035 1.00 78.44 657 MET A N 1
ATOM 4995 C CA . MET A 1 657 ? 10.092 13.370 13.248 1.00 78.44 657 MET A CA 1
ATOM 4996 C C . MET A 1 657 ? 10.524 14.754 13.754 1.00 78.44 657 MET A C 1
ATOM 4998 O O . MET A 1 657 ? 11.246 14.847 14.748 1.00 78.44 657 MET A O 1
ATOM 5002 N N . GLN A 1 658 ? 10.044 15.834 13.124 1.00 78.56 658 GLN A N 1
ATOM 5003 C CA . GLN A 1 658 ? 10.355 17.217 13.517 1.00 78.56 658 GLN A CA 1
ATOM 5004 C C . GLN A 1 658 ? 9.905 17.535 14.952 1.00 78.56 658 GLN A C 1
ATOM 5006 O O . GLN A 1 658 ? 10.640 18.179 15.703 1.00 78.56 658 GLN A O 1
ATOM 5011 N N . GLN A 1 659 ? 8.736 17.035 15.359 1.00 71.94 659 GLN A N 1
ATOM 5012 C CA . GLN A 1 659 ? 8.195 17.202 16.712 1.00 71.94 659 GLN A CA 1
ATOM 5013 C C . GLN A 1 659 ? 8.798 16.236 17.754 1.00 71.94 659 GLN A C 1
ATOM 5015 O O . GLN A 1 659 ? 8.473 16.336 18.937 1.00 71.94 659 GLN A O 1
ATOM 5020 N N . LYS A 1 660 ? 9.697 15.321 17.353 1.00 67.06 660 LYS A N 1
ATOM 5021 C CA . LYS A 1 660 ? 10.346 14.311 18.221 1.00 67.06 660 LYS A CA 1
ATOM 5022 C C . LYS A 1 660 ? 9.359 13.399 18.969 1.00 67.06 660 LYS A C 1
ATOM 5024 O O . LYS A 1 660 ? 9.630 12.974 20.090 1.00 67.06 660 LYS A O 1
ATOM 5029 N N . LEU A 1 661 ? 8.218 13.092 18.351 1.00 58.16 661 LEU A N 1
ATOM 5030 C CA . LEU A 1 661 ? 7.125 12.332 18.984 1.00 58.16 661 LEU A CA 1
ATOM 5031 C C . LEU A 1 661 ? 7.350 10.820 18.985 1.00 58.16 661 LEU A C 1
ATOM 5033 O O . LEU A 1 661 ? 6.548 10.085 19.559 1.00 58.16 661 LEU A O 1
ATOM 5037 N N . LEU A 1 662 ? 8.403 10.361 18.310 1.00 56.56 662 LEU A N 1
ATOM 5038 C CA . LEU A 1 662 ? 8.680 8.947 18.122 1.00 56.56 662 LEU A CA 1
ATOM 5039 C C . LEU A 1 662 ? 8.997 8.263 19.472 1.00 56.56 662 LEU A C 1
ATOM 5041 O O . LEU A 1 662 ? 9.722 8.842 20.295 1.00 56.56 662 LEU A O 1
ATOM 5045 N N . PRO A 1 663 ? 8.467 7.048 19.722 1.00 43.34 663 PRO A N 1
ATOM 5046 C CA . PRO A 1 663 ? 8.532 6.360 21.012 1.00 43.34 663 PRO A CA 1
ATOM 5047 C C . PRO A 1 663 ? 9.958 5.939 21.399 1.00 43.34 663 PRO A C 1
ATOM 5049 O O . PRO A 1 663 ? 10.394 4.818 21.153 1.00 43.34 663 PRO A O 1
ATOM 5052 N N . SER A 1 664 ? 10.678 6.873 22.024 1.00 41.25 664 SER A N 1
ATOM 5053 C CA . SER A 1 664 ? 11.836 6.680 22.922 1.00 41.25 664 SER A CA 1
ATOM 5054 C C . SER A 1 664 ? 12.455 8.008 23.363 1.00 41.25 664 SER A C 1
ATOM 5056 O O . SER A 1 664 ? 13.184 8.047 24.354 1.00 41.25 664 SER A O 1
ATOM 5058 N N . SER A 1 665 ? 12.167 9.120 22.675 1.00 41.44 665 SER A N 1
ATOM 5059 C CA . SER A 1 665 ? 12.543 10.434 23.199 1.00 41.44 665 SER A CA 1
ATOM 5060 C C . SER A 1 665 ? 11.694 10.753 24.440 1.00 41.44 665 SER A C 1
ATOM 5062 O O . SER A 1 665 ? 10.469 10.604 24.373 1.00 41.44 665 SER A O 1
ATOM 5064 N N . PRO A 1 666 ? 12.275 11.224 25.561 1.00 43.72 666 PRO A N 1
ATOM 5065 C CA . PRO A 1 666 ? 11.500 11.960 26.548 1.00 43.72 666 PRO A CA 1
ATOM 5066 C C . PRO A 1 666 ? 11.037 13.242 25.854 1.00 43.72 666 PRO A C 1
ATOM 5068 O O . PRO A 1 666 ? 11.820 14.181 25.690 1.00 43.72 666 PRO A O 1
ATOM 5071 N N . VAL A 1 667 ? 9.793 13.221 25.359 1.00 51.12 667 VAL A N 1
ATOM 5072 C CA . VAL A 1 667 ? 9.207 14.302 24.556 1.00 51.12 667 VAL A CA 1
ATOM 5073 C C . VAL A 1 667 ? 9.479 15.622 25.283 1.00 51.12 667 VAL A C 1
ATOM 5075 O O . VAL A 1 667 ? 9.219 15.696 26.490 1.00 51.12 667 VAL A O 1
ATOM 5078 N N . PRO A 1 668 ? 10.053 16.645 24.611 1.00 48.81 668 PRO A N 1
ATOM 5079 C CA . PRO A 1 668 ? 10.295 17.931 25.255 1.00 48.81 668 PRO A CA 1
ATOM 5080 C C . PRO A 1 668 ? 8.994 18.411 25.893 1.00 48.81 668 PRO A C 1
ATOM 5082 O O . PRO A 1 668 ? 7.930 18.152 25.340 1.00 48.81 668 PRO A O 1
ATOM 5085 N N . ASN A 1 669 ? 9.095 19.079 27.046 1.00 51.97 669 ASN A N 1
ATOM 5086 C CA . ASN A 1 669 ? 7.980 19.421 27.938 1.00 51.97 669 ASN A CA 1
ATOM 5087 C C . ASN A 1 669 ? 7.040 20.479 27.308 1.00 51.97 669 ASN A C 1
ATOM 5089 O O . ASN A 1 669 ? 6.967 21.623 27.754 1.00 51.97 669 ASN A O 1
ATOM 5093 N N . GLN A 1 670 ? 6.407 20.101 26.198 1.00 58.16 670 GLN A N 1
ATOM 5094 C CA . GLN A 1 670 ? 5.476 20.868 25.397 1.00 58.16 670 GLN A CA 1
ATOM 5095 C C . GLN A 1 670 ? 4.126 20.850 26.098 1.00 58.16 670 GLN A C 1
ATOM 5097 O O . GLN A 1 670 ? 3.593 19.794 26.435 1.00 58.16 670 GLN A O 1
ATOM 5102 N N . ASP A 1 671 ? 3.580 22.044 26.274 1.00 74.06 671 ASP A N 1
ATOM 5103 C CA . ASP A 1 671 ? 2.181 22.255 26.610 1.00 74.06 671 ASP A CA 1
ATOM 5104 C C . ASP A 1 671 ? 1.261 21.429 25.670 1.00 74.06 671 ASP A C 1
ATOM 5106 O O . ASP A 1 671 ? 1.373 21.568 24.444 1.00 74.06 671 ASP A O 1
ATOM 5110 N N . PRO A 1 672 ? 0.371 20.568 26.211 1.00 77.62 672 PRO A N 1
ATOM 5111 C CA . PRO A 1 672 ? -0.575 19.785 25.421 1.00 77.62 672 PRO A CA 1
ATOM 5112 C C . PRO A 1 672 ? -1.487 20.622 24.517 1.00 77.62 672 PRO A C 1
ATOM 5114 O O . PRO A 1 672 ? -1.821 20.153 23.430 1.00 77.62 672 PRO A O 1
ATOM 5117 N N . GLU A 1 673 ? -1.860 21.846 24.908 1.00 80.62 673 GLU A N 1
ATOM 5118 C CA . GLU A 1 673 ? -2.707 22.719 24.082 1.00 80.62 673 GLU A CA 1
ATOM 5119 C C . GLU A 1 673 ? -1.946 23.190 22.838 1.00 80.62 673 GLU A C 1
ATOM 5121 O O . GLU A 1 673 ? -2.411 23.021 21.706 1.00 80.62 673 GLU A O 1
ATOM 5126 N N . ARG A 1 674 ? -0.718 23.694 23.021 1.00 83.12 674 ARG A N 1
ATOM 5127 C CA . ARG A 1 674 ? 0.200 24.019 21.922 1.00 83.12 674 ARG A CA 1
ATOM 5128 C C . ARG A 1 674 ? 0.487 22.816 21.024 1.00 83.12 674 ARG A C 1
ATOM 5130 O O . ARG A 1 674 ? 0.602 22.997 19.811 1.00 83.12 674 ARG A O 1
ATOM 5137 N N . PHE A 1 675 ? 0.610 21.614 21.590 1.00 83.81 675 PHE A N 1
ATOM 5138 C CA . PHE A 1 675 ? 0.781 20.399 20.798 1.00 83.81 675 PHE A CA 1
ATOM 5139 C C . PHE A 1 675 ? -0.449 20.122 19.921 1.00 83.81 675 PHE A C 1
ATOM 5141 O O . PHE A 1 675 ? -0.302 20.014 18.702 1.00 83.81 675 PHE A O 1
ATOM 5148 N N . LEU A 1 676 ? -1.651 20.069 20.508 1.00 85.69 676 LEU A N 1
ATOM 5149 C CA . LEU A 1 676 ? -2.905 19.826 19.783 1.00 85.69 676 LEU A CA 1
ATOM 5150 C C . LEU A 1 676 ? -3.111 20.852 18.662 1.00 85.69 676 LEU A C 1
ATOM 5152 O O . LEU A 1 676 ? -3.320 20.467 17.514 1.00 85.69 676 LEU A O 1
ATOM 5156 N N . LYS A 1 677 ? -2.886 22.140 18.944 1.00 88.44 677 LYS A N 1
ATOM 5157 C CA . LYS A 1 677 ? -2.937 23.203 17.932 1.00 88.44 677 LYS A CA 1
ATOM 5158 C C . LYS A 1 677 ? -1.986 22.961 16.752 1.00 88.44 677 LYS A C 1
ATOM 5160 O O . LYS A 1 677 ? -2.326 23.259 15.610 1.00 88.44 677 LYS A O 1
ATOM 5165 N N . SER A 1 678 ? -0.796 22.413 17.000 1.00 90.00 678 SER A N 1
ATOM 5166 C CA . SER A 1 678 ? 0.149 22.085 15.923 1.00 90.00 678 SER A CA 1
ATOM 5167 C C . SER A 1 678 ? -0.256 20.847 15.103 1.00 90.00 678 SER A C 1
ATOM 5169 O O . SER A 1 678 ? 0.150 20.742 13.944 1.00 90.00 678 SER A O 1
ATOM 5171 N N . VAL A 1 679 ? -1.093 19.954 15.657 1.00 91.31 679 VAL A N 1
ATOM 5172 C CA . VAL A 1 679 ? -1.791 18.902 14.891 1.00 91.31 679 VAL A CA 1
ATOM 5173 C C . VAL A 1 679 ? -2.873 19.530 14.011 1.00 91.31 679 VAL A C 1
ATOM 5175 O O . VAL A 1 679 ? -2.936 19.204 12.831 1.00 91.31 679 VAL A O 1
ATOM 5178 N N . ASP A 1 680 ? -3.656 20.484 14.524 1.00 92.88 680 ASP A N 1
ATOM 5179 C CA . ASP A 1 680 ? -4.682 21.192 13.738 1.00 92.88 680 ASP A CA 1
ATOM 5180 C C . ASP A 1 680 ? -4.067 21.980 12.560 1.00 92.88 680 ASP A C 1
ATOM 5182 O O . ASP A 1 680 ? -4.603 22.000 11.449 1.00 92.88 680 ASP A O 1
ATOM 5186 N N . GLU A 1 681 ? -2.901 22.603 12.773 1.00 94.44 681 GLU A N 1
ATOM 5187 C CA . GLU A 1 681 ? -2.130 23.285 11.724 1.00 94.44 681 GLU A CA 1
ATOM 5188 C C . GLU A 1 681 ? -1.591 22.304 10.658 1.00 94.44 681 GLU A C 1
ATOM 5190 O O . GLU A 1 681 ? -1.607 22.631 9.465 1.00 94.44 681 GLU A O 1
ATOM 5195 N N . LEU A 1 682 ? -1.176 21.089 11.049 1.00 94.50 682 LEU A N 1
ATOM 5196 C CA . LEU A 1 682 ? -0.795 20.019 10.115 1.00 94.50 682 LEU A CA 1
ATOM 5197 C C . LEU A 1 682 ? -2.006 19.483 9.339 1.00 94.50 682 LEU A C 1
ATOM 5199 O O . LEU A 1 682 ? -1.933 19.351 8.118 1.00 94.50 682 LEU A O 1
ATOM 5203 N N . GLU A 1 683 ? -3.114 19.195 10.019 1.00 95.75 683 GLU A N 1
ATOM 5204 C CA . GLU A 1 683 ? -4.341 18.687 9.402 1.00 95.75 683 GLU A CA 1
ATOM 5205 C C . GLU A 1 683 ? -4.871 19.677 8.363 1.00 95.75 683 GLU A C 1
ATOM 5207 O O . GLU A 1 683 ? -5.134 19.299 7.221 1.00 95.75 683 GLU A O 1
ATOM 5212 N N . LYS A 1 684 ? -4.893 20.974 8.692 1.00 94.69 684 LYS A N 1
ATOM 5213 C CA . LYS A 1 684 ? -5.248 22.034 7.743 1.00 94.69 684 LYS A CA 1
ATOM 5214 C C . LYS A 1 684 ? -4.296 22.102 6.544 1.00 94.69 684 LYS A C 1
ATOM 5216 O O . LYS A 1 684 ? -4.757 22.312 5.423 1.00 94.69 684 LYS A O 1
ATOM 5221 N N . LYS A 1 685 ? -2.984 21.915 6.745 1.00 93.00 685 LYS A N 1
ATOM 5222 C CA . LYS A 1 685 ? -1.989 21.857 5.655 1.00 93.00 685 LYS A CA 1
ATOM 5223 C C . LYS A 1 685 ? -2.257 20.668 4.724 1.00 93.00 685 LYS A C 1
ATOM 5225 O O . LYS A 1 685 ? -2.310 20.864 3.513 1.00 93.00 685 LYS A O 1
ATOM 5230 N N . VAL A 1 686 ? -2.440 19.467 5.273 1.00 93.31 686 VAL A N 1
ATOM 5231 C CA . VAL A 1 686 ? -2.686 18.229 4.510 1.00 93.31 686 VAL A CA 1
ATOM 5232 C C . VAL A 1 686 ? -4.033 18.296 3.787 1.00 93.31 686 VAL A C 1
ATOM 5234 O O . VAL A 1 686 ? -4.096 18.022 2.589 1.00 93.31 686 VAL A O 1
ATOM 5237 N N . HIS A 1 687 ? -5.092 18.753 4.461 1.00 91.62 687 HIS A N 1
ATOM 5238 C CA . HIS A 1 687 ? -6.408 18.932 3.853 1.00 91.62 687 HIS A CA 1
ATOM 5239 C C . HIS A 1 687 ? -6.362 19.913 2.673 1.00 91.62 687 HIS A C 1
ATOM 5241 O O . HIS A 1 687 ? -6.744 19.551 1.564 1.00 91.62 687 HIS A O 1
ATOM 5247 N N . CYS A 1 688 ? -5.825 21.123 2.868 1.00 90.62 688 CYS A N 1
ATOM 5248 C CA . CYS A 1 688 ? -5.740 22.129 1.804 1.00 90.62 688 CYS A CA 1
ATOM 5249 C C . CYS A 1 688 ? -4.817 21.741 0.636 1.00 90.62 688 CYS A C 1
ATOM 5251 O O . CYS A 1 688 ? -4.934 22.350 -0.425 1.00 90.62 688 CYS A O 1
ATOM 5253 N N . ARG A 1 689 ? -3.892 20.791 0.831 1.00 88.50 689 ARG A N 1
ATOM 5254 C CA . ARG A 1 689 ? -2.925 20.340 -0.183 1.00 88.50 689 ARG A CA 1
ATOM 5255 C C . ARG A 1 689 ? -3.396 19.117 -0.975 1.00 88.50 689 ARG A C 1
ATOM 5257 O O . ARG A 1 689 ? -3.090 19.041 -2.156 1.00 88.50 689 ARG A O 1
ATOM 5264 N N . TYR A 1 690 ? -4.093 18.178 -0.332 1.00 89.94 690 TYR A N 1
ATOM 5265 C CA . TYR A 1 690 ? -4.436 16.881 -0.931 1.00 89.94 690 TYR A CA 1
ATOM 5266 C C . TYR A 1 690 ? -5.934 16.554 -0.888 1.00 89.94 690 TYR A C 1
ATOM 5268 O O . TYR A 1 690 ? -6.447 15.970 -1.834 1.00 89.94 690 TYR A O 1
ATOM 5276 N N . LEU A 1 691 ? -6.637 16.899 0.201 1.00 89.19 691 LEU A N 1
ATOM 5277 C CA . LEU A 1 691 ? -7.960 16.323 0.507 1.00 89.19 691 LEU A CA 1
ATOM 5278 C C . LEU A 1 691 ? -9.149 17.245 0.188 1.00 89.19 691 LEU A C 1
ATOM 5280 O O . LEU A 1 691 ? -10.285 16.785 0.176 1.00 89.19 691 LEU A O 1
ATOM 5284 N N . ARG A 1 692 ? -8.925 18.547 -0.034 1.00 86.31 692 ARG A N 1
ATOM 5285 C CA . ARG A 1 692 ? -10.005 19.546 -0.160 1.00 86.31 692 ARG A CA 1
ATOM 5286 C C . ARG A 1 692 ? -10.961 19.279 -1.327 1.00 86.31 692 ARG A C 1
ATOM 5288 O O . ARG A 1 692 ? -12.164 19.462 -1.178 1.00 86.31 692 ARG A O 1
ATOM 5295 N N . ASN A 1 693 ? -10.403 18.870 -2.463 1.00 83.00 693 ASN A N 1
ATOM 5296 C CA . ASN A 1 693 ? -11.120 18.590 -3.708 1.00 83.00 693 ASN A CA 1
ATOM 5297 C C . ASN A 1 693 ? -10.857 17.136 -4.149 1.00 83.00 693 ASN A C 1
ATOM 5299 O O . ASN A 1 693 ? -10.676 16.878 -5.337 1.00 83.00 693 ASN A O 1
ATOM 5303 N N . ILE A 1 694 ? -10.700 16.213 -3.194 1.00 87.44 694 ILE A N 1
ATOM 5304 C CA . ILE A 1 694 ? -10.358 14.826 -3.509 1.00 87.44 694 ILE A CA 1
ATOM 5305 C C . ILE A 1 694 ? -11.613 14.038 -3.882 1.00 87.44 694 ILE A C 1
ATOM 5307 O O . ILE A 1 694 ? -12.614 14.074 -3.169 1.00 87.44 694 ILE A O 1
ATOM 5311 N N . ASP A 1 695 ? -11.545 13.325 -5.001 1.00 87.69 695 ASP A N 1
ATOM 5312 C CA . ASP A 1 695 ? -12.575 12.376 -5.407 1.00 87.69 695 ASP A CA 1
ATOM 5313 C C . ASP A 1 695 ? -12.495 11.138 -4.503 1.00 87.69 695 ASP A C 1
ATOM 5315 O O . ASP A 1 695 ? -11.482 10.439 -4.508 1.00 87.69 695 ASP A O 1
ATOM 5319 N N . ALA A 1 696 ? -13.530 10.896 -3.699 1.00 81.75 696 ALA A N 1
ATOM 5320 C CA . ALA A 1 696 ? -13.584 9.791 -2.745 1.00 81.75 696 ALA A CA 1
ATOM 5321 C C . ALA A 1 696 ? -14.151 8.483 -3.333 1.00 81.75 696 ALA A C 1
ATOM 5323 O O . ALA A 1 696 ? -14.141 7.471 -2.634 1.00 81.75 696 ALA A O 1
ATOM 5324 N N . GLU A 1 697 ? -14.618 8.479 -4.586 1.00 86.44 697 GLU A N 1
ATOM 5325 C CA . GLU A 1 697 ? -15.046 7.258 -5.283 1.00 86.44 697 GLU A CA 1
ATOM 5326 C C . GLU A 1 697 ? -13.823 6.439 -5.734 1.00 86.44 697 GLU A C 1
ATOM 5328 O O . GLU A 1 697 ? -13.842 5.206 -5.718 1.00 86.44 697 GLU A O 1
ATOM 5333 N N . ILE A 1 698 ? -12.707 7.118 -6.027 1.00 89.94 698 ILE A N 1
ATOM 5334 C CA . ILE A 1 698 ? -11.413 6.493 -6.327 1.00 89.94 698 ILE A CA 1
ATOM 5335 C C . ILE A 1 698 ? -10.863 5.773 -5.070 1.00 89.94 698 ILE A C 1
ATOM 5337 O O . ILE A 1 698 ? -10.596 6.426 -4.053 1.00 89.94 698 ILE A O 1
ATOM 5341 N N . PRO A 1 699 ? -10.589 4.450 -5.116 1.00 92.69 699 PRO A N 1
ATOM 5342 C CA . PRO A 1 699 ? -10.203 3.671 -3.931 1.00 92.69 699 PRO A CA 1
ATOM 5343 C C . PRO A 1 699 ? -8.949 4.185 -3.207 1.00 92.69 699 PRO A C 1
ATOM 5345 O O . PRO A 1 699 ? -8.942 4.322 -1.982 1.00 92.69 699 PRO A O 1
ATOM 5348 N N . LEU A 1 700 ? -7.897 4.540 -3.957 1.00 93.75 700 LEU A N 1
ATOM 5349 C CA . LEU A 1 700 ? -6.645 5.075 -3.403 1.00 93.75 700 LEU A CA 1
ATOM 5350 C C . LEU A 1 700 ? -6.861 6.393 -2.639 1.00 93.75 700 LEU A C 1
ATOM 5352 O O . LEU A 1 700 ? -6.254 6.618 -1.590 1.00 93.75 700 LEU A O 1
ATOM 5356 N N . ASN A 1 701 ? -7.751 7.247 -3.146 1.00 94.06 701 ASN A N 1
ATOM 5357 C CA . ASN A 1 701 ? -8.088 8.528 -2.538 1.00 94.06 701 ASN A CA 1
ATOM 5358 C C . ASN A 1 701 ? -8.874 8.339 -1.235 1.00 94.06 701 ASN A C 1
ATOM 5360 O O . ASN A 1 701 ? -8.531 8.944 -0.219 1.00 94.06 701 ASN A O 1
ATOM 5364 N N . SER A 1 702 ? -9.887 7.466 -1.242 1.00 93.19 702 SER A N 1
ATOM 5365 C CA . SER A 1 702 ? -10.664 7.110 -0.046 1.00 93.19 702 SER A CA 1
ATOM 5366 C C . SER A 1 702 ? -9.769 6.541 1.065 1.00 93.19 702 SER A C 1
ATOM 5368 O O . SER A 1 702 ? -9.857 6.941 2.235 1.00 93.19 702 SER A O 1
ATOM 5370 N N . LEU A 1 703 ? -8.805 5.693 0.691 1.00 94.44 703 LEU A N 1
ATOM 5371 C CA . LEU A 1 703 ? -7.804 5.162 1.612 1.00 94.44 703 LEU A CA 1
ATOM 5372 C C . LEU A 1 703 ? -6.831 6.247 2.117 1.00 94.44 703 LEU A C 1
ATOM 5374 O O . LEU A 1 703 ? -6.475 6.242 3.295 1.00 94.44 703 LEU A O 1
ATOM 5378 N N . ALA A 1 704 ? -6.436 7.212 1.279 1.00 95.00 704 ALA A N 1
ATOM 5379 C CA . ALA A 1 704 ? -5.603 8.349 1.688 1.00 95.00 704 ALA A CA 1
ATOM 5380 C C . ALA A 1 704 ? -6.328 9.309 2.656 1.00 95.00 704 ALA A C 1
ATOM 5382 O O . ALA A 1 704 ? -5.715 9.790 3.613 1.00 95.00 704 ALA A O 1
ATOM 5383 N N . VAL A 1 705 ? -7.633 9.544 2.465 1.00 93.88 705 VAL A N 1
ATOM 5384 C CA . VAL A 1 705 ? -8.484 10.291 3.413 1.00 93.88 705 VAL A CA 1
ATOM 5385 C C . VAL A 1 705 ? -8.572 9.556 4.751 1.00 93.88 705 VAL A C 1
ATOM 5387 O O . VAL A 1 705 ? -8.351 10.164 5.800 1.00 93.88 705 VAL A O 1
ATOM 5390 N N . SER A 1 706 ? -8.847 8.250 4.721 1.00 93.00 706 SER A N 1
ATOM 5391 C CA . SER A 1 706 ? -8.973 7.414 5.923 1.00 93.00 706 SER A CA 1
ATOM 5392 C C . SER A 1 706 ? -7.657 7.339 6.707 1.00 93.00 706 SER A C 1
ATOM 5394 O O . SER A 1 706 ? -7.649 7.527 7.926 1.00 93.00 706 SER A O 1
ATOM 5396 N N . LEU A 1 707 ? -6.526 7.180 6.005 1.00 94.12 707 LEU A N 1
ATOM 5397 C CA . LEU A 1 707 ? -5.180 7.251 6.581 1.00 94.12 707 LEU A CA 1
ATOM 5398 C C . LEU A 1 707 ? -4.933 8.594 7.281 1.00 94.12 707 LEU A C 1
ATOM 5400 O O . LEU A 1 707 ? -4.456 8.608 8.414 1.00 94.12 707 LEU A O 1
ATOM 5404 N N . ALA A 1 708 ? -5.254 9.715 6.626 1.00 94.94 708 ALA A N 1
ATOM 5405 C CA . ALA A 1 708 ? -5.041 11.045 7.190 1.00 94.94 708 ALA A CA 1
ATOM 5406 C C . ALA A 1 708 ? -5.862 11.260 8.471 1.00 94.94 708 ALA A C 1
ATOM 5408 O O . ALA A 1 708 ? -5.306 11.638 9.501 1.00 94.94 708 ALA A O 1
ATOM 5409 N N . ARG A 1 709 ? -7.171 10.970 8.433 1.00 92.88 709 ARG A N 1
ATOM 5410 C CA . ARG A 1 709 ? -8.073 11.155 9.583 1.00 92.88 709 ARG A CA 1
ATOM 5411 C C . ARG A 1 709 ? -7.684 10.271 10.769 1.00 92.88 709 ARG A C 1
ATOM 5413 O O . ARG A 1 709 ? -7.561 10.778 11.884 1.00 92.88 709 ARG A O 1
ATOM 5420 N N . SER A 1 710 ? -7.414 8.985 10.525 1.00 93.75 710 SER A N 1
ATOM 5421 C CA . SER A 1 710 ? -6.942 8.061 11.565 1.00 93.75 710 SER A CA 1
ATOM 5422 C C . SER A 1 710 ? -5.610 8.532 12.166 1.00 93.75 710 SER A C 1
ATOM 5424 O O . SER A 1 710 ? -5.473 8.599 13.387 1.00 93.75 710 SER A O 1
ATOM 5426 N N . ALA A 1 711 ? -4.657 8.985 11.342 1.00 92.06 711 ALA A N 1
ATOM 5427 C CA . ALA A 1 711 ? -3.389 9.525 11.828 1.00 92.06 711 ALA A CA 1
ATOM 5428 C C . ALA A 1 711 ? -3.562 10.788 12.696 1.00 92.06 711 ALA A C 1
ATOM 5430 O O . ALA A 1 711 ? -2.934 10.883 13.750 1.00 92.06 711 ALA A O 1
ATOM 5431 N N . PHE A 1 712 ? -4.424 11.744 12.324 1.00 93.44 712 PHE A N 1
ATOM 5432 C CA . PHE A 1 712 ? -4.657 12.935 13.157 1.00 93.44 712 PHE A CA 1
ATOM 5433 C C . PHE A 1 712 ? -5.345 12.596 14.485 1.00 93.44 712 PHE A C 1
ATOM 5435 O O . PHE A 1 712 ? -4.975 13.155 15.519 1.00 93.44 712 PHE A O 1
ATOM 5442 N N . ALA A 1 713 ? -6.277 11.641 14.500 1.00 91.62 713 ALA A N 1
ATOM 5443 C CA . ALA A 1 713 ? -6.879 11.148 15.738 1.00 91.62 713 ALA A CA 1
ATOM 5444 C C . ALA A 1 713 ? -5.853 10.412 16.633 1.00 91.62 713 ALA A C 1
ATOM 5446 O O . ALA A 1 713 ? -5.785 10.691 17.831 1.00 91.62 713 ALA A O 1
ATOM 5447 N N . GLN A 1 714 ? -4.962 9.582 16.071 1.00 88.25 714 GLN A N 1
ATOM 5448 C CA . GLN A 1 714 ? -3.837 8.978 16.811 1.00 88.25 714 GLN A CA 1
ATOM 5449 C C . GLN A 1 714 ? -2.869 10.035 17.374 1.00 88.25 714 GLN A C 1
ATOM 5451 O O . GLN A 1 714 ? -2.431 9.941 18.524 1.00 88.25 714 GLN A O 1
ATOM 5456 N N . LEU A 1 715 ? -2.571 11.095 16.614 1.00 87.31 715 LEU A N 1
ATOM 5457 C CA . LEU A 1 715 ? -1.765 12.212 17.113 1.00 87.31 715 LEU A CA 1
ATOM 5458 C C . LEU A 1 715 ? -2.449 12.926 18.288 1.00 87.31 715 LEU A C 1
ATOM 5460 O O . LEU A 1 715 ? -1.770 13.227 19.273 1.00 87.31 715 LEU A O 1
ATOM 5464 N N . ARG A 1 716 ? -3.773 13.124 18.249 1.00 86.94 716 ARG A N 1
ATOM 5465 C CA . ARG A 1 716 ? -4.553 13.680 19.371 1.00 86.94 716 ARG A CA 1
ATOM 5466 C C . ARG A 1 716 ? -4.597 12.748 20.589 1.00 86.94 716 ARG A C 1
ATOM 5468 O O . ARG A 1 716 ? -4.482 13.235 21.710 1.00 86.94 716 ARG A O 1
ATOM 5475 N N . LEU A 1 717 ? -4.641 11.425 20.408 1.00 82.75 717 LEU A N 1
ATOM 5476 C CA . LEU A 1 717 ? -4.483 10.462 21.513 1.00 82.75 717 LEU A CA 1
ATOM 5477 C C . LEU A 1 717 ? -3.109 10.568 22.194 1.00 82.75 717 LEU A C 1
ATOM 5479 O O . LEU A 1 717 ? -3.000 10.360 23.403 1.00 82.75 717 LEU A O 1
ATOM 5483 N N . SER A 1 718 ? -2.061 10.947 21.453 1.00 76.88 718 SER A N 1
ATOM 5484 C CA . SER A 1 718 ? -0.685 10.935 21.963 1.00 76.88 718 SER A CA 1
ATOM 5485 C C . SER A 1 718 ? -0.422 11.870 23.159 1.00 76.88 718 SER A C 1
ATOM 5487 O O . SER A 1 718 ? 0.507 11.606 23.922 1.00 76.88 718 SER A O 1
ATOM 5489 N N . VAL A 1 719 ? -1.234 12.917 23.389 1.00 73.25 719 VAL A N 1
ATOM 5490 C CA . VAL A 1 719 ? -1.149 13.746 24.618 1.00 73.25 719 VAL A CA 1
ATOM 5491 C C . VAL A 1 719 ? -1.727 13.074 25.862 1.00 73.25 719 VAL A C 1
ATOM 5493 O O . VAL A 1 719 ? -1.282 13.383 26.963 1.00 73.25 719 VAL A O 1
ATOM 5496 N N . CYS A 1 720 ? -2.652 12.126 25.706 1.00 65.19 720 CYS A N 1
ATOM 5497 C CA . CYS A 1 720 ? -3.188 11.325 26.809 1.00 65.19 720 CYS A CA 1
ATOM 5498 C C . CYS A 1 720 ? -2.394 10.034 27.064 1.00 65.19 720 CYS A C 1
ATOM 5500 O O . CYS A 1 720 ? -2.731 9.291 27.984 1.00 65.19 720 CYS A O 1
ATOM 5502 N N . HIS A 1 721 ? -1.344 9.751 26.284 1.00 64.94 721 HIS A N 1
ATOM 5503 C CA . HIS A 1 721 ? -0.553 8.538 26.461 1.00 64.94 721 HIS A CA 1
ATOM 5504 C C . HIS A 1 721 ? 0.165 8.529 27.833 1.00 64.94 721 HIS A C 1
ATOM 5506 O O . HIS A 1 721 ? 0.813 9.528 28.171 1.00 64.94 721 HIS A O 1
ATOM 5512 N N . PRO A 1 722 ? 0.147 7.421 28.608 1.00 51.78 722 PRO A N 1
ATOM 5513 C CA . PRO A 1 722 ? 0.688 7.383 29.976 1.00 51.78 722 PRO A CA 1
ATOM 5514 C C . PRO A 1 722 ? 2.167 7.778 30.127 1.00 51.78 722 PRO A C 1
ATOM 5516 O O . PRO A 1 722 ? 2.606 8.140 31.214 1.00 51.78 722 PRO A O 1
ATOM 5519 N N . THR A 1 723 ? 2.964 7.756 29.051 1.00 48.25 723 THR A N 1
ATOM 5520 C CA . THR A 1 723 ? 4.357 8.249 29.080 1.00 48.25 723 THR A CA 1
ATOM 5521 C C . THR A 1 723 ? 4.490 9.773 29.140 1.00 48.25 723 THR A C 1
ATOM 5523 O O . THR A 1 723 ? 5.571 10.245 29.489 1.00 48.25 723 THR A O 1
ATOM 5526 N N . ARG A 1 724 ? 3.438 10.538 28.810 1.00 51.34 724 ARG A N 1
ATOM 5527 C CA . ARG A 1 724 ? 3.406 12.010 28.928 1.00 51.34 724 ARG A CA 1
ATOM 5528 C C . ARG A 1 724 ? 2.749 12.497 30.223 1.00 51.34 724 ARG A C 1
ATOM 5530 O O . ARG A 1 724 ? 2.863 13.676 30.552 1.00 51.34 724 ARG A O 1
ATOM 5537 N N . GLN A 1 725 ? 2.086 11.617 30.973 1.00 53.34 725 GLN A N 1
ATOM 5538 C CA . GLN A 1 725 ? 1.492 11.971 32.259 1.00 53.34 725 GLN A CA 1
ATOM 5539 C C . GLN A 1 725 ? 2.590 12.155 33.315 1.00 53.34 725 GLN A C 1
ATOM 5541 O O . GLN A 1 725 ? 3.387 11.258 33.590 1.00 53.34 725 GLN A O 1
ATOM 5546 N N . ARG A 1 726 ? 2.655 13.368 33.875 1.00 46.19 726 ARG A N 1
ATOM 5547 C CA . ARG A 1 726 ? 3.703 13.794 34.817 1.00 46.19 726 ARG A CA 1
ATOM 5548 C C . ARG A 1 726 ? 3.557 13.167 36.205 1.00 46.19 726 ARG A C 1
ATOM 5550 O O . ARG A 1 726 ? 4.550 13.032 36.914 1.00 46.19 726 ARG A O 1
ATOM 5557 N N . ASP A 1 727 ? 2.337 12.784 36.558 1.00 49.97 727 ASP A N 1
ATOM 5558 C CA . ASP A 1 727 ? 1.999 11.984 37.728 1.00 49.97 727 ASP A CA 1
ATOM 5559 C C . ASP A 1 727 ? 1.351 10.684 37.233 1.00 49.97 727 ASP A C 1
ATOM 5561 O O . ASP A 1 727 ? 0.478 10.720 36.366 1.00 49.97 727 ASP A O 1
ATOM 5565 N N . ARG A 1 728 ? 1.822 9.538 37.735 1.00 47.38 728 ARG A N 1
ATOM 5566 C CA . ARG A 1 728 ? 1.376 8.205 37.295 1.00 47.38 728 ARG A CA 1
ATOM 5567 C C . ARG A 1 728 ? 0.070 7.762 37.944 1.00 47.38 728 ARG A C 1
ATOM 5569 O O . ARG A 1 728 ? -0.569 6.853 37.425 1.00 47.38 728 ARG A O 1
ATOM 5576 N N . ASN A 1 729 ? -0.282 8.365 39.077 1.00 49.16 729 ASN A N 1
ATOM 5577 C CA . ASN A 1 729 ? -1.422 7.953 39.893 1.00 49.16 729 ASN A CA 1
ATOM 5578 C C . ASN A 1 729 ? -2.596 8.940 39.777 1.00 49.16 729 ASN A C 1
ATOM 5580 O O . ASN A 1 729 ? -3.630 8.735 40.406 1.00 49.16 729 ASN A O 1
ATOM 5584 N N . ALA A 1 730 ? -2.443 10.008 38.988 1.00 57.44 730 ALA A N 1
ATOM 5585 C CA . ALA A 1 730 ? -3.507 10.963 38.725 1.00 57.44 730 ALA A CA 1
ATOM 5586 C C . ALA A 1 730 ? -4.613 10.322 37.873 1.00 57.44 730 ALA A C 1
ATOM 5588 O O . ALA A 1 730 ? -4.364 9.813 36.776 1.00 57.44 730 ALA A O 1
ATOM 5589 N N . GLU A 1 731 ? -5.849 10.374 38.363 1.00 62.06 731 GLU A N 1
ATOM 5590 C CA . GLU A 1 731 ? -7.008 9.938 37.593 1.00 62.06 731 GLU A CA 1
ATOM 5591 C C . GLU A 1 731 ? -7.227 10.855 36.380 1.00 62.06 731 GLU A C 1
ATOM 5593 O O . GLU A 1 731 ? -7.082 12.078 36.455 1.00 62.06 731 GLU A O 1
ATOM 5598 N N . LEU A 1 732 ? -7.568 10.253 35.237 1.00 69.25 732 LEU A N 1
ATOM 5599 C CA . LEU A 1 732 ? -7.921 10.986 34.022 1.00 69.25 732 LEU A CA 1
ATOM 5600 C C . LEU A 1 732 ? -9.190 11.804 34.273 1.00 69.25 732 LEU A C 1
ATOM 5602 O O . LEU A 1 732 ? -10.201 11.253 34.708 1.00 69.25 732 LEU A O 1
ATOM 5606 N N . SER A 1 733 ? -9.167 13.096 33.946 1.00 75.75 733 SER A N 1
ATOM 5607 C CA . SER A 1 733 ? -10.369 13.926 34.060 1.00 75.75 733 SER A CA 1
ATOM 5608 C C . SER A 1 733 ? -11.440 13.478 33.061 1.00 75.75 733 SER A C 1
ATOM 5610 O O . SER A 1 733 ? -11.126 12.947 31.993 1.00 75.75 733 SER A O 1
ATOM 5612 N N . GLN A 1 734 ? -12.716 13.749 33.351 1.00 75.12 734 GLN A N 1
ATOM 5613 C CA . GLN A 1 734 ? -13.825 13.363 32.465 1.00 75.12 734 GLN A CA 1
ATOM 5614 C C . GLN A 1 734 ? -13.674 13.929 31.037 1.00 75.12 734 GLN A C 1
ATOM 5616 O O . GLN A 1 734 ? -14.050 13.282 30.061 1.00 75.12 734 GLN A O 1
ATOM 5621 N N . ALA A 1 735 ? -13.052 15.105 30.893 1.00 76.75 735 ALA A N 1
ATOM 5622 C CA . ALA A 1 735 ? -12.719 15.684 29.592 1.00 76.75 735 ALA A CA 1
ATOM 5623 C C . ALA A 1 735 ? -11.627 14.887 28.847 1.00 76.75 735 ALA A C 1
ATOM 5625 O O . ALA A 1 735 ? -11.734 14.687 27.637 1.00 76.75 735 ALA A O 1
ATOM 5626 N N . GLN A 1 736 ? -10.606 14.394 29.558 1.00 75.94 736 GLN A N 1
ATOM 5627 C CA . GLN A 1 736 ? -9.557 13.539 28.989 1.00 75.94 736 GLN A CA 1
ATOM 5628 C C . GLN A 1 736 ? -10.093 12.149 28.627 1.00 75.94 736 GLN A C 1
ATOM 5630 O O . GLN A 1 736 ? -9.780 11.650 27.550 1.00 75.94 736 GLN A O 1
ATOM 5635 N N . LEU A 1 737 ? -10.943 11.553 29.473 1.00 77.38 737 LEU A N 1
ATOM 5636 C CA . LEU A 1 737 ? -11.638 10.296 29.178 1.00 77.38 737 LEU A CA 1
ATOM 5637 C C . LEU A 1 737 ? -12.517 10.431 27.926 1.00 77.38 737 LEU A C 1
ATOM 5639 O O . LEU A 1 737 ? -12.382 9.639 26.996 1.00 77.38 737 LEU A O 1
ATOM 5643 N N . GLY A 1 738 ? -13.341 11.480 27.839 1.00 79.94 738 GLY A N 1
ATOM 5644 C CA . GLY A 1 738 ? -14.149 11.755 26.647 1.00 79.94 738 GLY A CA 1
ATOM 5645 C C . GLY A 1 738 ? -13.314 12.012 25.384 1.00 79.94 738 GLY A C 1
ATOM 5646 O O . GLY A 1 738 ? -13.714 11.614 24.291 1.00 79.94 738 GLY A O 1
ATOM 5647 N N . MET A 1 739 ? -12.136 12.638 25.508 1.00 81.88 739 MET A N 1
ATOM 5648 C CA . MET A 1 739 ? -11.214 12.814 24.380 1.00 81.88 739 MET A CA 1
ATOM 5649 C C . MET A 1 739 ? -10.571 11.489 23.943 1.00 81.88 739 MET A C 1
ATOM 5651 O O . MET A 1 739 ? -10.472 11.248 22.738 1.00 81.88 739 MET A O 1
ATOM 5655 N N . LEU A 1 740 ? -10.179 10.630 24.891 1.00 83.31 740 LEU A N 1
ATOM 5656 C CA . LEU A 1 740 ? -9.673 9.282 24.620 1.00 83.31 740 LEU A CA 1
ATOM 5657 C C . LEU A 1 740 ? -10.720 8.438 23.891 1.00 83.31 740 LEU A C 1
ATOM 5659 O O . LEU A 1 740 ? -10.411 7.910 22.825 1.00 83.31 740 LEU A O 1
ATOM 5663 N N . LEU A 1 741 ? -11.951 8.361 24.408 1.00 85.75 741 LEU A N 1
ATOM 5664 C CA . LEU A 1 741 ? -13.028 7.578 23.797 1.00 85.75 741 LEU A CA 1
ATOM 5665 C C . LEU A 1 741 ? -13.328 8.056 22.373 1.00 85.75 741 LEU A C 1
ATOM 5667 O O . LEU A 1 741 ? -13.253 7.253 21.450 1.00 85.75 741 LEU A O 1
ATOM 5671 N N . ARG A 1 742 ? -13.574 9.357 22.158 1.00 87.81 742 ARG A N 1
ATOM 5672 C CA . ARG A 1 742 ? -13.924 9.877 20.822 1.00 87.81 742 ARG A CA 1
ATOM 5673 C C . ARG A 1 742 ? -12.818 9.693 19.781 1.00 87.81 742 ARG A C 1
ATOM 5675 O O . ARG A 1 742 ? -13.114 9.282 18.664 1.00 87.81 742 ARG A O 1
ATOM 5682 N N . ASN A 1 743 ? -11.554 9.968 20.121 1.00 89.50 743 ASN A N 1
ATOM 5683 C CA . ASN A 1 743 ? -10.464 9.781 19.155 1.00 89.50 743 ASN A CA 1
ATOM 5684 C C . ASN A 1 743 ? -10.153 8.292 18.935 1.00 89.50 743 ASN A C 1
ATOM 5686 O O . ASN A 1 743 ? -9.876 7.908 17.804 1.00 89.50 743 ASN A O 1
ATOM 5690 N N . SER A 1 744 ? -10.242 7.444 19.969 1.00 91.62 744 SER A N 1
ATOM 5691 C CA . SER A 1 744 ? -10.026 5.997 19.802 1.00 91.62 744 SER A CA 1
ATOM 5692 C C . SER A 1 744 ? -11.133 5.355 18.969 1.00 91.62 744 SER A C 1
ATOM 5694 O O . SER A 1 744 ? -10.848 4.523 18.112 1.00 91.62 744 SER A O 1
ATOM 5696 N N . LEU A 1 745 ? -12.379 5.792 19.171 1.00 91.56 745 LEU A N 1
ATOM 5697 C CA . LEU A 1 745 ? -13.529 5.373 18.381 1.00 91.56 745 LEU A CA 1
ATOM 5698 C C . LEU A 1 745 ? -13.342 5.722 16.901 1.00 91.56 745 LEU A C 1
ATOM 5700 O O . LEU A 1 745 ? -13.444 4.835 16.064 1.00 91.56 745 LEU A O 1
ATOM 5704 N N . GLU A 1 746 ? -12.998 6.969 16.561 1.00 91.75 746 GLU A N 1
ATOM 5705 C CA . GLU A 1 746 ? -12.756 7.346 15.159 1.00 91.75 746 GLU A CA 1
ATOM 5706 C C . GLU A 1 746 ? -11.605 6.549 14.522 1.00 91.75 746 GLU A C 1
ATOM 5708 O O . GLU A 1 746 ? -11.758 6.061 13.406 1.00 91.75 746 GLU A O 1
ATOM 5713 N N . VAL A 1 747 ? -10.482 6.348 15.223 1.00 93.25 747 VAL A N 1
ATOM 5714 C CA . VAL A 1 747 ? -9.349 5.547 14.711 1.00 93.25 747 VAL A CA 1
ATOM 5715 C C . VAL A 1 747 ? -9.773 4.126 14.344 1.00 93.25 747 VAL A C 1
ATOM 5717 O O . VAL A 1 747 ? -9.442 3.665 13.251 1.00 93.25 747 VAL A O 1
ATOM 5720 N N . ILE A 1 748 ? -10.513 3.453 15.231 1.00 94.56 748 ILE A N 1
ATOM 5721 C CA . ILE A 1 748 ? -10.989 2.083 15.004 1.00 94.56 748 ILE A CA 1
ATOM 5722 C C . ILE A 1 748 ? -12.089 2.055 13.930 1.00 94.56 748 ILE A C 1
ATOM 5724 O O . ILE A 1 748 ? -12.123 1.137 13.119 1.00 94.56 748 ILE A O 1
ATOM 5728 N N . ARG A 1 749 ? -12.933 3.090 13.825 1.00 93.56 749 ARG A N 1
ATOM 5729 C CA . ARG A 1 749 ? -13.941 3.191 12.755 1.00 93.56 749 ARG A CA 1
ATOM 5730 C C . ARG A 1 749 ? -13.329 3.327 11.363 1.00 93.56 749 ARG A C 1
ATOM 5732 O O . ARG A 1 749 ? -13.852 2.715 10.440 1.00 93.56 749 ARG A O 1
ATOM 5739 N N . TYR A 1 750 ? -12.230 4.068 11.183 1.00 93.00 750 TYR A N 1
ATOM 5740 C CA . TYR A 1 750 ? -11.539 4.111 9.880 1.00 93.00 750 TYR A CA 1
ATOM 5741 C C . TYR A 1 750 ? -10.870 2.777 9.524 1.00 93.00 750 TYR A C 1
ATOM 5743 O O . TYR A 1 750 ? -10.798 2.431 8.349 1.00 93.00 750 TYR A O 1
ATOM 5751 N N . ASP A 1 751 ? -10.411 2.027 10.523 1.00 93.75 751 ASP A N 1
ATOM 5752 C CA . ASP A 1 751 ? -9.813 0.700 10.365 1.00 93.75 751 ASP A CA 1
ATOM 5753 C C . ASP A 1 751 ? -10.873 -0.367 10.006 1.00 93.75 751 ASP A C 1
ATOM 5755 O O . ASP A 1 751 ? -10.732 -1.059 8.997 1.00 93.75 751 ASP A O 1
ATOM 5759 N N . VAL A 1 752 ? -12.010 -0.403 10.708 1.00 93.19 752 VAL A N 1
ATOM 5760 C CA . VAL A 1 752 ? -13.181 -1.231 10.355 1.00 93.19 752 VAL A CA 1
ATOM 5761 C C . VAL A 1 752 ? -13.763 -0.850 8.985 1.00 93.19 752 VAL A C 1
ATOM 5763 O O . VAL A 1 752 ? -14.064 -1.728 8.172 1.00 93.19 752 VAL A O 1
ATOM 5766 N N . LEU A 1 753 ? -13.887 0.446 8.675 1.00 91.56 753 LEU A N 1
ATOM 5767 C CA . LEU A 1 753 ? -14.351 0.917 7.364 1.00 91.56 753 LEU A CA 1
ATOM 5768 C C . LEU A 1 753 ? -13.417 0.453 6.237 1.00 91.56 753 LEU A C 1
ATOM 5770 O O . LEU A 1 753 ? -13.887 0.068 5.166 1.00 91.56 753 LEU A O 1
ATOM 5774 N N . ALA A 1 754 ? -12.105 0.441 6.477 1.00 91.50 754 ALA A N 1
ATOM 5775 C CA . ALA A 1 754 ? -11.125 -0.040 5.511 1.00 91.50 754 ALA A CA 1
ATOM 5776 C C . ALA A 1 754 ? -11.212 -1.561 5.273 1.00 91.50 754 ALA A C 1
ATOM 5778 O O . ALA A 1 754 ? -11.002 -1.998 4.143 1.00 91.50 754 ALA A O 1
ATOM 5779 N N . HIS A 1 755 ? -11.586 -2.351 6.287 1.00 91.06 755 HIS A N 1
ATOM 5780 C CA . HIS A 1 755 ? -11.810 -3.798 6.146 1.00 91.06 755 HIS A CA 1
ATOM 5781 C C . HIS A 1 755 ? -13.174 -4.163 5.525 1.00 91.06 755 HIS A C 1
ATOM 5783 O O . HIS A 1 755 ? -13.284 -5.179 4.841 1.00 91.06 755 HIS A O 1
ATOM 5789 N N . THR A 1 756 ? -14.208 -3.337 5.715 1.00 91.81 756 THR A N 1
ATOM 5790 C CA . THR A 1 756 ? -15.578 -3.589 5.210 1.00 91.81 756 THR A CA 1
ATOM 5791 C C . THR A 1 756 ? -15.861 -3.014 3.818 1.00 91.81 756 THR A C 1
ATOM 5793 O O . THR A 1 756 ? -16.763 -3.484 3.117 1.00 91.81 756 THR A O 1
ATOM 5796 N N . THR A 1 757 ? -15.106 -2.006 3.373 1.00 91.88 757 THR A N 1
ATOM 5797 C CA . THR A 1 757 ? -15.321 -1.360 2.069 1.00 91.88 757 THR A CA 1
ATOM 5798 C C . THR A 1 757 ? -14.810 -2.237 0.924 1.00 91.88 757 THR A C 1
ATOM 5800 O O . THR A 1 757 ? -13.607 -2.349 0.700 1.00 91.88 757 THR A O 1
ATOM 5803 N N . LYS A 1 758 ? -15.729 -2.813 0.135 1.00 91.50 758 LYS A N 1
ATOM 5804 C CA . LYS A 1 758 ? -15.414 -3.754 -0.961 1.00 91.50 758 LYS A CA 1
ATOM 5805 C C . LYS A 1 758 ? -14.348 -3.252 -1.944 1.00 91.50 758 LYS A C 1
ATOM 5807 O O . LYS A 1 758 ? -13.500 -4.034 -2.361 1.00 91.50 758 LYS A O 1
ATOM 5812 N N . THR A 1 759 ? -14.360 -1.964 -2.293 1.00 90.50 759 THR A N 1
ATOM 5813 C CA . THR A 1 759 ? -13.391 -1.363 -3.229 1.00 90.50 759 THR A CA 1
ATOM 5814 C C . THR A 1 759 ? -11.977 -1.217 -2.653 1.00 90.50 759 THR A C 1
ATOM 5816 O O . THR A 1 759 ? -11.044 -0.949 -3.403 1.00 90.50 759 THR A O 1
ATOM 5819 N N . LEU A 1 760 ? -11.791 -1.431 -1.345 1.00 93.25 760 LEU A N 1
ATOM 5820 C CA . LEU A 1 760 ? -10.489 -1.440 -0.672 1.00 93.25 760 LEU A CA 1
ATOM 5821 C C . LEU A 1 760 ? -9.923 -2.859 -0.463 1.00 93.25 760 LEU A C 1
ATOM 5823 O O . LEU A 1 760 ? -8.816 -2.986 0.061 1.00 93.25 760 LEU A O 1
ATOM 5827 N N . ARG A 1 761 ? -10.622 -3.922 -0.913 1.00 92.00 761 ARG A N 1
ATOM 5828 C CA . ARG A 1 761 ? -10.205 -5.336 -0.760 1.00 92.00 761 ARG A CA 1
ATOM 5829 C C . ARG A 1 761 ? -8.755 -5.578 -1.201 1.00 92.00 761 ARG A C 1
ATOM 5831 O O . ARG A 1 761 ? -7.977 -6.184 -0.470 1.00 92.00 761 ARG A O 1
ATOM 5838 N N . ASN A 1 762 ? -8.375 -5.031 -2.352 1.00 93.06 762 ASN A N 1
ATOM 5839 C CA . ASN A 1 762 ? -7.039 -5.138 -2.948 1.00 93.06 762 ASN A CA 1
ATOM 5840 C C . ASN A 1 762 ? -5.910 -4.556 -2.073 1.00 93.06 762 ASN A C 1
ATOM 5842 O O . ASN A 1 762 ? -4.735 -4.849 -2.289 1.00 93.06 762 ASN A O 1
ATOM 5846 N N . PHE A 1 763 ? -6.245 -3.742 -1.070 1.00 95.94 763 PHE A N 1
ATOM 5847 C CA . PHE A 1 763 ? -5.297 -3.110 -0.156 1.00 95.94 763 PHE A CA 1
ATOM 5848 C C . PHE A 1 763 ? -5.251 -3.770 1.230 1.00 95.94 763 PHE A C 1
ATOM 5850 O O . PHE A 1 763 ? -4.448 -3.346 2.063 1.00 95.94 763 PHE A O 1
ATOM 5857 N N . LEU A 1 764 ? -6.056 -4.810 1.497 1.00 92.69 764 LEU A N 1
ATOM 5858 C CA . LEU A 1 764 ? -6.175 -5.421 2.831 1.00 92.69 764 LEU A CA 1
ATOM 5859 C C . LEU A 1 764 ? -4.848 -5.968 3.369 1.00 92.69 764 LEU A C 1
ATOM 5861 O O . LEU A 1 764 ? -4.557 -5.785 4.549 1.00 92.69 764 LEU A O 1
ATOM 5865 N N . TRP A 1 765 ? -3.990 -6.522 2.505 1.00 92.19 765 TRP A N 1
ATOM 5866 C CA . TRP A 1 765 ? -2.626 -6.931 2.871 1.00 92.19 765 TRP A CA 1
ATOM 5867 C C . TRP A 1 765 ? -1.856 -5.790 3.573 1.00 92.19 765 TRP A C 1
ATOM 5869 O O . TRP A 1 765 ? -1.206 -5.985 4.604 1.00 92.19 765 TRP A O 1
ATOM 5879 N N . HIS A 1 766 ? -1.996 -4.555 3.079 1.00 92.94 766 HIS A N 1
ATOM 5880 C CA . HIS A 1 766 ? -1.395 -3.380 3.699 1.00 92.94 766 HIS A CA 1
ATOM 5881 C C . HIS A 1 766 ? -2.221 -2.870 4.881 1.00 92.94 766 HIS A C 1
ATOM 5883 O O . HIS A 1 766 ? -1.634 -2.458 5.875 1.00 92.94 766 HIS A O 1
ATOM 5889 N N . ILE A 1 767 ? -3.554 -2.872 4.805 1.00 91.50 767 ILE A N 1
ATOM 5890 C CA . ILE A 1 767 ? -4.424 -2.329 5.864 1.00 91.50 767 ILE A CA 1
ATOM 5891 C C . ILE A 1 767 ? -4.265 -3.138 7.160 1.00 91.50 767 ILE A C 1
ATOM 5893 O O . ILE A 1 767 ? -3.888 -2.567 8.183 1.00 91.50 767 ILE A O 1
ATOM 5897 N N . SER A 1 768 ? -4.423 -4.465 7.118 1.00 86.69 768 SER A N 1
ATOM 5898 C CA . SER A 1 768 ? -4.338 -5.324 8.311 1.00 86.69 768 SER A CA 1
ATOM 5899 C C . SER A 1 768 ? -2.937 -5.325 8.951 1.00 86.69 768 SER A C 1
ATOM 5901 O O . SER A 1 768 ? -2.801 -5.530 10.156 1.00 86.69 768 SER A O 1
ATOM 5903 N N . SER A 1 769 ? -1.885 -4.987 8.187 1.00 83.56 769 SER A N 1
ATOM 5904 C CA . SER A 1 769 ? -0.527 -4.735 8.714 1.00 83.56 769 SER A CA 1
ATOM 5905 C C . SER A 1 769 ? -0.439 -3.533 9.676 1.00 83.56 769 SER A C 1
ATOM 5907 O O . SER A 1 769 ? 0.576 -3.355 10.361 1.00 83.56 769 SER A O 1
ATOM 5909 N N . PHE A 1 770 ? -1.447 -2.656 9.689 1.00 85.81 770 PHE A N 1
ATOM 5910 C CA . PHE A 1 770 ? -1.463 -1.378 10.406 1.00 85.81 770 PHE A CA 1
ATOM 5911 C C . PHE A 1 770 ? -2.544 -1.283 11.496 1.00 85.81 770 PHE A C 1
ATOM 5913 O O . PHE A 1 770 ? -2.694 -0.200 12.064 1.00 85.81 770 PHE A O 1
ATOM 5920 N N . PHE A 1 771 ? -3.208 -2.396 11.853 1.00 88.12 771 PHE A N 1
ATOM 5921 C CA . PHE A 1 771 ? -4.223 -2.430 12.916 1.00 88.12 771 PHE A CA 1
ATOM 5922 C C . PHE A 1 771 ? -3.739 -1.692 14.190 1.00 88.12 771 PHE A C 1
ATOM 5924 O O . PHE A 1 771 ? -2.645 -1.986 14.702 1.00 88.12 771 PHE A O 1
ATOM 5931 N N . PRO A 1 772 ? -4.499 -0.711 14.714 1.00 88.50 772 PRO A N 1
ATOM 5932 C CA . PRO A 1 772 ? -4.008 0.239 15.709 1.00 88.50 772 PRO A CA 1
ATOM 5933 C C . PRO A 1 772 ? -4.168 -0.293 17.146 1.00 88.50 772 PRO A C 1
ATOM 5935 O O . PRO A 1 772 ? -4.850 0.309 17.977 1.00 88.50 772 PRO A O 1
ATOM 5938 N N . TYR A 1 773 ? -3.497 -1.409 17.455 1.00 85.19 773 TYR A N 1
ATOM 5939 C CA . TYR A 1 773 ? -3.570 -2.139 18.733 1.00 85.19 773 TYR A CA 1
ATOM 5940 C C . TYR A 1 773 ? -3.562 -1.253 19.994 1.00 85.19 773 TYR A C 1
ATOM 5942 O O . TYR A 1 773 ? -4.413 -1.412 20.866 1.00 85.19 773 TYR A O 1
ATOM 5950 N N . GLU A 1 774 ? -2.641 -0.288 20.091 1.00 80.12 774 GLU A N 1
ATOM 5951 C CA . GLU A 1 774 ? -2.542 0.637 21.236 1.00 80.12 774 GLU A CA 1
ATOM 5952 C C . GLU A 1 774 ? -3.812 1.484 21.413 1.00 80.12 774 GLU A C 1
ATOM 5954 O O . GLU A 1 774 ? -4.247 1.750 22.531 1.00 80.12 774 GLU A O 1
ATOM 5959 N N . THR A 1 775 ? -4.450 1.867 20.306 1.00 88.25 775 THR A N 1
ATOM 5960 C CA . THR A 1 775 ? -5.704 2.626 20.322 1.00 88.25 775 THR A CA 1
ATOM 5961 C C . THR A 1 775 ? -6.894 1.741 20.694 1.00 88.25 775 THR A C 1
ATOM 5963 O O . THR A 1 775 ? -7.781 2.192 21.413 1.00 88.25 775 THR A O 1
ATOM 5966 N N . PHE A 1 776 ? -6.888 0.463 20.303 1.00 90.75 776 PHE A N 1
ATOM 5967 C CA . PHE A 1 776 ? -7.895 -0.505 20.748 1.00 90.75 776 PHE A CA 1
ATOM 5968 C C . PHE A 1 776 ? -7.802 -0.767 22.264 1.00 90.75 776 PHE A C 1
ATOM 5970 O O . PHE A 1 776 ? -8.821 -0.776 22.955 1.00 90.75 776 PHE A O 1
ATOM 5977 N N . VAL A 1 777 ? -6.585 -0.857 22.822 1.00 86.44 777 VAL A N 1
ATOM 5978 C CA . VAL A 1 777 ? -6.374 -0.908 24.283 1.00 86.44 777 VAL A CA 1
ATOM 5979 C C . VAL A 1 777 ? -6.911 0.350 24.968 1.00 86.44 777 VAL A C 1
ATOM 5981 O O . VAL A 1 777 ? -7.602 0.238 25.982 1.00 86.44 777 VAL A O 1
ATOM 5984 N N . LEU A 1 778 ? -6.646 1.545 24.425 1.00 84.56 778 LEU A N 1
ATOM 5985 C CA . LEU A 1 778 ? -7.177 2.803 24.969 1.00 84.56 778 LEU A CA 1
ATOM 5986 C C . LEU A 1 778 ? -8.711 2.884 24.877 1.00 84.56 778 LEU A C 1
ATOM 5988 O O . LEU A 1 778 ? -9.336 3.389 25.814 1.00 84.56 778 LEU A O 1
ATOM 5992 N N . LEU A 1 779 ? -9.324 2.346 23.817 1.00 90.00 779 LEU A N 1
ATOM 5993 C CA . LEU A 1 779 ? -10.778 2.254 23.660 1.00 90.00 779 LEU A CA 1
ATOM 5994 C C . LEU A 1 779 ? -11.396 1.370 24.752 1.00 90.00 779 LEU A C 1
ATOM 5996 O O . LEU A 1 779 ? -12.212 1.848 25.540 1.00 90.00 779 LEU A O 1
ATOM 6000 N N . LEU A 1 780 ? -10.949 0.115 24.866 1.00 89.62 780 LEU A N 1
ATOM 6001 C CA . LEU A 1 780 ? -11.454 -0.834 25.866 1.00 89.62 780 LEU A CA 1
ATOM 6002 C C . LEU A 1 780 ? -11.192 -0.354 27.303 1.00 89.62 780 LEU A C 1
ATOM 6004 O O . LEU A 1 780 ? -12.062 -0.477 28.167 1.00 89.62 780 LEU A O 1
ATOM 6008 N N . THR A 1 781 ? -10.031 0.260 27.556 1.00 84.06 781 THR A N 1
ATOM 6009 C CA . THR A 1 781 ? -9.707 0.880 28.854 1.00 84.06 781 THR A CA 1
ATOM 6010 C C . THR A 1 781 ? -10.648 2.045 29.168 1.00 84.06 781 THR A C 1
ATOM 6012 O O . THR A 1 781 ? -11.093 2.181 30.308 1.00 84.06 781 THR A O 1
ATOM 6015 N N . SER A 1 782 ? -11.007 2.861 28.172 1.00 84.31 782 SER A N 1
ATOM 6016 C CA . SER A 1 782 ? -11.986 3.943 28.344 1.00 84.31 782 SER A CA 1
ATOM 6017 C C . SER A 1 782 ? -13.383 3.397 28.658 1.00 84.31 782 SER A C 1
ATOM 6019 O O . SER A 1 782 ? -14.038 3.916 29.560 1.00 84.31 782 SER A O 1
ATOM 6021 N N . LEU A 1 783 ? -13.805 2.311 28.001 1.00 87.75 783 LEU A N 1
ATOM 6022 C CA . LEU A 1 783 ? -15.107 1.665 28.226 1.00 87.75 783 LEU A CA 1
ATOM 6023 C C . LEU A 1 783 ? -15.235 1.017 29.615 1.00 87.75 783 LEU A C 1
ATOM 6025 O O . LEU A 1 783 ? -16.319 1.031 30.188 1.00 87.75 783 LEU A O 1
ATOM 6029 N N . SER A 1 784 ? -14.136 0.550 30.224 1.00 84.19 784 SER A N 1
ATOM 6030 C CA . SER A 1 784 ? -14.148 0.101 31.634 1.00 84.19 784 SER A CA 1
ATOM 6031 C C . SER A 1 784 ? -14.415 1.217 32.658 1.00 84.19 784 SER A C 1
ATOM 6033 O O . SER A 1 784 ? -14.687 0.925 33.823 1.00 84.19 784 SER A O 1
ATOM 6035 N N . ARG A 1 785 ? -14.310 2.492 32.248 1.00 81.19 785 ARG A N 1
ATOM 6036 C CA . ARG A 1 785 ? -14.485 3.681 33.105 1.00 81.19 785 ARG A CA 1
ATOM 6037 C C . ARG A 1 785 ? -15.733 4.485 32.746 1.00 81.19 785 ARG A C 1
ATOM 6039 O O . ARG A 1 785 ? -16.395 5.009 33.633 1.00 81.19 785 ARG A O 1
ATOM 6046 N N . MET A 1 786 ? -16.058 4.574 31.459 1.00 78.69 786 MET A N 1
ATOM 6047 C CA . MET A 1 786 ? -17.285 5.172 30.934 1.00 78.69 786 MET A CA 1
ATOM 6048 C C . MET A 1 786 ? -18.181 4.050 30.414 1.00 78.69 786 MET A C 1
ATOM 6050 O O . MET A 1 786 ? -18.210 3.746 29.224 1.00 78.69 786 MET A O 1
ATOM 6054 N N . VAL A 1 787 ? -18.858 3.400 31.356 1.00 77.19 787 VAL A N 1
ATOM 6055 C CA . VAL A 1 787 ? -19.614 2.160 31.139 1.00 77.19 787 VAL A CA 1
ATOM 6056 C C . VAL A 1 787 ? -20.949 2.346 30.407 1.00 77.19 787 VAL A C 1
ATOM 6058 O O . VAL A 1 787 ? -21.458 1.373 29.852 1.00 77.19 787 VAL A O 1
ATOM 6061 N N . SER A 1 788 ? -21.498 3.565 30.373 1.00 75.94 788 SER A N 1
ATOM 6062 C CA . SER A 1 788 ? -22.870 3.849 29.920 1.00 75.94 788 SER A CA 1
ATOM 6063 C C . SER A 1 788 ? -22.973 5.168 29.144 1.00 75.94 788 SER A C 1
ATOM 6065 O O . SER A 1 788 ? -22.259 6.126 29.450 1.00 75.94 788 SER A O 1
ATOM 6067 N N . GLY A 1 789 ? -23.916 5.232 28.197 1.00 82.19 789 GLY A N 1
ATOM 6068 C CA . GLY A 1 789 ? -24.269 6.432 27.422 1.00 82.19 789 GLY A CA 1
ATOM 6069 C C . GLY A 1 789 ? -23.861 6.350 25.947 1.00 82.19 789 GLY A C 1
ATOM 6070 O O . GLY A 1 789 ? -23.038 5.526 25.566 1.00 82.19 789 GLY A O 1
ATOM 6071 N N . ASP A 1 790 ? -24.420 7.221 25.106 1.00 83.88 790 ASP A N 1
ATOM 6072 C CA . ASP A 1 790 ? -24.430 7.081 23.639 1.00 83.88 790 ASP A CA 1
ATOM 6073 C C . ASP A 1 790 ? -23.046 6.952 22.971 1.00 83.88 790 ASP A C 1
ATOM 6075 O O . ASP A 1 790 ? -22.936 6.337 21.911 1.00 83.88 790 ASP A O 1
ATOM 6079 N N . ASP A 1 791 ? -21.998 7.566 23.538 1.00 81.94 791 ASP A N 1
ATOM 6080 C CA . ASP A 1 791 ? -20.606 7.423 23.064 1.00 81.94 791 ASP A CA 1
ATOM 6081 C C . ASP A 1 791 ? -20.025 6.033 23.412 1.00 81.94 791 ASP A C 1
ATOM 6083 O O . ASP A 1 791 ? -19.165 5.534 22.688 1.00 81.94 791 ASP A O 1
ATOM 6087 N N . ALA A 1 792 ? -20.487 5.403 24.499 1.00 86.25 792 ALA A N 1
ATOM 6088 C CA . ALA A 1 792 ? -20.093 4.059 24.919 1.00 86.25 792 ALA A CA 1
ATOM 6089 C C . ALA A 1 792 ? -20.858 2.967 24.152 1.00 86.25 792 ALA A C 1
ATOM 6091 O O . ALA A 1 792 ? -20.236 1.986 23.754 1.00 86.25 792 ALA A O 1
ATOM 6092 N N . GLU A 1 793 ? -22.157 3.151 23.876 1.00 88.56 793 GLU A N 1
ATOM 6093 C CA . GLU A 1 793 ? -22.940 2.221 23.038 1.00 88.56 793 GLU A CA 1
ATOM 6094 C C . GLU A 1 793 ? -22.302 2.071 21.646 1.00 88.56 793 GLU A C 1
ATOM 6096 O O . GLU A 1 793 ? -21.846 0.988 21.282 1.00 88.56 793 GLU A O 1
ATOM 6101 N N . ARG A 1 794 ? -22.118 3.195 20.933 1.00 89.50 794 ARG A N 1
ATOM 6102 C CA . ARG A 1 794 ? -21.481 3.235 19.601 1.00 89.50 794 ARG A CA 1
ATOM 6103 C C . ARG A 1 794 ? -20.052 2.692 19.586 1.00 89.50 794 ARG A C 1
ATOM 6105 O O . ARG A 1 794 ? -19.565 2.268 18.542 1.00 89.50 794 ARG A O 1
ATOM 6112 N N . ALA A 1 795 ? -19.353 2.742 20.716 1.00 91.88 795 ALA A N 1
ATOM 6113 C CA . ALA A 1 795 ? -18.022 2.167 20.844 1.00 91.88 795 ALA A CA 1
ATOM 6114 C C . ALA A 1 795 ? -18.051 0.653 21.080 1.00 91.88 795 ALA A C 1
ATOM 6116 O O . ALA A 1 795 ? -17.165 -0.040 20.588 1.00 91.88 795 ALA A O 1
ATOM 6117 N N . TRP A 1 796 ? -19.065 0.130 21.770 1.00 93.81 796 TRP A N 1
ATOM 6118 C CA . TRP A 1 796 ? -19.286 -1.309 21.899 1.00 93.81 796 TRP A CA 1
ATOM 6119 C C . TRP A 1 796 ? -19.755 -1.953 20.587 1.00 93.81 796 TRP A C 1
ATOM 6121 O O . TRP A 1 796 ? -19.274 -3.040 20.265 1.00 93.81 796 TRP A O 1
ATOM 6131 N N . ASP A 1 797 ? -20.579 -1.262 19.792 1.00 92.88 797 ASP A N 1
ATOM 6132 C CA . ASP A 1 797 ? -20.923 -1.677 18.422 1.00 92.88 797 ASP A CA 1
ATOM 6133 C C . ASP A 1 797 ? -19.652 -1.860 17.573 1.00 92.88 797 ASP A C 1
ATOM 6135 O O . ASP A 1 797 ? -19.396 -2.934 17.030 1.00 92.88 797 ASP A O 1
ATOM 6139 N N . VAL A 1 798 ? -18.786 -0.841 17.549 1.00 93.94 798 VAL A N 1
ATOM 6140 C CA . VAL A 1 798 ? -17.516 -0.858 16.803 1.00 93.94 798 VAL A CA 1
ATOM 6141 C C . VAL A 1 798 ? -16.531 -1.899 17.352 1.00 93.94 798 VAL A C 1
ATOM 6143 O O . VAL A 1 798 ? -15.792 -2.511 16.584 1.00 93.94 798 VAL A O 1
ATOM 6146 N N . VAL A 1 799 ? -16.526 -2.169 18.664 1.00 94.19 799 VAL A N 1
ATOM 6147 C CA . VAL A 1 799 ? -15.765 -3.298 19.232 1.00 94.19 799 VAL A CA 1
ATOM 6148 C C . VAL A 1 799 ? -16.291 -4.635 18.697 1.00 94.19 799 VAL A C 1
ATOM 6150 O O . VAL A 1 799 ? -15.479 -5.510 18.408 1.00 94.19 799 VAL A O 1
ATOM 6153 N N . ASN A 1 800 ? -17.604 -4.812 18.512 1.00 93.44 800 ASN A N 1
ATOM 6154 C CA . ASN A 1 800 ? -18.140 -6.013 17.866 1.00 93.44 800 ASN A CA 1
ATOM 6155 C C . ASN A 1 800 ? -17.720 -6.108 16.389 1.00 93.44 800 ASN A C 1
ATOM 6157 O O . ASN A 1 800 ? -17.228 -7.159 15.984 1.00 93.44 800 ASN A O 1
ATOM 6161 N N . GLU A 1 801 ? -17.826 -5.019 15.619 1.00 93.62 801 GLU A N 1
ATOM 6162 C CA . GLU A 1 801 ? -17.375 -4.966 14.214 1.00 93.62 801 GLU A CA 1
ATOM 6163 C C . GLU A 1 801 ? -15.875 -5.310 14.064 1.00 93.62 801 GLU A C 1
ATOM 6165 O O . GLU A 1 801 ? -15.485 -5.978 13.104 1.00 93.62 801 GLU A O 1
ATOM 6170 N N . VAL A 1 802 ? -15.019 -4.941 15.032 1.00 93.00 802 VAL A N 1
ATOM 6171 C CA . VAL A 1 802 ? -13.604 -5.366 15.045 1.00 93.00 802 VAL A CA 1
ATOM 6172 C C . VAL A 1 802 ? -13.476 -6.889 15.113 1.00 93.00 802 VAL A C 1
ATOM 6174 O O . VAL A 1 802 ? -12.765 -7.460 14.289 1.00 93.00 802 VAL A O 1
ATOM 6177 N N . TYR A 1 803 ? -14.160 -7.553 16.051 1.00 89.56 803 TYR A N 1
ATOM 6178 C CA . TYR A 1 803 ? -14.106 -9.017 16.180 1.00 89.56 803 TYR A CA 1
ATOM 6179 C C . TYR A 1 803 ? -14.777 -9.753 15.005 1.00 89.56 803 TYR A C 1
ATOM 6181 O O . TYR A 1 803 ? -14.428 -10.901 14.742 1.00 89.56 803 TYR A O 1
ATOM 6189 N N . GLU A 1 804 ? -15.705 -9.111 14.291 1.00 89.81 804 GLU A N 1
ATOM 6190 C CA . GLU A 1 804 ? -16.367 -9.680 13.110 1.00 89.81 804 GLU A CA 1
ATOM 6191 C C . GLU A 1 804 ? -15.505 -9.594 11.837 1.00 89.81 804 GLU A C 1
ATOM 6193 O O . GLU A 1 804 ? -15.505 -10.518 11.024 1.00 89.81 804 GLU A O 1
ATOM 6198 N N . HIS A 1 805 ? -14.755 -8.502 11.650 1.00 88.88 805 HIS A N 1
ATOM 6199 C CA . HIS A 1 805 ? -14.090 -8.199 10.373 1.00 88.88 805 HIS A CA 1
ATOM 6200 C C . HIS A 1 805 ? -12.564 -8.389 10.362 1.00 88.88 805 HIS A C 1
ATOM 6202 O O . HIS A 1 805 ? -11.935 -8.186 9.323 1.00 88.88 805 HIS A O 1
ATOM 6208 N N . HIS A 1 806 ? -11.959 -8.823 11.474 1.00 87.50 806 HIS A N 1
ATOM 6209 C CA . HIS A 1 806 ? -10.514 -9.060 11.578 1.00 87.50 806 HIS A CA 1
ATOM 6210 C C . HIS A 1 806 ? -10.185 -10.535 11.874 1.00 87.50 806 HIS A C 1
ATOM 6212 O O . HIS A 1 806 ? -10.206 -10.944 13.039 1.00 87.50 806 HIS A O 1
ATOM 6218 N N . PRO A 1 807 ? -9.780 -11.337 10.865 1.00 73.69 807 PRO A N 1
ATOM 6219 C CA . PRO A 1 807 ? -9.476 -12.763 11.033 1.00 73.69 807 PRO A CA 1
ATOM 6220 C C . PRO A 1 807 ? -8.438 -13.095 12.120 1.00 73.69 807 PRO A C 1
ATOM 6222 O O . PRO A 1 807 ? -8.473 -14.177 12.699 1.00 73.69 807 PRO A O 1
ATOM 6225 N N . MET A 1 808 ? -7.543 -12.161 12.456 1.00 73.44 808 MET A N 1
ATOM 6226 C CA . MET A 1 808 ? -6.568 -12.306 13.550 1.00 73.44 808 MET A CA 1
ATOM 6227 C C . MET A 1 808 ? -7.197 -12.441 14.953 1.00 73.44 808 MET A C 1
ATOM 6229 O O . MET A 1 808 ? -6.581 -13.027 15.839 1.00 73.44 808 MET A O 1
ATOM 6233 N N . PHE A 1 809 ? -8.426 -11.950 15.156 1.00 73.88 809 PHE A N 1
ATOM 6234 C CA . PHE A 1 809 ? -9.168 -12.043 16.422 1.00 73.88 809 PHE A CA 1
ATOM 6235 C C . PHE A 1 809 ? -10.126 -13.255 16.486 1.00 73.88 809 PHE A C 1
ATOM 6237 O O . PHE A 1 809 ? -10.956 -13.344 17.394 1.00 73.88 809 PHE A O 1
ATOM 6244 N N . THR A 1 810 ? -10.033 -14.191 15.535 1.00 65.06 810 THR A N 1
ATOM 6245 C CA . THR A 1 810 ? -10.883 -15.396 15.484 1.00 65.06 810 THR A CA 1
ATOM 6246 C C . THR A 1 810 ? -10.630 -16.368 16.650 1.00 65.06 810 THR A C 1
ATOM 6248 O O . THR A 1 810 ? -9.542 -16.361 17.234 1.00 65.06 810 THR A O 1
ATOM 6251 N N . PRO A 1 811 ? -11.594 -17.261 16.975 1.00 56.06 811 PRO A N 1
ATOM 6252 C CA . PRO A 1 811 ? -11.460 -18.238 18.067 1.00 56.06 811 PRO A CA 1
ATOM 6253 C C . PRO A 1 811 ? -10.257 -19.182 17.962 1.00 56.06 811 PRO A C 1
ATOM 6255 O O . PRO A 1 811 ? -9.814 -19.735 18.966 1.00 56.06 811 PRO A O 1
ATOM 6258 N N . GLU A 1 812 ? -9.739 -19.379 16.751 1.00 54.16 812 GLU A N 1
ATOM 6259 C CA . GLU A 1 812 ? -8.630 -20.287 16.451 1.00 54.16 812 GLU A CA 1
ATOM 6260 C C . GLU A 1 812 ? -7.255 -19.623 16.657 1.00 54.16 812 GLU A C 1
ATOM 6262 O O . GLU A 1 812 ? -6.231 -20.312 16.709 1.00 54.16 812 GLU A O 1
ATOM 6267 N N . SER A 1 813 ? -7.221 -18.294 16.837 1.00 56.47 813 SER A N 1
ATOM 6268 C CA . SER A 1 813 ? -5.991 -17.533 17.050 1.00 56.47 813 SER A CA 1
ATOM 6269 C C . SER A 1 813 ? -5.286 -17.959 18.341 1.00 56.47 813 SER A C 1
ATOM 6271 O O . SER A 1 813 ? -5.749 -17.757 19.471 1.00 56.47 813 SER A O 1
ATOM 6273 N N . ARG A 1 814 ? -4.107 -18.570 18.186 1.00 57.66 814 ARG A N 1
ATOM 6274 C CA . ARG A 1 814 ? -3.273 -18.993 19.320 1.00 57.66 814 ARG A CA 1
ATOM 6275 C C . ARG A 1 814 ? -2.521 -17.835 19.975 1.00 57.66 814 ARG A C 1
ATOM 6277 O O . ARG A 1 814 ? -2.056 -18.016 21.099 1.00 57.66 814 ARG A O 1
ATOM 6284 N N . ASP A 1 815 ? -2.451 -16.670 19.335 1.00 69.81 815 ASP A N 1
ATOM 6285 C CA . ASP A 1 815 ? -1.655 -15.527 19.784 1.00 69.81 815 ASP A CA 1
ATOM 6286 C C . ASP A 1 815 ? -2.028 -15.065 21.208 1.00 69.81 815 ASP A C 1
ATOM 6288 O O . ASP A 1 815 ? -3.194 -14.927 21.591 1.00 69.81 815 ASP A O 1
ATOM 6292 N N . SER A 1 816 ? -0.992 -14.822 22.006 1.00 73.56 816 SER A N 1
ATOM 6293 C CA . SER A 1 816 ? -1.080 -14.213 23.330 1.00 73.56 816 SER A CA 1
ATOM 6294 C C . SER A 1 816 ? -1.654 -12.787 23.296 1.00 73.56 816 SER A C 1
ATOM 6296 O O . SER A 1 816 ? -2.385 -12.411 24.214 1.00 73.56 816 SER A O 1
ATOM 6298 N N . LEU A 1 817 ? -1.397 -12.018 22.230 1.00 76.44 817 LEU A N 1
ATOM 6299 C CA . LEU A 1 817 ? -1.869 -10.644 22.057 1.00 76.44 817 LEU A CA 1
ATOM 6300 C C . LEU A 1 817 ? -3.388 -10.585 21.859 1.00 76.44 817 LEU A C 1
ATOM 6302 O O . LEU A 1 817 ? -4.076 -9.918 22.635 1.00 76.44 817 LEU A O 1
ATOM 6306 N N . HIS A 1 818 ? -3.940 -11.304 20.873 1.00 80.00 818 HIS A N 1
ATOM 6307 C CA . HIS A 1 818 ? -5.394 -11.317 20.642 1.00 80.00 818 HIS A CA 1
ATOM 6308 C C . HIS A 1 818 ? -6.144 -11.907 21.842 1.00 80.00 818 HIS A C 1
ATOM 6310 O O . HIS A 1 818 ? -7.187 -11.379 22.226 1.00 80.00 818 HIS A O 1
ATOM 6316 N N . ARG A 1 819 ? -5.568 -12.909 22.526 1.00 79.88 819 ARG A N 1
ATOM 6317 C CA . ARG A 1 819 ? -6.115 -13.442 23.785 1.00 79.88 819 ARG A CA 1
ATOM 6318 C C . ARG A 1 819 ? -6.189 -12.384 24.888 1.00 79.88 819 ARG A C 1
ATOM 6320 O O . ARG A 1 819 ? -7.248 -12.249 25.500 1.00 79.88 819 ARG A O 1
ATOM 6327 N N . ALA A 1 820 ? -5.123 -11.611 25.107 1.00 82.44 820 ALA A N 1
ATOM 6328 C CA . ALA A 1 820 ? -5.080 -10.542 26.109 1.00 82.44 820 ALA A CA 1
ATOM 6329 C C . ALA A 1 820 ? -6.037 -9.377 25.787 1.00 82.44 820 ALA A C 1
ATOM 6331 O O . ALA A 1 820 ? -6.662 -8.814 26.686 1.00 82.44 820 ALA A O 1
ATOM 6332 N N . LEU A 1 821 ? -6.218 -9.044 24.506 1.00 86.50 821 LEU A N 1
ATOM 6333 C CA . LEU A 1 821 ? -7.227 -8.072 24.068 1.00 86.50 821 LEU A CA 1
ATOM 6334 C C . LEU A 1 821 ? -8.654 -8.600 24.293 1.00 86.50 821 LEU A C 1
ATOM 6336 O O . LEU A 1 821 ? -9.525 -7.849 24.734 1.00 86.50 821 LEU A O 1
ATOM 6340 N N . GLY A 1 822 ? -8.866 -9.904 24.102 1.00 88.19 822 GLY A N 1
ATOM 6341 C CA . GLY A 1 822 ? -10.093 -10.601 24.484 1.00 88.19 822 GLY A CA 1
ATOM 6342 C C . GLY A 1 822 ? -10.364 -10.579 25.993 1.00 88.19 822 GLY A C 1
ATOM 6343 O O . GLY A 1 822 ? -11.512 -10.395 26.393 1.00 88.19 822 GLY A O 1
ATOM 6344 N N . ASN A 1 823 ? -9.332 -10.707 26.843 1.00 87.38 823 ASN A N 1
ATOM 6345 C CA . ASN A 1 823 ? -9.490 -10.542 28.295 1.00 87.38 823 ASN A CA 1
ATOM 6346 C C . ASN A 1 823 ? -9.996 -9.134 28.616 1.00 87.38 823 ASN A C 1
ATOM 6348 O O . ASN A 1 823 ? -10.970 -8.972 29.345 1.00 87.38 823 ASN A O 1
ATOM 6352 N N . LEU A 1 824 ? -9.315 -8.121 28.069 1.00 88.12 824 LEU A N 1
ATOM 6353 C CA . LEU A 1 824 ? -9.609 -6.717 28.330 1.00 88.12 824 LEU A CA 1
ATOM 6354 C C . LEU A 1 824 ? -11.029 -6.354 27.873 1.00 88.12 824 LEU A C 1
ATOM 6356 O O . LEU A 1 824 ? -11.728 -5.641 28.587 1.00 88.12 824 LEU A O 1
ATOM 6360 N N . ALA A 1 825 ? -11.477 -6.890 26.734 1.00 91.75 825 ALA A N 1
ATOM 6361 C CA . ALA A 1 825 ? -12.842 -6.718 26.249 1.00 91.75 825 ALA A CA 1
ATOM 6362 C C . ALA A 1 825 ? -13.883 -7.312 27.215 1.00 91.75 825 ALA A C 1
ATOM 6364 O O . ALA A 1 825 ? -14.801 -6.596 27.614 1.00 91.75 825 ALA A O 1
ATOM 6365 N N . LEU A 1 826 ? -13.714 -8.567 27.655 1.00 92.00 826 LEU A N 1
ATOM 6366 C CA . LEU A 1 826 ? -14.613 -9.172 28.647 1.00 92.00 826 LEU A CA 1
ATOM 6367 C C . LEU A 1 826 ? -14.614 -8.391 29.962 1.00 92.00 826 LEU A C 1
ATOM 6369 O O . LEU A 1 826 ? -15.668 -7.977 30.424 1.00 92.00 826 LEU A O 1
ATOM 6373 N N . LYS A 1 827 ? -13.438 -8.077 30.510 1.00 90.50 827 LYS A N 1
ATOM 6374 C CA . LYS A 1 827 ? -13.284 -7.333 31.767 1.00 90.50 827 LYS A CA 1
ATOM 6375 C C . LYS A 1 827 ? -13.966 -5.959 31.737 1.00 90.50 827 LYS A C 1
ATOM 6377 O O . LYS A 1 827 ? -14.565 -5.544 32.730 1.00 90.50 827 LYS A O 1
ATOM 6382 N N . SER A 1 828 ? -13.899 -5.257 30.604 1.00 90.81 828 SER A N 1
ATOM 6383 C CA . SER A 1 828 ? -14.607 -3.988 30.395 1.00 90.81 828 SER A CA 1
ATOM 6384 C C . SER A 1 828 ? -16.124 -4.175 30.271 1.00 90.81 828 SER A C 1
ATOM 6386 O O . SER A 1 828 ? -16.878 -3.338 30.770 1.00 90.81 828 SER A O 1
ATOM 6388 N N . TRP A 1 829 ? -16.582 -5.271 29.658 1.00 93.62 829 TRP A N 1
ATOM 6389 C CA . TRP A 1 829 ? -18.003 -5.614 29.542 1.00 93.62 829 TRP A CA 1
ATOM 6390 C C . TRP A 1 829 ? -18.611 -6.039 30.886 1.00 93.62 829 TRP A C 1
ATOM 6392 O O . TRP A 1 829 ? -19.632 -5.497 31.305 1.00 93.62 829 TRP A O 1
ATOM 6402 N N . ASP A 1 830 ? -17.941 -6.930 31.615 1.00 91.88 830 ASP A N 1
ATOM 6403 C CA . ASP A 1 830 ? -18.340 -7.409 32.941 1.00 91.88 830 ASP A CA 1
ATOM 6404 C C . ASP A 1 830 ? -18.435 -6.247 33.941 1.00 91.88 830 ASP A C 1
ATOM 6406 O O . ASP A 1 830 ? -19.366 -6.179 34.748 1.00 91.88 830 ASP A O 1
ATOM 6410 N N . ARG A 1 831 ? -17.521 -5.268 33.844 1.00 89.94 831 ARG A N 1
ATOM 6411 C CA . ARG A 1 831 ? -17.583 -4.034 34.638 1.00 89.94 831 ARG A CA 1
ATOM 6412 C C . ARG A 1 831 ? -18.837 -3.210 34.327 1.00 89.94 831 ARG A C 1
ATOM 6414 O O . ARG A 1 831 ? -19.471 -2.727 35.261 1.00 89.94 831 ARG A O 1
ATOM 6421 N N . ARG A 1 832 ? -19.212 -3.081 33.051 1.00 90.44 832 ARG A N 1
ATOM 6422 C CA . ARG A 1 832 ? -20.434 -2.396 32.592 1.00 90.44 832 ARG A CA 1
ATOM 6423 C C . ARG A 1 832 ? -21.709 -3.122 33.037 1.00 90.44 832 ARG A C 1
ATOM 6425 O O . ARG A 1 832 ? -22.616 -2.478 33.555 1.00 90.44 832 ARG A O 1
ATOM 6432 N N . VAL A 1 833 ? -21.750 -4.451 32.938 1.00 91.19 833 VAL A N 1
ATOM 6433 C CA . VAL A 1 833 ? -22.848 -5.285 33.465 1.00 91.19 833 VAL A CA 1
ATOM 6434 C C . VAL A 1 833 ? -22.977 -5.140 34.988 1.00 91.19 833 VAL A C 1
ATOM 6436 O O . VAL A 1 833 ? -24.085 -4.999 35.505 1.00 91.19 833 VAL A O 1
ATOM 6439 N N . SER A 1 834 ? -21.858 -5.120 35.720 1.00 90.38 834 SER A N 1
ATOM 6440 C CA . SER A 1 834 ? -21.848 -4.905 37.172 1.00 90.38 834 SER A CA 1
ATOM 6441 C C . SER A 1 834 ? -22.326 -3.509 37.581 1.00 90.38 834 SER A C 1
ATOM 6443 O O . SER A 1 834 ? -22.943 -3.383 38.636 1.00 90.38 834 SER A O 1
ATOM 6445 N N . ASP A 1 835 ? -22.028 -2.471 36.798 1.00 88.81 835 ASP A N 1
ATOM 6446 C CA . ASP A 1 835 ? -22.436 -1.094 37.099 1.00 88.81 835 ASP A CA 1
ATOM 6447 C C . ASP A 1 835 ? -23.937 -0.897 36.832 1.00 88.81 835 ASP A C 1
ATOM 6449 O O . ASP A 1 835 ? -24.660 -0.422 37.705 1.00 88.81 835 ASP A O 1
ATOM 6453 N N . ALA A 1 836 ? -24.442 -1.416 35.705 1.00 87.56 836 ALA A N 1
ATOM 6454 C CA . ALA A 1 836 ? -25.874 -1.466 35.399 1.00 87.56 836 ALA A CA 1
ATOM 6455 C C . ALA A 1 836 ? -26.684 -2.165 36.510 1.00 87.56 836 ALA A C 1
ATOM 6457 O O . ALA A 1 836 ? -27.685 -1.628 36.989 1.00 87.56 836 ALA A O 1
ATOM 6458 N N . ARG A 1 837 ? -26.199 -3.322 36.993 1.00 89.62 837 ARG A N 1
ATOM 6459 C CA . ARG A 1 837 ? -26.774 -4.045 38.145 1.00 89.62 837 ARG A CA 1
ATOM 6460 C C . ARG A 1 837 ? -26.746 -3.223 39.444 1.00 89.62 837 ARG A C 1
ATOM 6462 O O . ARG A 1 837 ? -27.686 -3.316 40.225 1.00 89.62 837 ARG A O 1
ATOM 6469 N N . ALA A 1 838 ? -25.698 -2.431 39.683 1.00 89.69 838 ALA A N 1
ATOM 6470 C CA . ALA A 1 838 ? -25.546 -1.628 40.901 1.00 89.69 838 ALA A CA 1
ATOM 6471 C C . ALA A 1 838 ? -26.396 -0.342 40.902 1.00 89.69 838 ALA A C 1
ATOM 6473 O O . ALA A 1 838 ? -26.864 0.081 41.957 1.00 89.69 838 ALA A O 1
ATOM 6474 N N . VAL A 1 839 ? -26.606 0.268 39.731 1.00 89.12 839 VAL A N 1
ATOM 6475 C CA . VAL A 1 839 ? -27.437 1.473 39.547 1.00 89.12 839 VAL A CA 1
ATOM 6476 C C . VAL A 1 839 ? -28.919 1.121 39.330 1.00 89.12 839 VAL A C 1
ATOM 6478 O O . VAL A 1 839 ? -29.789 1.968 39.522 1.00 89.12 839 VAL A O 1
ATOM 6481 N N . GLY A 1 840 ? -29.227 -0.133 38.980 1.00 85.62 840 GLY A N 1
ATOM 6482 C CA . GLY A 1 840 ? -30.591 -0.607 38.728 1.00 85.62 840 GLY A CA 1
ATOM 6483 C C . GLY A 1 840 ? -31.126 -0.236 37.341 1.00 85.62 840 GLY A C 1
ATOM 6484 O O . GLY A 1 840 ? -32.336 -0.092 37.173 1.00 85.62 840 GLY A O 1
ATOM 6485 N N . SER A 1 841 ? -30.240 -0.047 36.357 1.00 87.31 841 SER A N 1
ATOM 6486 C CA . SER A 1 841 ? -30.626 0.169 34.958 1.00 87.31 841 SER A CA 1
ATOM 6487 C C . SER A 1 841 ? -30.932 -1.153 34.245 1.00 87.31 841 SER A C 1
ATOM 6489 O O . SER A 1 841 ? -30.692 -2.238 34.779 1.00 87.31 841 SER A O 1
ATOM 6491 N N . GLU A 1 842 ? -31.411 -1.080 32.999 1.00 86.88 842 GLU A N 1
ATOM 6492 C CA . GLU A 1 842 ? -31.444 -2.258 32.128 1.00 86.88 842 GLU A CA 1
ATOM 6493 C C . GLU A 1 842 ? -30.027 -2.842 31.978 1.00 86.88 842 GLU A C 1
ATOM 6495 O O . GLU A 1 842 ? -29.044 -2.103 31.863 1.00 86.88 842 GLU A O 1
ATOM 6500 N N . ILE A 1 843 ? -29.923 -4.173 32.031 1.00 87.31 843 ILE A N 1
ATOM 6501 C CA . ILE A 1 843 ? -28.656 -4.897 31.905 1.00 87.31 843 ILE A CA 1
ATOM 6502 C C . ILE A 1 843 ? -28.369 -5.097 30.408 1.00 87.31 843 ILE A C 1
ATOM 6504 O O . ILE A 1 843 ? -29.186 -5.723 29.727 1.00 87.31 843 ILE A O 1
ATOM 6508 N N . PRO A 1 844 ? -27.224 -4.621 29.879 1.00 86.06 844 PRO A N 1
ATOM 6509 C CA . PRO A 1 844 ? -26.869 -4.827 28.479 1.00 86.06 844 PRO A CA 1
ATOM 6510 C C . PRO A 1 844 ? -26.804 -6.315 28.122 1.00 86.06 844 PRO A C 1
ATOM 6512 O O . PRO A 1 844 ? -26.130 -7.094 28.796 1.00 86.06 844 PRO A O 1
ATOM 6515 N N . ARG A 1 845 ? -27.481 -6.709 27.038 1.00 88.00 845 ARG A N 1
ATOM 6516 C CA . ARG A 1 845 ? -27.401 -8.076 26.504 1.00 88.00 845 ARG A CA 1
ATOM 6517 C C . ARG A 1 845 ? -26.046 -8.294 25.844 1.00 88.00 845 ARG A C 1
ATOM 6519 O O . ARG A 1 845 ? -25.614 -7.459 25.054 1.00 88.00 845 ARG A O 1
ATOM 6526 N N . ASP A 1 846 ? -25.417 -9.430 26.124 1.00 89.38 846 ASP A N 1
ATOM 6527 C CA . ASP A 1 846 ? -24.130 -9.814 25.542 1.00 89.38 846 ASP A CA 1
ATOM 6528 C C . ASP A 1 846 ? -24.104 -9.685 24.010 1.00 89.38 846 ASP A C 1
ATOM 6530 O O . ASP A 1 846 ? -24.934 -10.272 23.303 1.00 89.38 846 ASP A O 1
ATOM 6534 N N . LEU A 1 847 ? -23.101 -8.975 23.496 1.00 91.56 847 LEU A N 1
ATOM 6535 C CA . LEU A 1 847 ? -22.831 -8.855 22.063 1.00 91.56 847 LEU A CA 1
ATOM 6536 C C . LEU A 1 847 ? -22.271 -10.170 21.481 1.00 91.56 847 LEU A C 1
ATOM 6538 O O . LEU A 1 847 ? -21.681 -10.959 22.226 1.00 91.56 847 LEU A O 1
ATOM 6542 N N . PRO A 1 848 ? -22.408 -10.419 20.162 1.00 91.44 848 PRO A N 1
ATOM 6543 C CA . PRO A 1 848 ? -21.847 -11.603 19.504 1.00 91.44 848 PRO A CA 1
ATOM 6544 C C . PRO A 1 848 ? -20.363 -11.847 19.825 1.00 91.44 848 PRO A C 1
ATOM 6546 O O . PRO A 1 848 ? -19.985 -12.976 20.151 1.00 91.44 848 PRO A O 1
ATOM 6549 N N . CYS A 1 849 ? -19.537 -10.794 19.825 1.00 90.44 849 CYS A N 1
ATOM 6550 C CA . CYS A 1 849 ? -18.125 -10.883 20.199 1.00 90.44 849 CYS A CA 1
ATOM 6551 C C . CYS A 1 849 ? -17.915 -11.331 21.659 1.00 90.44 849 CYS A C 1
ATOM 6553 O O . CYS A 1 849 ? -17.058 -12.173 21.919 1.00 90.44 849 CYS A O 1
ATOM 6555 N N . ILE A 1 850 ? -18.731 -10.852 22.605 1.00 92.94 850 ILE A N 1
ATOM 6556 C CA . ILE A 1 850 ? -18.632 -11.192 24.033 1.00 92.94 850 ILE A CA 1
ATOM 6557 C C . ILE A 1 850 ? -18.988 -12.662 24.274 1.00 92.94 850 ILE A C 1
ATOM 6559 O O . ILE A 1 850 ? -18.211 -13.367 24.917 1.00 92.94 850 ILE A O 1
ATOM 6563 N N . ARG A 1 851 ? -20.096 -13.164 23.708 1.00 91.12 851 ARG A N 1
ATOM 6564 C CA . ARG A 1 851 ? -20.481 -14.588 23.845 1.00 91.12 851 ARG A CA 1
ATOM 6565 C C . ARG A 1 851 ? -19.413 -15.509 23.262 1.00 91.12 851 ARG A C 1
ATOM 6567 O O . ARG A 1 851 ? -19.061 -16.521 23.862 1.00 91.12 851 ARG A O 1
ATOM 6574 N N . THR A 1 852 ? -18.854 -15.113 22.119 1.00 87.62 852 THR A N 1
ATOM 6575 C CA . THR A 1 852 ? -17.757 -15.822 21.446 1.00 87.62 852 THR A CA 1
ATOM 6576 C C . THR A 1 852 ? -16.481 -15.827 22.297 1.00 87.62 852 THR A C 1
ATOM 6578 O O . THR A 1 852 ? -15.829 -16.859 22.425 1.00 87.62 852 THR A O 1
ATOM 6581 N N . LEU A 1 853 ? -16.141 -14.710 22.945 1.00 88.12 853 LEU A N 1
ATOM 6582 C CA . LEU A 1 853 ? -15.003 -14.622 23.863 1.00 88.12 853 LEU A CA 1
ATOM 6583 C C . LEU A 1 853 ? -15.217 -15.406 25.170 1.00 88.12 853 LEU A C 1
ATOM 6585 O O . LEU A 1 853 ? -14.251 -15.968 25.685 1.00 88.12 853 LEU A O 1
ATOM 6589 N N . ARG A 1 854 ? -16.443 -15.462 25.713 1.00 88.81 854 ARG A N 1
ATOM 6590 C CA . ARG A 1 854 ? -16.783 -16.258 26.911 1.00 88.81 854 ARG A CA 1
ATOM 6591 C C . ARG A 1 854 ? -16.699 -17.762 26.629 1.00 88.81 854 ARG A C 1
ATOM 6593 O O . ARG A 1 854 ? -16.033 -18.482 27.377 1.00 88.81 854 ARG A O 1
ATOM 6600 N N . SER A 1 855 ? -17.263 -18.227 25.510 1.00 84.19 855 SER A N 1
ATOM 6601 C CA . SER A 1 855 ? -17.248 -19.651 25.137 1.00 84.19 855 SER A CA 1
ATOM 6602 C C . SER A 1 855 ? -15.832 -20.190 24.885 1.00 84.19 855 SER A C 1
ATOM 6604 O O . SER A 1 855 ? -15.497 -21.262 25.387 1.00 84.19 855 SER A O 1
ATOM 6606 N N . GLN A 1 856 ? -14.954 -19.409 24.238 1.00 77.50 856 GLN A N 1
ATOM 6607 C CA . GLN A 1 856 ? -13.518 -19.716 24.074 1.00 77.50 856 GLN A CA 1
ATOM 6608 C C . GLN A 1 856 ? -12.776 -20.001 25.393 1.00 77.50 856 GLN A C 1
ATOM 6610 O O . GLN A 1 856 ? -11.712 -20.619 25.383 1.00 77.50 856 GLN A O 1
ATOM 6615 N N . ARG A 1 857 ? -13.291 -19.506 26.524 1.00 76.75 857 ARG A N 1
ATOM 6616 C CA . ARG A 1 857 ? -12.631 -19.547 27.840 1.00 76.75 857 ARG A CA 1
ATOM 6617 C C . ARG A 1 857 ? -13.220 -20.595 28.779 1.00 76.75 857 ARG A C 1
ATOM 6619 O O . ARG A 1 857 ? -12.750 -20.711 29.906 1.00 76.75 857 ARG A O 1
ATOM 6626 N N . GLY A 1 858 ? -14.250 -21.322 28.343 1.00 63.97 858 GLY A N 1
ATOM 6627 C CA . GLY A 1 858 ? -15.010 -22.222 29.212 1.00 63.97 858 GLY A CA 1
ATOM 6628 C C . GLY A 1 858 ? -15.823 -21.496 30.290 1.00 63.97 858 GLY A C 1
ATOM 6629 O O . GLY A 1 858 ? -16.232 -22.128 31.258 1.00 63.97 858 GLY A O 1
ATOM 6630 N N . VAL A 1 859 ? -16.058 -20.186 30.138 1.00 53.47 859 VAL A N 1
ATOM 6631 C CA . VAL A 1 859 ? -16.948 -19.423 31.022 1.00 53.47 859 VAL A CA 1
ATOM 6632 C C . VAL A 1 859 ? -18.372 -19.620 30.512 1.00 53.47 859 VAL A C 1
ATOM 6634 O O . VAL A 1 859 ? -18.805 -18.946 29.578 1.00 53.47 859 VAL A O 1
ATOM 6637 N N . SER A 1 860 ? -19.072 -20.595 31.091 1.00 36.94 860 SER A N 1
ATOM 6638 C CA . SER A 1 860 ? -20.510 -20.778 30.895 1.00 36.94 860 SER A CA 1
ATOM 6639 C C . SER A 1 860 ? -21.287 -19.573 31.424 1.00 36.94 860 SER A C 1
ATOM 6641 O O . SER A 1 860 ? -20.877 -18.951 32.404 1.00 36.94 860 SER A O 1
ATOM 6643 N N . GLU A 1 861 ? -22.421 -19.270 30.798 1.00 37.94 861 GLU A N 1
ATOM 6644 C CA . GLU A 1 861 ? -23.371 -18.279 31.304 1.00 37.94 861 GLU A CA 1
ATOM 6645 C C . GLU A 1 861 ? -23.917 -18.753 32.669 1.00 37.94 861 GLU A C 1
ATOM 6647 O O . GLU A 1 861 ? -24.434 -19.864 32.775 1.00 37.94 861 GLU A O 1
ATOM 6652 N N . GLU A 1 862 ? -23.762 -17.937 33.718 1.00 34.00 862 GLU A N 1
ATOM 6653 C CA . GLU A 1 862 ? -24.554 -18.069 34.950 1.00 34.00 862 GLU A CA 1
ATOM 6654 C C . GLU A 1 862 ? -25.902 -17.366 34.715 1.00 34.00 862 GLU A C 1
ATOM 6656 O O . GLU A 1 862 ? -25.914 -16.190 34.334 1.00 34.00 862 GLU A O 1
ATOM 6661 N N . GLU A 1 863 ? -27.003 -18.107 34.898 1.00 32.22 863 GLU A N 1
ATOM 6662 C CA . GLU A 1 863 ? -28.397 -17.692 34.629 1.00 32.22 863 GLU A CA 1
ATOM 6663 C C . GLU A 1 863 ? -28.917 -16.576 35.564 1.00 32.22 863 GLU A C 1
ATOM 6665 O O . GLU A 1 863 ? -28.688 -16.658 36.794 1.00 32.22 863 GLU A O 1
#

Nearest PDB structures (foldseek):
  4gyo-assembly3_B  TM=3.117E-01  e=2.201E+00  Bacillus subtilis subsp. subtilis str. 168
  5yxj-assembly1_A  TM=2.590E-01  e=4.520E+00  Homo sapiens
  4haz-assembly1_C  TM=2.465E-01  e=8.899E+00  Saccharomyces cerevisiae

Radius of gyration: 37.02 Å; Cα contacts (8 Å, |Δi|>4): 944; chains: 1; bounding box: 104×117×106 Å

Sequence (863 aa):
MSRANPFITNGTCYHSAGEKVDEWLPCGNAELGDKTCCQRGDLCLSSRACYNGRFGITYLAGCSDPEYAHESCPDKGPWSDQPWSGLVYCNGTSNEWVGCEQAARPTTLTSADACWCPQTSRTVAFADASVLENVVQLPTALGSSVIWQPGHVPSLIQPDTTPTSTPPTPPATSLTPGDTSVTSPTVVQPPTSPPPLGQPTDTAAAQSSSSGGMSSSAIGAIIGAVLGGSVVIFVLGWFIRRRCQDNRRREQHQLSGDEEKRKPKMPSELAAFPWAGMPSVAELQAGSRGAVNLQWQREVFDDSNRGVSGGDRKPKTPMAELPETVQDLVARRKVVPQPPKADAKDKWLRAATSDATWKSTSPDASGHAAFDVYRNSNKLWASLSGELGDTTSPPKDQPSPVKRIHHSAQTNFIFGPQQWQSPDTLHPSAVQSFKLFQAFLTNVHPLTKIVHGPSVQEEVLGALADPYAMEADLECLIFSIYLIAVVSLSDEECRALLDESKEEHLARYRYATEAALSRVDFLRSTDLKVLQAFTLYLLALRHLADNDVLWLLTGLATRMAQRMGLHRESSLQDLSPFDAEMRRRVWWQIIILDGRAAQVSGASMNPAAHLVGDTKQPANVNDGDLVPSMSALPAASASATDMVFCSVRIDIGVWMMQQKLLPSSPVPNQDPERFLKSVDELEKKVHCRYLRNIDAEIPLNSLAVSLARSAFAQLRLSVCHPTRQRDRNAELSQAQLGMLLRNSLEVIRYDVLAHTTKTLRNFLWHISSFFPYETFVLLLTSLSRMVSGDDAERAWDVVNEVYEHHPMFTPESRDSLHRALGNLALKSWDRRVSDARAVGSEIPRDLPCIRTLRSQRGVSEEE

Organism: NCBI:txid1347389

Mean predicted aligned error: 20.9 Å

Secondary structure (DSSP, 8-state):
-PPPPTTB-BS--EEETTEE-TTEEESSBTBTB--EEEETTPEEEGGG-EEETTTTEEEE-EES-TTS-STTSPP-GGGTTSS-EEEEE-TTTTS-EEEE--TT-TTS--SPP-----SSS--EEE---SSPPEEEE--SSTTSBPEEPTT-SPP-PPPP----------------------------------------------------------------STTHHHHHHHHHHHHHHHHHHHHHHHHHHHHHHHHTT--------------TTS--HHHHHHTT-----------------------------------------------------------S-SSS-S----PPPPGGGHHHHHHHHHHHH-HHHHTTGGGS-------------PPP----S---TTT----PPPGGGTS--HHHHHHHHHHHHHHTGGGT--S-HHHHHHHHHHHHH-GGG--HHHHHHHHHHHHHHHHHS-HHHHHHHHSS-HHHHHHHHHHHHHHHHHHTTTTT---HHHHHHHHHHHHHHTTTS-HHHHHHHHHHHHHHHHHTTTT-GGGGSSS-HHHHHHHHHHHHHHHHHHHHHHHHTT------GGGT-SPPPPP---GGG--TT-SSPPPPPSS--TTHHHHHHHHHHHHHHHTT-STTS------HHHHHHHHHHHHHHHIIIIITT--SSSHHHHHHHHHHHHHHHHHHHTTSSTTT-SSSSPPPPHHHHHHHHHHHHHHHHHHHHHHH-GGGGGGHHHHHTT--HHHHHHHHHHHTTS-SSHHHHHHHHHHHHHHHH-GGGSTT---HHHHHHHHHHHHHHHHHHHHHHHHT-PPPPPPHHHHHHHHTTT-PPP-

Foldseek 3Di:
DDDFDQQAWAAWKALAQQHTDPQWTFQGYCVVPKGQIDGAQWFAWPPSWIADPVQRFIKGAAMRDNHLPDPNGFDQDVVSVQRMWTWDADPPQPQFIFTHDQVPPRHDDHNGDDDDDDNDDTHGRGHDHPDTGTAWGHHNDHRDGIHGDPPNRDDPDDDDDDDDDDDDDDDDDDDDDDDDDDDDDDDDDDDDDDDDDDDDDDDDDDDDDDDDDDDDDDDDDDDDDDPPPVVVVVVVVVVVVVVVVVVVVVVVVVVVVVVVVDDDDDDDDPDDPDPPPDDDVVRVVVVVPDDDDPDDDDDDDDDDDDDDDDDDDDDDDDDDDDDDDDDDDDDDDDDDDDDDDDDDDDDPPDPPDDDDPDDDDDPVCQQVVLVVLQLVLAVLNVVLVVLQDDPPDDDDDDDDDDDDDDDDDQAPVLLGDQDDDDVVVLDDQLQLLVVLLVLCVQQPCLQQVLDLNVVLVVLSVVCNVPVPPHDLLNQLLSLLSSLLSLLLDDQVRCCVRPVHGSVVSNVSSLSSNSVSLSVVVLLPDLDSSSLSSLLSSLLSCLVVHDLVSSLVSLVSSLVSLVVNVLQELVSLPPDAQQVSQSSLSSLLSSLVSNLLSCNSSSHFSDPPVVSSHDRDHHAQEESVQDDRPDRDHDHRDQEHYSCLLVNLVSLLVVVCVVQVLTPPDLRPLDDLVVQLVVLVVSLVVSCSRYNVPYDCVPLSRVLSVLVNLLSSLVSNCSCVRCSNDPDNPDDQDPVRLVSLLVSLLSNLVSLLCCLPPPSNSSHVSVSLSPRPLSSLSSNLVSLLVVVDDDSNVSSVVSVLSCCVRRPCLALPNPDSSSSSSLVSNLNSLVSSQVVCVVVVHDRDDDDPSNVRSCVSVVNDDDD